Protein AF-A0A9E5SVD8-F1 (afdb_monomer)

Nearest PDB structures (foldseek):
  3h7k-assembly1_A  TM=9.603E-01  e=2.206E-45  Arabidopsis thaliana
  2q3u-assembly2_B  TM=9.559E-01  e=7.232E-44  Arabidopsis thaliana
  6nic-assembly2_C  TM=9.589E-01  e=1.113E-42  Medicago truncatula
  6nic-assembly1_B  TM=9.623E-01  e=7.161E-42  Medicago truncatula
  6nib-assembly1_A-2  TM=9.678E-01  e=4.882E-41  Medicago truncatula

Mean predicted aligned error: 8.89 Å

Solvent-accessible surface area (backbone atoms only — not comparable to full-atom values): 45489 Å² total; per-residue (Å²): 129,83,81,81,58,76,74,66,51,51,37,53,42,45,52,44,49,50,50,58,58,68,68,68,73,83,74,89,64,68,53,89,46,48,58,40,72,57,86,49,74,65,41,69,72,72,36,50,67,56,36,46,50,50,42,52,58,55,94,79,60,34,39,92,81,62,53,79,44,31,49,39,50,34,24,51,50,45,7,59,65,53,61,25,77,38,38,43,85,29,74,66,21,36,49,50,36,46,25,24,51,46,45,59,70,34,50,67,69,34,33,32,36,30,52,61,77,44,46,52,42,56,57,50,23,28,37,72,28,35,35,38,82,41,72,41,71,46,43,70,41,69,89,63,71,44,78,47,67,54,49,70,66,56,52,53,50,50,47,48,52,39,62,80,28,46,33,39,45,42,64,38,35,39,97,77,19,47,28,62,60,53,42,64,51,33,54,60,36,47,80,55,72,24,45,33,39,31,46,20,41,76,37,35,50,37,59,29,45,103,49,89,62,82,43,54,40,79,36,61,27,38,29,33,17,24,16,29,33,73,30,42,73,20,44,83,48,21,16,37,33,35,31,33,82,74,94,58,67,68,68,48,46,53,60,43,40,53,77,71,54,66,98,68,52,62,36,57,40,54,30,26,47,34,48,23,49,18,50,35,68,74,43,13,60,63,45,48,55,51,46,52,52,52,37,54,50,48,47,61,58,44,53,71,35,68,39,37,41,60,61,51,51,69,58,45,41,75,73,66,38,70,45,54,42,67,48,35,47,35,33,34,60,40,42,44,83,62,45,16,55,55,51,50,48,46,33,39,78,76,61,71,40,84,63,74,50,54,42,71,38,24,35,35,38,75,58,34,78,88,59,49,72,67,59,52,51,52,50,53,53,44,52,51,53,49,28,72,75,37,44,38,94,87,52,77,78,77,78,80,74,82,76,88,62,74,48,54,74,77,45,54,42,34,60,24,59,75,42,50,63,46,76,38,45,46,83,72,38,56,71,35,38,24,30,46,52,38,24,45,44,83,90,29,35,48,58,36,46,23,12,14,34,36,40,73,66,47,51,48,54,54,54,50,39,54,75,69,66,52,49,64,50,50,101,36,75,89,51,60,36,43,46,25,49,30,64,87,77,28,85,70,37,74,82,45,48,63,62,50,48,41,30,67,77,64,66,53,85,47,39,39,84,71,51,24,23,40,58,32,62,52,40,57,61,58,25,37,34,33,35,56,62,65,45,39,34,53,28,36,66,67,10,51,64,36,42,55,38,51,50,51,53,52,54,61,50,27,76,79,37,35,29,40,35,36,26,38,72,94,49,34,82,80,46,45,74,64,45,73,71,40,67,53,50,43,82,37,85,43,68,54,60,75,34,41,26,23,40,40,38,60,50,52,28,35,30,92,85,30,52,61,38,30,35,30,46,23,46,47,45,56,13,36,95,72,58,28,47,32,81,62,39,66,42,26,43,46,25,22,70,54,46,32,70,76,71,70,47,55,68,50,77,40,79,90,43,55,56,43,50,41,41,42,38,39,38,40,74,21,27,33,38,32,20,44,48,31,65,71,28,72,36,45,42,67,91,54,54,74,55,31,49,52,47,49,48,28,39,63,36,31,33,77,39,74,49,77,27,71,51,28,43,83,86,44,78,54,40,14,30,16,32,56,27,42,36,57,79,46,71,55,31,32,40,32,48,32,62,54,81,85,44,58,67,53,32,52,38,41,53,52,40,49,54,53,45,64,74,36,59,45,62,82,69,41,65,39,45,78,43,79,40,74,38,56,78,91,45,58,39,43,66,69,59,28,67,36,30,42,78,83,40,99,44,54,45,63,74,70,53,55,68,41,72,50,78,65,47,59,64,24,33,39,57,37,57,56,36,33,43,33,52,26,76,88,52,80,52,42,61,56,51,52,55,50,49,47,68,76,38,74,82,33,52,76,45,75,42,71,32,54,54,44,25,69,55,73,44,41,55,29,38,32,34,29,71,36,65,50,53,116

Radius of gyration: 33.87 Å; Cα contacts (8 Å, |Δi|>4): 1862; chains: 1; bounding box: 86×63×105 Å

Secondary structure (DSSP, 8-state):
-PPPPGGGG--HHHHHHHHHHHTT----SS-TTGGGTS--HHHHHH-HHHHHH---S-TTS--TTS--SHHHHHHHHHHHHTT-SEEEEESSHHHHHHHHHHHHH--TT-EEEEETT--HHHHHHHHHH--EEEEEPPPEETTTTEE-PPPHHHHHHHHHH-TTEEEEEEESS-TT-EE--HHHHHHHHHTTT-EEEEE-TT-GGGGGSSSSSPPTTTTT-SEEEE-HHHHT-PPTT-EEEEE-SSSS-THHHHHHHTTTS-SS--HHHHHHHHHHHHHHHHHHHHHHHHHHHHHHHHHHHHTTSTTEEEE-HHHHHHTT-SEE-TTEEEEEE-SBSS-HHHHHHHHHHHH----SEE-SSEEEEE--TT--HHHHHHHHHHHHHHHHHHB-TT--PPP--------EE-S-HHHHHTS-EEEEEGGGGTTSBBSS-EEEETTTEEEE-TTEEP-HHHHHHHHHHHHTT-EEE-SSGGGSEEEEE-TTT-GGGGGTHHHHHHHHHH--S-TTTTTEE---TTSPEEEEEEE----TTTSHHHHHHHHHHHHHHHHHHHTTSEEEEEE-TTTHHHHHHHHTTSTTEEEEE---S---HHHHS-EEEEETT--EEEEEEE--TTTHHHH-S-S--HHHHTHHHHHHHHHT-EEEEEEEEE--GGGEEE-SSSEEEEEHHHHT-TTT-TTS-HHHHHHHHHHHH--SEEEEES-SSTT-TTTS-GGGTEEEEETTEEEEEE--TT-HHHHHHHHHHHHHHHH-B-TTSPBPEEEEEEPPSP-B--HHHHHTS-SS-TT-PPP--TT-B----SSS-EE-SSEEEEEE-SSTHHHHHHHHHHHH-TTSEEEEEE-HHHHHTT--TGGGEEEEE---

Sequence (872 aa):
MKKMDKRDIQTPFVDALKSYVEEGISPFDVPGHHMGNVNNEMTALIGKKVYKTDVNAPYGLDNLAHPSGVILEAEKLMAHVCHADYAYFLINGTSSGLIAAVMTICKPTDKIILPRNVHKSLTNALVLSGAVPIYVEPHIDSTIEIANQPSLDEYKRMILRYPSAKAVVVINPTYFGVIADLRSIVEFAHERNMAVIVDEAHGAHYYLTNNDPVTAMDAGADVSAVSFHKTAGSLTQSSVLLVKGNRVPHFKFQETLNLMNTTSPSSLLIGSLDAARAHIQEHGEEISKRVIAISEKAYNEINKIPGFIVRGKDYFKSSGAFNYDKTKLLIEIDRLDINGYDVYRLLKTRYHVQVELAETYVILCILALGTTDAHLNALIKALKSISKEHFKKNRTYPTHSFSFKYGFMLTRPRTAFFAPGKTVPLRQALNHISKESIVIYPPGIPVIQAGEVFSKDIIFQIEDGLSKQCTILSNHNRCETVDIIDEEKWKNFNFYKKRLHDYVKNELTTPRRDGYYLPFEGDKHQGTIVLLPFRRDVWRNHAKEATEQFKGLIKAIARFEKIYVGVHPSIYKKSLPWLERIPNVIPIRVKYNDAWARDNTLIFLRNKRGDIRSVDFRFNAWGGDYDGLYTNYQDDDALGSRLVKKLGVQSYRLPSFVMEGGSITTDGEGTLIATEACFLSKGRNPSMSKAEIEETLKVYLGVNDIIWIPHGIIGDETDEHVDNMVTFSRPGEVLLAWPSTADKVQYVAATKALKILESTKDAKGRPIKVIKVKMPNPIYLSKEEARGIYSKGHYGAKPRKAGTNLLATYINFYQSDRFVILPSFGVKEDTIVLKQFKEIFPEKEIIQIPSKEILIGGGNIHCVTMQIPRGR

Foldseek 3Di:
DPPQDPLLLDQLLLVLLVVQLVVPDQDPDDDPCRQVVDDDPVCVVPHSNLSVSFDFCPPSNAFLLDRDPSLQSLQCSLCVLQVFPTKHKFLQALLLLLLLVLLQFAAAAAEEEEAQQDFVSNLVSCQVRNYFYDHQYFDADLVQGDTAHHALVSLLLSCLQCLRHAAYEEEAHPPQFFGYPLLSSCVSCVVSNHAYEYAQQVPLLVSLDPDPPDDNSNSPHQKYKYNCVNFQFFDPSITMIGGHDDSGPPVSSSVSSSVVDDSGGGSRRSSRSSNSSSCSSVCSVVLVVQLLVLLVVLQVLQCVQFFKHWDAFVNVVVVPTPGGDSQKGKIFGHQFPAFFLVLQCCCCPPLVQHADDGDRTITIHGRHSPDDPVNSVSVSVSSNVSSVVTHDPPDDDDRSPQDLDAFDQLDGLNVLCPAAKDKDFLVVQALFFASAFKFFPVVRGTLYGHRGGDHPSSSVVLVVCLVSVTDIDAPDDSSRMGMTGPLVPGPCNVVRVVVSCLCRVPVDDFCQVVQKAQAAQQAAFQEKEFEQFQFQQQFFQRNPVVNVQVVVLCLVRLVPHAYEYEYEPVCCVVPVVVQVVRHNYDYDHADFDGTQCQFLAWRWIAGPQQAIATELEAEQQLQNPQLHFFHPGVSSSCHHVVVCVVVVHHYHYDDLFHTGRLQWADQRPQEIEGECQRRCHCSTNVVRDPSSSQVSCCRRNVHDYYQYQHAAQPPQSNSRGNLLAWYALHVQEIEGEAEDVVPVVVNVSSVSVVVSQQPDAGPVRHRHHYDYQYFDDWDWAAPVRLVRRDNDTPGGGDRQDGGDTLSDDQSLWGHYNAAIETEDAPDPSQVVRQVVVCVSCVRHHYHYGYWNSVSSSRGTHNRRMDGHHRGD

pLDDT: mean 92.93, std 6.82, range [40.31, 98.75]

Structure (mmCIF, N/CA/C/O backbone):
data_AF-A0A9E5SVD8-F1
#
_entry.id   AF-A0A9E5SVD8-F1
#
loop_
_atom_site.group_PDB
_atom_site.id
_atom_site.type_symbol
_atom_site.label_atom_id
_atom_site.label_alt_id
_atom_site.label_comp_id
_atom_site.label_asym_id
_atom_site.label_entity_id
_atom_site.label_seq_id
_atom_site.pdbx_PDB_ins_code
_atom_site.Cartn_x
_atom_site.Cartn_y
_atom_site.Cartn_z
_atom_site.occupancy
_atom_site.B_iso_or_equiv
_atom_site.auth_seq_id
_atom_site.auth_comp_id
_atom_site.auth_asym_id
_atom_site.auth_atom_id
_atom_site.pdbx_PDB_model_num
ATOM 1 N N . MET A 1 1 ? -43.272 1.884 9.596 1.00 40.31 1 MET A N 1
ATOM 2 C CA . MET A 1 1 ? -42.565 1.257 10.734 1.00 40.31 1 MET A CA 1
ATOM 3 C C . MET A 1 1 ? -42.989 -0.199 10.814 1.00 40.31 1 MET A C 1
ATOM 5 O O . MET A 1 1 ? -44.182 -0.449 10.954 1.00 40.31 1 MET A O 1
ATOM 9 N N . LYS A 1 2 ? -42.064 -1.158 10.661 1.00 44.59 2 LYS A N 1
ATOM 10 C CA . LYS A 1 2 ? -42.344 -2.548 11.061 1.00 44.59 2 LYS A CA 1
ATOM 11 C C . LYS A 1 2 ? -42.646 -2.526 12.566 1.00 44.59 2 LYS A C 1
ATOM 13 O O . LYS A 1 2 ? -41.952 -1.832 13.301 1.00 44.59 2 LYS A O 1
ATOM 18 N N . LYS A 1 3 ? -43.706 -3.208 13.011 1.00 48.88 3 LYS A N 1
ATOM 19 C CA . LYS A 1 3 ? -43.998 -3.380 14.443 1.00 48.88 3 LYS A CA 1
ATOM 20 C C . LYS A 1 3 ? -42.772 -4.038 15.090 1.00 48.88 3 LYS A C 1
ATOM 22 O O . LYS A 1 3 ? -42.398 -5.120 14.651 1.00 48.88 3 LYS A O 1
ATOM 27 N N . MET A 1 4 ? -42.155 -3.369 16.064 1.00 63.97 4 MET A N 1
ATOM 28 C CA . MET A 1 4 ? -41.029 -3.902 16.833 1.00 63.97 4 MET A CA 1
ATOM 29 C C . MET A 1 4 ? -41.485 -5.171 17.557 1.00 63.97 4 MET A C 1
ATOM 31 O O . MET A 1 4 ? -42.507 -5.150 18.251 1.00 63.97 4 MET A O 1
ATOM 35 N N . ASP A 1 5 ? -40.783 -6.282 17.344 1.00 70.94 5 ASP A N 1
ATOM 36 C CA . ASP A 1 5 ? -41.069 -7.522 18.053 1.00 70.94 5 ASP A CA 1
ATOM 37 C C . ASP A 1 5 ? -40.551 -7.381 19.486 1.00 70.94 5 ASP A C 1
ATOM 39 O O . ASP A 1 5 ? -39.389 -7.045 19.704 1.00 70.94 5 ASP A O 1
ATOM 43 N N . LYS A 1 6 ? -41.406 -7.636 20.484 1.00 73.00 6 LYS A N 1
ATOM 44 C CA . LYS A 1 6 ? -41.002 -7.590 21.899 1.00 73.00 6 LYS A CA 1
ATOM 45 C C . LYS A 1 6 ? -39.859 -8.561 22.213 1.00 73.00 6 LYS A C 1
ATOM 47 O O . LYS A 1 6 ? -39.186 -8.377 23.221 1.00 73.00 6 LYS A O 1
ATOM 52 N N . ARG A 1 7 ? -39.643 -9.578 21.374 1.00 74.44 7 ARG A N 1
ATOM 53 C CA . ARG A 1 7 ? -38.514 -10.508 21.488 1.00 74.44 7 ARG A CA 1
ATOM 54 C C . ARG A 1 7 ? -37.160 -9.836 21.241 1.00 74.44 7 ARG A C 1
ATOM 56 O O . ARG A 1 7 ? -36.189 -10.210 21.882 1.00 74.44 7 ARG A O 1
ATOM 63 N N . ASP A 1 8 ? -37.096 -8.797 20.408 1.00 77.00 8 ASP A N 1
ATOM 64 C CA . ASP A 1 8 ? -35.824 -8.156 20.037 1.00 77.00 8 ASP A CA 1
ATOM 65 C C . ASP A 1 8 ? -35.213 -7.310 21.171 1.00 77.00 8 ASP A C 1
ATOM 67 O O . ASP A 1 8 ? -34.016 -7.022 21.160 1.00 77.00 8 ASP A O 1
ATOM 71 N N . ILE A 1 9 ? -36.017 -6.931 22.170 1.00 89.94 9 ILE A N 1
ATOM 72 C CA . ILE A 1 9 ? -35.605 -6.115 23.328 1.00 89.94 9 ILE A CA 1
ATOM 73 C C . ILE A 1 9 ? -35.416 -6.934 24.617 1.00 89.94 9 ILE A C 1
ATOM 75 O O . ILE A 1 9 ? -35.165 -6.365 25.676 1.00 89.94 9 ILE A O 1
ATOM 79 N N . GLN A 1 10 ? -35.541 -8.264 24.556 1.00 93.25 10 GLN A N 1
ATOM 80 C CA . GLN A 1 10 ? -35.237 -9.143 25.694 1.00 93.25 10 GLN A CA 1
ATOM 81 C C . GLN A 1 10 ? -33.753 -9.086 26.035 1.00 93.25 10 GLN A C 1
ATOM 83 O O . GLN A 1 10 ? -32.963 -8.804 25.146 1.00 93.25 10 GLN A O 1
ATOM 88 N N . THR A 1 11 ? -33.358 -9.392 27.271 1.00 96.94 11 THR A N 1
ATOM 89 C CA . THR A 1 11 ? -31.943 -9.455 27.678 1.00 96.94 11 THR A CA 1
ATOM 90 C C . THR A 1 11 ? -31.624 -10.824 28.287 1.00 96.94 11 THR A C 1
ATOM 92 O O . THR A 1 11 ? -31.519 -10.927 29.511 1.00 96.94 11 THR A O 1
ATOM 95 N N . PRO A 1 12 ? -31.502 -11.895 27.473 1.00 97.31 12 PRO A N 1
ATOM 96 C CA . PRO A 1 12 ? -31.431 -13.272 27.967 1.00 97.31 12 PRO A CA 1
ATOM 97 C C . PRO A 1 12 ? -30.353 -13.497 29.030 1.00 97.31 12 PRO A C 1
ATOM 99 O O . PRO A 1 12 ? -30.608 -14.136 30.052 1.00 97.31 12 PRO A O 1
ATOM 102 N N . PHE A 1 13 ? -29.158 -12.936 28.831 1.00 97.56 13 PHE A N 1
ATOM 103 C CA . PHE A 1 13 ? -28.054 -13.117 29.769 1.00 97.56 13 PHE A CA 1
ATOM 104 C C . PHE A 1 13 ? -28.269 -12.299 31.042 1.00 97.56 13 PHE A C 1
ATOM 106 O O . PHE A 1 13 ? -28.052 -12.791 32.148 1.00 97.56 13 PHE A O 1
ATOM 113 N N . VAL A 1 14 ? -28.717 -11.049 30.908 1.00 97.12 14 VAL A N 1
ATOM 114 C CA . VAL A 1 14 ? -28.983 -10.182 32.068 1.00 97.12 14 VAL A CA 1
ATOM 115 C C . VAL A 1 14 ? -30.135 -10.725 32.911 1.00 97.12 14 VAL A C 1
ATOM 117 O O . VAL A 1 14 ? -30.076 -10.652 34.137 1.00 97.12 14 VAL A O 1
ATOM 120 N N . ASP A 1 15 ? -31.175 -11.266 32.284 1.00 96.69 15 ASP A N 1
ATOM 121 C CA . ASP A 1 15 ? -32.334 -11.820 32.981 1.00 96.69 15 ASP A CA 1
ATOM 122 C C . ASP A 1 15 ? -31.976 -13.119 33.710 1.00 96.69 15 ASP A C 1
ATOM 124 O O . ASP A 1 15 ? -32.325 -13.269 34.883 1.00 96.69 15 ASP A O 1
ATOM 128 N N . ALA A 1 16 ? -31.169 -13.990 33.097 1.00 96.62 16 ALA A N 1
ATOM 129 C CA . ALA A 1 16 ? -30.600 -15.149 33.785 1.00 96.62 16 ALA A CA 1
ATOM 130 C C . ALA A 1 16 ? -29.691 -14.741 34.957 1.00 96.62 16 ALA A C 1
ATOM 132 O O . ALA A 1 16 ? -29.753 -15.334 36.034 1.00 96.62 16 ALA A O 1
ATOM 133 N N . LEU A 1 17 ? -28.894 -13.681 34.793 1.00 95.25 17 LEU A N 1
ATOM 134 C CA . LEU A 1 17 ? -28.021 -13.176 35.851 1.00 95.25 17 LEU A CA 1
ATOM 135 C C . LEU A 1 17 ? -28.814 -12.586 37.027 1.00 95.25 17 LEU A C 1
ATOM 137 O O . LEU A 1 17 ? -28.420 -12.761 38.180 1.00 95.25 17 LEU A O 1
ATOM 141 N N . LYS A 1 18 ? -29.941 -11.911 36.761 1.00 95.19 18 LYS A N 1
ATOM 142 C CA . LYS A 1 18 ? -30.873 -11.459 37.809 1.00 95.19 18 LYS A CA 1
ATOM 143 C C . LYS A 1 18 ? -31.462 -12.651 38.566 1.00 95.19 18 LYS A C 1
ATOM 145 O O . LYS A 1 18 ? -31.392 -12.641 39.791 1.00 95.19 18 LYS A O 1
ATOM 150 N N . SER A 1 19 ? -31.956 -13.671 37.853 1.00 95.06 19 SER A N 1
ATOM 151 C CA . SER A 1 19 ? -32.500 -14.896 38.466 1.00 95.06 19 SER A CA 1
ATOM 152 C C . SER A 1 19 ? -31.481 -15.547 39.397 1.00 95.06 19 SER A C 1
ATOM 154 O O . SER A 1 19 ? -31.759 -15.741 40.577 1.00 95.06 19 SER A O 1
ATOM 156 N N . TYR A 1 20 ? -30.253 -15.756 38.912 1.00 94.19 20 TYR A N 1
ATOM 157 C CA . TYR A 1 20 ? -29.174 -16.352 39.702 1.00 94.19 20 TYR A CA 1
ATOM 158 C C . TYR A 1 20 ? -28.909 -15.594 41.014 1.00 94.19 20 TYR A C 1
ATOM 160 O O . TYR A 1 20 ? -28.699 -16.188 42.072 1.00 94.19 20 TYR A O 1
ATOM 168 N N . VAL A 1 21 ? -28.932 -14.257 40.971 1.00 92.44 21 VAL A N 1
ATOM 169 C CA . VAL A 1 21 ? -28.731 -13.419 42.164 1.00 92.44 21 VAL A CA 1
ATOM 170 C C . VAL A 1 21 ? -29.906 -13.509 43.146 1.00 92.44 21 VAL A C 1
ATOM 172 O O . VAL A 1 21 ? -29.696 -13.367 44.355 1.00 92.44 21 VAL A O 1
ATOM 175 N N . GLU A 1 22 ? -31.124 -13.725 42.653 1.00 94.44 22 GLU A N 1
ATOM 176 C CA . GLU A 1 22 ? -32.355 -13.819 43.448 1.00 94.44 22 GLU A CA 1
ATOM 177 C C . GLU A 1 22 ? -32.561 -15.205 44.082 1.00 94.44 22 GLU A C 1
ATOM 179 O O . GLU A 1 22 ? -33.193 -15.302 45.132 1.00 94.44 22 GLU A O 1
ATOM 184 N N . GLU A 1 23 ? -31.957 -16.258 43.524 1.00 93.31 23 GLU A N 1
ATOM 185 C CA . GLU A 1 23 ? -32.072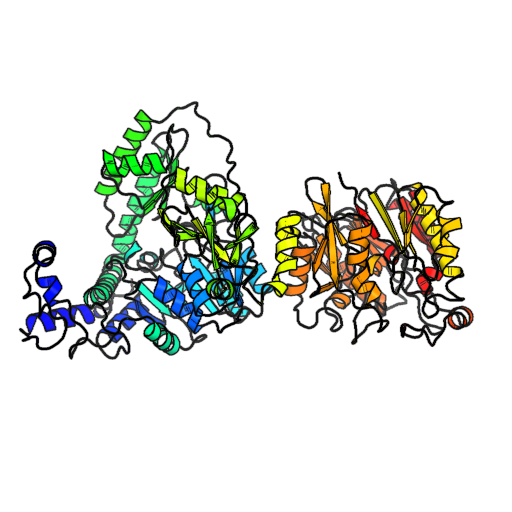 -17.651 43.992 1.00 93.31 23 GLU A CA 1
ATOM 186 C C . GLU A 1 23 ? -31.448 -17.920 45.375 1.00 93.31 23 GLU A C 1
ATOM 188 O O . GLU A 1 23 ? -31.687 -18.969 45.971 1.00 93.31 23 GLU A O 1
ATOM 193 N N . GLY A 1 24 ? -30.659 -16.988 45.921 1.00 88.31 24 GLY A N 1
ATOM 194 C CA . GLY A 1 24 ? -30.058 -17.149 47.250 1.00 88.31 24 GLY A CA 1
ATOM 195 C C . GLY A 1 24 ? -28.998 -18.256 47.312 1.00 88.31 24 GLY A C 1
ATOM 196 O O . GLY A 1 24 ? -28.849 -18.914 48.343 1.00 88.31 24 GLY A O 1
ATOM 197 N N . ILE A 1 25 ? -28.269 -18.459 46.209 1.00 90.62 25 ILE A N 1
ATOM 198 C CA . ILE A 1 25 ? -27.228 -19.482 46.065 1.00 90.62 25 ILE A CA 1
ATOM 199 C C . ILE A 1 25 ? -26.191 -19.390 47.193 1.00 90.62 25 ILE A C 1
ATOM 201 O O . ILE A 1 25 ? -25.714 -18.313 47.548 1.00 90.62 25 ILE A O 1
ATOM 205 N N . SER A 1 26 ? -25.812 -20.547 47.739 1.00 93.50 26 SER A N 1
ATOM 206 C CA . SER A 1 26 ? -24.651 -20.678 48.623 1.00 93.50 26 SER A CA 1
ATOM 207 C C . SER A 1 26 ? -23.408 -20.986 47.778 1.00 93.50 26 SER A C 1
ATOM 209 O O . SER A 1 26 ? -23.324 -22.090 47.236 1.00 93.50 26 SER A O 1
ATOM 211 N N . PRO A 1 27 ? -22.454 -20.048 47.623 1.00 91.81 27 PRO A N 1
ATOM 212 C CA . PRO A 1 27 ? -21.351 -20.210 46.681 1.00 91.81 27 PRO A CA 1
ATOM 213 C C . PRO A 1 27 ? -20.271 -21.140 47.249 1.00 91.81 27 PRO A C 1
ATOM 215 O O . PRO A 1 27 ? -19.613 -20.798 48.232 1.00 91.81 27 PRO A O 1
ATOM 218 N N . PHE A 1 28 ? -20.054 -22.286 46.603 1.00 93.44 28 PHE A N 1
ATOM 219 C CA . PHE A 1 28 ? -18.922 -23.200 46.847 1.00 93.44 28 PHE A CA 1
ATOM 220 C C . PHE A 1 28 ? -18.025 -23.353 45.604 1.00 93.44 28 PHE A C 1
ATOM 222 O O . PHE A 1 28 ? -17.227 -24.283 45.501 1.00 93.44 28 PHE A O 1
ATOM 229 N N . ASP A 1 29 ? -18.165 -22.431 44.660 1.00 91.94 29 ASP A N 1
ATOM 230 C CA . ASP A 1 29 ? -17.419 -22.306 43.417 1.00 91.94 29 ASP A CA 1
ATOM 231 C C . ASP A 1 29 ? -16.561 -21.023 43.406 1.00 91.94 29 ASP A C 1
ATOM 233 O O . ASP A 1 29 ? -16.362 -20.363 44.428 1.00 91.94 29 ASP A O 1
ATOM 237 N N . VAL A 1 30 ? -15.990 -20.698 42.243 1.00 92.00 30 VAL A N 1
ATOM 238 C CA . VAL A 1 30 ? -15.266 -19.441 41.996 1.00 92.00 30 VAL A CA 1
ATOM 239 C C . VAL A 1 30 ? -16.226 -18.379 41.433 1.00 92.00 30 VAL A C 1
ATOM 241 O O . VAL A 1 30 ? -17.118 -18.747 40.669 1.00 92.00 30 VAL A O 1
ATOM 244 N N . PRO A 1 31 ? -16.018 -17.071 41.702 1.00 93.56 31 PRO A N 1
ATOM 245 C CA . PRO A 1 31 ? -14.830 -16.462 42.317 1.00 93.56 31 PRO A CA 1
ATOM 246 C C . PRO A 1 31 ? -14.822 -16.431 43.857 1.00 93.56 31 PRO A C 1
ATOM 248 O O . PRO A 1 31 ? -15.844 -16.261 44.517 1.00 93.56 31 PRO A O 1
ATOM 251 N N . GLY A 1 32 ? -13.618 -16.485 44.441 1.00 94.38 32 GLY A N 1
ATOM 252 C CA . GLY A 1 32 ? -13.396 -16.596 45.893 1.00 94.38 32 GLY A CA 1
ATOM 253 C C . GLY A 1 32 ? -13.833 -15.397 46.750 1.00 94.38 32 GLY A C 1
ATOM 254 O O . GLY A 1 32 ? -13.681 -15.433 47.966 1.00 94.38 32 GLY A O 1
ATOM 255 N N . HIS A 1 33 ? -14.392 -14.331 46.168 1.00 94.00 33 HIS A N 1
ATOM 256 C CA . HIS A 1 33 ? -15.086 -13.308 46.959 1.00 94.00 33 HIS A CA 1
ATOM 257 C C . HIS A 1 33 ? -16.471 -13.771 47.432 1.00 94.00 33 HIS A C 1
ATOM 259 O O . HIS A 1 33 ? -17.109 -13.037 48.191 1.00 94.00 33 HIS A O 1
ATOM 265 N N . HIS A 1 34 ? -16.951 -14.933 46.957 1.00 93.75 34 HIS A N 1
ATOM 266 C CA . HIS A 1 34 ? -18.194 -15.594 47.365 1.00 93.75 34 HIS A CA 1
ATOM 267 C C . HIS A 1 34 ? -19.352 -14.597 47.472 1.00 93.75 34 HIS A C 1
ATOM 269 O O . HIS A 1 34 ? -19.801 -14.254 48.562 1.00 93.75 34 HIS A O 1
ATOM 275 N N . MET A 1 35 ? -19.781 -14.062 46.323 1.00 90.38 35 MET A N 1
ATOM 276 C CA . MET A 1 35 ? -20.901 -13.110 46.223 1.00 90.38 35 MET A CA 1
ATOM 277 C C . MET A 1 35 ? -20.714 -11.780 46.987 1.00 90.38 35 MET A C 1
ATOM 279 O O . MET A 1 35 ? -21.686 -11.112 47.346 1.00 90.38 35 MET A O 1
ATOM 283 N N . GLY A 1 36 ? -19.464 -11.362 47.218 1.00 91.44 36 GLY A N 1
ATOM 284 C CA . GLY A 1 36 ? -19.141 -10.067 47.830 1.00 91.44 36 GLY A CA 1
ATOM 285 C C . GLY A 1 36 ? -19.074 -10.115 49.356 1.00 91.44 36 GLY A C 1
ATOM 286 O O . GLY A 1 36 ? -19.288 -9.097 50.019 1.00 91.44 36 GLY A O 1
ATOM 287 N N . ASN A 1 37 ? -18.780 -11.291 49.917 1.00 92.12 37 ASN A N 1
ATOM 288 C CA . ASN A 1 37 ? -18.578 -11.490 51.353 1.00 92.12 37 ASN A CA 1
ATOM 289 C C . ASN A 1 37 ? -17.231 -10.931 51.846 1.00 92.12 37 ASN A C 1
ATOM 291 O O . ASN A 1 37 ? -17.044 -10.742 53.047 1.00 92.12 37 ASN A O 1
ATOM 295 N N . VAL A 1 38 ? -16.321 -10.592 50.927 1.00 91.88 38 VAL A N 1
ATOM 296 C CA . VAL A 1 38 ? -15.091 -9.844 51.219 1.00 91.88 38 VAL A CA 1
ATOM 297 C C . VAL A 1 38 ? -15.384 -8.341 51.193 1.00 91.88 38 VAL A C 1
ATOM 299 O O . VAL A 1 38 ? -15.647 -7.755 50.140 1.00 91.88 38 VAL A O 1
ATOM 302 N N . ASN A 1 39 ? -15.323 -7.698 52.361 1.00 89.38 39 ASN A N 1
ATOM 303 C CA . ASN A 1 39 ? -15.502 -6.251 52.484 1.00 89.38 39 ASN A CA 1
ATOM 304 C C . ASN A 1 39 ? -14.138 -5.547 52.408 1.00 89.38 39 ASN A C 1
ATOM 306 O O . ASN A 1 39 ? -13.347 -5.629 53.344 1.00 89.38 39 ASN A O 1
ATOM 310 N N . ASN A 1 40 ? -13.879 -4.846 51.305 1.00 93.56 40 ASN A N 1
ATOM 311 C CA . ASN A 1 40 ? -12.718 -3.971 51.126 1.00 93.56 40 ASN A CA 1
ATOM 312 C C . ASN A 1 40 ? -13.153 -2.620 50.522 1.00 93.56 40 ASN A C 1
ATOM 314 O O . ASN A 1 40 ? -14.336 -2.415 50.234 1.00 93.56 40 ASN A O 1
ATOM 318 N N . GLU A 1 41 ? -12.204 -1.700 50.331 1.00 94.94 41 GLU A N 1
ATOM 319 C CA . GLU A 1 41 ? -12.474 -0.359 49.788 1.00 94.94 41 GLU A CA 1
ATOM 320 C C . GLU A 1 41 ? -13.162 -0.396 48.413 1.00 94.94 41 GLU A C 1
ATOM 322 O O . GLU A 1 41 ? -14.037 0.424 48.140 1.00 94.94 41 GLU A O 1
ATOM 327 N N . MET A 1 42 ? -12.842 -1.385 47.572 1.00 94.12 42 MET A N 1
ATOM 328 C CA . MET A 1 42 ? -13.470 -1.535 46.258 1.00 94.12 42 MET A CA 1
ATOM 329 C C . MET A 1 42 ? -14.932 -1.977 46.378 1.00 94.12 42 MET A C 1
ATOM 331 O O . MET A 1 42 ? -15.802 -1.388 45.736 1.00 94.12 42 MET A O 1
ATOM 335 N N . THR A 1 43 ? -15.235 -2.940 47.257 1.00 92.50 43 THR A N 1
ATOM 336 C CA . THR A 1 43 ? -16.619 -3.349 47.558 1.00 92.50 43 THR A CA 1
ATOM 337 C C . THR A 1 43 ? -17.459 -2.179 48.070 1.00 92.50 43 THR A C 1
ATOM 339 O O . THR A 1 43 ? -18.640 -2.084 47.729 1.00 92.50 43 THR A O 1
ATOM 342 N N . ALA A 1 44 ? -16.867 -1.270 48.851 1.00 92.94 44 ALA A N 1
ATOM 343 C CA . ALA A 1 44 ? -17.538 -0.058 49.320 1.00 92.94 44 ALA A CA 1
ATOM 344 C C . ALA A 1 44 ? -17.787 0.957 48.191 1.00 92.94 44 ALA A C 1
ATOM 346 O O . ALA A 1 44 ? -18.842 1.587 48.168 1.00 92.94 44 ALA A O 1
ATOM 347 N N . LEU A 1 45 ? -16.851 1.086 47.245 1.00 96.31 45 LEU A N 1
ATOM 348 C CA . LEU A 1 45 ? -16.949 2.027 46.128 1.00 96.31 45 LEU A CA 1
ATOM 349 C C . LEU A 1 45 ? -18.019 1.629 45.101 1.00 96.31 45 LEU A C 1
ATOM 351 O O . LEU A 1 45 ? -18.819 2.469 44.695 1.00 96.31 45 LEU A O 1
ATOM 355 N N . ILE A 1 46 ? -18.023 0.367 44.656 1.00 94.50 46 ILE A N 1
ATOM 356 C CA . ILE A 1 46 ? -18.895 -0.093 43.553 1.00 94.50 46 ILE A CA 1
ATOM 357 C C . ILE A 1 46 ? -20.165 -0.802 44.038 1.00 94.50 46 ILE A C 1
ATOM 359 O O . ILE A 1 46 ? -21.111 -0.992 43.275 1.00 94.50 46 ILE A O 1
ATOM 363 N N . GLY A 1 47 ? -20.193 -1.195 45.312 1.00 94.12 47 GLY A N 1
ATOM 364 C CA . GLY A 1 47 ? -21.310 -1.879 45.947 1.00 94.12 47 GLY A CA 1
ATOM 365 C C . GLY A 1 47 ? -21.312 -3.401 45.760 1.00 94.12 47 GLY A C 1
ATOM 366 O O . GLY A 1 47 ? -20.872 -3.958 44.754 1.00 94.12 47 GLY A O 1
ATOM 367 N N . LYS A 1 48 ? -21.900 -4.102 46.738 1.00 92.31 48 LYS A N 1
ATOM 368 C CA . LYS A 1 48 ? -21.969 -5.577 46.778 1.00 92.31 48 LYS A CA 1
ATOM 369 C C . LYS A 1 48 ? -22.720 -6.209 45.610 1.00 92.31 48 LYS A C 1
ATOM 371 O O . LYS A 1 48 ? -22.458 -7.358 45.277 1.00 92.31 48 LYS A O 1
ATOM 376 N N . LYS A 1 49 ? -23.659 -5.487 44.990 1.00 92.75 49 LYS A N 1
ATOM 377 C CA . LYS A 1 49 ? -24.461 -6.027 43.884 1.00 92.75 49 LYS A CA 1
ATOM 378 C C . LYS A 1 49 ? -23.583 -6.437 42.699 1.00 92.75 49 LYS A C 1
ATOM 380 O O . LYS A 1 49 ? -23.839 -7.490 42.133 1.00 92.75 49 LYS A O 1
ATOM 385 N N . VAL A 1 50 ? -22.520 -5.678 42.409 1.00 94.75 50 VAL A N 1
ATOM 386 C CA . VAL A 1 50 ? -21.555 -6.000 41.342 1.00 94.75 50 VAL A CA 1
ATOM 387 C C . VAL A 1 50 ? -20.890 -7.356 41.591 1.00 94.75 50 VAL A C 1
ATOM 389 O O . VAL A 1 50 ? -20.841 -8.185 40.691 1.00 94.75 50 VAL A O 1
ATOM 392 N N . TYR A 1 51 ? -20.473 -7.625 42.829 1.00 94.25 51 TYR A N 1
ATOM 393 C CA . TYR A 1 51 ? -19.860 -8.899 43.222 1.00 94.25 51 TYR A CA 1
ATOM 394 C C . TYR A 1 51 ? -20.845 -10.071 43.257 1.00 94.25 51 TYR A C 1
ATOM 396 O O . TYR A 1 51 ? -20.437 -11.214 43.098 1.00 94.25 51 TYR A O 1
ATOM 404 N N . LYS A 1 52 ? -22.141 -9.823 43.479 1.00 93.44 52 LYS A N 1
ATOM 405 C CA . LYS A 1 52 ? -23.168 -10.872 43.345 1.00 93.44 52 LYS A CA 1
ATOM 406 C C . LYS A 1 52 ? -23.373 -11.284 41.889 1.00 93.44 52 LYS A C 1
ATOM 408 O O . LYS A 1 52 ? -23.715 -12.427 41.628 1.00 93.44 52 LYS A O 1
ATOM 413 N N . THR A 1 53 ? -23.177 -10.345 40.968 1.00 93.75 53 THR A N 1
ATOM 414 C CA . THR A 1 53 ? -23.291 -10.560 39.523 1.00 93.75 53 THR A CA 1
ATOM 415 C C . THR A 1 53 ? -21.977 -10.976 38.858 1.00 93.75 53 THR A C 1
ATOM 417 O O . THR A 1 53 ? -22.003 -11.307 37.678 1.00 93.75 53 THR A O 1
ATOM 420 N N . ASP A 1 54 ? -20.846 -10.955 39.571 1.00 94.94 54 ASP A N 1
ATOM 421 C CA . ASP A 1 54 ? -19.547 -11.436 39.082 1.00 94.94 54 ASP A CA 1
ATOM 422 C C . ASP A 1 54 ? -19.445 -12.946 39.312 1.00 94.94 54 ASP A C 1
ATOM 424 O O . ASP A 1 54 ? -19.120 -13.425 40.400 1.00 94.94 54 ASP A O 1
ATOM 428 N N . VAL A 1 55 ? -19.834 -13.694 38.286 1.00 92.44 55 VAL A N 1
ATOM 429 C CA . VAL A 1 55 ? -19.985 -15.150 38.304 1.00 92.44 55 VAL A CA 1
ATOM 430 C C . VAL A 1 55 ? -19.337 -15.709 37.050 1.00 92.44 55 VAL A C 1
ATOM 432 O O . VAL A 1 55 ? -19.276 -15.029 36.028 1.00 92.44 55 VAL A O 1
ATOM 435 N N . ASN A 1 56 ? -18.826 -16.936 37.126 1.00 86.44 56 ASN A N 1
ATOM 436 C CA . ASN A 1 56 ? -18.071 -17.513 36.019 1.00 86.44 56 ASN A CA 1
ATOM 437 C C . ASN A 1 56 ? -18.989 -18.136 34.949 1.00 86.44 56 ASN A C 1
ATOM 439 O O . ASN A 1 56 ? -19.405 -17.473 34.007 1.00 86.44 56 ASN A O 1
ATOM 443 N N . ALA A 1 57 ? -19.314 -19.418 35.112 1.00 88.88 57 ALA A N 1
ATOM 444 C CA . ALA A 1 57 ? -20.205 -20.166 34.230 1.00 88.88 57 ALA A CA 1
ATOM 445 C C . ALA A 1 57 ? -20.986 -21.218 35.042 1.00 88.88 57 ALA A C 1
ATOM 447 O O . ALA A 1 57 ? -20.853 -22.419 34.784 1.00 88.88 57 ALA A O 1
ATOM 448 N N . PRO A 1 58 ? -21.727 -20.810 36.095 1.00 91.19 58 PRO A N 1
ATOM 449 C CA . PRO A 1 58 ? -22.572 -21.743 36.826 1.00 91.19 58 PRO A CA 1
ATOM 450 C C . PRO A 1 58 ? -23.678 -22.281 35.910 1.00 91.19 58 PRO A C 1
ATOM 452 O O . PRO A 1 58 ? -23.969 -21.731 34.842 1.00 91.19 58 PRO A O 1
ATOM 455 N N . TYR A 1 59 ? -24.316 -23.366 36.344 1.00 89.12 59 TYR A N 1
ATOM 456 C CA . TYR A 1 59 ? -25.468 -23.917 35.639 1.00 89.12 59 TYR A CA 1
ATOM 457 C C . TYR A 1 59 ? -26.520 -22.820 35.395 1.00 89.12 59 TYR A C 1
ATOM 459 O O . TYR A 1 59 ? -26.914 -22.122 36.324 1.00 89.12 59 TYR A O 1
ATOM 467 N N . GLY A 1 60 ? -26.937 -22.654 34.136 1.00 89.50 60 GLY A N 1
ATOM 468 C CA . GLY A 1 60 ? -27.880 -21.614 33.711 1.00 89.50 60 GLY A CA 1
ATOM 469 C C . GLY A 1 60 ? -27.260 -20.358 33.077 1.00 89.50 60 GLY A C 1
ATOM 470 O O . GLY A 1 60 ? -27.986 -19.643 32.392 1.00 89.50 60 GLY A O 1
ATOM 471 N N . LEU A 1 61 ? -25.948 -20.107 33.215 1.00 88.94 61 LEU A N 1
ATOM 472 C CA . LEU A 1 61 ? -25.284 -18.898 32.677 1.00 88.94 61 LEU A CA 1
ATOM 473 C C . LEU A 1 61 ? -24.346 -19.127 31.475 1.00 88.94 61 LEU A C 1
ATOM 475 O O . LEU A 1 61 ? -23.713 -18.181 31.013 1.00 88.94 61 LEU A O 1
ATOM 479 N N . ASP A 1 62 ? -24.366 -20.335 30.897 1.00 92.56 62 ASP A N 1
ATOM 480 C CA . ASP A 1 62 ? -23.666 -20.715 29.654 1.00 92.56 62 ASP A CA 1
ATOM 481 C C . ASP A 1 62 ? -22.128 -20.531 29.713 1.00 92.56 62 ASP A C 1
ATOM 483 O O . ASP A 1 62 ? -21.570 -20.101 30.721 1.00 92.56 62 ASP A O 1
ATOM 487 N N . ASN A 1 63 ? -21.402 -20.919 28.660 1.00 93.25 63 ASN A N 1
ATOM 488 C CA . ASN A 1 63 ? -19.941 -20.788 28.594 1.00 93.25 63 ASN A CA 1
ATOM 489 C C . ASN A 1 63 ? -19.517 -20.025 27.334 1.00 93.25 63 ASN A C 1
ATOM 491 O O . ASN A 1 63 ? -19.761 -20.487 26.225 1.00 93.25 63 ASN A O 1
ATOM 495 N N . LEU A 1 64 ? -18.802 -18.902 27.483 1.00 94.62 64 LEU A N 1
ATOM 496 C CA . LEU A 1 64 ? -18.359 -18.071 26.351 1.00 94.62 64 LEU A CA 1
ATOM 497 C C . LEU A 1 64 ? -17.483 -18.827 25.329 1.00 94.62 64 LEU A C 1
ATOM 499 O O . LEU A 1 64 ? -17.459 -18.475 24.152 1.00 94.62 64 LEU A O 1
ATOM 503 N N . ALA A 1 65 ? -16.747 -19.857 25.756 1.00 92.94 65 ALA A N 1
ATOM 504 C CA . ALA A 1 65 ? -15.924 -20.661 24.851 1.00 92.94 65 ALA A CA 1
ATOM 505 C C . ALA A 1 65 ? -16.755 -21.617 23.974 1.00 92.94 65 ALA A C 1
ATOM 507 O O . ALA A 1 65 ? -16.281 -22.072 22.927 1.00 92.94 65 ALA A O 1
ATOM 508 N N . HIS A 1 66 ? -17.978 -21.934 24.402 1.00 93.19 66 HIS A N 1
ATOM 509 C CA . HIS A 1 66 ? -18.926 -22.755 23.661 1.00 93.19 66 HIS A CA 1
ATOM 510 C C . HIS A 1 66 ? -20.375 -22.362 24.002 1.00 93.19 66 HIS A C 1
ATOM 512 O O . HIS A 1 66 ? -21.046 -23.096 24.734 1.00 93.19 66 HIS A O 1
ATOM 518 N N . PRO A 1 67 ? -20.858 -21.209 23.500 1.00 94.75 67 PRO A N 1
ATOM 519 C CA . PRO A 1 67 ? -22.203 -20.740 23.805 1.00 94.75 67 PRO A CA 1
ATOM 520 C C . PRO A 1 67 ? -23.264 -21.725 23.304 1.00 94.75 67 PRO A C 1
ATOM 522 O O . PRO A 1 67 ? -23.275 -22.114 22.134 1.00 94.75 67 PRO A O 1
ATOM 525 N N . SER A 1 68 ? -24.171 -22.126 24.190 1.00 95.25 68 SER A N 1
ATOM 526 C CA . SER A 1 68 ? -25.212 -23.134 23.938 1.00 95.25 68 SER A CA 1
ATOM 527 C C . SER A 1 68 ? -26.592 -22.764 24.500 1.00 95.25 68 SER A C 1
ATOM 529 O O . SER A 1 68 ? -27.586 -23.406 24.160 1.00 95.25 68 SER A O 1
ATOM 531 N N . GLY A 1 69 ? -26.668 -21.712 25.316 1.00 96.25 69 GLY A N 1
ATOM 532 C CA . GLY A 1 69 ? -27.855 -21.231 26.018 1.00 96.25 69 GLY A CA 1
ATOM 533 C C . GLY A 1 69 ? -27.965 -19.705 25.966 1.00 96.25 69 GLY A C 1
ATOM 534 O O . GLY A 1 69 ? -28.061 -19.126 24.885 1.00 96.25 69 GLY A O 1
ATOM 535 N N . VAL A 1 70 ? -27.976 -19.046 27.129 1.00 97.38 70 VAL A N 1
ATOM 536 C CA . VAL A 1 70 ? -28.289 -17.608 27.247 1.00 97.38 70 VAL A CA 1
ATOM 537 C C . VAL A 1 70 ? -27.284 -16.688 26.548 1.00 97.38 70 VAL A C 1
ATOM 539 O O . VAL A 1 70 ? -27.682 -15.638 26.045 1.00 97.38 70 VAL A O 1
ATOM 542 N N . ILE A 1 71 ? -26.004 -17.075 26.455 1.00 97.62 71 ILE A N 1
ATOM 543 C CA . ILE A 1 71 ? -25.009 -16.307 25.688 1.00 97.62 71 ILE A CA 1
ATOM 544 C C . ILE A 1 71 ? -25.306 -16.453 24.196 1.00 97.62 71 ILE A C 1
ATOM 546 O O . ILE A 1 71 ? -25.386 -15.445 23.501 1.00 97.62 71 ILE A O 1
ATOM 550 N N . LEU A 1 72 ? -25.554 -17.677 23.716 1.00 97.56 72 LEU A N 1
ATOM 551 C CA . LEU A 1 72 ? -25.891 -17.924 22.311 1.00 97.56 72 LEU A CA 1
ATOM 552 C C . LEU A 1 72 ? -27.165 -17.177 21.884 1.00 97.56 72 LEU A C 1
ATOM 554 O O . LEU A 1 72 ? -27.259 -16.688 20.758 1.00 97.56 72 LEU A O 1
ATOM 558 N N . GLU A 1 73 ? -28.165 -17.095 22.760 1.00 97.75 73 GLU A N 1
ATOM 559 C CA . GLU A 1 73 ? -29.385 -16.330 22.498 1.00 97.75 73 GLU A CA 1
ATOM 560 C C . GLU A 1 73 ? -29.105 -14.823 22.418 1.00 97.75 73 GLU A C 1
ATOM 562 O O . GLU A 1 73 ? -29.508 -14.176 21.449 1.00 97.75 73 GLU A O 1
ATOM 567 N N . ALA A 1 74 ? -28.345 -14.273 23.371 1.00 98.06 74 ALA A N 1
ATOM 568 C CA . ALA A 1 74 ? -27.931 -12.871 23.351 1.00 98.06 74 ALA A CA 1
ATOM 569 C C . ALA A 1 74 ? -27.077 -12.529 22.111 1.00 98.06 74 ALA A C 1
ATOM 571 O O . ALA A 1 74 ? -27.256 -11.473 21.501 1.00 98.06 74 ALA A O 1
ATOM 572 N N . GLU A 1 75 ? -26.193 -13.435 21.689 1.00 98.19 75 GLU A N 1
ATOM 573 C CA . GLU A 1 75 ? -25.389 -13.314 20.469 1.00 98.19 75 GLU A CA 1
ATOM 574 C C . GLU A 1 75 ? -26.250 -13.353 19.201 1.00 98.19 75 GLU A C 1
ATOM 576 O O . GLU A 1 75 ? -26.047 -12.543 18.297 1.00 98.19 75 GLU A O 1
ATOM 581 N N . LYS A 1 76 ? -27.270 -14.217 19.128 1.00 97.94 76 LYS A N 1
ATOM 582 C CA . LYS A 1 76 ? -28.229 -14.226 18.005 1.00 97.94 76 LYS A CA 1
ATOM 583 C C . LYS A 1 76 ? -29.010 -12.921 17.911 1.00 97.94 76 LYS A C 1
ATOM 585 O O . LYS A 1 76 ? -29.177 -12.384 16.816 1.00 97.94 76 LYS A O 1
ATOM 590 N N . LEU A 1 77 ? -29.457 -12.389 19.047 1.00 97.69 77 LEU A N 1
ATOM 591 C CA . LEU A 1 77 ? -30.112 -11.084 19.087 1.00 97.69 77 LEU A CA 1
ATOM 592 C C . LEU A 1 77 ? -29.145 -9.975 18.654 1.00 97.69 77 LEU A C 1
ATOM 594 O O . LEU A 1 77 ? -29.546 -9.062 17.935 1.00 97.69 77 LEU A O 1
ATOM 598 N N . MET A 1 78 ? -27.870 -10.043 19.053 1.00 97.75 78 MET A N 1
ATOM 599 C CA . MET A 1 78 ? -26.847 -9.081 18.622 1.00 97.75 78 MET A CA 1
ATOM 600 C C . MET A 1 78 ? -26.627 -9.141 17.114 1.00 97.75 78 MET A C 1
ATOM 602 O O . MET A 1 78 ? -26.601 -8.101 16.462 1.00 97.75 78 MET A O 1
ATOM 606 N N . ALA A 1 79 ? -26.520 -10.345 16.551 1.00 97.62 79 ALA A N 1
ATOM 607 C CA . ALA A 1 79 ? -26.388 -10.543 15.113 1.00 97.62 79 ALA A CA 1
ATOM 608 C C . ALA A 1 79 ? -27.574 -9.929 14.358 1.00 97.62 79 ALA A C 1
ATOM 610 O O . ALA A 1 79 ? -27.369 -9.209 13.383 1.00 97.62 79 ALA A O 1
ATOM 611 N N . HIS A 1 80 ? -28.796 -10.123 14.864 1.00 95.12 80 HIS A N 1
ATOM 612 C CA . HIS A 1 80 ? -30.001 -9.524 14.295 1.00 95.12 80 HIS A CA 1
ATOM 613 C C . HIS A 1 80 ? -29.950 -7.987 14.297 1.00 95.12 80 HIS A C 1
ATOM 615 O O . HIS A 1 80 ? -30.136 -7.381 13.243 1.00 95.12 80 HIS A O 1
ATOM 621 N N . VAL A 1 81 ? -29.634 -7.358 15.438 1.00 93.19 81 VAL A N 1
ATOM 622 C CA . VAL A 1 81 ? -29.522 -5.887 15.556 1.00 93.19 81 VAL A CA 1
ATOM 623 C C . VAL A 1 81 ? -28.419 -5.328 14.655 1.00 93.19 81 VAL A C 1
ATOM 625 O O . VAL A 1 81 ? -28.576 -4.268 14.058 1.00 93.19 81 VAL A O 1
ATOM 628 N N . CYS A 1 82 ? -27.310 -6.051 14.516 1.00 95.38 82 CYS A N 1
ATOM 629 C CA . CYS A 1 82 ? -26.177 -5.626 13.701 1.00 95.38 82 CYS A CA 1
ATOM 630 C C . CYS A 1 82 ? -26.228 -6.101 12.239 1.00 95.38 82 CYS A C 1
ATOM 632 O O . CYS A 1 82 ? -25.237 -5.959 11.524 1.00 95.38 82 CYS A O 1
ATOM 634 N N . HIS A 1 83 ? -27.340 -6.687 11.787 1.00 95.06 83 HIS A N 1
ATOM 635 C CA . HIS A 1 83 ? -27.509 -7.225 10.428 1.00 95.06 83 HIS A CA 1
ATOM 636 C C . HIS A 1 83 ? -26.408 -8.217 9.989 1.00 95.06 83 HIS A C 1
ATOM 638 O O . HIS A 1 83 ? -26.061 -8.305 8.799 1.00 95.06 83 HIS A O 1
ATOM 644 N N . ALA A 1 84 ? -25.856 -8.950 10.954 1.00 97.75 84 ALA A N 1
ATOM 645 C CA . ALA A 1 84 ? -24.870 -10.006 10.769 1.00 97.75 84 ALA A CA 1
ATOM 646 C C . ALA A 1 84 ? -25.549 -11.382 10.760 1.00 97.75 84 ALA A C 1
ATOM 648 O O . ALA A 1 84 ? -26.649 -11.545 11.286 1.00 97.75 84 ALA A O 1
ATOM 649 N N . ASP A 1 85 ? -24.869 -12.389 10.213 1.00 98.31 85 ASP A N 1
ATOM 650 C CA . ASP A 1 85 ? -25.342 -13.776 10.303 1.00 98.31 85 ASP A CA 1
ATOM 651 C C . ASP A 1 85 ? -24.958 -14.402 11.652 1.00 98.31 85 ASP A C 1
ATOM 653 O O . ASP A 1 85 ? -25.697 -15.216 12.203 1.00 98.31 85 ASP A O 1
ATOM 657 N N . TYR A 1 86 ? -23.810 -13.992 12.202 1.00 98.50 86 TYR A N 1
ATOM 658 C CA . TYR A 1 86 ? -23.325 -14.412 13.515 1.00 98.50 86 TYR A CA 1
ATOM 659 C C . TYR A 1 86 ? -22.691 -13.230 14.249 1.00 98.50 86 TYR A C 1
ATOM 661 O O . TYR A 1 86 ? -22.043 -12.378 13.634 1.00 98.50 86 TYR A O 1
ATOM 669 N N . ALA A 1 87 ? -22.823 -13.216 15.572 1.00 98.31 87 ALA A N 1
ATOM 670 C CA . ALA A 1 87 ? -22.111 -12.303 16.453 1.00 98.31 87 ALA A CA 1
ATOM 671 C C . ALA A 1 87 ? -21.413 -13.105 17.553 1.00 98.31 87 ALA A C 1
ATOM 673 O O . ALA A 1 87 ? -21.944 -14.114 18.003 1.00 98.31 87 ALA A O 1
ATOM 674 N N . TYR A 1 88 ? -20.244 -12.636 17.979 1.00 98.38 88 TYR A N 1
ATOM 675 C CA . TYR A 1 88 ? -19.490 -13.200 19.094 1.00 98.38 88 TYR A CA 1
ATOM 676 C C . TYR A 1 88 ? -19.183 -12.098 20.096 1.00 98.38 88 TYR A C 1
ATOM 678 O O . TYR A 1 88 ? -18.637 -11.048 19.727 1.00 98.38 88 TYR A O 1
ATOM 686 N N . PHE A 1 89 ? -19.511 -12.322 21.361 1.00 98.19 89 PHE A N 1
ATOM 687 C CA . PHE A 1 89 ? -19.183 -11.376 22.419 1.00 98.19 89 PHE A CA 1
ATOM 688 C C . PHE A 1 89 ? -17.695 -11.424 22.753 1.00 98.19 89 PHE A C 1
ATOM 690 O O . PHE A 1 89 ? -17.099 -12.474 22.983 1.00 98.19 89 PHE A O 1
ATOM 697 N N . LEU A 1 90 ? -17.078 -10.246 22.797 1.00 97.81 90 LEU A N 1
ATOM 698 C CA . LEU A 1 90 ? -15.662 -10.083 23.086 1.00 97.81 90 LEU A CA 1
ATOM 699 C C . LEU A 1 90 ? -15.496 -9.387 24.428 1.00 97.81 90 LEU A C 1
ATOM 701 O O . LEU A 1 90 ? -15.879 -8.230 24.603 1.00 97.81 90 LEU A O 1
ATOM 705 N N . ILE A 1 91 ? -14.830 -10.066 25.352 1.00 95.44 91 ILE A N 1
ATOM 706 C CA . ILE A 1 91 ? -14.466 -9.506 26.657 1.00 95.44 91 ILE A CA 1
ATOM 707 C C . ILE A 1 91 ? -13.010 -9.044 26.721 1.00 95.44 91 ILE A C 1
ATOM 709 O O . ILE A 1 91 ? -12.574 -8.588 27.763 1.00 95.44 91 ILE A O 1
ATOM 713 N N . ASN A 1 92 ? -12.251 -9.157 25.627 1.00 95.25 92 ASN A N 1
ATOM 714 C CA . ASN A 1 92 ? -10.853 -8.718 25.512 1.00 95.25 92 ASN A CA 1
ATOM 715 C C . ASN A 1 92 ? -10.703 -7.577 24.484 1.00 95.25 92 ASN A C 1
ATOM 717 O O . ASN A 1 92 ? -9.657 -7.397 23.853 1.00 95.25 92 ASN A O 1
ATOM 721 N N . GLY A 1 93 ? -11.777 -6.804 24.295 1.00 95.12 93 GLY A N 1
ATOM 722 C CA . GLY A 1 93 ? -11.865 -5.681 23.368 1.00 95.12 93 GLY A CA 1
ATOM 723 C C . GLY A 1 93 ? -11.784 -6.066 21.891 1.00 95.12 93 GLY A C 1
ATOM 724 O O . GLY A 1 93 ? -11.464 -7.193 21.516 1.00 95.12 93 GLY A O 1
ATOM 725 N N . THR A 1 94 ? -12.001 -5.071 21.031 1.00 96.62 94 THR A N 1
ATOM 726 C CA . THR A 1 94 ? -11.910 -5.185 19.561 1.00 96.62 94 THR A CA 1
ATOM 727 C C . THR A 1 94 ? -10.541 -5.676 19.090 1.00 96.62 94 THR A C 1
ATOM 729 O O . THR A 1 94 ? -10.435 -6.331 18.057 1.00 96.62 94 THR A O 1
ATOM 732 N N . SER A 1 95 ? -9.489 -5.442 19.883 1.00 95.06 95 SER A N 1
ATOM 733 C CA . SER A 1 95 ? -8.157 -5.998 19.641 1.00 95.06 95 SER A CA 1
ATOM 734 C C . SER A 1 95 ? -8.185 -7.518 19.457 1.00 95.06 95 SER A C 1
ATOM 736 O O . SER A 1 95 ? -7.588 -8.012 18.504 1.00 95.06 95 SER A O 1
ATOM 738 N N . SER A 1 96 ? -8.897 -8.247 20.328 1.00 96.12 96 SER A N 1
ATOM 739 C CA . SER A 1 96 ? -9.029 -9.708 20.227 1.00 96.12 96 SER A CA 1
ATOM 740 C C . SER A 1 96 ? -9.805 -10.132 18.976 1.00 96.12 96 SER A C 1
ATOM 742 O O . SER A 1 96 ? -9.376 -11.044 18.274 1.00 96.12 96 SER A O 1
ATOM 744 N N . GLY A 1 97 ? -10.871 -9.405 18.627 1.00 97.19 97 GLY A N 1
ATOM 745 C CA . GLY A 1 97 ? -11.663 -9.651 17.421 1.00 97.19 97 GLY A CA 1
ATOM 746 C C . GLY A 1 97 ? -10.859 -9.488 16.131 1.00 97.19 97 GLY A C 1
ATOM 747 O O . GLY A 1 97 ? -10.893 -10.362 15.270 1.00 97.19 97 GLY A O 1
ATOM 748 N N . LEU A 1 98 ? -10.068 -8.415 16.012 1.00 97.75 98 LEU A N 1
ATOM 749 C CA . LEU A 1 98 ? -9.219 -8.178 14.835 1.00 97.75 98 LEU A CA 1
ATOM 750 C C . LEU A 1 98 ? -8.106 -9.222 14.701 1.00 97.75 98 LEU A C 1
ATOM 752 O O . LEU A 1 98 ? -7.824 -9.682 13.594 1.00 97.75 98 LEU A O 1
ATOM 756 N N . ILE A 1 99 ? -7.486 -9.621 15.817 1.00 97.81 99 ILE A N 1
ATOM 757 C CA . ILE A 1 99 ? -6.485 -10.695 15.811 1.00 97.81 99 ILE A CA 1
ATOM 758 C C . ILE A 1 99 ? -7.131 -12.008 15.358 1.00 97.81 99 ILE A C 1
ATOM 760 O O . ILE A 1 99 ? -6.590 -12.667 14.467 1.00 97.81 99 ILE A O 1
ATOM 764 N N . ALA A 1 100 ? -8.305 -12.350 15.900 1.00 97.50 100 ALA A N 1
ATOM 765 C CA . ALA A 1 100 ? -9.034 -13.557 15.523 1.00 97.50 100 ALA A CA 1
ATOM 766 C C . ALA A 1 100 ? -9.420 -13.539 14.043 1.00 97.50 100 ALA A C 1
ATOM 768 O O . ALA A 1 100 ? -9.203 -14.529 13.349 1.00 97.50 100 ALA A O 1
ATOM 769 N N . ALA A 1 101 ? -9.924 -12.412 13.536 1.00 98.12 101 ALA A N 1
ATOM 770 C CA . ALA A 1 101 ? -10.311 -12.263 12.138 1.00 98.12 101 ALA A CA 1
ATOM 771 C C . ALA A 1 101 ? -9.136 -12.533 11.188 1.00 98.12 101 ALA A C 1
ATOM 773 O O . ALA A 1 101 ? -9.239 -13.367 10.287 1.00 98.12 101 ALA A O 1
ATOM 774 N N . VAL A 1 102 ? -7.986 -11.895 11.425 1.00 98.38 102 VAL A N 1
ATOM 775 C CA . VAL A 1 102 ? -6.791 -12.094 10.591 1.00 98.38 102 VAL A CA 1
ATOM 776 C C . VAL A 1 102 ? -6.267 -13.526 10.705 1.00 98.38 102 VAL A C 1
ATOM 778 O O . VAL A 1 102 ? -5.956 -14.124 9.680 1.00 98.38 102 VAL A O 1
ATOM 781 N N . MET A 1 103 ? -6.191 -14.098 11.912 1.00 97.62 103 MET A N 1
ATOM 782 C CA . MET A 1 103 ? -5.718 -15.476 12.118 1.00 97.62 103 MET A CA 1
ATOM 783 C C . MET A 1 103 ? -6.657 -16.534 11.525 1.00 97.62 103 MET A C 1
ATOM 785 O O . MET A 1 103 ? -6.190 -17.583 11.089 1.00 97.62 103 MET A O 1
ATOM 789 N N . THR A 1 104 ? -7.961 -16.258 11.478 1.00 98.00 104 THR A N 1
ATOM 790 C CA . THR A 1 104 ? -8.960 -17.155 10.878 1.00 98.00 104 THR A CA 1
ATOM 791 C C . THR A 1 104 ? -8.847 -17.166 9.352 1.00 98.00 104 THR A C 1
ATOM 793 O O . THR A 1 104 ? -8.976 -18.216 8.718 1.00 98.00 104 THR A O 1
ATOM 796 N N . ILE A 1 105 ? -8.610 -15.996 8.751 1.00 97.94 105 ILE A N 1
ATOM 797 C CA . ILE A 1 105 ? -8.653 -15.804 7.295 1.00 97.94 105 ILE A CA 1
ATOM 798 C C . ILE A 1 105 ? -7.295 -16.062 6.635 1.00 97.94 105 ILE A C 1
ATOM 800 O O . ILE A 1 105 ? -7.235 -16.652 5.555 1.00 97.94 105 ILE A O 1
ATOM 804 N N . CYS A 1 106 ? -6.205 -15.618 7.261 1.00 97.62 106 CYS A N 1
ATOM 805 C CA . CYS A 1 106 ? -4.862 -15.668 6.691 1.00 97.62 106 CYS A CA 1
ATOM 806 C C . CYS A 1 106 ? -4.017 -16.761 7.345 1.00 97.62 106 CYS A C 1
ATOM 808 O O . CYS A 1 106 ? -3.886 -16.828 8.567 1.00 97.62 106 CYS A O 1
ATOM 810 N N . LYS A 1 107 ? -3.351 -17.570 6.520 1.00 94.62 107 LYS A N 1
ATOM 811 C CA . LYS A 1 107 ? -2.312 -18.506 6.959 1.00 94.62 107 LYS A CA 1
ATOM 812 C C . LYS A 1 107 ? -0.948 -17.806 6.997 1.00 94.62 107 LYS A C 1
ATOM 814 O O . LYS A 1 107 ? -0.771 -16.747 6.383 1.00 94.62 107 LYS A O 1
ATOM 819 N N . PRO A 1 108 ? 0.067 -18.401 7.653 1.00 93.94 108 PRO A N 1
ATOM 820 C CA . PRO A 1 108 ? 1.429 -17.896 7.554 1.00 93.94 108 PRO A CA 1
ATOM 821 C C . PRO A 1 108 ? 1.836 -17.723 6.089 1.00 93.94 108 PRO A C 1
ATOM 823 O O . PRO A 1 108 ? 1.634 -18.623 5.278 1.00 93.94 108 PRO A O 1
ATOM 826 N N . THR A 1 109 ? 2.447 -16.582 5.766 1.00 90.88 109 THR A N 1
ATOM 827 C CA . THR A 1 109 ? 2.881 -16.171 4.415 1.00 90.88 109 THR A CA 1
ATOM 828 C C . THR A 1 109 ? 1.799 -15.716 3.430 1.00 90.88 109 THR A C 1
ATOM 830 O O . THR A 1 109 ? 2.166 -15.153 2.395 1.00 90.88 109 THR A O 1
ATOM 833 N N . ASP A 1 110 ? 0.507 -15.846 3.751 1.00 96.31 110 ASP A N 1
ATOM 834 C CA . ASP A 1 110 ? -0.552 -15.230 2.943 1.00 96.31 110 ASP A CA 1
ATOM 835 C C . ASP A 1 110 ? -0.404 -13.704 2.938 1.00 96.31 110 ASP A C 1
ATOM 837 O O . ASP A 1 110 ? -0.027 -13.100 3.944 1.00 96.31 110 ASP A O 1
ATOM 841 N N . LYS A 1 111 ? -0.693 -13.064 1.799 1.00 96.00 111 LYS A N 1
ATOM 842 C CA . LYS A 1 111 ? -0.671 -11.599 1.689 1.00 96.00 111 LYS A CA 1
ATOM 843 C C . LYS A 1 111 ? -1.995 -11.020 2.184 1.00 96.00 111 LYS A C 1
ATOM 845 O O . LYS A 1 111 ? -3.059 -11.539 1.841 1.00 96.00 111 LYS A O 1
ATOM 850 N N . ILE A 1 112 ? -1.920 -9.926 2.931 1.00 98.25 112 ILE A N 1
ATOM 851 C CA . ILE A 1 112 ? -3.074 -9.165 3.416 1.00 98.25 112 ILE A CA 1
ATOM 852 C C . ILE A 1 112 ? -2.883 -7.693 3.067 1.00 98.25 112 ILE A C 1
ATOM 854 O O . ILE A 1 112 ? -1.829 -7.122 3.346 1.00 98.25 112 ILE A O 1
ATOM 858 N N . ILE A 1 113 ? -3.881 -7.095 2.423 1.00 98.31 113 ILE A N 1
ATOM 859 C CA . ILE A 1 113 ? -3.884 -5.674 2.068 1.00 98.31 113 ILE A CA 1
ATOM 860 C C . ILE A 1 113 ? -4.502 -4.909 3.230 1.00 98.31 113 ILE A C 1
ATOM 862 O O . ILE A 1 113 ? -5.572 -5.277 3.697 1.00 98.31 113 ILE A O 1
ATOM 866 N N . LEU A 1 114 ? -3.842 -3.864 3.714 1.00 97.38 114 LEU A N 1
ATOM 867 C CA . LEU A 1 114 ? -4.335 -3.065 4.835 1.00 97.38 114 LEU A CA 1
ATOM 868 C C . LEU A 1 114 ? -3.765 -1.646 4.791 1.00 97.38 114 LEU A C 1
ATOM 870 O O . LEU A 1 114 ? -2.647 -1.458 4.311 1.00 97.38 114 LEU A O 1
ATOM 874 N N . PRO A 1 115 ? -4.479 -0.634 5.293 1.00 94.62 115 PRO A N 1
ATOM 875 C CA . PRO A 1 115 ? -3.939 0.715 5.359 1.00 94.62 115 PRO A CA 1
ATOM 876 C C . PRO A 1 115 ? -2.728 0.807 6.311 1.00 94.62 115 PRO A C 1
ATOM 878 O O . PRO A 1 115 ? -2.590 0.020 7.248 1.00 94.62 115 PRO A O 1
ATOM 881 N N . ARG A 1 116 ? -1.806 1.756 6.099 1.00 91.44 116 ARG A N 1
ATOM 882 C CA . ARG A 1 116 ? -0.616 1.905 6.970 1.00 91.44 116 ARG A CA 1
ATOM 883 C C . ARG A 1 116 ? -0.935 2.511 8.341 1.00 91.44 116 ARG A C 1
ATOM 885 O O . ARG A 1 116 ? -0.192 2.260 9.293 1.00 91.44 116 ARG A O 1
ATOM 892 N N . ASN A 1 117 ? -2.046 3.237 8.468 1.00 89.44 117 ASN A N 1
ATOM 893 C CA . ASN A 1 117 ? -2.545 3.824 9.718 1.00 89.44 117 ASN A CA 1
ATOM 894 C C . ASN A 1 117 ? -3.440 2.870 10.536 1.00 89.44 117 ASN A C 1
ATOM 896 O O . ASN A 1 117 ? -4.351 3.311 11.232 1.00 89.44 117 ASN A O 1
ATOM 900 N N . VAL A 1 118 ? -3.189 1.560 10.466 1.00 91.94 118 VAL A N 1
ATOM 901 C CA . VAL A 1 118 ? -3.891 0.567 11.291 1.00 91.94 118 VAL A CA 1
ATOM 902 C C . VAL A 1 118 ? -3.548 0.684 12.771 1.00 91.94 118 VAL A C 1
ATOM 904 O O . VAL A 1 118 ? -2.417 0.998 13.149 1.00 91.94 118 VAL A O 1
ATOM 907 N N . HIS A 1 119 ? -4.531 0.370 13.615 1.00 92.12 119 HIS A N 1
ATOM 908 C CA . HIS A 1 119 ? -4.334 0.257 15.054 1.00 92.12 119 HIS A CA 1
ATOM 909 C C . HIS A 1 119 ? -3.332 -0.862 15.385 1.00 92.12 119 HIS A C 1
ATOM 911 O O . HIS A 1 119 ? -3.267 -1.890 14.703 1.00 92.12 119 HIS A O 1
ATOM 917 N N . LYS A 1 120 ? -2.583 -0.701 16.485 1.00 91.31 120 LYS A N 1
ATOM 918 C CA . LYS A 1 120 ? -1.544 -1.654 16.926 1.00 91.31 120 LYS A CA 1
ATOM 919 C C . LYS A 1 120 ? -2.004 -3.121 16.995 1.00 91.31 120 LYS A C 1
ATOM 921 O O . LYS A 1 120 ? -1.188 -4.022 16.829 1.00 91.31 120 LYS A O 1
ATOM 926 N N . SER A 1 121 ? -3.295 -3.386 17.224 1.00 93.44 121 SER A N 1
ATOM 927 C CA . SER A 1 121 ? -3.841 -4.752 17.261 1.00 93.44 121 SER A CA 1
ATOM 928 C C . SER A 1 121 ? -3.706 -5.488 15.929 1.00 93.44 121 SER A C 1
ATOM 930 O O . SER A 1 121 ? -3.451 -6.688 15.938 1.00 93.44 121 SER A O 1
ATOM 932 N N . LEU A 1 122 ? -3.813 -4.795 14.792 1.00 95.75 122 LEU A N 1
ATOM 933 C CA . LEU A 1 122 ? -3.581 -5.397 13.478 1.00 95.75 122 LEU A CA 1
ATOM 934 C C . LEU A 1 122 ? -2.093 -5.693 13.265 1.00 95.75 122 LEU A C 1
ATOM 936 O O . LEU A 1 122 ? -1.758 -6.752 12.745 1.00 95.75 122 LEU A O 1
ATOM 940 N N . THR A 1 123 ? -1.188 -4.844 13.761 1.00 92.69 123 THR A N 1
ATOM 941 C CA . THR A 1 123 ? 0.251 -5.162 13.791 1.00 92.69 123 THR A CA 1
ATOM 942 C C . THR A 1 123 ? 0.526 -6.418 14.621 1.00 92.69 123 THR A C 1
ATOM 944 O O . THR A 1 123 ? 1.253 -7.306 14.174 1.00 92.69 123 THR A O 1
ATOM 947 N N . ASN A 1 124 ? -0.114 -6.553 15.786 1.00 94.25 124 ASN A N 1
ATOM 948 C CA . ASN A 1 124 ? -0.026 -7.767 16.604 1.00 94.25 124 ASN A CA 1
ATOM 949 C C . ASN A 1 124 ? -0.589 -8.989 15.861 1.00 94.25 124 ASN A C 1
ATOM 951 O O . ASN A 1 124 ? 0.014 -10.061 15.891 1.00 94.25 124 ASN A O 1
ATOM 955 N N . ALA A 1 125 ? -1.695 -8.822 15.134 1.00 96.75 125 ALA A N 1
ATOM 956 C CA . ALA A 1 125 ? -2.278 -9.878 14.316 1.00 96.75 125 ALA A CA 1
ATOM 957 C C . ALA A 1 125 ? -1.313 -10.361 13.220 1.00 96.75 125 ALA A C 1
ATOM 959 O O . ALA A 1 125 ? -1.215 -11.564 12.980 1.00 96.75 125 ALA A O 1
ATOM 960 N N . LEU A 1 126 ? -0.542 -9.462 12.594 1.00 96.62 126 LEU A N 1
ATOM 961 C CA . LEU A 1 126 ? 0.499 -9.820 11.618 1.00 96.62 126 LEU A CA 1
ATOM 962 C C . LEU A 1 126 ? 1.643 -10.621 12.256 1.00 96.62 126 LEU A C 1
ATOM 964 O O . LEU A 1 126 ? 2.160 -11.560 11.646 1.00 96.62 126 LEU A O 1
ATOM 968 N N . VAL A 1 127 ? 2.037 -10.282 13.488 1.00 95.88 127 VAL A N 1
ATOM 969 C CA . VAL A 1 127 ? 3.039 -11.053 14.244 1.00 95.88 127 VAL A CA 1
ATOM 970 C C . VAL A 1 127 ? 2.521 -12.465 14.528 1.00 95.88 127 VAL A C 1
ATOM 972 O O . VAL A 1 127 ? 3.218 -13.441 14.231 1.00 95.88 127 VAL A O 1
ATOM 975 N N . LEU A 1 128 ? 1.296 -12.584 15.048 1.00 96.38 128 LEU A N 1
ATOM 976 C CA . LEU A 1 128 ? 0.697 -13.856 15.468 1.00 96.38 128 LEU A CA 1
ATOM 977 C C . LEU A 1 128 ? 0.364 -14.775 14.284 1.00 96.38 128 LEU A C 1
ATOM 979 O O . LEU A 1 128 ? 0.786 -15.931 14.285 1.00 96.38 128 LEU A O 1
ATOM 983 N N . SER A 1 129 ? -0.300 -14.255 13.248 1.00 95.94 129 SER A N 1
ATOM 984 C CA . SER A 1 129 ? -0.672 -15.015 12.040 1.00 95.94 129 SER A CA 1
ATOM 985 C C . SER A 1 129 ? 0.519 -15.333 11.130 1.00 95.94 129 SER A C 1
ATOM 987 O O . SER A 1 129 ? 0.531 -16.350 10.440 1.00 95.94 129 SER A O 1
ATOM 989 N N . GLY A 1 130 ? 1.534 -14.463 11.093 1.00 95.19 130 GLY A N 1
ATOM 990 C CA . GLY A 1 130 ? 2.599 -14.532 10.093 1.00 95.19 130 GLY A CA 1
ATOM 991 C C . GLY A 1 130 ? 2.165 -14.133 8.681 1.00 95.19 130 GLY A C 1
ATOM 992 O O . GLY A 1 130 ? 2.898 -14.426 7.728 1.00 95.19 130 GLY A O 1
ATOM 993 N N . ALA A 1 131 ? 1.011 -13.476 8.542 1.00 96.50 131 ALA A N 1
ATOM 994 C CA . ALA A 1 131 ? 0.582 -12.863 7.293 1.00 96.50 131 ALA A CA 1
ATOM 995 C C . ALA A 1 131 ? 1.580 -11.783 6.832 1.00 96.50 131 ALA A C 1
ATOM 997 O O . ALA A 1 131 ? 2.296 -11.161 7.623 1.00 96.50 131 ALA A O 1
ATOM 998 N N . VAL A 1 132 ? 1.658 -11.582 5.520 1.00 94.62 132 VAL A N 1
ATOM 999 C CA . VAL A 1 132 ? 2.555 -10.624 4.872 1.00 94.62 132 VAL A CA 1
ATOM 1000 C C . VAL A 1 132 ? 1.776 -9.340 4.599 1.00 94.62 132 VAL A C 1
ATOM 1002 O O . VAL A 1 132 ? 0.900 -9.355 3.730 1.00 94.62 132 VAL A O 1
ATOM 1005 N N . PRO A 1 133 ? 2.077 -8.235 5.303 1.00 95.31 133 PRO A N 1
ATOM 1006 C CA . PRO A 1 133 ? 1.357 -6.993 5.094 1.00 95.31 133 PRO A CA 1
ATOM 1007 C C . PRO A 1 133 ? 1.713 -6.368 3.750 1.00 95.31 133 PRO A C 1
ATOM 1009 O O . PRO A 1 133 ? 2.883 -6.265 3.375 1.00 95.31 133 PRO A O 1
ATOM 1012 N N . ILE A 1 134 ? 0.680 -5.905 3.065 1.00 93.50 134 ILE A N 1
ATOM 1013 C CA . ILE A 1 134 ? 0.741 -5.080 1.872 1.00 93.50 134 ILE A CA 1
ATOM 1014 C C . ILE A 1 134 ? 0.060 -3.758 2.225 1.00 93.50 134 ILE A C 1
ATOM 1016 O O . ILE A 1 134 ? -1.168 -3.673 2.266 1.00 93.50 134 ILE A O 1
ATOM 1020 N N . TYR A 1 135 ? 0.861 -2.738 2.532 1.00 92.50 135 TYR A N 1
ATOM 1021 C CA . TYR A 1 135 ? 0.315 -1.471 3.002 1.00 92.50 135 TYR A CA 1
ATOM 1022 C C . TYR A 1 135 ? -0.250 -0.621 1.871 1.00 92.50 135 TYR A C 1
ATOM 1024 O O . TYR A 1 135 ? 0.387 -0.452 0.830 1.00 92.50 135 TYR A O 1
ATOM 1032 N N . VAL A 1 136 ? -1.417 -0.044 2.133 1.00 90.94 136 VAL A N 1
ATOM 1033 C CA . VAL A 1 136 ? -1.981 1.074 1.377 1.00 90.94 136 VAL A CA 1
ATOM 1034 C C . VAL A 1 136 ? -1.667 2.356 2.144 1.00 90.94 136 VAL A C 1
ATOM 1036 O O . VAL A 1 136 ? -1.983 2.463 3.331 1.00 90.94 136 VAL A O 1
ATOM 1039 N N . GLU A 1 137 ? -1.004 3.312 1.502 1.00 85.81 137 GLU A N 1
ATOM 1040 C CA . GLU A 1 137 ? -0.651 4.570 2.163 1.00 85.81 137 GLU A CA 1
ATOM 1041 C C . GLU A 1 137 ? -1.914 5.434 2.361 1.00 85.81 137 GLU A C 1
ATOM 1043 O O . GLU A 1 137 ? -2.708 5.583 1.427 1.00 85.81 137 GLU A O 1
ATOM 1048 N N . PRO A 1 138 ? -2.144 5.986 3.564 1.00 87.38 138 PRO A N 1
ATOM 1049 C CA . PRO A 1 138 ? -3.265 6.881 3.817 1.00 87.38 138 PRO A CA 1
ATOM 1050 C C . PRO A 1 138 ? -3.048 8.250 3.166 1.00 87.38 138 PRO A C 1
ATOM 1052 O O . PRO A 1 138 ? -1.917 8.713 3.009 1.00 87.38 138 PRO A O 1
ATOM 1055 N N . HIS A 1 139 ? -4.145 8.940 2.854 1.00 85.00 139 HIS A N 1
ATOM 1056 C CA . HIS A 1 139 ? -4.084 10.344 2.461 1.00 85.00 139 HIS A CA 1
ATOM 1057 C C . HIS A 1 139 ? -3.758 11.215 3.681 1.00 85.00 139 HIS A C 1
ATOM 1059 O O . HIS A 1 139 ? -4.483 11.181 4.675 1.00 85.00 139 HIS A O 1
ATOM 1065 N N . ILE A 1 140 ? -2.696 12.014 3.610 1.00 84.69 140 ILE A N 1
ATOM 1066 C CA . ILE A 1 140 ? -2.337 12.955 4.676 1.00 84.69 140 ILE A CA 1
ATOM 1067 C C . ILE A 1 140 ? -2.991 14.303 4.387 1.00 84.69 140 ILE A C 1
ATOM 1069 O O . ILE A 1 140 ? -2.742 14.905 3.343 1.00 84.69 140 ILE A O 1
ATOM 1073 N N . ASP A 1 141 ? -3.822 14.777 5.311 1.00 86.38 141 ASP A N 1
ATOM 1074 C CA . ASP A 1 141 ? -4.353 16.135 5.268 1.00 86.38 141 ASP A CA 1
ATOM 1075 C C . ASP A 1 141 ? -3.316 17.098 5.845 1.00 86.38 141 ASP A C 1
ATOM 1077 O O . ASP A 1 141 ? -3.091 17.136 7.053 1.00 86.38 141 ASP A O 1
ATOM 1081 N N . SER A 1 142 ? -2.656 17.866 4.981 1.00 81.06 142 SER A N 1
ATOM 1082 C CA . SER A 1 142 ? -1.612 18.803 5.401 1.00 81.06 142 SER A CA 1
ATOM 1083 C C . SER A 1 142 ? -2.144 20.054 6.102 1.00 81.06 142 SER A C 1
ATOM 1085 O O . SER A 1 142 ? -1.348 20.785 6.675 1.00 81.06 142 SER A O 1
ATOM 1087 N N . THR A 1 143 ? -3.447 20.346 6.025 1.00 81.94 143 THR A N 1
ATOM 1088 C CA . THR A 1 143 ? -4.032 21.546 6.645 1.00 81.94 143 THR A CA 1
ATOM 1089 C C . THR A 1 143 ? -4.252 21.340 8.137 1.00 81.94 143 THR A C 1
ATOM 1091 O O . THR A 1 143 ? -3.961 22.227 8.930 1.00 81.94 143 THR A O 1
ATOM 1094 N N . ILE A 1 144 ? -4.740 20.164 8.524 1.00 85.31 144 ILE A N 1
ATOM 1095 C CA . ILE A 1 144 ? -5.014 19.820 9.930 1.00 85.31 144 ILE A CA 1
ATOM 1096 C C . ILE A 1 144 ? -4.089 18.729 10.484 1.00 85.31 144 ILE A C 1
ATOM 1098 O O . ILE A 1 144 ? -4.230 18.335 11.638 1.00 85.31 144 ILE A O 1
ATOM 1102 N N . GLU A 1 145 ? -3.131 18.271 9.674 1.00 82.75 145 GLU A N 1
ATOM 1103 C CA . GLU A 1 145 ? -2.083 17.298 10.009 1.00 82.75 145 GLU A CA 1
ATOM 1104 C C . GLU A 1 145 ? -2.608 15.943 10.511 1.00 82.75 145 GLU A C 1
ATOM 1106 O O . GLU A 1 145 ? -2.037 15.335 11.416 1.00 82.75 145 GLU A O 1
ATOM 1111 N N . ILE A 1 146 ? -3.678 15.430 9.893 1.00 85.75 146 ILE A N 1
ATOM 1112 C CA . ILE A 1 146 ? -4.234 14.106 10.216 1.00 85.75 146 ILE A CA 1
ATOM 1113 C C . ILE A 1 146 ? -4.082 13.112 9.060 1.00 85.75 146 ILE A C 1
ATOM 1115 O O . ILE A 1 146 ? -4.084 13.474 7.882 1.00 85.75 146 ILE A O 1
ATOM 1119 N N . ALA A 1 147 ? -3.998 11.825 9.399 1.00 84.81 147 ALA A N 1
ATOM 1120 C CA . ALA A 1 147 ? -4.048 10.737 8.427 1.00 84.81 147 ALA A CA 1
ATOM 1121 C C . ALA A 1 147 ? -5.502 10.300 8.174 1.00 84.81 147 ALA A C 1
ATOM 1123 O O . ALA A 1 147 ? -6.168 9.762 9.063 1.00 84.81 147 ALA A O 1
ATOM 1124 N N . ASN A 1 148 ? -5.971 10.486 6.942 1.00 87.06 148 ASN A N 1
ATOM 1125 C CA . ASN A 1 148 ? -7.278 10.038 6.464 1.00 87.06 148 ASN A CA 1
ATOM 1126 C C . ASN A 1 148 ? -7.210 8.607 5.900 1.00 87.06 148 ASN A C 1
ATOM 1128 O O . ASN A 1 148 ? -6.192 7.922 5.988 1.00 87.06 148 ASN A O 1
ATOM 1132 N N . GLN A 1 149 ? -8.319 8.115 5.345 1.00 85.69 149 GLN A N 1
ATOM 1133 C CA . GLN A 1 149 ? -8.344 6.807 4.687 1.00 85.69 149 GLN A CA 1
ATOM 1134 C C . GLN A 1 149 ? -7.638 6.825 3.331 1.00 85.69 149 GLN A C 1
ATOM 1136 O O . GLN A 1 149 ? -7.617 7.866 2.669 1.00 85.69 149 GLN A O 1
ATOM 1141 N N . PRO A 1 150 ? -7.122 5.675 2.866 1.00 90.62 150 PRO A N 1
ATOM 1142 C CA . PRO A 1 150 ? -6.877 5.485 1.445 1.00 90.62 150 PRO A CA 1
ATOM 1143 C C . PRO A 1 150 ? -8.168 5.640 0.631 1.00 90.62 150 PRO A C 1
ATOM 1145 O O . PRO A 1 150 ? -9.259 5.312 1.104 1.00 90.62 150 PRO A O 1
ATOM 1148 N N . SER A 1 151 ? -8.042 6.110 -0.609 1.00 90.38 151 SER A N 1
ATOM 1149 C CA . SER A 1 151 ? -9.178 6.219 -1.526 1.00 90.38 151 SER A CA 1
ATOM 1150 C C . SER A 1 151 ? -9.606 4.851 -2.071 1.00 90.38 151 SER A C 1
ATOM 1152 O O . SER A 1 151 ? -8.847 3.877 -2.032 1.00 90.38 151 SER A O 1
ATOM 1154 N N . LEU A 1 152 ? -10.814 4.785 -2.642 1.00 92.94 152 LEU A N 1
ATOM 1155 C CA . LEU A 1 152 ? -11.295 3.603 -3.366 1.00 92.94 152 LEU A CA 1
ATOM 1156 C C . LEU A 1 152 ? -10.301 3.166 -4.453 1.00 92.94 152 LEU A C 1
ATOM 1158 O O . LEU A 1 152 ? -10.020 1.977 -4.589 1.00 92.94 152 LEU A O 1
ATOM 1162 N N . ASP A 1 153 ? -9.738 4.122 -5.191 1.00 86.69 153 ASP A N 1
ATOM 1163 C CA . ASP A 1 153 ? -8.789 3.839 -6.268 1.00 86.69 153 ASP A CA 1
ATOM 1164 C C . ASP A 1 153 ? -7.472 3.258 -5.748 1.00 86.69 153 ASP A C 1
ATOM 1166 O O . ASP A 1 153 ? -6.910 2.368 -6.385 1.00 86.69 153 ASP A O 1
ATOM 1170 N N . GLU A 1 154 ? -6.989 3.697 -4.580 1.00 86.88 154 GLU A N 1
ATOM 1171 C CA . GLU A 1 154 ? -5.818 3.092 -3.933 1.00 86.88 154 GLU A CA 1
ATOM 1172 C C . GLU A 1 154 ? -6.107 1.641 -3.518 1.00 86.88 154 GLU A C 1
ATOM 1174 O O . GLU A 1 154 ? -5.310 0.751 -3.821 1.00 86.88 154 GLU A O 1
ATOM 1179 N N . TYR A 1 155 ? -7.268 1.352 -2.915 1.00 93.75 155 TYR A N 1
ATOM 1180 C CA . TYR A 1 155 ? -7.655 -0.033 -2.607 1.00 93.75 155 TYR A CA 1
ATOM 1181 C C . TYR A 1 155 ? -7.773 -0.891 -3.870 1.00 93.75 155 TYR A C 1
ATOM 1183 O O . TYR A 1 155 ? -7.183 -1.972 -3.925 1.00 93.75 155 TYR A O 1
ATOM 1191 N N . LYS A 1 156 ? -8.470 -0.411 -4.909 1.00 91.44 156 LYS A N 1
ATOM 1192 C CA . LYS A 1 156 ? -8.609 -1.123 -6.190 1.00 91.44 156 LYS A CA 1
ATOM 1193 C C . LYS A 1 156 ? -7.249 -1.418 -6.812 1.00 91.44 156 LYS A C 1
ATOM 1195 O O . LYS A 1 156 ? -6.999 -2.549 -7.228 1.00 91.44 156 LYS A O 1
ATOM 1200 N N . ARG A 1 157 ? -6.348 -0.433 -6.820 1.00 83.00 157 ARG A N 1
ATOM 1201 C CA . ARG A 1 157 ? -4.977 -0.586 -7.321 1.00 83.00 157 ARG A CA 1
ATOM 1202 C C . ARG A 1 157 ? -4.227 -1.675 -6.564 1.00 83.00 157 ARG A C 1
ATOM 1204 O O . ARG A 1 157 ? -3.615 -2.541 -7.183 1.00 83.00 157 ARG A O 1
ATOM 1211 N N . MET A 1 158 ? -4.309 -1.680 -5.238 1.00 86.75 158 MET A N 1
ATOM 1212 C CA . MET A 1 158 ? -3.608 -2.664 -4.411 1.00 86.75 158 MET A CA 1
ATOM 1213 C C . MET A 1 158 ? -4.203 -4.071 -4.543 1.00 86.75 158 MET A C 1
ATOM 1215 O O . MET A 1 158 ? -3.450 -5.039 -4.622 1.00 86.75 158 MET A O 1
ATOM 1219 N N . ILE A 1 159 ? -5.526 -4.194 -4.655 1.00 91.75 159 ILE A N 1
ATOM 1220 C CA . ILE A 1 159 ? -6.215 -5.467 -4.919 1.00 91.75 159 ILE A CA 1
ATOM 1221 C C . ILE A 1 159 ? -5.792 -6.043 -6.279 1.00 91.75 159 ILE A C 1
ATOM 1223 O O . ILE A 1 159 ? -5.476 -7.227 -6.379 1.00 91.75 159 ILE A O 1
ATOM 1227 N N . LEU A 1 160 ? -5.724 -5.205 -7.318 1.00 84.50 160 LEU A N 1
ATOM 1228 C CA . LEU A 1 160 ? -5.262 -5.602 -8.652 1.00 84.50 160 LEU A CA 1
ATOM 1229 C C . LEU A 1 160 ? -3.778 -5.981 -8.685 1.00 84.50 160 LEU A C 1
ATOM 1231 O O . LEU A 1 160 ? -3.393 -6.879 -9.428 1.00 84.50 160 LEU A O 1
ATOM 1235 N N . ARG A 1 161 ? -2.952 -5.313 -7.877 1.00 77.94 161 ARG A N 1
ATOM 1236 C CA . ARG A 1 161 ? -1.511 -5.569 -7.765 1.00 77.94 161 ARG A CA 1
ATOM 1237 C C . ARG A 1 161 ? -1.179 -6.844 -6.998 1.00 77.94 161 ARG A C 1
ATOM 1239 O O . ARG A 1 161 ? -0.097 -7.401 -7.161 1.00 77.94 161 ARG A O 1
ATOM 1246 N N . TYR A 1 162 ? -2.063 -7.274 -6.109 1.00 84.50 162 TYR A N 1
ATOM 1247 C CA . TYR A 1 162 ? -1.840 -8.447 -5.276 1.00 84.50 162 TYR A CA 1
ATOM 1248 C C . TYR A 1 162 ? -3.047 -9.384 -5.341 1.00 84.50 162 TYR A C 1
ATOM 1250 O O . TYR A 1 162 ? -3.632 -9.671 -4.300 1.00 84.50 162 TYR A O 1
ATOM 1258 N N . PRO A 1 163 ? -3.387 -9.935 -6.525 1.00 85.69 163 PRO A N 1
ATOM 1259 C CA . PRO A 1 163 ? -4.528 -10.837 -6.698 1.00 85.69 163 PRO A CA 1
ATOM 1260 C C . PRO A 1 163 ? -4.404 -12.110 -5.850 1.00 85.69 163 PRO A C 1
ATOM 1262 O O . PRO A 1 163 ? -5.394 -12.767 -5.559 1.00 85.69 163 PRO A O 1
ATOM 1265 N N . SER A 1 164 ? -3.187 -12.454 -5.411 1.00 87.88 164 SER A N 1
ATOM 1266 C CA . SER A 1 164 ? -2.945 -13.564 -4.488 1.00 87.88 164 SER A CA 1
ATOM 1267 C C . SER A 1 164 ? -3.248 -13.236 -3.016 1.00 87.88 164 SER A C 1
ATOM 1269 O O . SER A 1 164 ? -3.030 -14.102 -2.166 1.00 87.88 164 SER A O 1
ATOM 1271 N N . ALA A 1 165 ? -3.602 -11.993 -2.673 1.00 95.88 165 ALA A N 1
ATOM 1272 C CA . ALA A 1 165 ? -3.945 -11.618 -1.305 1.00 95.88 165 ALA A CA 1
ATOM 1273 C C . ALA A 1 165 ? -5.224 -12.331 -0.859 1.00 95.88 165 ALA A C 1
ATOM 1275 O O . ALA A 1 165 ? -6.106 -12.616 -1.664 1.00 95.88 165 ALA A O 1
ATOM 1276 N N . LYS A 1 166 ? -5.301 -12.671 0.429 1.00 97.81 166 LYS A N 1
ATOM 1277 C CA . LYS A 1 166 ? -6.451 -13.391 0.999 1.00 97.81 166 LYS A CA 1
ATOM 1278 C C . LYS A 1 166 ? -7.491 -12.468 1.595 1.00 97.81 166 LYS A C 1
ATOM 1280 O O . LYS A 1 166 ? -8.666 -12.823 1.627 1.00 97.81 166 LYS A O 1
ATOM 1285 N N . ALA A 1 167 ? -7.055 -11.303 2.056 1.00 98.25 167 ALA A N 1
ATOM 1286 C CA . ALA A 1 167 ? -7.928 -10.351 2.703 1.00 98.25 167 ALA A CA 1
ATOM 1287 C C . ALA A 1 167 ? -7.541 -8.906 2.402 1.00 98.25 167 ALA A C 1
ATOM 1289 O O . ALA A 1 167 ? -6.364 -8.589 2.191 1.00 98.25 167 ALA A O 1
ATOM 1290 N N . VAL A 1 168 ? -8.554 -8.048 2.454 1.00 98.50 168 VAL A N 1
ATOM 1291 C CA . VAL A 1 168 ? -8.445 -6.593 2.499 1.00 98.50 168 VAL A CA 1
ATOM 1292 C C . VAL A 1 168 ? -8.969 -6.135 3.855 1.00 98.50 168 VAL A C 1
ATOM 1294 O O . VAL A 1 168 ? -10.069 -6.510 4.255 1.00 98.50 168 VAL A O 1
ATOM 1297 N N . VAL A 1 169 ? -8.184 -5.337 4.570 1.00 98.56 169 VAL A N 1
ATOM 1298 C CA . VAL A 1 169 ? -8.594 -4.686 5.813 1.00 98.56 169 VAL A CA 1
ATOM 1299 C C . VAL A 1 169 ? -8.987 -3.252 5.504 1.00 98.56 169 VAL A C 1
ATOM 1301 O O . VAL A 1 169 ? -8.221 -2.534 4.862 1.00 98.56 169 VAL A O 1
ATOM 1304 N N . VAL A 1 170 ? -10.142 -2.825 6.001 1.00 97.81 170 VAL A N 1
ATOM 1305 C CA . VAL A 1 170 ? -10.616 -1.441 5.911 1.00 97.81 170 VAL A CA 1
ATOM 1306 C C . VAL A 1 170 ? -10.874 -0.927 7.323 1.00 97.81 170 VAL A C 1
ATOM 1308 O O . VAL A 1 170 ? -11.506 -1.603 8.126 1.00 97.81 170 VAL A O 1
ATOM 1311 N N . ILE A 1 171 ? -10.383 0.265 7.646 1.00 95.50 171 ILE A N 1
ATOM 1312 C CA . ILE A 1 171 ? -10.731 0.952 8.898 1.00 95.50 171 ILE A CA 1
ATOM 1313 C C . ILE A 1 171 ? -11.964 1.785 8.585 1.00 95.50 171 ILE A C 1
ATOM 1315 O O . ILE A 1 171 ? -11.861 2.642 7.724 1.00 95.50 171 ILE A O 1
ATOM 1319 N N . ASN A 1 172 ? -13.121 1.577 9.206 1.00 94.50 172 ASN A N 1
ATOM 1320 C CA . ASN A 1 172 ? -14.298 2.388 8.881 1.00 94.50 172 ASN A CA 1
ATOM 1321 C C . ASN A 1 172 ? -15.208 2.604 10.097 1.00 94.50 172 ASN A C 1
ATOM 1323 O O . ASN A 1 172 ? -15.786 1.635 10.574 1.00 94.50 172 ASN A O 1
ATOM 1327 N N . PRO A 1 173 ? -15.386 3.849 10.581 1.00 94.25 173 PRO A N 1
ATOM 1328 C CA . PRO A 1 173 ? -14.720 5.082 10.144 1.00 94.25 173 PRO A CA 1
ATOM 1329 C C . PRO A 1 173 ? -13.267 5.155 10.648 1.00 94.25 173 PRO A C 1
ATOM 1331 O O . PRO A 1 173 ? -12.850 4.373 11.502 1.00 94.25 173 PRO A O 1
ATOM 1334 N N . THR A 1 174 ? -12.499 6.150 10.191 1.00 92.75 174 THR A N 1
ATOM 1335 C CA . THR A 1 174 ? -11.265 6.532 10.900 1.00 92.75 174 THR A CA 1
ATOM 1336 C C . THR A 1 174 ? -11.582 7.073 12.287 1.00 92.75 174 THR A C 1
ATOM 1338 O O . THR A 1 174 ? -12.705 7.489 12.578 1.00 92.75 174 THR A O 1
ATOM 1341 N N . TYR A 1 175 ? -10.552 7.171 13.128 1.00 90.69 175 TYR A N 1
ATOM 1342 C CA . TYR A 1 175 ? -10.659 7.816 14.436 1.00 90.69 175 TYR A CA 1
ATOM 1343 C C . TYR A 1 175 ? -11.259 9.232 14.359 1.00 90.69 175 TYR A C 1
ATOM 1345 O O . TYR A 1 175 ? -12.063 9.617 15.205 1.00 90.69 175 TYR A O 1
ATOM 1353 N N . PHE A 1 176 ? -10.906 9.980 13.308 1.00 92.44 176 PHE A N 1
ATOM 1354 C CA . PHE A 1 176 ? -11.349 11.355 13.067 1.00 92.44 176 PHE A CA 1
ATOM 1355 C C . PHE A 1 176 ? -12.730 11.463 12.397 1.00 92.44 176 PHE A C 1
ATOM 1357 O O . PHE A 1 176 ? -13.230 12.576 12.249 1.00 92.44 176 PHE A O 1
ATOM 1364 N N . GLY A 1 177 ? -13.355 10.341 12.015 1.00 93.31 177 GLY A N 1
ATOM 1365 C CA . GLY A 1 177 ? -14.709 10.296 11.445 1.00 93.31 177 GLY A CA 1
ATOM 1366 C C . GLY A 1 177 ? -14.785 10.184 9.926 1.00 93.31 177 GLY A C 1
ATOM 1367 O O . GLY A 1 177 ? -15.871 10.280 9.365 1.00 93.31 177 GLY A O 1
ATOM 1368 N N . VAL A 1 178 ? -13.665 9.975 9.234 1.00 94.25 178 VAL A N 1
ATOM 1369 C CA . VAL A 1 178 ? -13.664 9.820 7.772 1.00 94.25 178 VAL A CA 1
ATOM 1370 C C . VAL A 1 178 ? -14.149 8.424 7.390 1.00 94.25 178 VAL A C 1
ATOM 1372 O O . VAL A 1 178 ? -13.615 7.420 7.868 1.00 94.25 178 VAL A O 1
ATOM 1375 N N . ILE A 1 179 ? -15.135 8.367 6.500 1.00 94.25 179 ILE A N 1
ATOM 1376 C CA . ILE A 1 179 ? -15.796 7.133 6.059 1.00 94.25 179 ILE A CA 1
ATOM 1377 C C . ILE A 1 179 ? -15.339 6.793 4.639 1.00 94.25 179 ILE A C 1
ATOM 1379 O O . ILE A 1 179 ? -15.267 7.678 3.780 1.00 94.25 179 ILE A O 1
ATOM 1383 N N . ALA A 1 180 ? -15.040 5.517 4.398 1.00 93.50 180 ALA A N 1
ATOM 1384 C CA . ALA A 1 180 ? -14.699 4.987 3.080 1.00 93.50 180 ALA A CA 1
ATOM 1385 C C . ALA A 1 180 ? -15.945 4.599 2.273 1.00 93.50 180 ALA A C 1
ATOM 1387 O O . ALA A 1 180 ? -17.010 4.338 2.834 1.00 93.50 180 ALA A O 1
ATOM 1388 N N . ASP A 1 181 ? -15.789 4.484 0.951 1.00 95.00 181 ASP A N 1
ATOM 1389 C CA . ASP A 1 181 ? -16.781 3.833 0.088 1.00 95.00 181 ASP A CA 1
ATOM 1390 C C . ASP A 1 181 ? -16.739 2.309 0.292 1.00 95.00 181 ASP A C 1
ATOM 1392 O O . ASP A 1 181 ? -16.216 1.545 -0.524 1.00 95.00 181 ASP A O 1
ATOM 1396 N N . LEU A 1 182 ? -17.205 1.878 1.465 1.00 96.06 182 LEU A N 1
ATOM 1397 C CA . LEU A 1 182 ? -17.012 0.519 1.952 1.00 96.06 182 LEU A CA 1
ATOM 1398 C C . LEU A 1 182 ? -17.688 -0.514 1.047 1.00 96.06 182 LEU A C 1
ATOM 1400 O O . LEU A 1 182 ? -17.095 -1.555 0.780 1.00 96.06 182 LEU A O 1
ATOM 1404 N N . ARG A 1 183 ? -18.883 -0.210 0.523 1.00 96.94 183 ARG A N 1
ATOM 1405 C CA . ARG A 1 183 ? -19.625 -1.103 -0.380 1.00 96.94 183 ARG A CA 1
ATOM 1406 C C . ARG A 1 183 ? -18.839 -1.363 -1.666 1.00 96.94 183 ARG A C 1
ATOM 1408 O O . ARG A 1 183 ? -18.603 -2.520 -2.003 1.00 96.94 183 ARG A O 1
ATOM 1415 N N . SER A 1 184 ? -18.340 -0.310 -2.315 1.00 97.94 184 SER A N 1
ATOM 1416 C CA . SER A 1 184 ? -17.532 -0.448 -3.531 1.00 97.94 184 SER A CA 1
ATOM 1417 C C . SER A 1 184 ? -16.220 -1.202 -3.291 1.00 97.94 184 SER A C 1
ATOM 1419 O O . SER A 1 184 ? -15.765 -1.942 -4.166 1.00 97.94 184 SER A O 1
ATOM 1421 N N . ILE A 1 185 ? -15.586 -1.029 -2.121 1.00 98.12 185 ILE A N 1
ATOM 1422 C CA . ILE A 1 185 ? -14.382 -1.795 -1.754 1.00 98.12 185 ILE A CA 1
ATOM 1423 C C . ILE A 1 185 ? -14.728 -3.278 -1.583 1.00 98.12 185 ILE A C 1
ATOM 1425 O O . ILE A 1 185 ? -14.004 -4.129 -2.104 1.00 98.12 185 ILE A O 1
ATOM 1429 N N . VAL A 1 186 ? -15.825 -3.585 -0.881 1.00 98.38 186 VAL A N 1
ATOM 1430 C CA . VAL A 1 186 ? -16.270 -4.961 -0.631 1.00 98.38 186 VAL A CA 1
ATOM 1431 C C . VAL A 1 186 ? -16.566 -5.689 -1.934 1.00 98.38 186 VAL A C 1
ATOM 1433 O O . VAL A 1 186 ? -15.995 -6.751 -2.181 1.00 98.38 186 VAL A O 1
ATOM 1436 N N . GLU A 1 187 ? -17.390 -5.094 -2.795 1.00 98.31 187 GLU A N 1
ATOM 1437 C CA . GLU A 1 187 ? -17.769 -5.672 -4.088 1.00 98.31 187 GLU A CA 1
ATOM 1438 C C . GLU A 1 187 ? -16.528 -5.974 -4.940 1.00 98.31 187 GLU A C 1
ATOM 1440 O O . GLU A 1 187 ? -16.340 -7.098 -5.412 1.00 98.31 187 GLU A O 1
ATOM 1445 N N . PHE A 1 188 ? -15.604 -5.014 -5.048 1.00 97.81 188 PHE A N 1
ATOM 1446 C CA . PHE A 1 188 ? -14.395 -5.175 -5.857 1.00 97.81 188 PHE A CA 1
ATOM 1447 C C . PHE A 1 188 ? -13.426 -6.239 -5.314 1.00 97.81 188 PHE A C 1
ATOM 1449 O O . PHE A 1 188 ? -12.767 -6.939 -6.094 1.00 97.81 188 PHE A O 1
ATOM 1456 N N . ALA A 1 189 ? -13.318 -6.362 -3.987 1.00 97.94 189 ALA A N 1
ATOM 1457 C CA . ALA A 1 189 ? -12.521 -7.394 -3.326 1.00 97.94 189 ALA A CA 1
ATOM 1458 C C . ALA A 1 189 ? -13.137 -8.790 -3.523 1.00 97.94 189 ALA A C 1
ATOM 1460 O O . ALA A 1 189 ? -12.427 -9.751 -3.841 1.00 97.94 189 ALA A O 1
ATOM 1461 N N . HIS A 1 190 ? -14.462 -8.900 -3.402 1.00 97.81 190 HIS A N 1
ATOM 1462 C CA . HIS A 1 190 ? -15.208 -10.149 -3.567 1.00 97.81 190 HIS A CA 1
ATOM 1463 C C . HIS A 1 190 ? -15.146 -10.694 -4.991 1.00 97.81 190 HIS A C 1
ATOM 1465 O O . HIS A 1 190 ? -14.922 -11.895 -5.152 1.00 97.81 190 HIS A O 1
ATOM 1471 N N . GLU A 1 191 ? -15.238 -9.832 -6.009 1.00 96.88 191 GLU A N 1
ATOM 1472 C CA . GLU A 1 191 ? -15.012 -10.185 -7.425 1.00 96.88 191 GLU A CA 1
ATOM 1473 C C . GLU A 1 191 ? -13.653 -10.866 -7.665 1.00 96.88 191 GLU A C 1
ATOM 1475 O O . GLU A 1 191 ? -13.466 -11.586 -8.645 1.00 96.88 191 GLU A O 1
ATOM 1480 N N . ARG A 1 192 ? -12.687 -10.639 -6.768 1.00 95.12 192 ARG A N 1
ATOM 1481 C CA . ARG A 1 192 ? -11.315 -11.163 -6.837 1.00 95.12 192 ARG A CA 1
ATOM 1482 C C . ARG A 1 192 ? -11.027 -12.196 -5.753 1.00 95.12 192 ARG A C 1
ATOM 1484 O O . ARG A 1 192 ? -9.869 -12.503 -5.488 1.00 95.12 192 ARG A O 1
ATOM 1491 N N . ASN A 1 193 ? -12.076 -12.775 -5.168 1.00 95.88 193 ASN A N 1
ATOM 1492 C CA . ASN A 1 193 ? -12.004 -13.837 -4.165 1.00 95.88 193 ASN A CA 1
ATOM 1493 C C . ASN A 1 193 ? -11.222 -13.462 -2.892 1.00 95.88 193 ASN A C 1
ATOM 1495 O O . ASN A 1 193 ? -10.650 -14.340 -2.243 1.00 95.88 193 ASN A O 1
ATOM 1499 N N . MET A 1 194 ? -11.215 -12.183 -2.510 1.00 98.00 194 MET A N 1
ATOM 1500 C CA . MET A 1 194 ? -10.637 -11.719 -1.246 1.00 98.00 194 MET A CA 1
ATOM 1501 C C . MET A 1 194 ? -11.731 -11.552 -0.192 1.00 98.00 194 MET A C 1
ATOM 1503 O O . MET A 1 194 ? -12.821 -11.081 -0.506 1.00 98.00 194 MET A O 1
ATOM 1507 N N . ALA A 1 195 ? -11.439 -11.920 1.055 1.00 98.38 195 ALA A N 1
ATOM 1508 C CA . ALA A 1 195 ? -12.291 -11.581 2.192 1.00 98.38 195 ALA A CA 1
ATOM 1509 C C . ALA A 1 195 ? -12.067 -10.124 2.626 1.00 98.38 195 ALA A C 1
ATOM 1511 O O . ALA A 1 195 ? -10.986 -9.564 2.426 1.00 98.38 195 ALA A O 1
ATOM 1512 N N . VAL A 1 196 ? -13.059 -9.516 3.262 1.00 98.69 196 VAL A N 1
ATOM 1513 C CA . VAL A 1 196 ? -12.994 -8.141 3.758 1.00 98.69 196 VAL A CA 1
ATOM 1514 C C . VAL A 1 196 ? -13.151 -8.134 5.270 1.00 98.69 196 VAL A C 1
ATOM 1516 O O . VAL A 1 196 ? -14.156 -8.599 5.806 1.00 98.69 196 VAL A O 1
ATOM 1519 N N . ILE A 1 197 ? -12.135 -7.599 5.944 1.00 98.75 197 ILE A N 1
ATOM 1520 C CA . ILE A 1 197 ? -12.087 -7.404 7.393 1.00 98.75 197 ILE A CA 1
ATOM 1521 C C . ILE A 1 197 ? -12.281 -5.916 7.661 1.00 98.75 197 ILE A C 1
ATOM 1523 O O . ILE A 1 197 ? -11.509 -5.100 7.159 1.00 98.75 197 ILE A O 1
ATOM 1527 N N . VAL A 1 198 ? -13.266 -5.549 8.473 1.00 98.44 198 VAL A N 1
ATOM 1528 C CA . VAL A 1 198 ? -13.499 -4.147 8.836 1.00 98.44 198 VAL A CA 1
ATOM 1529 C C . VAL A 1 198 ? -13.145 -3.911 10.300 1.00 98.44 198 VAL A C 1
ATOM 1531 O O . VAL A 1 198 ? -13.676 -4.553 11.205 1.00 98.44 198 VAL A O 1
ATOM 1534 N N . ASP A 1 199 ? -12.229 -2.974 10.536 1.00 97.88 199 ASP A N 1
ATOM 1535 C CA . ASP A 1 199 ? -12.053 -2.362 11.850 1.00 97.88 199 ASP A CA 1
ATOM 1536 C C . ASP A 1 199 ? -13.094 -1.248 11.999 1.00 97.88 199 ASP A C 1
ATOM 1538 O O . ASP A 1 199 ? -12.884 -0.110 11.577 1.00 97.88 199 ASP A O 1
ATOM 1542 N N . GLU A 1 200 ? -14.243 -1.611 12.567 1.00 97.12 200 GLU A N 1
ATOM 1543 C CA . GLU A 1 200 ? -15.381 -0.728 12.837 1.00 97.12 200 GLU A CA 1
ATOM 1544 C C . GLU A 1 200 ? -15.440 -0.366 14.328 1.00 97.12 200 GLU A C 1
ATOM 1546 O O . GLU A 1 200 ? -16.495 -0.095 14.907 1.00 97.12 200 GLU A O 1
ATOM 1551 N N . ALA A 1 201 ? -14.278 -0.315 14.992 1.00 95.88 201 ALA A N 1
ATOM 1552 C CA . ALA A 1 201 ? -14.199 -0.022 16.418 1.00 95.88 201 ALA A CA 1
ATOM 1553 C C . ALA A 1 201 ? -14.915 1.288 16.798 1.00 95.88 201 ALA A C 1
ATOM 1555 O O . ALA A 1 201 ? -15.463 1.395 17.890 1.00 95.88 201 ALA A O 1
ATOM 1556 N N . HIS A 1 202 ? -14.934 2.289 15.916 1.00 94.62 202 HIS A N 1
ATOM 1557 C CA . HIS A 1 202 ? -15.574 3.586 16.167 1.00 94.62 202 HIS A CA 1
ATOM 1558 C C . HIS A 1 202 ? -16.993 3.719 15.581 1.00 94.62 202 HIS A C 1
ATOM 1560 O O . HIS A 1 202 ? -17.566 4.803 15.700 1.00 94.62 202 HIS A O 1
ATOM 1566 N N . GLY A 1 203 ? -17.556 2.649 15.003 1.00 94.75 203 GLY A N 1
ATOM 1567 C CA . GLY A 1 203 ? -18.822 2.653 14.255 1.00 94.75 203 GLY A CA 1
ATOM 1568 C C . GLY A 1 203 ? -20.018 1.987 14.947 1.00 94.75 203 GLY A C 1
ATOM 1569 O O . GLY A 1 203 ? -21.048 1.810 14.314 1.00 94.75 203 GLY A O 1
ATOM 1570 N N . ALA A 1 204 ? -19.940 1.628 16.236 1.00 95.19 204 ALA A N 1
ATOM 1571 C CA . ALA A 1 204 ? -21.036 0.909 16.914 1.00 95.19 204 ALA A CA 1
ATOM 1572 C C . ALA A 1 204 ? -22.384 1.664 16.888 1.00 95.19 204 ALA A C 1
ATOM 1574 O O . ALA A 1 204 ? -23.444 1.058 16.782 1.00 95.19 204 ALA A O 1
ATOM 1575 N N . HIS A 1 205 ? -22.350 2.995 16.937 1.00 94.31 205 HIS A N 1
ATOM 1576 C CA . HIS A 1 205 ? -23.539 3.842 16.832 1.00 94.31 205 HIS A CA 1
ATOM 1577 C C . HIS A 1 205 ? -24.179 3.883 15.429 1.00 94.31 205 HIS A C 1
ATOM 1579 O O . HIS A 1 205 ? -25.277 4.416 15.286 1.00 94.31 205 HIS A O 1
ATOM 1585 N N . TYR A 1 206 ? -23.547 3.325 14.392 1.00 94.25 206 TYR A N 1
ATOM 1586 C CA . TYR A 1 206 ? -24.179 3.205 13.071 1.00 94.25 206 TYR A CA 1
ATOM 1587 C C . TYR A 1 206 ? -25.332 2.197 13.093 1.00 94.25 206 TYR A C 1
ATOM 1589 O O . TYR A 1 206 ? -26.301 2.363 12.366 1.00 94.25 206 TYR A O 1
ATOM 1597 N N . TYR A 1 207 ? -25.300 1.234 14.019 1.00 92.88 207 TYR A N 1
ATOM 1598 C CA . TYR A 1 207 ? -26.368 0.253 14.218 1.00 92.88 207 TYR A CA 1
ATOM 1599 C C . TYR A 1 207 ? -27.599 0.809 14.965 1.00 92.88 207 TYR A C 1
ATOM 1601 O O . TYR A 1 207 ? -28.558 0.080 15.185 1.00 92.88 207 TYR A O 1
ATOM 1609 N N . LEU A 1 208 ? -27.614 2.095 15.353 1.00 88.50 208 LEU A N 1
ATOM 1610 C CA . LEU A 1 208 ? -28.789 2.725 15.982 1.00 88.50 208 LEU A CA 1
ATOM 1611 C C . LEU A 1 208 ? -29.958 2.919 15.005 1.00 88.50 208 LEU A C 1
ATOM 1613 O O . LEU A 1 208 ? -31.108 3.036 15.425 1.00 88.50 208 LEU A O 1
ATOM 1617 N N . THR A 1 209 ? -29.658 3.063 13.713 1.00 82.31 209 THR A N 1
ATOM 1618 C CA . THR A 1 209 ? -30.636 3.361 12.660 1.00 82.31 209 THR A CA 1
ATOM 1619 C C . THR A 1 209 ? -30.201 2.732 11.346 1.00 82.31 209 THR A C 1
ATOM 1621 O O . THR A 1 209 ? -29.012 2.688 11.067 1.00 82.31 209 THR A O 1
ATOM 1624 N N . ASN A 1 210 ? -31.142 2.394 10.464 1.00 70.44 210 ASN A N 1
ATOM 1625 C CA . ASN A 1 210 ? -30.842 1.860 9.124 1.00 70.44 210 ASN A CA 1
ATOM 1626 C C . ASN A 1 210 ? -30.400 2.944 8.111 1.00 70.44 210 ASN A C 1
ATOM 1628 O O . ASN A 1 210 ? -30.729 2.857 6.928 1.00 70.44 210 ASN A O 1
ATOM 1632 N N . ASN A 1 211 ? -29.724 3.997 8.574 1.00 69.94 211 ASN A N 1
ATOM 1633 C CA . ASN A 1 211 ? -29.383 5.190 7.795 1.00 69.94 211 ASN A CA 1
ATOM 1634 C C . ASN A 1 211 ? -27.863 5.334 7.597 1.00 69.94 211 ASN A C 1
ATOM 1636 O O . ASN A 1 211 ? -27.074 4.594 8.163 1.00 69.94 211 ASN A O 1
ATOM 1640 N N . ASP A 1 212 ? -27.464 6.317 6.784 1.00 74.19 212 ASP A N 1
ATOM 1641 C CA . ASP A 1 212 ? -26.070 6.733 6.565 1.00 74.19 212 ASP A CA 1
ATOM 1642 C C . ASP A 1 212 ? -25.401 7.174 7.891 1.00 74.19 212 ASP A C 1
ATOM 1644 O O . ASP A 1 212 ? -25.995 8.010 8.585 1.00 74.19 212 ASP A O 1
ATOM 1648 N N . PRO A 1 213 ? -24.181 6.704 8.241 1.00 88.69 213 PRO A N 1
ATOM 1649 C CA . PRO A 1 213 ? -23.250 5.871 7.455 1.00 88.69 213 PRO A CA 1
ATOM 1650 C C . PRO A 1 213 ? -23.581 4.380 7.340 1.00 88.69 213 PRO A C 1
ATOM 1652 O O . PRO A 1 213 ? -24.069 3.764 8.278 1.00 88.69 213 PRO A O 1
ATOM 1655 N N . VAL A 1 214 ? -23.217 3.775 6.201 1.00 92.88 214 VAL A N 1
ATOM 1656 C CA . VAL A 1 214 ? -23.344 2.322 5.996 1.00 92.88 214 VAL A CA 1
ATOM 1657 C C . VAL A 1 214 ? -22.453 1.541 6.971 1.00 92.88 214 VAL A C 1
ATOM 1659 O O . VAL A 1 214 ? -21.263 1.836 7.108 1.00 92.88 214 VAL A O 1
ATOM 1662 N N . THR A 1 215 ? -23.030 0.527 7.616 1.00 96.25 215 THR A N 1
ATOM 1663 C CA . THR A 1 215 ? -22.308 -0.404 8.493 1.00 96.25 215 THR A CA 1
ATOM 1664 C C . THR A 1 215 ? -21.489 -1.408 7.679 1.00 96.25 215 THR A C 1
ATOM 1666 O O . THR A 1 215 ? -21.769 -1.661 6.501 1.00 96.25 215 THR A O 1
ATOM 1669 N N . ALA A 1 216 ? -20.492 -2.039 8.298 1.00 97.25 216 ALA A N 1
ATOM 1670 C CA . ALA A 1 216 ? -19.715 -3.098 7.656 1.00 97.25 216 ALA A CA 1
ATOM 1671 C C . ALA A 1 216 ? -20.583 -4.275 7.194 1.00 97.25 216 ALA A C 1
ATOM 1673 O O . ALA A 1 216 ? -20.415 -4.780 6.080 1.00 97.25 216 ALA A O 1
ATOM 1674 N N . MET A 1 217 ? -21.540 -4.683 8.027 1.00 97.25 217 MET A N 1
ATOM 1675 C CA . MET A 1 217 ? -22.453 -5.777 7.709 1.00 97.25 217 MET A CA 1
ATOM 1676 C C . MET A 1 217 ? -23.410 -5.403 6.573 1.00 97.25 217 MET A C 1
ATOM 1678 O O . MET A 1 217 ? -23.640 -6.219 5.677 1.00 97.25 217 MET A O 1
ATOM 1682 N N . ASP A 1 218 ? -23.927 -4.174 6.525 1.00 96.31 218 ASP A N 1
ATOM 1683 C CA . ASP A 1 218 ? -24.793 -3.720 5.424 1.00 96.31 218 ASP A CA 1
ATOM 1684 C C . ASP A 1 218 ? -24.034 -3.522 4.108 1.00 96.31 218 ASP A C 1
ATOM 1686 O O . ASP A 1 218 ? -24.610 -3.685 3.027 1.00 96.31 218 ASP A O 1
ATOM 1690 N N . ALA A 1 219 ? -22.740 -3.198 4.178 1.00 96.69 219 ALA A N 1
ATOM 1691 C CA . ALA A 1 219 ? -21.845 -3.158 3.024 1.00 96.69 219 ALA A CA 1
ATOM 1692 C C . ALA A 1 219 ? -21.465 -4.558 2.504 1.00 96.69 219 ALA A C 1
ATOM 1694 O O . ALA A 1 219 ? -20.951 -4.660 1.394 1.00 96.69 219 ALA A O 1
ATOM 1695 N N . GLY A 1 220 ? -21.743 -5.622 3.267 1.00 97.12 220 GLY A N 1
ATOM 1696 C CA . GLY A 1 220 ? -21.459 -7.008 2.888 1.00 97.12 220 GLY A CA 1
ATOM 1697 C C . GLY A 1 220 ? -20.052 -7.490 3.246 1.00 97.12 220 GLY A C 1
ATOM 1698 O O . GLY A 1 220 ? -19.594 -8.474 2.669 1.00 97.12 220 GLY A O 1
ATOM 1699 N N . ALA A 1 221 ? -19.348 -6.812 4.158 1.00 98.25 221 ALA A N 1
ATOM 1700 C CA . ALA A 1 221 ? -18.046 -7.278 4.626 1.00 98.25 221 ALA A CA 1
ATOM 1701 C C . ALA A 1 221 ? -18.165 -8.637 5.335 1.00 98.25 221 ALA A C 1
ATOM 1703 O O . ALA A 1 221 ? -19.135 -8.883 6.049 1.00 98.25 221 ALA A O 1
ATOM 1704 N N . ASP A 1 222 ? -17.163 -9.505 5.168 1.00 98.56 222 ASP A N 1
ATOM 1705 C CA . ASP A 1 222 ? -17.203 -10.869 5.710 1.00 98.56 222 ASP A CA 1
ATOM 1706 C C . ASP A 1 222 ? -17.062 -10.885 7.243 1.00 98.56 222 ASP A C 1
ATOM 1708 O O . ASP A 1 222 ? -17.631 -11.745 7.917 1.00 98.56 222 ASP A O 1
ATOM 1712 N N . VAL A 1 223 ? -16.304 -9.937 7.806 1.00 98.50 223 VAL A N 1
ATOM 1713 C CA . VAL A 1 223 ? -16.118 -9.803 9.256 1.00 98.50 223 VAL A CA 1
ATOM 1714 C C . VAL A 1 223 ? -15.902 -8.346 9.671 1.00 98.50 223 VAL A C 1
ATOM 1716 O O . VAL A 1 223 ? -15.169 -7.606 9.016 1.00 98.50 223 VAL A O 1
ATOM 1719 N N . SER A 1 224 ? -16.508 -7.942 10.787 1.00 98.38 224 SER A N 1
ATOM 1720 C CA . SER A 1 224 ? -16.308 -6.633 11.419 1.00 98.38 224 SER A CA 1
ATOM 1721 C C . SER A 1 224 ? -16.044 -6.786 12.911 1.00 98.38 224 SER A C 1
ATOM 1723 O O . SER A 1 224 ? -16.689 -7.595 13.574 1.00 98.38 224 SER A O 1
ATOM 1725 N N . ALA A 1 225 ? -15.116 -6.007 13.458 1.00 98.19 225 ALA A N 1
ATOM 1726 C CA . ALA A 1 225 ? -14.910 -5.920 14.900 1.00 98.19 225 ALA A CA 1
ATOM 1727 C C . ALA A 1 225 ? -15.328 -4.530 15.402 1.00 98.19 225 ALA A C 1
ATOM 1729 O O . ALA A 1 225 ? -14.818 -3.514 14.928 1.00 98.19 225 ALA A O 1
ATOM 1730 N N . VAL A 1 226 ? -16.245 -4.484 16.373 1.00 97.88 226 VAL A N 1
ATOM 1731 C CA . VAL A 1 226 ? -16.992 -3.272 16.751 1.00 97.88 226 VAL A CA 1
ATOM 1732 C C . VAL A 1 226 ? -16.881 -3.008 18.253 1.00 97.88 226 VAL A C 1
ATOM 1734 O O . VAL A 1 226 ? -17.296 -3.826 19.073 1.00 97.88 226 VAL A O 1
ATOM 1737 N N . SER A 1 227 ? -16.376 -1.836 18.662 1.00 97.00 227 SER A N 1
ATOM 1738 C CA . SER A 1 227 ? -16.303 -1.480 20.089 1.00 97.00 227 SER A CA 1
ATOM 1739 C C . SER A 1 227 ? -17.618 -0.876 20.584 1.00 97.00 227 SER A C 1
ATOM 1741 O O . SER A 1 227 ? -17.801 0.346 20.566 1.00 97.00 227 SER A O 1
ATOM 1743 N N . PHE A 1 228 ? -18.501 -1.710 21.127 1.00 96.31 228 PHE A N 1
ATOM 1744 C CA . PHE A 1 228 ? -19.740 -1.234 21.749 1.00 96.31 228 PHE A CA 1
ATOM 1745 C C . PHE A 1 228 ? -19.487 -0.267 22.917 1.00 96.31 228 PHE A C 1
ATOM 1747 O O . PHE A 1 228 ? -20.203 0.723 23.060 1.00 96.31 228 PHE A O 1
ATOM 1754 N N . HIS A 1 229 ? -18.397 -0.438 23.669 1.00 96.12 229 HIS A N 1
ATOM 1755 C CA . HIS A 1 229 ? -18.076 0.468 24.776 1.00 96.12 229 HIS A CA 1
ATOM 1756 C C . HIS A 1 229 ? -17.691 1.884 24.334 1.00 96.12 229 HIS A C 1
ATOM 1758 O O . HIS A 1 229 ? -17.772 2.818 25.124 1.00 96.12 229 HIS A O 1
ATOM 1764 N N . LYS A 1 230 ? -17.247 2.063 23.079 1.00 94.88 230 LYS A N 1
ATOM 1765 C CA . LYS A 1 230 ? -16.835 3.383 22.580 1.00 94.88 230 LYS A CA 1
ATOM 1766 C C . LYS A 1 230 ? -18.036 4.248 22.236 1.00 94.88 230 LYS A C 1
ATOM 1768 O O . LYS A 1 230 ? -18.036 5.439 22.524 1.00 94.88 230 LYS A O 1
ATOM 1773 N N . THR A 1 231 ? -19.024 3.669 21.551 1.00 93.00 231 THR A N 1
ATOM 1774 C CA . THR A 1 231 ? -20.121 4.455 20.965 1.00 93.00 231 THR A CA 1
ATOM 1775 C C . THR A 1 231 ? -21.504 3.822 21.082 1.00 93.00 231 THR A C 1
ATOM 1777 O O . THR A 1 231 ? -22.424 4.422 20.569 1.00 93.00 231 THR A O 1
ATOM 1780 N N . ALA A 1 232 ? -21.700 2.683 21.754 1.00 92.25 232 ALA A N 1
ATOM 1781 C CA . ALA A 1 232 ? -23.019 2.046 21.925 1.00 92.25 232 ALA A CA 1
ATOM 1782 C C . ALA A 1 232 ? -23.403 1.757 23.393 1.00 92.25 232 ALA A C 1
ATOM 1784 O O . ALA A 1 232 ? -24.467 1.209 23.650 1.00 92.25 232 ALA A O 1
ATOM 1785 N N . GLY A 1 233 ? -22.582 2.170 24.368 1.00 91.62 233 GLY A N 1
ATOM 1786 C CA . GLY A 1 233 ? -22.983 2.246 25.780 1.00 91.62 233 GLY A CA 1
ATOM 1787 C C . GLY A 1 233 ? -22.709 1.011 26.647 1.00 91.62 233 GLY A C 1
ATOM 1788 O O . GLY A 1 233 ? -23.188 0.969 27.776 1.00 91.62 233 GLY A O 1
ATOM 1789 N N . SER A 1 234 ? -21.935 0.029 26.173 1.00 97.00 234 SER A N 1
ATOM 1790 C CA . SER A 1 234 ? -21.481 -1.094 27.011 1.00 97.00 234 SER A CA 1
ATOM 1791 C C . SER A 1 234 ? -20.241 -0.736 27.855 1.00 97.00 234 SER A C 1
ATOM 1793 O O . SER A 1 234 ? -19.646 0.332 27.693 1.00 97.00 234 SER A O 1
ATOM 1795 N N . LEU A 1 235 ? -19.821 -1.616 28.773 1.00 97.38 235 LEU A N 1
ATOM 1796 C CA . LEU A 1 235 ? -18.677 -1.350 29.660 1.00 97.38 235 LEU A CA 1
ATOM 1797 C C . LEU A 1 235 ? -17.334 -1.430 28.921 1.00 97.38 235 LEU A C 1
ATOM 1799 O O . LEU A 1 235 ? -17.158 -2.271 28.039 1.00 97.38 235 LEU A O 1
ATOM 1803 N N . THR A 1 236 ? -16.356 -0.599 29.302 1.00 96.44 236 THR A N 1
ATOM 1804 C CA . THR A 1 236 ? -14.982 -0.633 28.760 1.00 96.44 236 THR A CA 1
ATOM 1805 C C . THR A 1 236 ? -14.441 -2.062 28.707 1.00 96.44 236 THR A C 1
ATOM 1807 O O . THR A 1 236 ? -14.693 -2.838 29.620 1.00 96.44 236 THR A O 1
ATOM 1810 N N . GLN A 1 237 ? -13.691 -2.390 27.646 1.00 95.94 237 GLN A N 1
ATOM 1811 C CA . GLN A 1 237 ? -13.201 -3.736 27.292 1.00 95.94 237 GLN A CA 1
ATOM 1812 C C . GLN A 1 237 ? -14.218 -4.617 26.546 1.00 95.94 237 GLN A C 1
ATOM 1814 O O . GLN A 1 237 ? -13.796 -5.470 25.768 1.00 95.94 237 GLN A O 1
ATOM 1819 N N . SER A 1 238 ? -15.526 -4.384 26.672 1.00 97.75 238 SER A N 1
ATOM 1820 C CA . SER A 1 238 ? -16.523 -5.168 25.928 1.00 97.75 238 SER A CA 1
ATOM 1821 C C . SER A 1 238 ? -16.627 -4.755 24.449 1.00 97.75 238 SER A C 1
ATOM 1823 O O . SER A 1 238 ? -16.522 -3.576 24.092 1.00 97.75 238 SER A O 1
ATOM 1825 N N . SER A 1 239 ? -16.775 -5.725 23.554 1.00 98.00 239 SER A N 1
ATOM 1826 C CA . SER A 1 239 ? -16.807 -5.538 22.099 1.00 98.00 239 SER A CA 1
ATOM 1827 C C . SER A 1 239 ? -17.563 -6.695 21.433 1.00 98.00 239 SER A C 1
ATOM 1829 O O . SER A 1 239 ? -17.964 -7.642 22.109 1.00 98.00 239 SER A O 1
ATOM 1831 N N . VAL A 1 240 ? -17.778 -6.617 20.122 1.00 98.38 240 VAL A N 1
ATOM 1832 C CA . VAL A 1 240 ? -18.468 -7.644 19.334 1.00 98.38 240 VAL A CA 1
ATOM 1833 C C . VAL A 1 240 ? -17.678 -7.930 18.060 1.00 98.38 240 VAL A C 1
ATOM 1835 O O . VAL A 1 240 ? -17.210 -7.005 17.392 1.00 98.38 240 VAL A O 1
ATOM 1838 N N . LEU A 1 241 ? -17.539 -9.211 17.716 1.00 98.62 241 LEU A N 1
ATOM 1839 C CA . LEU A 1 241 ? -17.133 -9.649 16.381 1.00 98.62 241 LEU A CA 1
ATOM 1840 C C . LEU A 1 241 ? -18.384 -10.047 15.598 1.00 98.62 241 LEU A C 1
ATOM 1842 O O . LEU A 1 241 ? -19.127 -10.918 16.035 1.00 98.62 241 LEU A O 1
ATOM 1846 N N . LEU A 1 242 ? -18.603 -9.428 14.448 1.00 98.69 242 LEU A N 1
ATOM 1847 C CA . LEU A 1 242 ? -19.727 -9.684 13.554 1.00 98.69 242 LEU A CA 1
ATOM 1848 C C . LEU A 1 242 ? -19.229 -10.423 12.315 1.00 98.69 242 LEU A C 1
ATOM 1850 O O . LEU A 1 242 ? -18.190 -10.057 11.765 1.00 98.69 242 LEU A O 1
ATOM 1854 N N . VAL A 1 243 ? -19.959 -11.442 11.871 1.00 98.56 243 VAL A N 1
ATOM 1855 C CA . VAL A 1 243 ? -19.608 -12.264 10.704 1.00 98.56 243 VAL A CA 1
ATOM 1856 C C . VAL A 1 243 ? -20.803 -12.358 9.763 1.00 98.56 243 VAL A C 1
ATOM 1858 O O . VAL A 1 243 ? -21.936 -12.563 10.209 1.00 98.56 243 VAL A O 1
ATOM 1861 N N . LYS A 1 244 ? -20.542 -12.241 8.458 1.00 97.00 244 LYS A N 1
ATOM 1862 C CA . LYS A 1 244 ? -21.560 -12.312 7.407 1.00 97.00 244 LYS A CA 1
ATOM 1863 C C . LYS A 1 244 ? -21.098 -13.152 6.221 1.00 97.00 244 LYS A C 1
ATOM 1865 O O . LYS A 1 244 ? -19.930 -13.138 5.836 1.00 97.00 244 LYS A O 1
ATOM 1870 N N . GLY A 1 245 ? -22.038 -13.863 5.616 1.00 95.00 245 GLY A N 1
ATOM 1871 C CA . GLY A 1 245 ? -21.818 -14.755 4.492 1.00 95.00 245 GLY A CA 1
ATOM 1872 C C . GLY A 1 245 ? -21.141 -16.070 4.880 1.00 95.00 245 GLY A C 1
ATOM 1873 O O . GLY A 1 245 ? -21.049 -16.460 6.042 1.00 95.00 245 GLY A O 1
ATOM 1874 N N . ASN A 1 246 ? -20.677 -16.790 3.859 1.00 93.94 246 ASN A N 1
ATOM 1875 C CA . ASN A 1 246 ? -20.129 -18.144 3.980 1.00 93.94 246 ASN A CA 1
ATOM 1876 C C . ASN A 1 246 ? -18.705 -18.294 3.411 1.00 93.94 246 ASN A C 1
ATOM 1878 O O . ASN A 1 246 ? -18.202 -19.415 3.325 1.00 93.94 246 ASN A O 1
ATOM 1882 N N . ARG A 1 247 ? -18.035 -17.190 3.039 1.00 93.88 247 ARG A N 1
ATOM 1883 C CA . ARG A 1 247 ? -16.657 -17.210 2.506 1.00 93.88 247 ARG A CA 1
ATOM 1884 C C . ARG A 1 247 ? -15.665 -17.805 3.509 1.00 93.88 247 ARG A C 1
ATOM 1886 O O . ARG A 1 247 ? -14.688 -18.442 3.118 1.00 93.88 247 ARG A O 1
ATOM 1893 N N . VAL A 1 248 ? -15.938 -17.612 4.799 1.00 92.81 248 VAL A N 1
ATOM 1894 C CA . VAL A 1 248 ? -15.182 -18.164 5.922 1.00 92.81 248 VAL A CA 1
ATOM 1895 C C . VAL A 1 248 ? -16.165 -18.906 6.831 1.00 92.81 248 VAL A C 1
ATOM 1897 O O . VAL A 1 248 ? -17.140 -18.300 7.272 1.00 92.81 248 VAL A O 1
ATOM 1900 N N . PRO A 1 249 ? -15.953 -20.199 7.132 1.00 94.62 249 PRO A N 1
ATOM 1901 C CA . PRO A 1 249 ? -16.848 -20.935 8.020 1.00 94.62 249 PRO A CA 1
ATOM 1902 C C . PRO A 1 249 ? -16.903 -20.307 9.417 1.00 94.62 249 PRO A C 1
ATOM 1904 O O . PRO A 1 249 ? -15.864 -20.162 10.063 1.00 94.62 249 PRO A O 1
ATOM 1907 N N . HIS A 1 250 ? -18.106 -19.969 9.890 1.00 94.06 250 HIS A N 1
ATOM 1908 C CA . HIS A 1 250 ? -18.284 -19.187 11.117 1.00 94.06 250 HIS A CA 1
ATOM 1909 C C . HIS A 1 250 ? -17.646 -19.851 12.356 1.00 94.06 250 HIS A C 1
ATOM 1911 O O . HIS A 1 250 ? -17.009 -19.165 13.151 1.00 94.06 250 HIS A O 1
ATOM 1917 N N . PHE A 1 251 ? -17.723 -21.184 12.484 1.00 94.31 251 PHE A N 1
ATOM 1918 C CA . PHE A 1 251 ? -17.179 -21.920 13.634 1.00 94.31 251 PHE A CA 1
ATOM 1919 C C . PHE A 1 251 ? -15.669 -21.705 13.844 1.00 94.31 251 PHE A C 1
ATOM 1921 O O . PHE A 1 251 ? -15.193 -21.756 14.976 1.00 94.31 251 PHE A O 1
ATOM 1928 N N . LYS A 1 252 ? -14.913 -21.386 12.783 1.00 97.06 252 LYS A N 1
ATOM 1929 C CA . LYS A 1 252 ? -13.472 -21.108 12.885 1.00 97.06 252 LYS A CA 1
ATOM 1930 C C . LYS A 1 252 ? -13.158 -19.819 13.644 1.00 97.06 252 LYS A C 1
ATOM 1932 O O . LYS A 1 252 ? -12.076 -19.703 14.223 1.00 97.06 252 LYS A O 1
ATOM 1937 N N . PHE A 1 253 ? -14.083 -18.857 13.656 1.00 97.00 253 PHE A N 1
ATOM 1938 C CA . PHE A 1 253 ? -13.924 -17.654 14.468 1.00 97.00 253 PHE A CA 1
ATOM 1939 C C . PHE A 1 253 ? -14.013 -18.002 15.956 1.00 97.00 253 PHE A C 1
ATOM 1941 O O . PHE A 1 253 ? -13.142 -17.573 16.705 1.00 97.00 253 PHE A O 1
ATOM 1948 N N . GLN A 1 254 ? -14.967 -18.848 16.370 1.00 95.94 254 GLN A N 1
ATOM 1949 C CA . GLN A 1 254 ? -15.038 -19.349 17.750 1.00 95.94 254 GLN A CA 1
ATOM 1950 C C . GLN A 1 254 ? -13.772 -20.131 18.133 1.00 95.94 254 GLN A C 1
ATOM 1952 O O . GLN A 1 254 ? -13.185 -19.865 19.179 1.00 95.94 254 GLN A O 1
ATOM 1957 N N . GLU A 1 255 ? -13.305 -21.049 17.274 1.00 96.19 255 GLU A N 1
ATOM 1958 C CA . GLU A 1 255 ? -12.059 -21.804 17.504 1.00 96.19 255 GLU A CA 1
ATOM 1959 C C . GLU A 1 255 ? -10.865 -20.871 17.747 1.00 96.19 255 GLU A C 1
ATOM 1961 O O . GLU A 1 255 ? -10.082 -21.076 18.674 1.00 96.19 255 GLU A O 1
ATOM 1966 N N . THR A 1 256 ? -10.743 -19.816 16.939 1.00 97.06 256 THR A N 1
ATOM 1967 C CA . THR A 1 256 ? -9.639 -18.856 17.044 1.00 97.06 256 THR A CA 1
ATOM 1968 C C . THR A 1 256 ? -9.794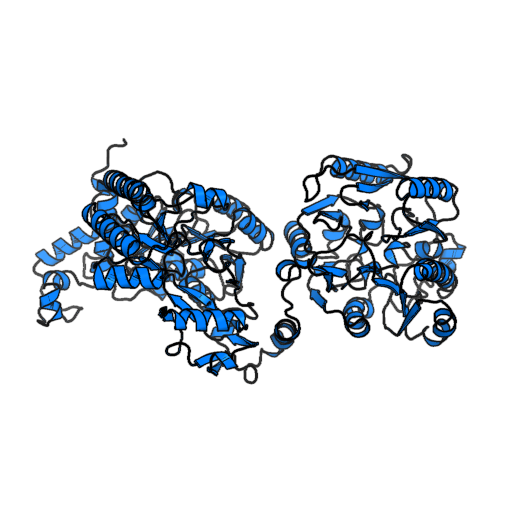 -17.936 18.256 1.00 97.06 256 THR A C 1
ATOM 1970 O O . THR A 1 256 ? -8.807 -17.641 18.930 1.00 97.06 256 THR A O 1
ATOM 1973 N N . LEU A 1 257 ? -11.015 -17.495 18.572 1.00 97.06 257 LEU A N 1
ATOM 1974 C CA . LEU A 1 257 ? -11.307 -16.703 19.771 1.00 97.06 257 LEU A CA 1
ATOM 1975 C C . LEU A 1 257 ? -10.970 -17.481 21.047 1.00 97.06 257 LEU A C 1
ATOM 1977 O O . LEU A 1 257 ? -10.385 -16.911 21.966 1.00 97.06 257 LEU A O 1
ATOM 1981 N N . ASN A 1 258 ? -11.225 -18.791 21.074 1.00 95.69 258 ASN A N 1
ATOM 1982 C CA . ASN A 1 258 ? -10.889 -19.661 22.203 1.00 95.69 258 ASN A CA 1
ATOM 1983 C C . ASN A 1 258 ? -9.378 -19.746 22.491 1.00 95.69 258 ASN A C 1
ATOM 1985 O O . ASN A 1 258 ? -9.002 -20.092 23.606 1.00 95.69 258 ASN A O 1
ATOM 1989 N N . LEU A 1 259 ? -8.503 -19.380 21.543 1.00 94.62 259 LEU A N 1
ATOM 1990 C CA . LEU A 1 259 ? -7.056 -19.269 21.789 1.00 94.62 259 LEU A CA 1
ATOM 1991 C C . LEU A 1 259 ? -6.678 -18.040 22.632 1.00 94.62 259 LEU A C 1
ATOM 1993 O O . LEU A 1 259 ? -5.581 -17.993 23.186 1.00 94.62 259 LEU A O 1
ATOM 1997 N N . MET A 1 260 ? -7.540 -17.021 22.675 1.00 91.12 260 MET A N 1
ATOM 1998 C CA . MET A 1 260 ? -7.265 -15.724 23.309 1.00 91.12 260 MET A CA 1
ATOM 1999 C C . MET A 1 260 ? -8.229 -15.383 24.443 1.00 91.12 260 MET A C 1
ATOM 2001 O O . MET A 1 260 ? -7.924 -14.516 25.264 1.00 91.12 260 MET A O 1
ATOM 2005 N N . ASN A 1 261 ? -9.404 -16.005 24.470 1.00 91.88 261 ASN A N 1
ATOM 2006 C CA . ASN A 1 261 ? -10.368 -15.826 25.540 1.00 91.88 261 ASN A CA 1
ATOM 2007 C C . ASN A 1 261 ? -9.810 -16.381 26.854 1.00 91.88 261 ASN A C 1
ATOM 2009 O O . ASN A 1 261 ? -9.127 -17.403 26.890 1.00 91.88 261 ASN A O 1
ATOM 2013 N N . THR A 1 262 ? -10.124 -15.696 27.951 1.00 92.38 262 THR A N 1
ATOM 2014 C CA . THR A 1 262 ? -9.924 -16.266 29.286 1.00 92.38 262 THR A CA 1
ATOM 2015 C C . THR A 1 262 ? -10.905 -17.420 29.494 1.00 92.38 262 THR A C 1
ATOM 2017 O O . THR A 1 262 ? -12.040 -17.367 29.020 1.00 92.38 262 THR A O 1
ATOM 2020 N N . THR A 1 263 ? -10.490 -18.441 30.243 1.00 91.06 263 THR A N 1
ATOM 2021 C CA . THR A 1 263 ? -11.376 -19.531 30.682 1.00 91.06 263 THR A CA 1
ATOM 2022 C C . THR A 1 263 ? -12.347 -19.102 31.786 1.00 91.06 263 THR A C 1
ATOM 2024 O O . THR A 1 263 ? -13.216 -19.886 32.155 1.00 91.06 263 THR A O 1
ATOM 2027 N N . SER A 1 264 ? -12.199 -17.877 32.304 1.00 94.06 264 SER A N 1
ATOM 2028 C CA . SER A 1 264 ? -13.088 -17.267 33.297 1.00 94.06 264 SER A CA 1
ATOM 2029 C C . SER A 1 264 ? -13.558 -15.889 32.817 1.00 94.06 264 SER A C 1
ATOM 2031 O O . SER A 1 264 ? -12.978 -14.872 33.215 1.00 94.06 264 SER A O 1
ATOM 2033 N N . PRO A 1 265 ? -14.512 -15.827 31.871 1.00 94.19 265 PRO A N 1
ATOM 2034 C CA . PRO A 1 265 ? -14.968 -14.571 31.297 1.00 94.19 265 PRO A CA 1
ATOM 2035 C C . PRO A 1 265 ? -15.773 -13.732 32.295 1.00 94.19 265 PRO A C 1
ATOM 2037 O O . PRO A 1 265 ? -16.471 -14.262 33.149 1.00 94.19 265 PRO A O 1
ATOM 2040 N N . SER A 1 266 ? -15.708 -12.403 32.167 1.00 95.19 266 SER A N 1
ATOM 2041 C CA . SER A 1 266 ? -16.486 -11.509 33.031 1.00 95.19 266 SER A CA 1
ATOM 2042 C C . SER A 1 266 ? -17.955 -11.471 32.602 1.00 95.19 266 SER A C 1
ATOM 2044 O O . SER A 1 266 ? -18.288 -10.897 31.558 1.00 95.19 266 SER A O 1
ATOM 2046 N N . SER A 1 267 ? -18.837 -12.013 33.444 1.00 95.62 267 SER A N 1
ATOM 2047 C CA . SER A 1 267 ? -20.297 -11.927 33.295 1.00 95.62 267 SER A CA 1
ATOM 2048 C C . SER A 1 267 ? -20.790 -10.480 33.208 1.00 95.62 267 SER A C 1
ATOM 2050 O O . SER A 1 267 ? -21.723 -10.188 32.464 1.00 95.62 267 SER A O 1
ATOM 2052 N N . LEU A 1 268 ? -20.136 -9.543 33.903 1.00 96.00 268 LEU A N 1
ATOM 2053 C CA . LEU A 1 268 ? -20.471 -8.116 33.859 1.00 96.00 268 LEU A CA 1
ATOM 2054 C C . LEU A 1 268 ? -20.302 -7.535 32.451 1.00 96.00 268 LEU A C 1
ATOM 2056 O O . LEU A 1 268 ? -21.153 -6.778 31.983 1.00 96.00 268 LEU A O 1
ATOM 2060 N N . LEU A 1 269 ? -19.216 -7.897 31.760 1.00 97.44 269 LEU A N 1
ATOM 2061 C CA . LEU A 1 269 ? -18.956 -7.424 30.401 1.00 97.44 269 LEU A CA 1
ATOM 2062 C C . LEU A 1 269 ? -19.951 -8.029 29.405 1.00 97.44 269 LEU A C 1
ATOM 2064 O O . LEU A 1 269 ? -20.493 -7.291 28.583 1.00 97.44 269 LEU A O 1
ATOM 2068 N N . ILE A 1 270 ? -20.236 -9.329 29.526 1.00 97.69 270 ILE A N 1
ATOM 2069 C CA . ILE A 1 270 ? -21.237 -10.047 28.716 1.00 97.69 270 ILE A CA 1
ATOM 2070 C C . ILE A 1 270 ? -22.625 -9.421 28.909 1.00 97.69 270 ILE A C 1
ATOM 2072 O O . ILE A 1 270 ? -23.257 -9.001 27.940 1.00 97.69 270 ILE A O 1
ATOM 2076 N N . GLY A 1 271 ? -23.065 -9.263 30.159 1.00 97.44 271 GLY A N 1
ATOM 2077 C CA . GLY A 1 271 ? -24.346 -8.637 30.482 1.00 97.44 271 GLY A CA 1
ATOM 2078 C C . GLY A 1 271 ? -24.435 -7.187 30.007 1.00 97.44 271 GLY A C 1
ATOM 2079 O O . GLY A 1 271 ? -25.491 -6.756 29.551 1.00 97.44 271 GLY A O 1
ATOM 2080 N N . SER A 1 272 ? -23.328 -6.436 30.031 1.00 98.12 272 SER A N 1
ATOM 2081 C CA . SER A 1 272 ? -23.312 -5.069 29.498 1.00 98.12 272 SER A CA 1
ATOM 2082 C C . SER A 1 272 ? -23.515 -5.005 27.982 1.00 98.12 272 SER A C 1
ATOM 2084 O O . SER A 1 272 ? -24.114 -4.046 27.504 1.00 98.12 272 SER A O 1
ATOM 2086 N N . LEU A 1 273 ? -23.048 -6.006 27.224 1.00 98.31 273 LEU A N 1
ATOM 2087 C CA . LEU A 1 273 ? -23.276 -6.094 25.776 1.00 98.31 273 LEU A CA 1
ATOM 2088 C C . LEU A 1 273 ? -24.732 -6.430 25.472 1.00 98.31 273 LEU A C 1
ATOM 2090 O O . LEU A 1 273 ? -25.342 -5.777 24.627 1.00 98.31 273 LEU A O 1
ATOM 2094 N N . ASP A 1 274 ? -25.288 -7.407 26.187 1.00 98.25 274 ASP A N 1
ATOM 2095 C CA . ASP A 1 274 ? -26.685 -7.811 26.033 1.00 98.25 274 ASP A CA 1
ATOM 2096 C C . ASP A 1 274 ? -27.647 -6.654 26.362 1.00 98.25 274 ASP A C 1
ATOM 2098 O O . ASP A 1 274 ? -28.529 -6.323 25.568 1.00 98.25 274 ASP A O 1
ATOM 2102 N N . ALA A 1 275 ? -27.403 -5.945 27.470 1.00 97.50 275 ALA A N 1
ATOM 2103 C CA . ALA A 1 275 ? -28.169 -4.756 27.841 1.00 97.50 275 ALA A CA 1
ATOM 2104 C C . ALA A 1 275 ? -28.006 -3.603 26.837 1.00 97.50 275 ALA A C 1
ATOM 2106 O O . ALA A 1 275 ? -28.997 -2.983 26.449 1.00 97.50 275 ALA A O 1
ATOM 2107 N N . ALA A 1 276 ? -26.773 -3.303 26.406 1.00 96.69 276 ALA A N 1
ATOM 2108 C CA . ALA A 1 276 ? -26.519 -2.228 25.447 1.00 96.69 276 ALA A CA 1
ATOM 2109 C C . ALA A 1 276 ? -27.233 -2.489 24.116 1.00 96.69 276 ALA A C 1
ATOM 2111 O O . ALA A 1 276 ? -27.866 -1.585 23.576 1.00 96.69 276 ALA A O 1
ATOM 2112 N N . ARG A 1 277 ? -27.199 -3.734 23.626 1.00 95.69 277 ARG A N 1
ATOM 2113 C CA . ARG A 1 277 ? -27.931 -4.169 22.432 1.00 95.69 277 ARG A CA 1
ATOM 2114 C C . ARG A 1 277 ? -29.437 -3.945 22.564 1.00 95.69 277 ARG A C 1
ATOM 2116 O O . ARG A 1 277 ? -30.042 -3.372 21.662 1.00 95.69 277 ARG A O 1
ATOM 2123 N N . ALA A 1 278 ? -30.047 -4.394 23.660 1.00 96.06 278 ALA A N 1
ATOM 2124 C CA . ALA A 1 278 ? -31.480 -4.194 23.874 1.00 96.06 278 ALA A CA 1
ATOM 2125 C C . ALA A 1 278 ? -31.836 -2.697 23.906 1.00 96.06 278 ALA A C 1
ATOM 2127 O O . ALA A 1 278 ? -32.792 -2.271 23.260 1.00 96.06 278 ALA A O 1
ATOM 2128 N N . HIS A 1 279 ? -31.010 -1.882 24.569 1.00 94.81 279 HIS A N 1
ATOM 2129 C CA . HIS A 1 279 ? -31.211 -0.438 24.655 1.00 94.81 279 HIS A CA 1
ATOM 2130 C C . HIS A 1 279 ? -31.141 0.260 23.289 1.00 94.81 279 HIS A C 1
ATOM 2132 O O . HIS A 1 279 ? -31.981 1.113 22.994 1.00 94.81 279 HIS A O 1
ATOM 2138 N N . ILE A 1 280 ? -30.170 -0.097 22.437 1.00 92.75 280 ILE A N 1
ATOM 2139 C CA . ILE A 1 280 ? -30.081 0.483 21.089 1.00 92.75 280 ILE A CA 1
ATOM 2140 C C . ILE A 1 280 ? -31.231 0.036 20.190 1.00 92.75 280 ILE A C 1
ATOM 2142 O O . ILE A 1 280 ? -31.713 0.842 19.400 1.00 92.75 280 ILE A O 1
ATOM 2146 N N . GLN A 1 281 ? -31.706 -1.203 20.336 1.00 91.94 281 GLN A N 1
ATOM 2147 C CA . GLN A 1 281 ? -32.847 -1.706 19.575 1.00 91.94 281 GLN A CA 1
ATOM 2148 C C . GLN A 1 281 ? -34.139 -0.967 19.944 1.00 91.94 281 GLN A C 1
ATOM 2150 O O . GLN A 1 281 ? -34.948 -0.664 19.071 1.00 91.94 281 GLN A O 1
ATOM 2155 N N . GLU A 1 282 ? -34.330 -0.655 21.227 1.00 93.31 282 GLU A N 1
ATOM 2156 C CA . GLU A 1 282 ? -35.533 0.022 21.712 1.00 93.31 282 GLU A CA 1
ATOM 2157 C C . GLU A 1 282 ? -35.525 1.534 21.432 1.00 93.31 282 GLU A C 1
ATOM 2159 O O . GLU A 1 282 ? -36.536 2.095 21.008 1.00 93.31 282 GLU A O 1
ATOM 2164 N N . HIS A 1 283 ? -34.385 2.202 21.645 1.00 92.81 283 HIS A N 1
ATOM 2165 C CA . HIS A 1 283 ? -34.302 3.670 21.673 1.00 92.81 283 HIS A CA 1
ATOM 2166 C C . HIS A 1 283 ? -33.395 4.284 20.596 1.00 92.81 283 HIS A C 1
ATOM 2168 O O . HIS A 1 283 ? -33.211 5.506 20.567 1.00 92.81 283 HIS A O 1
ATOM 2174 N N . GLY A 1 284 ? -32.807 3.480 19.706 1.00 91.56 284 GLY A N 1
ATOM 2175 C CA . GLY A 1 284 ? -31.753 3.921 18.787 1.00 91.56 284 GLY A CA 1
ATOM 2176 C C . GLY A 1 284 ? -32.139 5.104 17.899 1.00 91.56 284 GLY A C 1
ATOM 2177 O O . GLY A 1 284 ? -31.366 6.057 17.775 1.00 91.56 284 GLY A O 1
ATOM 2178 N N . GLU A 1 285 ? -33.357 5.111 17.349 1.00 91.50 285 GLU A N 1
ATOM 2179 C CA . GLU A 1 285 ? -33.824 6.193 16.473 1.00 91.50 285 GLU A CA 1
ATOM 2180 C C . GLU A 1 285 ? -33.957 7.534 17.212 1.00 91.50 285 GLU A C 1
ATOM 2182 O O . GLU A 1 285 ? -33.545 8.578 16.696 1.00 91.50 285 GLU A O 1
ATOM 2187 N N . GLU A 1 286 ? -34.498 7.518 18.432 1.00 94.06 286 GLU A N 1
ATOM 2188 C CA . GLU A 1 286 ? -34.626 8.712 19.272 1.00 94.06 286 GLU A CA 1
ATOM 2189 C C . GLU A 1 286 ? -33.246 9.253 19.662 1.00 94.06 286 GLU A C 1
ATOM 2191 O O . GLU A 1 286 ? -32.967 10.448 19.509 1.00 94.06 286 GLU A O 1
ATOM 2196 N N . ILE A 1 287 ? -32.354 8.367 20.116 1.00 93.62 287 ILE A N 1
ATOM 2197 C CA . ILE A 1 287 ? -31.006 8.745 20.541 1.00 93.62 287 ILE A CA 1
ATOM 2198 C C . ILE A 1 287 ? -30.209 9.314 19.366 1.00 93.62 287 ILE A C 1
ATOM 2200 O O . ILE A 1 287 ? -29.569 10.355 19.519 1.00 93.62 287 ILE A O 1
ATOM 2204 N N . SER A 1 288 ? -30.287 8.687 18.191 1.00 92.94 288 SER A N 1
ATOM 2205 C CA . SER A 1 288 ? -29.619 9.159 16.975 1.00 92.94 288 SER A CA 1
ATOM 2206 C C . SER A 1 288 ? -30.065 10.578 16.610 1.00 92.94 288 SER A C 1
ATOM 2208 O O . SER A 1 288 ? -29.228 11.477 16.495 1.00 92.94 288 SER A O 1
ATOM 2210 N N . LYS A 1 289 ? -31.381 10.839 16.551 1.00 93.81 289 LYS A N 1
ATOM 2211 C CA . LYS A 1 289 ? -31.922 12.187 16.279 1.00 93.81 289 LYS A CA 1
ATOM 2212 C C . LYS A 1 289 ? -31.401 13.224 17.273 1.00 93.81 289 LYS A C 1
ATOM 2214 O O . LYS A 1 289 ? -30.980 14.308 16.869 1.00 93.81 289 LYS A O 1
ATOM 2219 N N . ARG A 1 290 ? -31.384 12.886 18.565 1.00 95.31 290 ARG A N 1
ATOM 2220 C CA . ARG A 1 290 ? -30.896 13.777 19.625 1.00 95.31 290 ARG A CA 1
ATOM 2221 C C . ARG A 1 290 ? -29.402 14.077 19.489 1.00 95.31 290 ARG A C 1
ATOM 2223 O O . ARG A 1 290 ? -29.011 15.239 19.556 1.00 95.31 290 ARG A O 1
ATOM 2230 N N . VAL A 1 291 ? -28.564 13.060 19.292 1.00 94.75 291 VAL A N 1
ATOM 2231 C CA . VAL A 1 291 ? -27.104 13.231 19.165 1.00 94.75 291 VAL A CA 1
ATOM 2232 C C . VAL A 1 291 ? -26.749 14.033 17.911 1.00 94.75 291 VAL A C 1
ATOM 2234 O O . VAL A 1 291 ? -25.898 14.922 17.977 1.00 94.75 291 VAL A O 1
ATOM 2237 N N . ILE A 1 292 ? -27.435 13.795 16.789 1.00 94.12 292 ILE A N 1
ATOM 2238 C CA . ILE A 1 292 ? -27.249 14.581 15.561 1.00 94.12 292 ILE A CA 1
ATOM 2239 C C . ILE A 1 292 ? -27.661 16.043 15.767 1.00 94.12 292 ILE A C 1
ATOM 2241 O O . ILE A 1 292 ? -26.905 16.934 15.384 1.00 94.12 292 ILE A O 1
ATOM 2245 N N . ALA A 1 293 ? -28.781 16.314 16.444 1.00 96.06 293 ALA A N 1
ATOM 2246 C CA . ALA A 1 293 ? -29.185 17.685 16.766 1.00 96.06 293 ALA A CA 1
ATOM 2247 C C . ALA A 1 293 ? -28.141 18.413 17.638 1.00 96.06 293 ALA A C 1
ATOM 2249 O O . ALA A 1 293 ? -27.831 19.583 17.399 1.00 96.06 293 ALA A O 1
ATOM 2250 N N . ILE A 1 294 ? -27.544 17.715 18.613 1.00 97.38 294 ILE A N 1
ATOM 2251 C CA . ILE A 1 294 ? -26.433 18.246 19.421 1.00 97.38 294 ILE A CA 1
ATOM 2252 C C . ILE A 1 294 ? -25.215 18.544 18.534 1.00 97.38 294 ILE A C 1
ATOM 2254 O O . ILE A 1 294 ? -24.607 19.603 18.687 1.00 97.38 294 ILE A O 1
ATOM 2258 N N . SER A 1 295 ? -24.869 17.657 17.597 1.00 96.06 295 SER A N 1
ATOM 2259 C CA . SER A 1 295 ? -23.763 17.877 16.652 1.00 96.06 295 SER A CA 1
ATOM 2260 C C . SER A 1 295 ? -23.976 19.121 15.787 1.00 96.06 295 SER A C 1
ATOM 2262 O O . SER A 1 295 ? -23.092 19.972 15.684 1.00 96.06 295 SER A O 1
ATOM 2264 N N . GLU A 1 296 ? -25.170 19.291 15.223 1.00 95.88 296 GLU A N 1
ATOM 2265 C CA . GLU A 1 296 ? -25.497 20.442 14.374 1.00 95.88 296 GLU A CA 1
ATOM 2266 C C . GLU A 1 296 ? -25.491 21.753 15.168 1.00 95.88 296 GLU A C 1
ATOM 2268 O O . GLU A 1 296 ? -24.964 22.771 14.710 1.00 95.88 296 GLU A O 1
ATOM 2273 N N . LYS A 1 297 ? -25.993 21.728 16.406 1.00 97.44 297 LYS A N 1
ATOM 2274 C CA . LYS A 1 297 ? -25.883 22.860 17.332 1.00 97.44 297 LYS A CA 1
ATOM 2275 C C . LYS A 1 297 ? -24.423 23.183 17.659 1.00 97.44 297 LYS A C 1
ATOM 2277 O O . LYS A 1 297 ? -24.051 24.355 17.640 1.00 97.44 297 LYS A O 1
ATOM 2282 N N . ALA A 1 298 ? -23.592 22.173 17.916 1.00 97.50 298 ALA A N 1
ATOM 2283 C CA . ALA A 1 298 ? -22.164 22.351 18.169 1.00 97.50 298 ALA A CA 1
ATOM 2284 C C . ALA A 1 298 ? -21.458 22.990 16.967 1.00 97.50 298 ALA A C 1
ATOM 2286 O O . ALA A 1 298 ? -20.745 23.978 17.137 1.00 97.50 298 ALA A O 1
ATOM 2287 N N . TYR A 1 299 ? -21.717 22.488 15.757 1.00 96.75 299 TYR A N 1
ATOM 2288 C CA . TYR A 1 299 ? -21.183 23.041 14.514 1.00 96.75 299 TYR A CA 1
ATOM 2289 C C . TYR A 1 299 ? -21.520 24.529 14.367 1.00 96.75 299 TYR A C 1
ATOM 2291 O O . TYR A 1 299 ? -20.638 25.349 14.113 1.00 96.75 299 TYR A O 1
ATOM 2299 N N . ASN A 1 300 ? -22.784 24.900 14.578 1.00 96.88 300 ASN A N 1
ATOM 2300 C CA . ASN A 1 300 ? -23.242 26.278 14.414 1.00 96.88 300 ASN A CA 1
ATOM 2301 C C . ASN A 1 300 ? -22.706 27.227 15.493 1.00 96.88 300 ASN A C 1
ATOM 2303 O O . ASN A 1 300 ? -22.358 28.366 15.188 1.00 96.88 300 ASN A O 1
ATOM 2307 N N . GLU A 1 301 ? -22.650 26.794 16.752 1.00 98.25 301 GLU A N 1
ATOM 2308 C CA . GLU A 1 301 ? -22.235 27.660 17.859 1.00 98.25 301 GLU A CA 1
ATOM 2309 C C . GLU A 1 301 ? -20.717 27.801 17.971 1.00 98.25 301 GLU A C 1
ATOM 2311 O O . GLU A 1 301 ? -20.235 28.889 18.284 1.00 98.25 301 GLU A O 1
ATOM 2316 N N . ILE A 1 302 ? -19.954 26.740 17.698 1.00 98.25 302 ILE A N 1
ATOM 2317 C CA . ILE A 1 302 ? -18.490 26.770 17.818 1.00 98.25 302 ILE A CA 1
ATOM 2318 C C . ILE A 1 302 ? -17.865 27.577 16.681 1.00 98.25 302 ILE A C 1
ATOM 2320 O O . ILE A 1 302 ? -16.977 28.378 16.949 1.00 98.25 302 ILE A O 1
ATOM 2324 N N . ASN A 1 303 ? -18.380 27.476 15.450 1.00 97.56 303 ASN A N 1
ATOM 2325 C CA . ASN A 1 303 ? -17.887 28.276 14.317 1.00 97.56 303 ASN A CA 1
ATOM 2326 C C . ASN A 1 303 ? -18.106 29.796 14.483 1.00 97.56 303 ASN A C 1
ATOM 2328 O O . ASN A 1 303 ? -17.539 30.588 13.735 1.00 97.56 303 ASN A O 1
ATOM 2332 N N . LYS A 1 304 ? -18.915 30.232 15.460 1.00 98.06 304 LYS A N 1
ATOM 2333 C CA . LYS A 1 304 ? -19.062 31.654 15.826 1.00 98.06 304 LYS A CA 1
ATOM 2334 C C . LYS A 1 304 ? -17.963 32.138 16.777 1.00 98.06 304 LYS A C 1
ATOM 2336 O O . LYS A 1 304 ? -17.881 33.337 17.044 1.00 98.06 304 LYS A O 1
ATOM 2341 N N . ILE A 1 305 ? -17.161 31.234 17.339 1.00 98.31 305 ILE A N 1
ATOM 2342 C CA . ILE A 1 305 ? -16.122 31.547 18.320 1.00 98.31 305 ILE A CA 1
ATOM 2343 C C . ILE A 1 305 ? -14.804 31.792 17.572 1.00 98.31 305 ILE A C 1
ATOM 2345 O O . ILE A 1 305 ? -14.293 30.872 16.935 1.00 98.31 305 ILE A O 1
ATOM 2349 N N . PRO A 1 306 ? -14.206 32.996 17.658 1.00 97.25 306 PRO A N 1
ATOM 2350 C CA . PRO A 1 306 ? -12.936 33.272 16.999 1.00 97.25 306 PRO A CA 1
ATOM 2351 C C . PRO A 1 306 ? -11.841 32.283 17.408 1.00 97.25 306 PRO A C 1
ATOM 2353 O O . PRO A 1 306 ? -11.575 32.080 18.593 1.00 97.25 306 PRO A O 1
ATOM 2356 N N . GLY A 1 307 ? -11.198 31.697 16.407 1.00 95.38 307 GLY A N 1
ATOM 2357 C CA . GLY A 1 307 ? -10.090 30.765 16.565 1.00 95.38 307 GLY A CA 1
ATOM 2358 C C . GLY A 1 307 ? -10.457 29.295 16.726 1.00 95.38 307 GLY A C 1
ATOM 2359 O O . GLY A 1 307 ? -9.569 28.479 16.958 1.00 95.38 307 GLY A O 1
ATOM 2360 N N . PHE A 1 308 ? -11.734 28.948 16.553 1.00 97.50 308 PHE A N 1
ATOM 2361 C CA . PHE A 1 308 ? -12.179 27.564 16.440 1.00 97.50 308 PHE A CA 1
ATOM 2362 C C . PHE A 1 308 ? -13.003 27.367 15.168 1.00 97.50 308 PHE A C 1
ATOM 2364 O O . PHE A 1 308 ? -13.922 28.138 14.893 1.00 97.50 308 PHE A O 1
ATOM 2371 N N . ILE A 1 309 ? -12.684 26.322 14.405 1.00 96.75 309 ILE A N 1
ATOM 2372 C CA . ILE A 1 309 ? -13.370 25.974 13.156 1.00 96.75 309 ILE A CA 1
ATOM 2373 C C . ILE A 1 309 ? -13.778 24.507 13.227 1.00 96.75 309 ILE A C 1
ATOM 2375 O O . ILE A 1 309 ? -12.934 23.630 13.383 1.00 96.75 309 ILE A O 1
ATOM 2379 N N . VAL A 1 310 ? -15.067 24.206 13.091 1.00 97.12 310 VAL A N 1
ATOM 2380 C CA . VAL A 1 310 ? -15.525 22.810 13.061 1.00 97.12 310 VAL A CA 1
ATOM 2381 C C . VAL A 1 310 ? -15.399 22.267 11.642 1.00 97.12 310 VAL A C 1
ATOM 2383 O O . VAL A 1 310 ? -16.020 22.788 10.713 1.00 97.12 310 VAL A O 1
ATOM 2386 N N . ARG A 1 311 ? -14.621 21.196 11.464 1.00 95.00 311 ARG A N 1
ATOM 2387 C CA . ARG A 1 311 ? -14.452 20.521 10.170 1.00 95.00 311 ARG A CA 1
ATOM 2388 C C . ARG A 1 311 ? -15.540 19.466 9.992 1.00 95.00 311 ARG A C 1
ATOM 2390 O O . ARG A 1 311 ? -15.563 18.461 10.691 1.00 95.00 311 ARG A O 1
ATOM 2397 N N . GLY A 1 312 ? -16.466 19.732 9.070 1.00 91.19 312 GLY A N 1
ATOM 2398 C CA . GLY A 1 312 ? -17.614 18.870 8.783 1.00 91.19 312 GLY A CA 1
ATOM 2399 C C . GLY A 1 312 ? -17.518 18.123 7.450 1.00 91.19 312 GLY A C 1
ATOM 2400 O O . GLY A 1 312 ? -16.487 18.115 6.778 1.00 91.19 312 GLY A O 1
ATOM 2401 N N . LYS A 1 313 ? -18.646 17.533 7.038 1.00 92.06 313 LYS A N 1
ATOM 2402 C CA . LYS A 1 313 ? -18.773 16.707 5.825 1.00 92.06 313 LYS A CA 1
ATOM 2403 C C . LYS A 1 313 ? -18.249 17.386 4.557 1.00 92.06 313 LYS A C 1
ATOM 2405 O O . LYS A 1 313 ? -17.534 16.744 3.794 1.00 92.06 313 LYS A O 1
ATOM 2410 N N . ASP A 1 314 ? -18.549 18.665 4.351 1.00 93.31 314 ASP A N 1
ATOM 2411 C CA . ASP A 1 314 ? -18.162 19.376 3.125 1.00 93.31 314 ASP A CA 1
ATOM 2412 C C . ASP A 1 314 ? -16.643 19.530 2.984 1.00 93.31 314 ASP A C 1
ATOM 2414 O O . ASP A 1 314 ? -16.115 19.391 1.883 1.00 93.31 314 ASP A O 1
ATOM 2418 N N . TYR A 1 315 ? -15.936 19.740 4.100 1.00 94.19 315 TYR A N 1
ATOM 2419 C CA . TYR A 1 315 ? -14.476 19.819 4.122 1.00 94.19 315 TYR A CA 1
ATOM 2420 C C . TYR A 1 315 ? -13.836 18.484 3.731 1.00 94.19 315 TYR A C 1
ATOM 2422 O O . TYR A 1 315 ? -12.977 18.427 2.859 1.00 94.19 315 TYR A O 1
ATOM 2430 N N . PHE A 1 316 ? -14.288 17.381 4.327 1.00 92.25 316 PHE A N 1
ATOM 2431 C CA . PHE A 1 316 ? -13.709 16.076 4.016 1.00 92.25 316 PHE A CA 1
ATOM 2432 C C . PHE A 1 316 ? -14.046 15.613 2.598 1.00 92.25 316 PHE A C 1
ATOM 2434 O O . PHE A 1 316 ? -13.187 15.041 1.928 1.00 92.25 316 PHE A O 1
ATOM 2441 N N . LYS A 1 317 ? -15.257 15.897 2.102 1.00 91.56 317 LYS A N 1
ATOM 2442 C CA . LYS A 1 317 ? -15.629 15.577 0.717 1.00 91.56 317 LYS A CA 1
ATOM 2443 C C . LYS A 1 317 ? -14.824 16.378 -0.305 1.00 91.56 317 LYS A C 1
ATOM 2445 O O . LYS A 1 317 ? -14.449 15.813 -1.330 1.00 91.56 317 LYS A O 1
ATOM 2450 N N . SER A 1 318 ? -14.532 17.656 -0.046 1.00 89.81 318 SER A N 1
ATOM 2451 C CA . SER A 1 318 ? -13.677 18.448 -0.944 1.00 89.81 318 SER A CA 1
ATOM 2452 C C . SER A 1 318 ? -12.221 17.968 -0.940 1.00 89.81 318 SER A C 1
ATOM 2454 O O . SER A 1 318 ? -11.565 18.034 -1.977 1.00 89.81 318 SER A O 1
ATOM 2456 N N . SER A 1 319 ? -11.756 17.390 0.172 1.00 83.06 319 SER A N 1
ATOM 2457 C CA . SER A 1 319 ? -10.459 16.706 0.297 1.00 83.06 319 SER A CA 1
ATOM 2458 C C . SER A 1 319 ? -10.461 15.243 -0.187 1.00 83.06 319 SER A C 1
ATOM 2460 O O . SER A 1 319 ? -9.495 14.519 0.045 1.00 83.06 319 SER A O 1
ATOM 2462 N N . GLY A 1 320 ? -11.526 14.779 -0.855 1.00 84.56 320 GLY A N 1
ATOM 2463 C CA . GLY A 1 320 ? -11.586 13.457 -1.494 1.00 84.56 320 GLY A CA 1
ATOM 2464 C C . GLY A 1 320 ? -12.114 12.303 -0.631 1.00 84.56 320 GLY A C 1
ATOM 2465 O O . GLY A 1 320 ? -12.066 11.153 -1.069 1.00 84.56 320 GLY A O 1
ATOM 2466 N N . ALA A 1 321 ? -12.638 12.565 0.570 1.00 89.94 321 ALA A N 1
ATOM 2467 C CA . ALA A 1 321 ? -13.331 11.544 1.357 1.00 89.94 321 ALA A CA 1
ATOM 2468 C C . ALA A 1 321 ? -14.698 11.186 0.755 1.00 89.94 321 ALA A C 1
ATOM 2470 O O . ALA A 1 321 ? -15.395 12.034 0.194 1.00 89.94 321 ALA A O 1
ATOM 2471 N N . PHE A 1 322 ? -15.131 9.940 0.954 1.00 92.62 322 PHE A N 1
ATOM 2472 C CA . PHE A 1 322 ? -16.457 9.497 0.524 1.00 92.62 322 PHE A CA 1
ATOM 2473 C C . PHE A 1 322 ? -17.567 10.124 1.384 1.00 92.62 322 PHE A C 1
ATOM 2475 O O . PHE A 1 322 ? -18.524 10.705 0.860 1.00 92.62 322 PHE A O 1
ATOM 2482 N N . ASN A 1 323 ? -17.422 10.054 2.712 1.00 93.06 323 ASN A N 1
ATOM 2483 C CA . ASN A 1 323 ? -18.370 10.633 3.664 1.00 93.06 323 ASN A CA 1
ATOM 2484 C C . ASN A 1 323 ? -17.700 10.985 5.011 1.00 93.06 323 ASN A C 1
ATOM 2486 O O . ASN A 1 323 ? -16.511 10.722 5.211 1.00 93.06 323 ASN A O 1
ATOM 2490 N N . TYR A 1 324 ? -18.462 11.584 5.933 1.00 93.94 324 TYR A N 1
ATOM 2491 C CA . TYR A 1 324 ? -17.997 11.980 7.264 1.00 93.94 324 TYR A CA 1
ATOM 2492 C C . TYR A 1 324 ? -19.027 11.703 8.368 1.00 93.94 324 TYR A C 1
ATOM 2494 O O . TYR A 1 324 ? -20.211 12.012 8.217 1.00 93.94 324 TYR A O 1
ATOM 2502 N N . ASP A 1 325 ? -18.550 11.167 9.487 1.00 94.50 325 ASP A N 1
ATOM 2503 C CA . ASP A 1 325 ? -19.308 10.899 10.704 1.00 94.50 325 ASP A CA 1
ATOM 2504 C C . ASP A 1 325 ? -19.530 12.184 11.507 1.00 94.50 325 ASP A C 1
ATOM 2506 O O . ASP A 1 325 ? -18.639 12.673 12.203 1.00 94.50 325 ASP A O 1
ATOM 2510 N N . LYS A 1 326 ? -20.756 12.711 11.456 1.00 92.38 326 LYS A N 1
ATOM 2511 C CA . LYS A 1 326 ? -21.136 13.935 12.174 1.00 92.38 326 LYS A CA 1
ATOM 2512 C C . LYS A 1 326 ? -21.029 13.813 13.699 1.00 92.38 326 LYS A C 1
ATOM 2514 O O . LYS A 1 326 ? -21.039 14.837 14.377 1.00 92.38 326 LYS A O 1
ATOM 2519 N N . THR A 1 327 ? -20.955 12.613 14.273 1.00 93.94 327 THR A N 1
ATOM 2520 C CA . THR A 1 327 ? -20.784 12.448 15.727 1.00 93.94 327 THR A CA 1
ATOM 2521 C C . THR A 1 327 ? -19.337 12.666 16.177 1.00 93.94 327 THR A C 1
ATOM 2523 O O . THR A 1 327 ? -19.073 12.819 17.374 1.00 93.94 327 THR A O 1
ATOM 2526 N N . LYS A 1 328 ? -18.390 12.727 15.233 1.00 95.44 328 LYS A N 1
ATOM 2527 C CA . LYS A 1 328 ? -17.018 13.173 15.476 1.00 95.44 328 LYS A CA 1
ATOM 2528 C C . LYS A 1 328 ? -16.973 14.686 15.330 1.00 95.44 328 LYS A C 1
ATOM 2530 O O . LYS A 1 328 ? -17.065 15.232 14.239 1.00 95.44 328 LYS A O 1
ATOM 2535 N N . LEU A 1 329 ? -16.855 15.381 16.454 1.00 96.44 329 LEU A N 1
ATOM 2536 C CA . LEU A 1 329 ? -16.739 16.832 16.471 1.00 96.44 329 LEU A CA 1
ATOM 2537 C C . LEU A 1 329 ? -15.253 17.200 16.434 1.00 96.44 329 LEU A C 1
ATOM 2539 O O . LEU A 1 329 ? -14.607 17.320 17.479 1.00 96.44 329 LEU A O 1
ATOM 2543 N N . LEU A 1 330 ? -14.714 17.328 15.220 1.00 96.81 330 LEU A N 1
ATOM 2544 C CA . LEU A 1 330 ? -13.338 17.755 14.980 1.00 96.81 330 LEU A CA 1
ATOM 2545 C C . LEU A 1 330 ? -13.260 19.283 14.900 1.00 96.81 330 LEU A C 1
ATOM 2547 O O . LEU A 1 330 ? -13.853 19.903 14.014 1.00 96.81 330 LEU A O 1
ATOM 2551 N N . ILE A 1 331 ? -12.524 19.884 15.831 1.00 97.56 331 ILE A N 1
ATOM 2552 C CA . ILE A 1 331 ? -12.408 21.335 15.971 1.00 97.56 331 ILE A CA 1
ATOM 2553 C C . ILE A 1 331 ? -10.964 21.727 15.674 1.00 97.56 331 ILE A C 1
ATOM 2555 O O . ILE A 1 331 ? -10.062 21.418 16.449 1.00 97.56 331 ILE A O 1
ATOM 2559 N N . GLU A 1 332 ? -10.759 22.410 14.558 1.00 95.25 332 GLU A N 1
ATOM 2560 C CA . GLU A 1 332 ? -9.505 23.068 14.216 1.00 95.25 332 GLU A CA 1
ATOM 2561 C C . GLU A 1 332 ? -9.301 24.331 15.043 1.00 95.25 332 GLU A C 1
ATOM 2563 O O . GLU A 1 332 ? -10.244 25.058 15.369 1.00 95.25 332 GLU A O 1
ATOM 2568 N N . ILE A 1 333 ? -8.038 24.578 15.356 1.00 93.06 333 ILE A N 1
ATOM 2569 C CA . ILE A 1 333 ? -7.552 25.749 16.058 1.00 93.06 333 ILE A CA 1
ATOM 2570 C C . ILE A 1 333 ? -6.955 26.714 15.037 1.00 93.06 333 ILE A C 1
ATOM 2572 O O . ILE A 1 333 ? -5.987 26.386 14.354 1.00 93.06 333 ILE A O 1
ATOM 2576 N N . ASP A 1 334 ? -7.511 27.923 14.979 1.00 90.69 334 ASP A N 1
ATOM 2577 C CA . ASP A 1 334 ? -7.058 28.994 14.093 1.00 90.69 334 ASP A CA 1
ATOM 2578 C C . ASP A 1 334 ? -6.595 30.217 14.907 1.00 90.69 334 ASP A C 1
ATOM 2580 O O . ASP A 1 334 ? -7.302 30.710 15.782 1.00 90.69 334 ASP A O 1
ATOM 2584 N N . ARG A 1 335 ? -5.403 30.755 14.634 1.00 91.12 335 ARG A N 1
ATOM 2585 C CA . ARG A 1 335 ? -4.877 32.005 15.238 1.00 91.12 335 ARG A CA 1
ATOM 2586 C C . ARG A 1 335 ? -4.905 32.096 16.775 1.00 91.12 335 ARG A C 1
ATOM 2588 O O . ARG A 1 335 ? -4.900 33.205 17.325 1.00 91.12 335 ARG A O 1
ATOM 2595 N N . LEU A 1 336 ? -4.892 30.971 17.482 1.00 92.62 336 LEU A N 1
ATOM 2596 C CA . LEU A 1 336 ? -4.608 30.939 18.916 1.00 92.62 336 LEU A CA 1
ATOM 2597 C C . LEU A 1 336 ? -3.098 30.985 19.161 1.00 92.62 336 LEU A C 1
ATOM 2599 O O . LEU A 1 336 ? -2.303 30.476 18.363 1.00 92.62 336 LEU A O 1
ATOM 2603 N N . ASP A 1 337 ? -2.691 31.595 20.275 1.00 92.88 337 ASP A N 1
ATOM 2604 C CA . ASP A 1 337 ? -1.293 31.605 20.716 1.00 92.88 337 ASP A CA 1
ATOM 2605 C C . ASP A 1 337 ? -0.816 30.324 21.415 1.00 92.88 337 ASP A C 1
ATOM 2607 O O . ASP A 1 337 ? 0.369 30.205 21.728 1.00 92.88 337 ASP A O 1
ATOM 2611 N N . ILE A 1 338 ? -1.714 29.346 21.527 1.00 91.88 338 ILE A N 1
ATOM 2612 C CA . ILE A 1 338 ? -1.518 28.003 22.077 1.00 91.88 338 ILE A CA 1
ATOM 2613 C C . ILE A 1 338 ? -1.905 26.927 21.046 1.00 91.88 338 ILE A C 1
ATOM 2615 O O . ILE A 1 338 ? -2.625 27.221 20.087 1.00 91.88 338 ILE A O 1
ATOM 2619 N N . ASN A 1 339 ? -1.431 25.690 21.227 1.00 88.56 339 ASN A N 1
ATOM 2620 C CA . ASN A 1 339 ? -1.731 24.557 20.332 1.00 88.56 339 ASN A CA 1
ATOM 2621 C C . ASN A 1 339 ? -2.862 23.654 20.872 1.00 88.56 339 ASN A C 1
ATOM 2623 O O . ASN A 1 339 ? -3.392 23.881 21.961 1.00 88.56 339 ASN A O 1
ATOM 2627 N N . GLY A 1 340 ? -3.242 22.607 20.132 1.00 91.44 340 GLY A N 1
ATOM 2628 C CA . GLY A 1 340 ? -4.321 21.705 20.556 1.00 91.44 340 GLY A CA 1
ATOM 2629 C C . GLY A 1 340 ? -4.056 20.931 21.840 1.00 91.44 340 GLY A C 1
ATOM 2630 O O . GLY A 1 340 ? -4.981 20.763 22.637 1.00 91.44 340 GLY A O 1
ATOM 2631 N N . TYR A 1 341 ? -2.812 20.543 22.122 1.00 90.00 341 TYR A N 1
ATOM 2632 C CA . TYR A 1 341 ? -2.462 19.900 23.393 1.00 90.00 341 TYR A CA 1
ATOM 2633 C C . TYR A 1 341 ? -2.625 20.859 24.583 1.00 90.00 341 TYR A C 1
ATOM 2635 O O . TYR A 1 341 ? -3.081 20.451 25.653 1.00 90.00 341 TYR A O 1
ATOM 2643 N N . ASP A 1 342 ? -2.301 22.142 24.408 1.00 92.06 342 ASP A N 1
ATOM 2644 C CA . ASP A 1 342 ? -2.556 23.178 25.414 1.00 92.06 342 ASP A CA 1
ATOM 2645 C C . ASP A 1 342 ? -4.058 23.374 25.646 1.00 92.06 342 ASP A C 1
ATOM 2647 O O . ASP A 1 342 ? -4.510 23.383 26.794 1.00 92.06 342 ASP A O 1
ATOM 2651 N N . VAL A 1 343 ? -4.843 23.475 24.567 1.00 95.88 343 VAL A N 1
ATOM 2652 C CA . VAL A 1 343 ? -6.308 23.593 24.643 1.00 95.88 343 VAL A CA 1
ATOM 2653 C C . VAL A 1 343 ? -6.902 22.389 25.373 1.00 95.88 343 VAL A C 1
ATOM 2655 O O . VAL A 1 343 ? -7.692 22.573 26.297 1.00 95.88 343 VAL A O 1
ATOM 2658 N N . TYR A 1 344 ? -6.482 21.167 25.036 1.00 94.81 344 TYR A N 1
ATOM 2659 C CA . TYR A 1 344 ? -6.887 19.940 25.728 1.00 94.81 344 TYR A CA 1
ATOM 2660 C C . TYR A 1 344 ? -6.607 20.015 27.232 1.00 94.81 344 TYR A C 1
ATOM 2662 O O . TYR A 1 344 ? -7.490 19.735 28.049 1.00 94.81 344 TYR A O 1
ATOM 2670 N N . ARG A 1 345 ? -5.388 20.420 27.619 1.00 93.81 345 ARG A N 1
ATOM 2671 C CA . ARG A 1 345 ? -5.010 20.558 29.033 1.00 93.81 345 ARG A CA 1
ATOM 2672 C C . ARG A 1 345 ? -5.892 21.573 29.742 1.00 93.81 345 ARG A C 1
ATOM 2674 O O . ARG A 1 345 ? -6.408 21.256 30.809 1.00 93.81 345 ARG A O 1
ATOM 2681 N N . LEU A 1 346 ? -6.104 22.749 29.151 1.00 96.81 346 LEU A N 1
ATOM 2682 C CA . LEU A 1 346 ? -6.958 23.793 29.722 1.00 96.81 346 LEU A CA 1
ATOM 2683 C C . LEU A 1 346 ? -8.399 23.314 29.895 1.00 96.81 346 LEU A C 1
ATOM 2685 O O . LEU A 1 346 ? -8.979 23.505 30.967 1.00 96.81 346 LEU A O 1
ATOM 2689 N N . LEU A 1 347 ? -8.966 22.664 28.873 1.00 97.94 347 LEU A N 1
ATOM 2690 C CA . LEU A 1 347 ? -10.305 22.076 28.935 1.00 97.94 347 LEU A CA 1
ATOM 2691 C C . LEU A 1 347 ? -10.425 21.137 30.137 1.00 97.94 347 LEU A C 1
ATOM 2693 O O . LEU A 1 347 ? -11.356 21.290 30.929 1.00 97.94 347 LEU A O 1
ATOM 2697 N N . LYS A 1 348 ? -9.448 20.248 30.347 1.00 96.44 348 LYS A N 1
ATOM 2698 C CA . LYS A 1 348 ? -9.475 19.298 31.462 1.00 96.44 348 LYS A CA 1
ATOM 2699 C C . LYS A 1 348 ? -9.248 19.947 32.828 1.00 96.44 348 LYS A C 1
ATOM 2701 O O . LYS A 1 348 ? -10.022 19.690 33.749 1.00 96.44 348 LYS A O 1
ATOM 2706 N N . THR A 1 349 ? -8.185 20.732 32.989 1.00 96.81 349 THR A N 1
ATOM 2707 C CA . THR A 1 349 ? -7.721 21.188 34.312 1.00 96.81 349 THR A CA 1
ATOM 2708 C C . THR A 1 349 ? -8.486 22.396 34.831 1.00 96.81 349 THR A C 1
ATOM 2710 O O . THR A 1 349 ? -8.717 22.486 36.033 1.00 96.81 349 THR A O 1
ATOM 2713 N N . ARG A 1 350 ? -8.904 23.307 33.944 1.00 97.62 350 ARG A N 1
ATOM 2714 C CA . ARG A 1 350 ? -9.578 24.559 34.320 1.00 97.62 350 ARG A CA 1
ATOM 2715 C C . ARG A 1 350 ? -11.087 24.505 34.131 1.00 97.62 350 ARG A C 1
ATOM 2717 O O . ARG A 1 350 ? -11.813 25.121 34.904 1.00 97.62 350 ARG A O 1
ATOM 2724 N N . TYR A 1 351 ? -11.556 23.807 33.098 1.00 97.81 351 TYR A N 1
ATOM 2725 C CA . TYR A 1 351 ? -12.978 23.786 32.741 1.00 97.81 351 TYR A CA 1
ATOM 2726 C C . TYR A 1 351 ? -13.666 22.447 33.027 1.00 97.81 351 TYR A C 1
ATOM 2728 O O . TYR A 1 351 ? -14.879 22.353 32.856 1.00 97.81 351 TYR A O 1
ATOM 2736 N N . HIS A 1 352 ? -12.921 21.430 33.473 1.00 97.44 352 HIS A N 1
ATOM 2737 C CA . HIS A 1 352 ? -13.419 20.076 33.739 1.00 97.44 352 HIS A CA 1
ATOM 2738 C C . HIS A 1 352 ? -14.136 19.427 32.541 1.00 97.44 352 HIS A C 1
ATOM 2740 O O . HIS A 1 352 ? -15.002 18.569 32.706 1.00 97.44 352 HIS A O 1
ATOM 2746 N N . VAL A 1 353 ? -13.741 19.805 31.323 1.00 97.88 353 VAL A N 1
ATOM 2747 C CA . VAL A 1 353 ? -14.204 19.221 30.062 1.00 97.88 353 VAL A CA 1
ATOM 2748 C C . VAL A 1 353 ? -13.155 18.226 29.575 1.00 97.88 353 VAL A C 1
ATOM 2750 O O . VAL A 1 353 ? -12.030 18.595 29.248 1.00 97.88 353 VAL A O 1
ATOM 2753 N N . GLN A 1 354 ? -13.521 16.947 29.539 1.00 96.19 354 GLN A N 1
ATOM 2754 C CA . GLN A 1 354 ? -12.689 15.888 28.975 1.00 96.19 354 GLN A CA 1
ATOM 2755 C C . GLN A 1 354 ? -13.010 15.740 27.486 1.00 96.19 354 GLN A C 1
ATOM 2757 O O . GLN A 1 354 ? -14.141 15.407 27.138 1.00 96.19 354 GLN A O 1
ATOM 2762 N N . VAL A 1 355 ? -12.021 15.966 26.625 1.00 95.25 355 VAL A N 1
ATOM 2763 C CA . VAL A 1 355 ? -12.123 15.652 25.191 1.00 95.25 355 VAL A CA 1
ATOM 2764 C C . VAL A 1 355 ? -11.387 14.345 24.891 1.00 95.25 355 VAL A C 1
ATOM 2766 O O . VAL A 1 355 ? -10.684 13.821 25.757 1.00 95.25 355 VAL A O 1
ATOM 2769 N N . GLU A 1 356 ? -11.579 13.798 23.694 1.00 93.50 356 GLU A N 1
ATOM 2770 C CA . GLU A 1 356 ? -11.048 12.482 23.325 1.00 93.50 356 GLU A CA 1
ATOM 2771 C C . GLU A 1 356 ? -9.539 12.530 23.077 1.00 93.50 356 GLU A C 1
ATOM 2773 O O . GLU A 1 356 ? -8.772 11.774 23.668 1.00 93.50 356 GLU A O 1
ATOM 2778 N N . LEU A 1 357 ? -9.113 13.434 22.194 1.00 91.44 357 LEU A N 1
ATOM 2779 C CA . LEU A 1 357 ? -7.707 13.654 21.880 1.00 91.44 357 LEU A CA 1
ATOM 2780 C C . LEU A 1 357 ? -7.465 15.079 21.396 1.00 91.44 357 LEU A C 1
ATOM 2782 O O . LEU A 1 357 ? -8.403 15.836 21.123 1.00 91.44 357 LEU A O 1
ATOM 2786 N N . ALA A 1 358 ? -6.189 15.410 21.259 1.00 90.50 358 ALA A N 1
ATOM 2787 C CA . ALA A 1 358 ? -5.728 16.591 20.562 1.00 90.50 358 ALA A CA 1
ATOM 2788 C C . ALA A 1 358 ? -4.523 16.255 19.692 1.00 90.50 358 ALA A C 1
ATOM 2790 O O . ALA A 1 358 ? -3.733 15.380 20.036 1.00 90.50 358 ALA A O 1
ATOM 2791 N N . GLU A 1 359 ? -4.395 16.997 18.603 1.00 87.62 359 GLU A N 1
ATOM 2792 C CA . GLU A 1 359 ? -3.176 17.115 17.815 1.00 87.62 359 GLU A CA 1
ATOM 2793 C C . GLU A 1 359 ? -2.696 18.568 17.859 1.00 87.62 359 GLU A C 1
ATOM 2795 O O . GLU A 1 359 ? -3.278 19.419 18.536 1.00 87.62 359 GLU A O 1
ATOM 2800 N N . THR A 1 360 ? -1.639 18.885 17.115 1.00 84.94 360 THR A N 1
ATOM 2801 C CA . THR A 1 360 ? -1.071 20.242 17.091 1.00 84.94 360 THR A CA 1
ATOM 2802 C C . THR A 1 360 ? -2.121 21.305 16.727 1.00 84.94 360 THR A C 1
ATOM 2804 O O . THR A 1 360 ? -2.169 22.352 17.376 1.00 84.94 360 THR A O 1
ATOM 2807 N N . TYR A 1 361 ? -2.995 21.015 15.755 1.00 88.44 361 TYR A N 1
ATOM 2808 C CA . TYR A 1 361 ? -3.952 21.977 15.189 1.00 88.44 361 TYR A CA 1
ATOM 2809 C C . TYR A 1 361 ? -5.424 21.623 15.405 1.00 88.44 361 TYR A C 1
ATOM 2811 O O . TYR A 1 361 ? -6.294 22.388 14.999 1.00 88.44 361 TYR A O 1
ATOM 2819 N N . VAL A 1 362 ? -5.732 20.490 16.039 1.00 93.12 362 VAL A N 1
ATOM 2820 C CA . VAL A 1 362 ? -7.117 20.046 16.236 1.00 93.12 362 VAL A CA 1
ATOM 2821 C C . VAL A 1 362 ? -7.344 19.485 17.633 1.00 93.12 362 VAL A C 1
ATOM 2823 O O . VAL A 1 362 ? -6.441 18.929 18.253 1.00 93.12 362 VAL A O 1
ATOM 2826 N N . ILE A 1 363 ? -8.583 19.575 18.107 1.00 95.75 363 ILE A N 1
ATOM 2827 C CA . ILE A 1 363 ? -9.107 18.756 19.204 1.00 95.75 363 ILE A CA 1
ATOM 2828 C C . ILE A 1 363 ? -10.290 17.933 18.694 1.00 95.75 363 ILE A C 1
ATOM 2830 O O . ILE A 1 363 ? -11.059 18.391 17.845 1.00 95.75 363 ILE A O 1
ATOM 2834 N N . LEU A 1 364 ? -10.450 16.722 19.218 1.00 96.25 364 LEU A N 1
ATOM 2835 C CA . LEU A 1 364 ? -11.547 15.827 18.857 1.00 96.25 364 LEU A CA 1
ATOM 2836 C C . LEU A 1 364 ? -12.453 15.588 20.062 1.00 96.25 364 LEU A C 1
ATOM 2838 O O . LEU A 1 364 ? -11.992 15.187 21.131 1.00 96.25 364 LEU A O 1
ATOM 2842 N N . CYS A 1 365 ? -13.756 15.774 19.868 1.00 96.94 365 CYS A N 1
ATOM 2843 C CA . CYS A 1 365 ? -14.784 15.349 20.814 1.00 96.94 365 CYS A CA 1
ATOM 2844 C C . CYS A 1 365 ? -15.648 14.250 20.182 1.00 96.94 365 CYS A C 1
ATOM 2846 O O . CYS A 1 365 ? -16.019 14.342 19.011 1.00 96.94 365 CYS A O 1
ATOM 2848 N N . ILE A 1 366 ? -15.999 13.225 20.960 1.00 95.62 366 ILE A N 1
ATOM 2849 C CA . ILE A 1 366 ? -16.941 12.183 20.536 1.00 95.62 366 ILE A CA 1
ATOM 2850 C C . ILE A 1 366 ? -18.316 12.493 21.130 1.00 95.62 366 ILE A C 1
ATOM 2852 O O . ILE A 1 366 ? -18.469 12.598 22.347 1.00 95.62 366 ILE A O 1
ATOM 2856 N N . LEU A 1 367 ? -19.325 12.615 20.269 1.00 94.94 367 LEU A N 1
ATOM 2857 C CA . LEU A 1 367 ? -20.723 12.739 20.669 1.00 94.94 367 LEU A CA 1
ATOM 2858 C C . LEU A 1 367 ? -21.344 11.334 20.712 1.00 94.94 367 LEU A C 1
ATOM 2860 O O . LEU A 1 367 ? -21.758 10.798 19.690 1.00 94.94 367 LEU A O 1
ATOM 2864 N N . ALA A 1 368 ? -21.354 10.712 21.890 1.00 92.88 368 ALA A N 1
ATOM 2865 C CA . ALA A 1 368 ? -21.896 9.367 22.098 1.00 92.88 368 ALA A CA 1
ATOM 2866 C C . ALA A 1 368 ? -23.366 9.409 22.563 1.00 92.88 368 ALA A C 1
ATOM 2868 O O . ALA A 1 368 ? -23.916 10.478 22.831 1.00 92.88 368 ALA A O 1
ATOM 2869 N N . LEU A 1 369 ? -23.998 8.239 22.724 1.00 93.75 369 LEU A N 1
ATOM 2870 C CA . LEU A 1 369 ? -25.401 8.102 23.160 1.00 93.75 369 LEU A CA 1
ATOM 2871 C C . LEU A 1 369 ? -25.680 8.883 24.454 1.00 93.75 369 LEU A C 1
ATOM 2873 O O . LEU A 1 369 ? -26.722 9.517 24.584 1.00 93.75 369 LEU A O 1
ATOM 2877 N N . GLY A 1 370 ? -24.738 8.877 25.401 1.00 93.31 370 GLY A N 1
ATOM 2878 C CA . GLY A 1 370 ? -24.865 9.571 26.688 1.00 93.31 370 GLY A CA 1
ATOM 2879 C C . GLY A 1 370 ? -24.592 11.082 26.654 1.00 93.31 370 GLY A C 1
ATOM 2880 O O . GLY A 1 370 ? -24.648 11.733 27.695 1.00 93.31 370 GLY A O 1
ATOM 2881 N N . THR A 1 371 ? -24.265 11.672 25.501 1.00 95.56 371 THR A N 1
ATOM 2882 C CA . THR A 1 371 ? -23.955 13.107 25.410 1.00 95.56 371 THR A CA 1
ATOM 2883 C C . THR A 1 371 ? -25.214 13.957 25.584 1.00 95.56 371 THR A C 1
ATOM 2885 O O . THR A 1 371 ? -26.243 13.666 24.985 1.00 95.56 371 THR A O 1
ATOM 2888 N N . THR A 1 372 ? -25.142 15.031 26.377 1.00 96.06 372 THR A N 1
ATOM 2889 C CA . THR A 1 372 ? -26.275 15.919 26.694 1.00 96.06 372 THR A CA 1
ATOM 2890 C C . THR A 1 372 ? -26.004 17.366 26.269 1.00 96.06 372 THR A C 1
ATOM 2892 O O . THR A 1 372 ? -24.851 17.764 26.077 1.00 96.06 372 THR A O 1
ATOM 2895 N N . ASP A 1 373 ? -27.052 18.194 26.190 1.00 96.81 373 ASP A N 1
ATOM 2896 C CA . ASP A 1 373 ? -26.916 19.644 25.976 1.00 96.81 373 ASP A CA 1
ATOM 2897 C C . ASP A 1 373 ? -26.070 20.331 27.056 1.00 96.81 373 ASP A C 1
ATOM 2899 O O . ASP A 1 373 ? -25.353 21.287 26.762 1.00 96.81 373 ASP A O 1
ATOM 2903 N N . ALA A 1 374 ? -26.113 19.845 28.301 1.00 97.75 374 ALA A N 1
ATOM 2904 C CA . ALA A 1 374 ? -25.301 20.388 29.387 1.00 97.75 374 ALA A CA 1
ATOM 2905 C C . ALA A 1 374 ? -23.799 20.205 29.114 1.00 97.75 374 ALA A C 1
ATOM 2907 O O . ALA A 1 374 ? -23.024 21.145 29.307 1.00 97.75 374 ALA A O 1
ATOM 2908 N N . HIS A 1 375 ? -23.399 19.038 28.594 1.00 97.62 375 HIS A N 1
ATOM 2909 C CA . HIS A 1 375 ? -22.014 18.785 28.185 1.00 97.62 375 HIS A CA 1
ATOM 2910 C C . HIS A 1 375 ? -21.586 19.727 27.049 1.00 97.62 375 HIS A C 1
ATOM 2912 O O . HIS A 1 375 ? -20.521 20.343 27.129 1.00 97.62 375 HIS A O 1
ATOM 2918 N N . LEU A 1 376 ? -22.431 19.903 26.023 1.00 97.81 376 LEU A N 1
ATOM 2919 C CA . LEU A 1 376 ? -22.143 20.822 24.917 1.00 97.81 376 LEU A CA 1
ATOM 2920 C C . LEU A 1 376 ? -22.022 22.278 25.397 1.00 97.81 376 LEU A C 1
ATOM 2922 O O . LEU A 1 376 ? -21.088 22.985 25.020 1.00 97.81 376 LEU A O 1
ATOM 2926 N N . ASN A 1 377 ? -22.934 22.730 26.258 1.00 98.19 377 ASN A N 1
ATOM 2927 C CA . ASN A 1 377 ? -22.909 24.086 26.805 1.00 98.19 377 ASN A CA 1
ATOM 2928 C C . ASN A 1 377 ? -21.630 24.349 27.619 1.00 98.19 377 ASN A C 1
ATOM 2930 O O . ASN A 1 377 ? -21.057 25.437 27.520 1.00 98.19 377 ASN A O 1
ATOM 2934 N N . ALA A 1 378 ? -21.154 23.361 28.386 1.00 98.38 378 ALA A N 1
ATOM 2935 C CA . ALA A 1 378 ? -19.888 23.450 29.113 1.00 98.38 378 ALA A CA 1
ATOM 2936 C C . ALA A 1 378 ? -18.689 23.597 28.160 1.00 98.38 378 ALA A C 1
ATOM 2938 O O . ALA A 1 378 ? -17.859 24.487 28.363 1.00 98.38 378 ALA A O 1
ATOM 2939 N N . LEU A 1 379 ? -18.643 22.805 27.080 1.00 98.50 379 LEU A N 1
ATOM 2940 C CA . LEU A 1 379 ? -17.612 22.916 26.042 1.00 98.50 379 LEU A CA 1
ATOM 2941 C C . LEU A 1 379 ? -17.629 24.300 25.376 1.00 98.50 379 LEU A C 1
ATOM 2943 O O . LEU A 1 379 ? -16.601 24.969 25.331 1.00 98.50 379 LEU A O 1
ATOM 2947 N N . ILE A 1 380 ? -18.792 24.776 24.920 1.00 98.56 380 ILE A N 1
ATOM 2948 C CA . ILE A 1 380 ? -18.919 26.092 24.269 1.00 98.56 380 ILE A CA 1
ATOM 2949 C C . ILE A 1 380 ? -18.475 27.218 25.212 1.00 98.56 380 ILE A C 1
ATOM 2951 O O . ILE A 1 380 ? -17.758 28.130 24.796 1.00 98.56 380 ILE A O 1
ATOM 2955 N N . LYS A 1 381 ? -18.864 27.161 26.493 1.00 98.50 381 LYS A N 1
ATOM 2956 C CA . LYS A 1 381 ? -18.435 28.142 27.501 1.00 98.50 381 LYS A CA 1
ATOM 2957 C C . LYS A 1 381 ? -16.913 28.149 27.661 1.00 98.50 381 LYS A C 1
ATOM 2959 O O . LYS A 1 381 ? -16.319 29.227 27.706 1.00 98.50 381 LYS A O 1
ATOM 2964 N N . ALA A 1 382 ? -16.292 26.973 27.716 1.00 98.50 382 ALA A N 1
ATOM 2965 C CA . ALA A 1 382 ? -14.846 26.843 27.828 1.00 98.50 382 ALA A CA 1
ATOM 2966 C C . ALA A 1 382 ? -14.125 27.409 26.593 1.00 98.50 382 ALA A C 1
ATOM 2968 O O . ALA A 1 382 ? -13.237 28.247 26.739 1.00 98.50 382 ALA A O 1
ATOM 2969 N N . LEU A 1 383 ? -14.564 27.048 25.382 1.00 98.56 383 LEU A N 1
ATOM 2970 C CA . LEU A 1 383 ? -13.981 27.546 24.129 1.00 98.56 383 LEU A CA 1
ATOM 2971 C C . LEU A 1 383 ? -14.116 29.071 23.991 1.00 98.56 383 LEU A C 1
ATOM 2973 O O . LEU A 1 383 ? -13.154 29.733 23.610 1.00 98.56 383 LEU A O 1
ATOM 2977 N N . LYS A 1 384 ? -15.256 29.664 24.377 1.00 98.56 384 LYS A N 1
ATOM 2978 C CA . LYS A 1 384 ? -15.423 31.133 24.415 1.00 98.56 384 LYS A CA 1
ATOM 2979 C C . LYS A 1 384 ? -14.412 31.804 25.350 1.00 98.56 384 LYS A C 1
ATOM 2981 O O . LYS A 1 384 ? -13.858 32.846 25.006 1.00 98.56 384 LYS A O 1
ATOM 2986 N N . SER A 1 385 ? -14.164 31.208 26.516 1.00 98.38 385 SER A N 1
ATOM 2987 C CA . SER A 1 385 ? -13.187 31.715 27.485 1.00 98.38 385 SER A CA 1
ATOM 2988 C C . SER A 1 385 ? -11.753 31.605 26.957 1.00 98.38 385 SER A C 1
ATOM 2990 O O . SER A 1 385 ? -11.010 32.581 26.998 1.00 98.38 385 SER A O 1
ATOM 2992 N N . ILE A 1 386 ? -11.391 30.457 26.374 1.00 98.31 386 ILE A N 1
ATOM 2993 C CA . ILE A 1 386 ? -10.073 30.232 25.759 1.00 98.31 386 ILE A CA 1
ATOM 2994 C C . ILE A 1 386 ? -9.843 31.203 24.595 1.00 98.31 386 ILE A C 1
ATOM 2996 O O . ILE A 1 386 ? -8.799 31.844 24.534 1.00 98.31 386 ILE A O 1
ATOM 3000 N N . SER A 1 387 ? -10.831 31.373 23.713 1.00 98.06 387 SER A N 1
ATOM 3001 C CA . SER A 1 387 ? -10.776 32.334 22.605 1.00 98.06 387 SER A CA 1
ATOM 3002 C C . SER A 1 387 ? -10.495 33.754 23.103 1.00 98.06 387 SER A C 1
ATOM 3004 O O . SER A 1 387 ? -9.585 34.411 22.605 1.00 98.06 387 SER A O 1
ATOM 3006 N N . LYS A 1 388 ? -11.198 34.213 24.148 1.00 97.56 388 LYS A N 1
ATOM 3007 C CA . LYS A 1 388 ? -10.999 35.554 24.722 1.00 97.56 388 LYS A CA 1
ATOM 3008 C C . LYS A 1 388 ? -9.564 35.791 25.212 1.00 97.56 388 LYS A C 1
ATOM 3010 O O . LYS A 1 388 ? -9.067 36.909 25.101 1.00 97.56 388 LYS A O 1
ATOM 3015 N N . GLU A 1 389 ? -8.922 34.770 25.770 1.00 97.25 389 GLU A N 1
ATOM 3016 C CA . GLU A 1 389 ? -7.567 34.867 26.328 1.00 97.25 389 GLU A CA 1
ATOM 3017 C C . GLU A 1 389 ? -6.482 34.727 25.241 1.00 97.25 389 GLU A C 1
ATOM 3019 O O . GLU A 1 389 ? -5.528 35.512 25.201 1.00 97.25 389 GLU A O 1
ATOM 3024 N N . HIS A 1 390 ? -6.664 33.780 24.318 1.00 96.50 390 HIS A N 1
ATOM 3025 C CA . HIS A 1 390 ? -5.602 33.274 23.443 1.00 96.50 390 HIS A CA 1
ATOM 3026 C C . HIS A 1 390 ? -5.730 33.666 21.964 1.00 96.50 390 HIS A C 1
ATOM 3028 O O . HIS 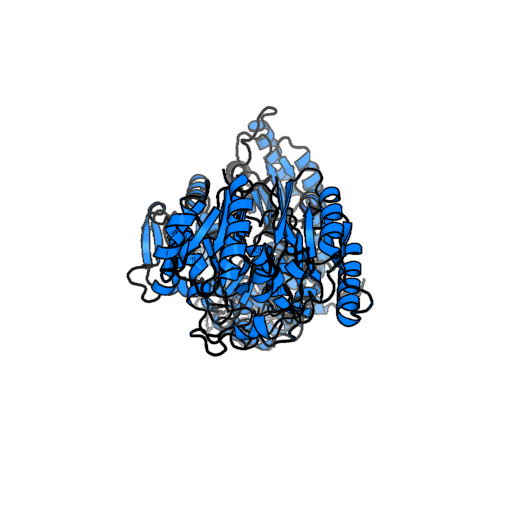A 1 390 ? -4.763 33.543 21.210 1.00 96.50 390 HIS A O 1
ATOM 3034 N N . PHE A 1 391 ? -6.890 34.150 21.507 1.00 96.00 391 PHE A N 1
ATOM 3035 C CA . PHE A 1 391 ? -7.077 34.526 20.102 1.00 96.00 391 PHE A CA 1
ATOM 3036 C C . PHE A 1 391 ? -6.357 35.830 19.757 1.00 96.00 391 PHE A C 1
ATOM 3038 O O . PHE A 1 391 ? -6.531 36.857 20.420 1.00 96.00 391 PHE A O 1
ATOM 3045 N N . LYS A 1 392 ? -5.587 35.821 18.661 1.00 93.19 392 LYS A N 1
ATOM 3046 C CA . LYS A 1 392 ? -4.871 36.998 18.146 1.00 93.19 392 LYS A CA 1
ATOM 3047 C C . LYS A 1 392 ? -5.153 37.174 16.649 1.00 93.19 392 LYS A C 1
ATOM 3049 O O . LYS A 1 392 ? -4.617 36.448 15.822 1.00 93.19 392 LYS A O 1
ATOM 3054 N N . LYS A 1 393 ? -5.929 38.202 16.273 1.00 87.94 393 LYS A N 1
ATOM 3055 C CA . LYS A 1 393 ? -6.398 38.437 14.884 1.00 87.94 393 LYS A CA 1
ATOM 3056 C C . LYS A 1 393 ? -5.294 38.400 13.813 1.00 87.94 393 LYS A C 1
ATOM 3058 O O . LYS A 1 393 ? -5.534 37.882 12.724 1.00 87.94 393 LYS A O 1
ATOM 3063 N N . ASN A 1 394 ? -4.114 38.940 14.128 1.00 87.69 394 ASN A N 1
ATOM 3064 C CA . ASN A 1 394 ? -2.983 39.075 13.202 1.00 87.69 394 ASN A CA 1
ATOM 3065 C C . ASN A 1 394 ? -1.965 37.926 13.299 1.00 87.69 394 ASN A C 1
ATOM 3067 O O . ASN A 1 394 ? -0.899 38.012 12.694 1.00 87.69 394 ASN A O 1
ATOM 3071 N N . ARG A 1 395 ? -2.244 36.877 14.081 1.00 83.69 395 ARG A N 1
ATOM 3072 C CA . ARG A 1 395 ? -1.345 35.728 14.176 1.00 83.69 395 ARG A CA 1
ATOM 3073 C C . ARG A 1 395 ? -1.439 34.896 12.906 1.00 83.69 395 ARG A C 1
ATOM 3075 O O . ARG A 1 395 ? -2.531 34.604 12.428 1.00 83.69 395 ARG A O 1
ATOM 3082 N N . THR A 1 396 ? -0.285 34.497 12.398 1.00 75.12 396 THR A N 1
ATOM 3083 C CA . THR A 1 396 ? -0.145 33.499 11.344 1.00 75.12 396 THR A CA 1
ATOM 3084 C C . THR A 1 396 ? 0.555 32.281 11.928 1.00 75.12 396 THR A C 1
ATOM 3086 O O . THR A 1 396 ? 1.425 32.411 12.795 1.00 75.12 396 THR A O 1
ATOM 3089 N N . TYR A 1 397 ? 0.159 31.090 11.490 1.00 71.19 397 TYR A N 1
ATOM 3090 C CA . TYR A 1 397 ? 0.916 29.887 11.801 1.00 71.19 397 TYR A CA 1
ATOM 3091 C C . TYR A 1 397 ? 2.110 29.762 10.854 1.00 71.19 397 TYR A C 1
ATOM 3093 O O . TYR A 1 397 ? 2.021 30.195 9.700 1.00 71.19 397 TYR A O 1
ATOM 3101 N N . PRO A 1 398 ? 3.239 29.198 11.319 1.00 65.06 398 PRO A N 1
ATOM 3102 C CA . PRO A 1 398 ? 4.292 28.781 10.409 1.00 65.06 398 PRO A CA 1
ATOM 3103 C C . PRO A 1 398 ? 3.704 27.826 9.365 1.00 65.06 398 PRO A C 1
ATOM 3105 O O . PRO A 1 398 ? 2.814 27.036 9.675 1.00 65.06 398 PRO A O 1
ATOM 3108 N N . THR A 1 399 ? 4.191 27.918 8.128 1.00 57.69 399 THR A N 1
ATOM 3109 C CA . THR A 1 399 ? 3.812 27.003 7.044 1.00 57.69 399 THR A CA 1
ATOM 3110 C C . THR A 1 399 ? 3.937 25.561 7.527 1.00 57.69 399 THR A C 1
ATOM 3112 O O . THR A 1 399 ? 5.005 25.200 8.026 1.00 57.69 399 THR A O 1
ATOM 3115 N N . HIS A 1 400 ? 2.873 24.766 7.364 1.00 59.84 400 HIS A N 1
ATOM 3116 C CA . HIS A 1 400 ? 2.846 23.340 7.694 1.00 59.84 400 HIS A CA 1
ATOM 3117 C C . HIS A 1 400 ? 4.077 22.655 7.093 1.00 59.84 400 HIS A C 1
ATOM 3119 O O . HIS A 1 400 ? 4.202 22.517 5.876 1.00 59.84 400 HIS A O 1
ATOM 3125 N N . SER A 1 401 ? 5.039 22.308 7.944 1.00 50.72 401 SER A N 1
ATOM 3126 C CA . SER A 1 401 ? 6.319 21.715 7.544 1.00 50.72 401 SER A CA 1
ATOM 3127 C C . SER A 1 401 ? 6.420 20.250 7.956 1.00 50.72 401 SER A C 1
ATOM 3129 O O . SER A 1 401 ? 7.449 19.611 7.721 1.00 50.72 401 SER A O 1
ATOM 3131 N N . PHE A 1 402 ? 5.356 19.698 8.549 1.00 55.94 402 PHE A N 1
ATOM 3132 C CA . PHE A 1 402 ? 5.352 18.337 9.049 1.00 55.94 402 PHE A CA 1
ATOM 3133 C C . PHE A 1 402 ? 5.255 17.331 7.898 1.00 55.94 402 PHE A C 1
ATOM 3135 O O . PHE A 1 402 ? 4.194 17.046 7.344 1.00 55.94 402 PHE A O 1
ATOM 3142 N N . SER A 1 403 ? 6.404 16.775 7.521 1.00 57.78 403 SER A N 1
ATOM 3143 C CA . SER A 1 403 ? 6.485 15.666 6.578 1.00 57.78 403 SER A CA 1
ATOM 3144 C C . SER A 1 403 ? 6.172 14.359 7.307 1.00 57.78 403 SER A C 1
ATOM 3146 O O . SER A 1 403 ? 7.078 13.681 7.800 1.00 57.78 403 SER A O 1
ATOM 3148 N N . PHE A 1 404 ? 4.898 13.974 7.335 1.00 67.44 404 PHE A N 1
ATOM 3149 C CA . PHE A 1 404 ? 4.493 12.658 7.819 1.00 67.44 404 PHE A CA 1
ATOM 3150 C C . PHE A 1 404 ? 5.074 11.569 6.894 1.00 67.44 404 PHE A C 1
ATOM 3152 O O . PHE A 1 404 ? 4.672 11.439 5.737 1.00 67.44 404 PHE A O 1
ATOM 3159 N N . LYS A 1 405 ? 6.036 10.780 7.389 1.00 76.19 405 LYS A N 1
ATOM 3160 C CA . LYS A 1 405 ? 6.597 9.623 6.669 1.00 76.19 405 LYS A CA 1
ATOM 3161 C C . LYS A 1 405 ? 6.573 8.377 7.532 1.00 76.19 405 LYS A C 1
ATOM 3163 O O . LYS A 1 405 ? 7.065 8.405 8.655 1.00 76.19 405 LYS A O 1
ATOM 3168 N N . TYR A 1 406 ? 6.090 7.281 6.956 1.00 84.12 406 TYR A N 1
ATOM 3169 C CA . TYR A 1 406 ? 6.188 5.950 7.545 1.00 84.12 406 TYR A CA 1
ATOM 3170 C C . TYR A 1 406 ? 7.543 5.297 7.257 1.00 84.12 406 TYR A C 1
ATOM 3172 O O . TYR A 1 406 ? 8.172 5.554 6.220 1.00 84.12 406 TYR A O 1
ATOM 3180 N N . GLY A 1 407 ? 7.965 4.411 8.161 1.00 85.75 407 GLY A N 1
ATOM 3181 C CA . GLY A 1 407 ? 9.198 3.643 8.036 1.00 85.75 407 GLY A CA 1
ATOM 3182 C C . GLY A 1 407 ? 9.223 2.740 6.798 1.00 85.75 407 GLY A C 1
ATOM 3183 O O . GLY A 1 407 ? 8.196 2.328 6.255 1.00 85.75 407 GLY A O 1
ATOM 3184 N N . PHE A 1 408 ? 10.426 2.421 6.322 1.00 89.31 408 PHE A N 1
ATOM 3185 C CA . PHE A 1 408 ? 10.597 1.452 5.242 1.00 89.31 408 PHE A CA 1
ATOM 3186 C C . PHE A 1 408 ? 10.581 0.031 5.803 1.00 89.31 408 PHE A C 1
ATOM 3188 O O . PHE A 1 408 ? 11.512 -0.362 6.503 1.00 89.31 408 PHE A O 1
ATOM 3195 N N . MET A 1 409 ? 9.546 -0.742 5.467 1.00 91.62 409 MET A N 1
ATOM 3196 C CA . MET A 1 409 ? 9.397 -2.145 5.869 1.00 91.62 409 MET A CA 1
ATOM 3197 C C . MET A 1 409 ? 10.458 -3.027 5.192 1.00 91.62 409 MET A C 1
ATOM 3199 O O . MET A 1 409 ? 10.301 -3.477 4.046 1.00 91.62 409 MET A O 1
ATOM 3203 N N . LEU A 1 410 ? 11.565 -3.272 5.897 1.00 91.88 410 LEU A N 1
ATOM 3204 C CA . LEU A 1 410 ? 12.668 -4.093 5.402 1.00 91.88 410 LEU A CA 1
ATOM 3205 C C . LEU A 1 410 ? 12.345 -5.583 5.533 1.00 91.88 410 LEU A C 1
ATOM 3207 O O . LEU A 1 410 ? 12.586 -6.355 4.600 1.00 91.88 410 LEU A O 1
ATOM 3211 N N . THR A 1 411 ? 11.785 -5.976 6.675 1.00 92.44 411 THR A N 1
ATOM 3212 C CA . THR A 1 411 ? 11.357 -7.347 6.970 1.00 92.44 411 THR A CA 1
ATOM 3213 C C . THR A 1 411 ? 9.981 -7.354 7.628 1.00 92.44 411 THR A C 1
ATOM 3215 O O . THR A 1 411 ? 9.527 -6.339 8.133 1.00 92.44 411 THR A O 1
ATOM 3218 N N . ARG A 1 412 ? 9.290 -8.495 7.601 1.00 92.94 412 ARG A N 1
ATOM 3219 C CA . ARG A 1 412 ? 7.913 -8.610 8.110 1.00 92.94 412 ARG A CA 1
ATOM 3220 C C . ARG A 1 412 ? 7.869 -8.455 9.638 1.00 92.94 412 ARG A C 1
ATOM 3222 O O . ARG A 1 412 ? 8.786 -8.969 10.288 1.00 92.94 412 ARG A O 1
ATOM 3229 N N . PRO A 1 413 ? 6.767 -7.936 10.217 1.00 94.56 413 PRO A N 1
ATOM 3230 C CA . PRO A 1 413 ? 6.619 -7.788 11.667 1.00 94.56 413 PRO A CA 1
ATOM 3231 C C . PRO A 1 413 ? 6.930 -9.062 12.458 1.00 94.56 413 PRO A C 1
ATOM 3233 O O . PRO A 1 413 ? 7.732 -9.031 13.388 1.00 94.56 413 PRO A O 1
ATOM 3236 N N . ARG A 1 414 ? 6.403 -10.221 12.032 1.00 95.31 414 ARG A N 1
ATOM 3237 C CA . ARG A 1 414 ? 6.716 -11.516 12.666 1.00 95.31 414 ARG A CA 1
ATOM 3238 C C . ARG A 1 414 ? 8.212 -11.832 12.655 1.00 95.31 414 ARG A C 1
ATOM 3240 O O . ARG A 1 414 ? 8.754 -12.317 13.639 1.00 95.31 414 ARG A O 1
ATOM 3247 N N . THR A 1 415 ? 8.881 -11.600 11.527 1.00 94.62 415 THR A N 1
ATOM 3248 C CA . THR A 1 415 ? 10.309 -11.902 11.386 1.00 94.62 415 THR A CA 1
ATOM 3249 C C . THR A 1 415 ? 11.153 -10.999 12.281 1.00 94.62 415 THR A C 1
ATOM 3251 O O . THR A 1 415 ? 12.085 -11.497 12.904 1.00 94.62 415 THR A O 1
ATOM 3254 N N . ALA A 1 416 ? 10.809 -9.715 12.382 1.00 95.19 416 ALA A N 1
ATOM 3255 C CA . ALA A 1 416 ? 11.476 -8.782 13.284 1.00 95.19 416 ALA A CA 1
ATOM 3256 C C . ALA A 1 416 ? 11.255 -9.135 14.760 1.00 95.19 416 ALA A C 1
ATOM 3258 O O . ALA A 1 416 ? 12.215 -9.167 15.525 1.00 95.19 416 ALA A O 1
ATOM 3259 N N . PHE A 1 417 ? 10.020 -9.480 15.138 1.00 94.50 417 PHE A N 1
ATOM 3260 C CA . PHE A 1 417 ? 9.662 -9.837 16.512 1.00 94.50 417 PHE A CA 1
ATOM 3261 C C . PHE A 1 417 ? 10.519 -10.992 17.064 1.00 94.50 417 PHE A C 1
ATOM 3263 O O . PHE A 1 417 ? 11.028 -10.913 18.180 1.00 94.50 417 PHE A O 1
ATOM 3270 N N . PHE A 1 418 ? 10.742 -12.040 16.259 1.00 94.94 418 PHE A N 1
ATOM 3271 C CA . PHE A 1 418 ? 11.555 -13.206 16.639 1.00 94.94 418 PHE A CA 1
ATOM 3272 C C . PHE A 1 418 ? 13.056 -13.073 16.319 1.00 94.94 418 PHE A C 1
ATOM 3274 O O . PHE A 1 418 ? 13.821 -14.007 16.570 1.00 94.94 418 PHE A O 1
ATOM 3281 N N . ALA A 1 419 ? 13.509 -11.951 15.754 1.00 96.19 419 ALA A N 1
ATOM 3282 C CA . ALA A 1 419 ? 14.928 -11.731 15.486 1.00 96.19 419 ALA A CA 1
ATOM 3283 C C . ALA A 1 419 ? 15.706 -11.467 16.794 1.00 96.19 419 ALA A C 1
ATOM 3285 O O . ALA A 1 419 ? 15.142 -10.940 17.763 1.00 96.19 419 ALA A O 1
ATOM 3286 N N . PRO A 1 420 ? 17.012 -11.795 16.866 1.00 97.31 420 PRO A N 1
ATOM 3287 C CA . PRO A 1 420 ? 17.843 -11.337 17.977 1.00 97.31 420 PRO A CA 1
ATOM 3288 C C . PRO A 1 420 ? 17.853 -9.804 17.997 1.00 97.31 420 PRO A C 1
ATOM 3290 O O . PRO A 1 420 ? 17.756 -9.167 16.951 1.00 97.31 420 PRO A O 1
ATOM 3293 N N . GLY A 1 421 ? 17.917 -9.207 19.184 1.00 96.81 421 GLY A N 1
ATOM 3294 C CA . GLY A 1 421 ? 17.848 -7.755 19.334 1.00 96.81 421 GLY A CA 1
ATOM 3295 C C . GLY A 1 421 ? 18.827 -7.225 20.360 1.00 96.81 421 GLY A C 1
ATOM 3296 O O . GLY A 1 421 ? 19.337 -7.987 21.183 1.00 96.81 421 GLY A O 1
ATOM 3297 N N . LYS A 1 422 ? 19.051 -5.917 20.299 1.00 96.81 422 LYS A N 1
ATOM 3298 C CA . LYS A 1 422 ? 19.808 -5.144 21.279 1.00 96.81 422 LYS A CA 1
ATOM 3299 C C . LYS A 1 422 ? 19.137 -3.791 21.492 1.00 96.81 422 LYS A C 1
ATOM 3301 O O . LYS A 1 422 ? 18.503 -3.263 20.581 1.00 96.81 422 LYS A O 1
ATOM 3306 N N . THR A 1 423 ? 19.304 -3.243 22.683 1.00 97.75 423 THR A N 1
ATOM 3307 C CA . THR A 1 423 ? 18.745 -1.949 23.072 1.00 97.75 423 THR A CA 1
ATOM 3308 C C . THR A 1 423 ? 19.788 -0.855 22.849 1.00 97.75 423 THR A C 1
ATOM 3310 O O . THR A 1 423 ? 20.954 -1.029 23.206 1.00 97.75 423 THR A O 1
ATOM 3313 N N . VAL A 1 424 ? 19.386 0.261 22.243 1.00 97.31 424 VAL A N 1
ATOM 3314 C CA . VAL A 1 424 ? 20.257 1.412 21.946 1.00 97.31 424 VAL A CA 1
ATOM 3315 C C . VAL A 1 424 ? 19.539 2.726 22.265 1.00 97.31 424 VAL A C 1
ATOM 3317 O O . VAL A 1 424 ? 18.312 2.760 22.221 1.00 97.31 424 VAL A O 1
ATOM 3320 N N . PRO A 1 425 ? 20.247 3.833 22.552 1.00 97.38 425 PRO A N 1
ATOM 3321 C CA . PRO A 1 425 ? 19.628 5.157 22.617 1.00 97.38 425 PRO A CA 1
ATOM 3322 C C . PRO A 1 425 ? 18.885 5.498 21.318 1.00 97.38 425 PRO A C 1
ATOM 3324 O O . PRO A 1 425 ? 19.395 5.200 20.237 1.00 97.38 425 PRO A O 1
ATOM 3327 N N . LEU A 1 426 ? 17.734 6.180 21.390 1.00 95.56 426 LEU A N 1
ATOM 3328 C CA . LEU A 1 426 ? 16.890 6.481 20.214 1.00 95.56 426 LEU A CA 1
ATOM 3329 C C . LEU A 1 426 ? 17.675 7.091 19.039 1.00 95.56 426 LEU A C 1
ATOM 3331 O O . LEU A 1 426 ? 17.538 6.666 17.895 1.00 95.56 426 LEU A O 1
ATOM 3335 N N . ARG A 1 427 ? 18.565 8.049 19.317 1.00 95.19 427 ARG A N 1
ATOM 3336 C CA . ARG A 1 427 ? 19.393 8.695 18.281 1.00 95.19 427 ARG A CA 1
ATOM 3337 C C . ARG A 1 427 ? 20.407 7.756 17.626 1.00 95.19 427 ARG A C 1
ATOM 3339 O O . ARG A 1 427 ? 20.797 7.991 16.486 1.00 95.19 427 ARG A O 1
ATOM 3346 N N . GLN A 1 428 ? 20.826 6.706 18.329 1.00 96.94 428 GLN A N 1
ATOM 3347 C CA . GLN A 1 428 ? 21.712 5.667 17.798 1.00 96.94 428 GLN A CA 1
ATOM 3348 C C . GLN A 1 428 ? 20.950 4.602 17.003 1.00 96.94 428 GLN A C 1
ATOM 3350 O O . GLN A 1 428 ? 21.581 3.783 16.347 1.00 96.94 428 GLN A O 1
ATOM 3355 N N . ALA A 1 429 ? 19.614 4.618 17.015 1.00 96.69 429 ALA A N 1
ATOM 3356 C CA . ALA A 1 429 ? 18.808 3.696 16.225 1.00 96.69 429 ALA A CA 1
ATOM 3357 C C . ALA A 1 429 ? 18.776 4.057 14.732 1.00 96.69 429 ALA A C 1
ATOM 3359 O O . ALA A 1 429 ? 18.351 3.234 13.928 1.00 96.69 429 ALA A O 1
ATOM 3360 N N . LEU A 1 430 ? 19.224 5.258 14.340 1.00 96.19 430 LEU A N 1
ATOM 3361 C CA . LEU A 1 430 ? 19.233 5.705 12.945 1.00 96.19 430 LEU A CA 1
ATOM 3362 C C . LEU A 1 430 ? 19.862 4.644 12.030 1.00 96.19 430 LEU A C 1
ATOM 3364 O O . LEU A 1 430 ? 20.978 4.195 12.275 1.00 96.19 430 LEU A O 1
ATOM 3368 N N . ASN A 1 431 ? 19.161 4.303 10.946 1.00 94.94 431 ASN A N 1
ATOM 3369 C CA . ASN A 1 431 ? 19.542 3.299 9.948 1.00 94.94 431 ASN A CA 1
ATOM 3370 C C . ASN A 1 431 ? 19.518 1.836 10.421 1.00 94.94 431 ASN A C 1
ATOM 3372 O O . ASN A 1 431 ? 19.807 0.952 9.615 1.00 94.94 431 ASN A O 1
ATOM 3376 N N . HIS A 1 432 ? 19.124 1.562 11.665 1.00 96.12 432 HIS A N 1
ATOM 3377 C CA . HIS A 1 432 ? 18.898 0.205 12.154 1.00 96.12 432 HIS A CA 1
ATOM 3378 C C . HIS A 1 432 ? 17.442 -0.232 11.986 1.00 96.12 432 HIS A C 1
ATOM 3380 O O . HIS A 1 432 ? 16.521 0.578 11.847 1.00 96.12 432 HIS A O 1
ATOM 3386 N N . ILE A 1 433 ? 17.233 -1.547 11.990 1.00 97.12 433 ILE A N 1
ATOM 3387 C CA . ILE A 1 433 ? 15.908 -2.157 11.868 1.00 97.12 433 ILE A CA 1
ATOM 3388 C C . ILE A 1 433 ? 15.260 -2.201 13.249 1.00 97.12 433 ILE A C 1
ATOM 3390 O O . ILE A 1 433 ? 15.828 -2.787 14.171 1.00 97.12 433 ILE A O 1
ATOM 3394 N N . SER A 1 434 ? 14.063 -1.641 13.385 1.00 97.00 434 SER A N 1
ATOM 3395 C CA . SER A 1 434 ? 13.291 -1.704 14.621 1.00 97.00 434 SER A CA 1
ATOM 3396 C C . SER A 1 434 ? 12.891 -3.136 14.944 1.00 97.00 434 SER A C 1
ATOM 3398 O O . SER A 1 434 ? 12.388 -3.866 14.083 1.00 97.00 434 SER A O 1
ATOM 3400 N N . LYS A 1 435 ? 13.086 -3.540 16.198 1.00 96.31 435 LYS A N 1
ATOM 3401 C CA . LYS A 1 435 ? 12.573 -4.805 16.733 1.00 96.31 435 LYS A CA 1
ATOM 3402 C C . LYS A 1 435 ? 11.233 -4.615 17.442 1.00 96.31 435 LYS A C 1
ATOM 3404 O O . LYS A 1 435 ? 10.420 -5.538 17.460 1.00 96.31 435 LYS A O 1
ATOM 3409 N N . GLU A 1 436 ? 10.986 -3.429 17.984 1.00 94.00 436 GLU A N 1
ATOM 3410 C CA . GLU A 1 436 ? 9.712 -3.058 18.597 1.00 94.00 436 GLU A CA 1
ATOM 3411 C C . GLU A 1 436 ? 8.838 -2.218 17.654 1.00 94.00 436 GLU A C 1
ATOM 3413 O O . GLU A 1 436 ? 9.274 -1.780 16.587 1.00 94.00 436 GLU A O 1
ATOM 3418 N N . SER A 1 437 ? 7.581 -2.005 18.041 1.00 93.50 437 SER A N 1
ATOM 3419 C CA . SER A 1 437 ? 6.721 -1.007 17.401 1.00 93.50 437 SER A CA 1
ATOM 3420 C C . SER A 1 437 ? 6.513 0.143 18.374 1.00 93.50 437 SER A C 1
ATOM 3422 O O . SER A 1 437 ? 6.095 -0.100 19.503 1.00 93.50 437 SER A O 1
ATOM 3424 N N . ILE A 1 438 ? 6.772 1.374 17.935 1.00 94.19 438 ILE A N 1
ATOM 3425 C CA . ILE A 1 438 ? 6.599 2.577 18.756 1.00 94.19 438 ILE A CA 1
ATOM 3426 C C . ILE A 1 438 ? 5.327 3.277 18.302 1.00 94.19 438 ILE A C 1
ATOM 3428 O O . ILE A 1 438 ? 5.138 3.557 17.114 1.00 94.19 438 ILE A O 1
ATOM 3432 N N . VAL A 1 439 ? 4.434 3.527 19.253 1.00 91.81 439 VAL A N 1
ATOM 3433 C CA . VAL A 1 439 ? 3.062 3.965 18.991 1.00 91.81 439 VAL A CA 1
ATOM 3434 C C . VAL A 1 439 ? 2.778 5.250 19.755 1.00 91.81 439 VAL A C 1
ATOM 3436 O O . VAL A 1 439 ? 2.944 5.283 20.971 1.00 91.81 439 VAL A O 1
ATOM 3439 N N . ILE A 1 440 ? 2.282 6.279 19.067 1.00 85.88 440 ILE A N 1
ATOM 3440 C CA . ILE A 1 440 ? 1.710 7.463 19.723 1.00 85.88 440 ILE A CA 1
ATOM 3441 C C . ILE A 1 440 ? 0.237 7.170 20.039 1.00 85.88 440 ILE A C 1
ATOM 3443 O O . ILE A 1 440 ? -0.508 6.663 19.191 1.00 85.88 440 ILE A O 1
ATOM 3447 N N . TYR A 1 441 ? -0.170 7.421 21.284 1.00 78.25 441 TYR A N 1
ATOM 3448 C CA . TYR A 1 441 ? -1.503 7.111 21.793 1.00 78.25 441 TYR A CA 1
ATOM 3449 C C . TYR A 1 441 ? -2.145 8.318 22.495 1.00 78.25 441 TYR A C 1
ATOM 3451 O O . TYR A 1 441 ? -1.487 8.955 23.320 1.00 78.25 441 TYR A O 1
ATOM 3459 N N . PRO A 1 442 ? -3.446 8.576 22.268 1.00 67.62 442 PRO A N 1
ATOM 3460 C CA . PRO A 1 442 ? -4.293 8.070 21.169 1.00 67.62 442 PRO A CA 1
ATOM 3461 C C . PRO A 1 442 ? -3.831 8.609 19.790 1.00 67.62 442 PRO A C 1
ATOM 3463 O O . PRO A 1 442 ? -3.044 9.548 19.764 1.00 67.62 442 PRO A O 1
ATOM 3466 N N . PRO A 1 443 ? -4.255 8.029 18.643 1.00 72.44 443 PRO A N 1
ATOM 3467 C CA . PRO A 1 443 ? -5.208 6.923 18.478 1.00 72.44 443 PRO A CA 1
ATOM 3468 C C . PRO A 1 443 ? -4.586 5.517 18.548 1.00 72.44 443 PRO A C 1
ATOM 3470 O O . PRO A 1 443 ? -5.301 4.522 18.437 1.00 72.44 443 PRO A O 1
ATOM 3473 N N . GLY A 1 444 ? -3.268 5.391 18.719 1.00 78.75 444 GLY A N 1
ATOM 3474 C CA . GLY A 1 444 ? -2.606 4.085 18.752 1.00 78.75 444 GLY A CA 1
ATOM 3475 C C . GLY A 1 444 ? -2.116 3.589 17.391 1.00 78.75 444 GLY A C 1
ATOM 3476 O O . GLY A 1 444 ? -2.100 2.377 17.149 1.00 78.75 444 GLY A O 1
ATOM 3477 N N . ILE A 1 445 ? -1.715 4.518 16.518 1.00 86.06 445 ILE A N 1
ATOM 3478 C CA . ILE A 1 445 ? -1.095 4.228 15.220 1.00 86.06 445 ILE A CA 1
ATOM 3479 C C . ILE A 1 445 ? 0.429 4.123 15.403 1.00 86.06 445 ILE A C 1
ATOM 3481 O O . ILE A 1 445 ? 1.038 5.022 15.990 1.00 86.06 445 ILE A O 1
ATOM 3485 N N . PRO A 1 446 ? 1.078 3.051 14.911 1.00 89.81 446 PRO A N 1
ATOM 3486 C CA . PRO A 1 446 ? 2.529 2.934 14.978 1.00 89.81 446 PRO A CA 1
ATOM 3487 C C . PRO A 1 446 ? 3.236 3.972 14.100 1.00 89.81 446 PRO A C 1
ATOM 3489 O O . PRO A 1 446 ? 3.082 3.953 12.871 1.00 89.81 446 PRO A O 1
ATOM 3492 N N . VAL A 1 447 ? 4.072 4.797 14.737 1.00 90.62 447 VAL A N 1
ATOM 3493 C CA . VAL A 1 447 ? 5.043 5.679 14.069 1.00 90.62 447 VAL A CA 1
ATOM 3494 C C . VAL A 1 447 ? 6.052 4.816 13.318 1.00 90.62 447 VAL A C 1
ATOM 3496 O O . VAL A 1 447 ? 6.255 4.977 12.117 1.00 90.62 447 VAL A O 1
ATOM 3499 N N . ILE A 1 448 ? 6.590 3.810 14.009 1.00 93.50 448 ILE A N 1
ATOM 3500 C CA . ILE A 1 448 ? 7.412 2.753 13.425 1.00 93.50 448 ILE A CA 1
ATOM 3501 C C . ILE A 1 448 ? 6.887 1.386 13.862 1.00 93.50 448 ILE A C 1
ATOM 3503 O O . ILE A 1 448 ? 6.498 1.192 15.015 1.00 93.50 448 ILE A O 1
ATOM 3507 N N . GLN A 1 449 ? 6.849 0.441 12.929 1.00 94.56 449 GLN A N 1
ATOM 3508 C CA . GLN A 1 449 ? 6.519 -0.959 13.184 1.00 94.56 449 GLN A CA 1
ATOM 3509 C C . GLN A 1 449 ? 7.787 -1.813 13.249 1.00 94.56 449 GLN A C 1
ATOM 3511 O O . GLN A 1 449 ? 8.787 -1.528 12.589 1.00 94.56 449 GLN A O 1
ATOM 3516 N N . ALA A 1 450 ? 7.724 -2.912 14.001 1.00 95.00 450 ALA A N 1
ATOM 3517 C CA . ALA A 1 450 ? 8.795 -3.902 14.013 1.00 95.00 450 ALA A CA 1
ATOM 3518 C C . ALA A 1 450 ? 9.090 -4.383 12.578 1.00 95.00 450 ALA A C 1
ATOM 3520 O O . ALA A 1 450 ? 8.183 -4.783 11.847 1.00 95.00 450 ALA A O 1
ATOM 3521 N N . GLY A 1 451 ? 10.362 -4.351 12.182 1.00 95.12 451 GLY A N 1
ATOM 3522 C CA . GLY A 1 451 ? 10.828 -4.691 10.835 1.00 95.12 451 GLY A CA 1
ATOM 3523 C C . GLY A 1 451 ? 11.018 -3.500 9.897 1.00 95.12 451 GLY A C 1
ATOM 3524 O O . GLY A 1 451 ? 11.613 -3.666 8.825 1.00 95.12 451 GLY A O 1
ATOM 3525 N N . GLU A 1 452 ? 10.579 -2.306 10.295 1.00 95.75 452 GLU A N 1
ATOM 3526 C CA . GLU A 1 452 ? 10.887 -1.060 9.597 1.00 95.75 452 GLU A CA 1
ATOM 3527 C C . GLU A 1 452 ? 12.255 -0.497 9.999 1.00 95.75 452 GLU A C 1
ATOM 3529 O O . GLU A 1 452 ? 12.777 -0.791 11.072 1.00 95.75 452 GLU A O 1
ATOM 3534 N N . VAL A 1 453 ? 12.851 0.319 9.129 1.00 95.75 453 VAL A N 1
ATOM 3535 C CA . VAL A 1 453 ? 14.138 0.983 9.388 1.00 95.75 453 VAL A CA 1
ATOM 3536 C C . VAL A 1 453 ? 13.912 2.367 9.994 1.00 95.75 453 VAL A C 1
ATOM 3538 O O . VAL A 1 453 ? 13.177 3.178 9.423 1.00 95.75 453 VAL A O 1
ATOM 3541 N N . PHE A 1 454 ? 14.593 2.663 11.101 1.00 95.19 454 PHE A N 1
ATOM 3542 C CA . PHE A 1 454 ? 14.619 3.999 11.693 1.00 95.19 454 PHE A CA 1
ATOM 3543 C C . PHE A 1 454 ? 15.259 5.004 10.731 1.00 95.19 454 PHE A C 1
ATOM 3545 O O . PHE A 1 454 ? 16.414 4.860 10.325 1.00 95.19 454 PHE A O 1
ATOM 3552 N N . SER A 1 455 ? 14.514 6.052 10.389 1.00 92.31 455 SER A N 1
ATOM 3553 C CA . SER A 1 455 ? 15.004 7.200 9.624 1.00 92.31 455 SER A CA 1
ATOM 3554 C C . SER A 1 455 ? 15.107 8.439 10.514 1.00 92.31 455 SER A C 1
ATOM 3556 O O . SER A 1 455 ? 14.592 8.460 11.634 1.00 92.31 455 SER A O 1
ATOM 3558 N N . LYS A 1 456 ? 15.737 9.503 10.001 1.00 90.81 456 LYS A N 1
ATOM 3559 C CA . LYS A 1 456 ? 15.765 10.805 10.685 1.00 90.81 456 LYS A CA 1
ATOM 3560 C C . LYS A 1 456 ? 14.354 11.341 10.938 1.00 90.81 456 LYS A C 1
ATOM 3562 O O . LYS A 1 456 ? 14.092 11.828 12.028 1.00 90.81 456 LYS A O 1
ATOM 3567 N N . ASP A 1 457 ? 13.459 11.188 9.961 1.00 88.12 457 ASP A N 1
ATOM 3568 C CA . ASP A 1 457 ? 12.069 11.642 10.063 1.00 88.12 457 ASP A CA 1
ATOM 3569 C C . ASP A 1 457 ? 11.313 10.884 11.164 1.00 88.12 457 ASP A C 1
ATOM 3571 O O . ASP A 1 457 ? 10.604 11.496 11.952 1.00 88.12 457 ASP A O 1
ATOM 3575 N N . ILE A 1 458 ? 11.512 9.565 11.273 1.00 91.94 458 ILE A N 1
ATOM 3576 C CA . ILE A 1 458 ? 10.893 8.751 12.329 1.00 91.94 458 ILE A CA 1
ATOM 3577 C C . ILE A 1 458 ? 11.410 9.144 13.714 1.00 91.94 458 ILE A C 1
ATOM 3579 O O . ILE A 1 458 ? 10.619 9.316 14.638 1.00 91.94 458 ILE A O 1
ATOM 3583 N N . ILE A 1 459 ? 12.728 9.301 13.866 1.00 93.38 459 ILE A N 1
ATOM 3584 C CA . ILE A 1 459 ? 13.324 9.722 15.141 1.00 93.38 459 ILE A CA 1
ATOM 3585 C C . ILE A 1 459 ? 12.794 11.102 15.536 1.00 93.38 459 ILE A C 1
ATOM 3587 O O . ILE A 1 459 ? 12.371 11.281 16.675 1.00 93.38 459 ILE A O 1
ATOM 3591 N N . PHE A 1 460 ? 12.740 12.039 14.586 1.00 90.50 460 PHE A N 1
ATOM 3592 C CA . PHE A 1 460 ? 12.183 13.369 14.809 1.00 90.50 460 PHE A CA 1
ATOM 3593 C C . PHE A 1 460 ? 10.714 13.314 15.246 1.00 90.50 460 PHE A C 1
ATOM 3595 O O . PHE A 1 460 ? 10.355 13.984 16.205 1.00 90.50 460 PHE A O 1
ATOM 3602 N N . GLN A 1 461 ? 9.875 12.492 14.606 1.00 88.19 461 GLN A N 1
ATOM 3603 C CA . GLN A 1 461 ? 8.467 12.328 15.000 1.00 88.19 461 GLN A CA 1
ATOM 3604 C C . GLN A 1 461 ? 8.321 11.803 16.438 1.00 88.19 461 GLN A C 1
ATOM 3606 O O . GLN A 1 461 ? 7.452 12.263 17.178 1.00 88.19 461 GLN A O 1
ATOM 3611 N N . ILE A 1 462 ? 9.179 10.865 16.857 1.00 91.44 462 ILE A N 1
ATOM 3612 C CA . ILE A 1 462 ? 9.183 10.346 18.234 1.00 91.44 462 ILE A CA 1
ATOM 3613 C C . ILE A 1 462 ? 9.620 11.444 19.218 1.00 91.44 462 ILE A C 1
ATOM 3615 O O . ILE A 1 462 ? 8.943 11.668 20.221 1.00 91.44 462 ILE A O 1
ATOM 3619 N N . GLU A 1 463 ? 10.715 12.154 18.931 1.00 91.25 463 GLU A N 1
ATOM 3620 C CA . GLU A 1 463 ? 11.208 13.260 19.768 1.00 91.25 463 GLU A CA 1
ATOM 3621 C C . GLU A 1 463 ? 10.186 14.409 19.872 1.00 91.25 463 GLU A C 1
ATOM 3623 O O . GLU A 1 463 ? 9.958 14.941 20.961 1.00 91.25 463 GLU A O 1
ATOM 3628 N N . ASP A 1 464 ? 9.526 14.759 18.767 1.00 86.06 464 ASP A N 1
ATOM 3629 C CA . ASP A 1 464 ? 8.469 15.771 18.717 1.00 86.06 464 ASP A CA 1
ATOM 3630 C C . ASP A 1 464 ? 7.270 15.364 19.587 1.00 86.06 464 ASP A C 1
ATOM 3632 O O . ASP A 1 464 ? 6.845 16.140 20.449 1.00 86.06 464 ASP A O 1
ATOM 3636 N N . GLY A 1 465 ? 6.801 14.116 19.471 1.00 85.50 465 GLY A N 1
ATOM 3637 C CA . GLY A 1 465 ? 5.748 13.569 20.331 1.00 85.50 465 GLY A CA 1
ATOM 3638 C C . GLY A 1 465 ? 6.106 13.621 21.822 1.00 85.50 465 GLY A C 1
ATOM 3639 O O . GLY A 1 465 ? 5.276 14.016 22.647 1.00 85.50 465 GLY A O 1
ATOM 3640 N N . LEU A 1 466 ? 7.357 13.304 22.179 1.00 87.38 466 LEU A N 1
ATOM 3641 C CA . LEU A 1 466 ? 7.859 13.412 23.556 1.00 87.38 466 LEU A CA 1
ATOM 3642 C C . LEU A 1 466 ? 7.874 14.859 24.056 1.00 87.38 466 LEU A C 1
ATOM 3644 O O . LEU A 1 466 ? 7.512 15.106 25.210 1.00 87.38 466 LEU A O 1
ATOM 3648 N N . SER A 1 467 ? 8.275 15.810 23.208 1.00 86.38 467 SER A N 1
ATOM 3649 C CA . SER A 1 467 ? 8.310 17.239 23.548 1.00 86.38 467 SER A CA 1
ATOM 3650 C C . SER A 1 467 ? 6.911 17.803 23.823 1.00 86.38 467 SER A C 1
ATOM 3652 O O . SER A 1 467 ? 6.734 18.632 24.716 1.00 86.38 467 SER A O 1
ATOM 3654 N N . LYS A 1 468 ? 5.902 17.271 23.124 1.00 80.50 468 LYS A N 1
ATOM 3655 C CA . LYS A 1 468 ? 4.478 17.610 23.268 1.00 80.50 468 LYS A CA 1
ATOM 3656 C C . LYS A 1 468 ? 3.787 16.886 24.429 1.00 80.50 468 LYS A C 1
ATOM 3658 O O . LYS A 1 468 ? 2.611 17.138 24.682 1.00 80.50 468 LYS A O 1
ATOM 3663 N N . GLN A 1 469 ? 4.515 16.039 25.166 1.00 81.88 469 GLN A N 1
ATOM 3664 C CA . GLN A 1 469 ? 4.001 15.203 26.261 1.00 81.88 469 GLN A CA 1
ATOM 3665 C C . GLN A 1 469 ? 2.925 14.201 25.807 1.00 81.88 469 GLN A C 1
ATOM 3667 O O . GLN A 1 469 ? 2.014 13.870 26.567 1.00 81.88 469 GLN A O 1
ATOM 3672 N N . CYS A 1 470 ? 3.027 13.704 24.570 1.00 82.62 470 CYS A N 1
ATOM 3673 C CA . CYS A 1 470 ? 2.163 12.629 24.091 1.00 82.62 470 CYS A CA 1
ATOM 3674 C C . CYS A 1 470 ? 2.435 11.333 24.868 1.00 82.62 470 CYS A C 1
ATOM 3676 O O . CYS A 1 470 ? 3.566 11.071 25.288 1.00 82.62 470 CYS A O 1
ATOM 3678 N N . THR A 1 471 ? 1.416 10.481 25.015 1.00 84.50 471 THR A N 1
ATOM 3679 C CA . THR A 1 471 ? 1.652 9.120 25.512 1.00 84.50 471 THR A CA 1
ATOM 3680 C C . THR A 1 471 ? 2.281 8.307 24.390 1.00 84.50 471 THR A C 1
ATOM 3682 O O . THR A 1 471 ? 1.685 8.142 23.326 1.00 84.50 471 THR A O 1
ATOM 3685 N N . ILE A 1 472 ? 3.485 7.793 24.627 1.00 88.75 472 ILE A N 1
ATOM 3686 C CA . ILE A 1 472 ? 4.184 6.921 23.685 1.00 88.75 472 ILE A CA 1
ATOM 3687 C C . ILE A 1 472 ? 4.266 5.527 24.291 1.00 88.75 472 ILE A C 1
ATOM 3689 O O . ILE A 1 472 ? 4.772 5.349 25.397 1.00 88.75 472 ILE A O 1
ATOM 3693 N N . LEU A 1 473 ? 3.753 4.540 23.562 1.00 89.44 473 LEU A N 1
ATOM 3694 C CA . LEU A 1 473 ? 3.893 3.133 23.905 1.00 89.44 473 LEU A CA 1
ATOM 3695 C C . LEU A 1 473 ? 5.146 2.597 23.211 1.00 89.44 473 LEU A C 1
ATOM 3697 O O . LEU A 1 473 ? 5.221 2.566 21.982 1.00 89.44 473 LEU A O 1
ATOM 3701 N N . SER A 1 474 ? 6.107 2.185 24.026 1.00 91.69 474 SER A N 1
ATOM 3702 C CA . SER A 1 474 ? 7.362 1.528 23.660 1.00 91.69 474 SER A CA 1
ATOM 3703 C C . SER A 1 474 ? 7.703 0.523 24.759 1.00 91.69 474 SER A C 1
ATOM 3705 O O . SER A 1 474 ? 7.140 0.584 25.856 1.00 91.69 474 SER A O 1
ATOM 3707 N N . ASN A 1 475 ? 8.617 -0.401 24.474 1.00 89.06 475 ASN A N 1
ATOM 3708 C CA . ASN A 1 475 ? 9.173 -1.317 25.466 1.00 89.06 475 ASN A CA 1
ATOM 3709 C C . ASN A 1 475 ? 9.935 -0.582 26.582 1.00 89.06 475 ASN A C 1
ATOM 3711 O O . ASN A 1 475 ? 10.118 -1.140 27.663 1.00 89.06 475 ASN A O 1
ATOM 3715 N N . HIS A 1 476 ? 10.366 0.659 26.331 1.00 88.44 476 HIS A N 1
ATOM 3716 C CA . HIS A 1 476 ? 11.205 1.447 27.231 1.00 88.44 476 HIS A CA 1
ATOM 3717 C C . HIS A 1 476 ? 10.539 2.764 27.626 1.00 88.44 476 HIS A C 1
ATOM 3719 O O . HIS A 1 476 ? 9.774 3.363 26.864 1.00 88.44 476 HIS A O 1
ATOM 3725 N N . ASN A 1 477 ? 10.860 3.246 28.827 1.00 81.62 477 ASN A N 1
ATOM 3726 C CA . ASN A 1 477 ? 10.286 4.482 29.345 1.00 81.62 477 ASN A CA 1
ATOM 3727 C C . ASN A 1 477 ? 10.683 5.682 28.469 1.00 81.62 477 ASN A C 1
ATOM 3729 O O . ASN A 1 477 ? 11.863 5.894 28.190 1.00 81.62 477 ASN A O 1
ATOM 3733 N N . ARG A 1 478 ? 9.682 6.457 28.029 1.00 80.88 478 ARG A N 1
ATOM 3734 C CA . ARG A 1 478 ? 9.833 7.671 27.202 1.00 80.88 478 ARG A CA 1
ATOM 3735 C C . ARG A 1 478 ? 10.738 7.519 25.967 1.00 80.88 478 ARG A C 1
ATOM 3737 O O . ARG A 1 478 ? 11.271 8.519 25.499 1.00 80.88 478 ARG A O 1
ATOM 3744 N N . CYS A 1 479 ? 10.913 6.306 25.437 1.00 87.00 479 CYS A N 1
ATOM 3745 C CA . CYS A 1 479 ? 11.814 6.027 24.312 1.00 87.00 479 CYS A CA 1
ATOM 3746 C C . CYS A 1 479 ? 13.238 6.597 24.486 1.00 87.00 479 CYS A C 1
ATOM 3748 O O . CYS A 1 479 ? 13.871 6.965 23.497 1.00 87.00 479 CYS A O 1
ATOM 3750 N N . GLU A 1 480 ? 13.763 6.685 25.717 1.00 86.94 480 GLU A N 1
ATOM 3751 C CA . GLU A 1 480 ? 15.174 7.056 25.939 1.00 86.94 480 GLU A CA 1
ATOM 3752 C C . GLU A 1 480 ? 16.104 6.070 25.217 1.00 86.94 480 GLU A C 1
ATOM 3754 O O . GLU A 1 480 ? 17.083 6.446 24.562 1.00 86.94 480 GLU A O 1
ATOM 3759 N N . THR A 1 481 ? 15.715 4.799 25.269 1.00 94.69 481 THR A N 1
ATOM 3760 C CA . THR A 1 481 ? 16.271 3.702 24.489 1.00 94.69 481 THR A CA 1
ATOM 3761 C C . THR A 1 481 ? 15.184 3.004 23.681 1.00 94.69 481 THR A C 1
ATOM 3763 O O . THR A 1 481 ? 14.004 3.095 24.008 1.00 94.69 481 THR A O 1
ATOM 3766 N N . VAL A 1 482 ? 15.591 2.303 22.625 1.00 96.75 482 VAL A N 1
ATOM 3767 C CA . VAL A 1 482 ? 14.723 1.509 21.752 1.00 96.75 482 VAL A CA 1
ATOM 3768 C C . VAL A 1 482 ? 15.390 0.188 21.375 1.00 96.75 482 VAL A C 1
ATOM 3770 O O . VAL A 1 482 ? 16.621 0.080 21.346 1.00 96.75 482 VAL A O 1
ATOM 3773 N N . ASP A 1 483 ? 14.582 -0.816 21.057 1.00 97.19 483 ASP A N 1
ATOM 3774 C CA . ASP A 1 483 ? 15.040 -2.125 20.607 1.00 97.19 483 ASP A CA 1
ATOM 3775 C C . ASP A 1 483 ? 15.220 -2.167 19.088 1.00 97.19 483 ASP A C 1
ATOM 3777 O O . ASP A 1 483 ? 14.281 -1.985 18.306 1.00 97.19 483 ASP A O 1
ATOM 3781 N N . ILE A 1 484 ? 16.433 -2.515 18.666 1.00 97.69 484 ILE A N 1
ATOM 3782 C CA . ILE A 1 484 ? 16.782 -2.782 17.270 1.00 97.69 484 ILE A CA 1
ATOM 3783 C C . ILE A 1 484 ? 17.143 -4.255 17.075 1.00 97.69 484 ILE A C 1
ATOM 3785 O O . ILE A 1 484 ? 17.493 -4.965 18.023 1.00 97.69 484 ILE A O 1
ATOM 3789 N N . ILE A 1 485 ? 17.076 -4.734 15.835 1.00 97.56 485 ILE A N 1
ATOM 3790 C CA . ILE A 1 485 ? 17.578 -6.064 15.476 1.00 97.56 485 ILE A CA 1
ATOM 3791 C C . ILE A 1 485 ? 19.106 -6.081 15.606 1.00 97.56 485 ILE A C 1
ATOM 3793 O O . ILE A 1 485 ? 19.805 -5.192 15.123 1.00 97.56 485 ILE A O 1
ATOM 3797 N N . ASP A 1 486 ? 19.632 -7.128 16.238 1.00 97.12 486 ASP A N 1
ATOM 3798 C CA . ASP A 1 486 ? 21.066 -7.395 16.300 1.00 97.12 486 ASP A CA 1
ATOM 3799 C C . ASP A 1 486 ? 21.512 -8.061 14.988 1.00 97.12 486 ASP A C 1
ATOM 3801 O O . ASP A 1 486 ? 21.467 -9.283 14.824 1.00 97.12 486 ASP A O 1
ATOM 3805 N N . GLU A 1 487 ? 21.889 -7.220 14.025 1.00 94.12 487 GLU A N 1
ATOM 3806 C CA . GLU A 1 487 ? 22.311 -7.599 12.671 1.00 94.12 487 GLU A CA 1
ATOM 3807 C C . GLU A 1 487 ? 23.498 -8.578 12.653 1.00 94.12 487 GLU A C 1
ATOM 3809 O O . GLU A 1 487 ? 23.590 -9.410 11.750 1.00 94.12 487 GLU A O 1
ATOM 3814 N N . GLU A 1 488 ? 24.379 -8.522 13.658 1.00 93.69 488 GLU A N 1
ATOM 3815 C CA . GLU A 1 488 ? 25.560 -9.389 13.767 1.00 93.69 488 GLU A CA 1
ATOM 3816 C C . GLU A 1 488 ? 25.184 -10.800 14.226 1.00 93.69 488 GLU A C 1
ATOM 3818 O O . GLU A 1 488 ? 25.721 -11.792 13.729 1.00 93.69 488 GLU A O 1
ATOM 3823 N N . LYS A 1 489 ? 24.221 -10.910 15.149 1.00 95.75 489 LYS A N 1
ATOM 3824 C CA . LYS A 1 489 ? 23.736 -12.205 15.655 1.00 95.75 489 LYS A CA 1
ATOM 3825 C C . LYS A 1 489 ? 22.655 -12.826 14.778 1.00 95.75 489 LYS A C 1
ATOM 3827 O O . LYS A 1 489 ? 22.339 -14.011 14.922 1.00 95.75 489 LYS A O 1
ATOM 3832 N N . TRP A 1 490 ? 22.057 -12.060 13.869 1.00 94.81 490 TRP A N 1
ATOM 3833 C CA . TRP A 1 490 ? 20.974 -12.552 13.032 1.00 94.81 490 TRP A CA 1
ATOM 3834 C C . TRP A 1 490 ? 21.496 -13.290 11.795 1.00 94.81 490 TRP A C 1
ATOM 3836 O O . TRP A 1 490 ? 21.776 -12.694 10.760 1.00 94.81 490 TRP A O 1
ATOM 3846 N N . LYS A 1 491 ? 21.533 -14.630 11.860 1.00 91.06 491 LYS A N 1
ATOM 3847 C CA . LYS A 1 491 ? 21.987 -15.502 10.751 1.00 91.06 491 LYS A CA 1
ATOM 3848 C C . LYS A 1 491 ? 21.348 -15.174 9.391 1.00 91.06 491 LYS A C 1
ATOM 3850 O O . LYS A 1 491 ? 22.004 -15.280 8.359 1.00 91.06 491 LYS A O 1
ATOM 3855 N N . ASN A 1 492 ? 20.083 -14.746 9.386 1.00 87.88 492 ASN A N 1
ATOM 3856 C CA . ASN A 1 492 ? 19.338 -14.434 8.163 1.00 87.88 492 ASN A CA 1
ATOM 3857 C C . ASN A 1 492 ? 19.543 -12.994 7.660 1.00 87.88 492 ASN A C 1
ATOM 3859 O O . ASN A 1 492 ? 19.011 -12.645 6.606 1.00 87.88 492 ASN A O 1
ATOM 3863 N N . PHE A 1 493 ? 20.309 -12.151 8.358 1.00 91.69 493 PHE A N 1
ATOM 3864 C CA . PHE A 1 493 ? 20.504 -10.754 7.967 1.00 91.69 493 PHE A CA 1
ATOM 3865 C C . PHE A 1 493 ? 21.168 -10.600 6.593 1.00 91.69 493 PHE A C 1
ATOM 3867 O O . PHE A 1 493 ? 20.878 -9.648 5.869 1.00 91.69 493 PHE A O 1
ATOM 3874 N N . ASN A 1 494 ? 21.978 -11.575 6.166 1.00 89.12 494 ASN A N 1
ATOM 3875 C CA . ASN A 1 494 ? 22.613 -11.572 4.843 1.00 89.12 494 ASN A CA 1
ATOM 3876 C C . ASN A 1 494 ? 21.609 -11.426 3.682 1.00 89.12 494 ASN A C 1
ATOM 3878 O O . ASN A 1 494 ? 21.945 -10.803 2.676 1.00 89.12 494 ASN A O 1
ATOM 3882 N N . PHE A 1 495 ? 20.368 -11.910 3.833 1.00 87.31 495 PHE A N 1
ATOM 3883 C CA . PHE A 1 495 ? 19.307 -11.729 2.831 1.00 87.31 495 PHE A CA 1
ATOM 3884 C C . PHE A 1 495 ? 18.809 -10.277 2.728 1.00 87.31 495 PHE A C 1
ATOM 3886 O O . PHE A 1 495 ? 18.315 -9.865 1.680 1.00 87.31 495 PHE A O 1
ATOM 3893 N N . TYR A 1 496 ? 18.955 -9.491 3.796 1.00 89.31 496 TYR A N 1
ATOM 3894 C CA . TYR A 1 496 ? 18.453 -8.118 3.901 1.00 89.31 496 TYR A CA 1
ATOM 3895 C C . TYR A 1 496 ? 19.555 -7.063 3.763 1.00 89.31 496 TYR A C 1
ATOM 3897 O O . TYR A 1 496 ? 19.259 -5.927 3.397 1.00 89.31 496 TYR A O 1
ATOM 3905 N N . LYS A 1 497 ? 20.822 -7.434 3.990 1.00 90.31 497 LYS A N 1
ATOM 3906 C CA . LYS A 1 497 ? 21.981 -6.529 4.035 1.00 90.31 497 LYS A CA 1
ATOM 3907 C C . LYS A 1 497 ? 22.076 -5.591 2.833 1.00 90.31 497 LYS A C 1
ATOM 3909 O O . LYS A 1 497 ? 22.254 -4.390 3.008 1.00 90.31 497 LYS A O 1
ATOM 3914 N N . LYS A 1 498 ? 21.927 -6.120 1.612 1.00 85.69 498 LYS A N 1
ATOM 3915 C CA . LYS A 1 498 ? 21.966 -5.299 0.389 1.00 85.69 498 LYS A CA 1
ATOM 3916 C C . LYS A 1 498 ? 20.819 -4.286 0.364 1.00 85.69 498 LYS A C 1
ATOM 3918 O O . LYS A 1 498 ? 21.056 -3.110 0.130 1.00 85.69 498 LYS A O 1
ATOM 3923 N N . ARG A 1 499 ? 19.596 -4.734 0.657 1.00 84.81 499 ARG A N 1
ATOM 3924 C CA . ARG A 1 499 ? 18.397 -3.888 0.644 1.00 84.81 499 ARG A CA 1
ATOM 3925 C C . ARG A 1 499 ? 18.455 -2.797 1.717 1.00 84.81 499 ARG A C 1
ATOM 3927 O O . ARG A 1 499 ? 18.072 -1.668 1.434 1.00 84.81 499 ARG A O 1
ATOM 3934 N N . LEU A 1 500 ? 18.971 -3.111 2.910 1.00 90.62 500 LEU A N 1
ATOM 3935 C CA . LEU A 1 500 ? 19.202 -2.111 3.954 1.00 90.62 500 LEU A CA 1
ATOM 3936 C C . LEU A 1 500 ? 20.260 -1.100 3.513 1.00 90.62 500 LEU A C 1
ATOM 3938 O O . LEU A 1 500 ? 20.019 0.095 3.601 1.00 90.62 500 LEU A O 1
ATOM 3942 N N . HIS A 1 501 ? 21.398 -1.564 2.992 1.00 89.31 501 HIS A N 1
ATOM 3943 C CA . HIS A 1 501 ? 22.448 -0.680 2.488 1.00 89.31 501 HIS A CA 1
ATOM 3944 C C . HIS A 1 501 ? 21.935 0.247 1.377 1.00 89.31 501 HIS A C 1
ATOM 3946 O O . HIS A 1 501 ? 22.242 1.434 1.389 1.00 89.31 501 HIS A O 1
ATOM 3952 N N . ASP A 1 502 ? 21.141 -0.265 0.436 1.00 84.62 502 ASP A N 1
ATOM 3953 C CA . ASP A 1 502 ? 20.585 0.535 -0.658 1.00 84.62 502 ASP A CA 1
ATOM 3954 C C . ASP A 1 502 ? 19.595 1.593 -0.142 1.00 84.62 502 ASP A C 1
ATOM 3956 O O . ASP A 1 502 ? 19.648 2.742 -0.583 1.00 84.62 502 ASP A O 1
ATOM 3960 N N . TYR A 1 503 ? 18.765 1.252 0.846 1.00 86.00 503 TYR A N 1
ATOM 3961 C CA . TYR A 1 503 ? 17.896 2.217 1.522 1.00 86.00 503 TYR A CA 1
ATOM 3962 C C . TYR A 1 503 ? 18.697 3.262 2.315 1.00 86.00 503 TYR A C 1
ATOM 3964 O O . TYR A 1 503 ? 18.494 4.455 2.140 1.00 86.00 503 TYR A O 1
ATOM 3972 N N . VAL A 1 504 ? 19.652 2.842 3.144 1.00 87.75 504 VAL A N 1
ATOM 3973 C CA . VAL A 1 504 ? 20.414 3.734 4.035 1.00 87.75 504 VAL A CA 1
ATOM 3974 C C . VAL A 1 504 ? 21.355 4.655 3.263 1.00 87.75 504 VAL A C 1
ATOM 3976 O O . VAL A 1 504 ? 21.456 5.841 3.561 1.00 87.75 504 VAL A O 1
ATOM 3979 N N . LYS A 1 505 ? 22.077 4.115 2.277 1.00 84.94 505 LYS A N 1
ATOM 3980 C CA . LYS A 1 505 ? 23.101 4.866 1.544 1.00 84.94 505 LYS A CA 1
ATOM 3981 C C . LYS A 1 505 ? 22.507 5.748 0.456 1.00 84.94 505 LYS A C 1
ATOM 3983 O O . LYS A 1 505 ? 23.043 6.818 0.184 1.00 84.94 505 LYS A O 1
ATOM 3988 N N . ASN A 1 506 ? 21.464 5.265 -0.212 1.00 79.00 506 ASN A N 1
ATOM 3989 C CA . ASN A 1 506 ? 20.952 5.892 -1.424 1.00 79.00 506 ASN A CA 1
ATOM 3990 C C . ASN A 1 506 ? 19.486 6.324 -1.304 1.00 79.00 506 ASN A C 1
ATOM 3992 O O . ASN A 1 506 ? 18.964 6.852 -2.280 1.00 79.00 506 ASN A O 1
ATOM 3996 N N . GLU A 1 507 ? 18.814 6.098 -0.169 1.00 76.38 507 GLU A N 1
ATOM 3997 C CA . GLU A 1 507 ? 17.371 6.339 -0.009 1.00 76.38 507 GLU A CA 1
ATOM 3998 C C . GLU A 1 507 ? 16.573 5.704 -1.157 1.00 76.38 507 GLU A C 1
ATOM 4000 O O . GLU A 1 507 ? 15.737 6.349 -1.785 1.00 76.38 507 GLU A O 1
ATOM 4005 N N . LEU A 1 508 ? 16.917 4.461 -1.517 1.00 79.25 508 LEU A N 1
ATOM 4006 C CA . LEU A 1 508 ? 16.233 3.733 -2.585 1.00 79.25 508 LEU A CA 1
ATOM 4007 C C . LEU A 1 508 ? 15.069 2.937 -1.994 1.00 79.25 508 LEU A C 1
ATOM 4009 O O . LEU A 1 508 ? 15.286 1.943 -1.294 1.00 79.25 508 LEU A O 1
ATOM 4013 N N . THR A 1 509 ? 13.839 3.358 -2.304 1.00 83.56 509 THR A N 1
ATOM 4014 C CA . THR A 1 509 ? 12.622 2.579 -2.036 1.00 83.56 509 THR A CA 1
ATOM 4015 C C . THR A 1 509 ? 12.059 2.001 -3.339 1.00 83.56 509 THR A C 1
ATOM 4017 O O . THR A 1 509 ? 12.511 0.958 -3.810 1.00 83.56 509 THR A O 1
ATOM 4020 N N . THR A 1 510 ? 11.099 2.685 -3.951 1.00 85.75 510 THR A N 1
ATOM 4021 C CA . THR A 1 510 ? 10.603 2.451 -5.309 1.00 85.75 510 THR A CA 1
ATOM 4022 C C . THR A 1 510 ? 10.633 3.778 -6.058 1.00 85.75 510 THR A C 1
ATOM 4024 O O . THR A 1 510 ? 10.413 4.815 -5.425 1.00 85.75 510 THR A O 1
ATOM 4027 N N . PRO A 1 511 ? 10.827 3.773 -7.386 1.00 92.00 511 PRO A N 1
ATOM 4028 C CA . PRO A 1 511 ? 10.895 5.007 -8.160 1.00 92.00 511 PRO A CA 1
ATOM 4029 C C . PRO A 1 511 ? 9.744 5.983 -7.906 1.00 92.00 511 PRO A C 1
ATOM 4031 O O . PRO A 1 511 ? 9.996 7.147 -7.598 1.00 92.00 511 PRO A O 1
ATOM 4034 N N . ARG A 1 512 ? 8.492 5.505 -7.941 1.00 87.69 512 ARG A N 1
ATOM 4035 C CA . ARG A 1 512 ? 7.303 6.336 -7.701 1.00 87.69 512 ARG A CA 1
ATOM 4036 C C . ARG A 1 512 ? 7.276 6.956 -6.302 1.00 87.69 512 ARG A C 1
ATOM 4038 O O . ARG A 1 512 ? 6.990 8.144 -6.182 1.00 87.69 512 ARG A O 1
ATOM 4045 N N . ARG A 1 513 ? 7.607 6.186 -5.254 1.00 82.69 513 ARG A N 1
ATOM 4046 C CA . ARG A 1 513 ? 7.672 6.691 -3.865 1.00 82.69 513 ARG A CA 1
ATOM 4047 C C . ARG A 1 513 ? 8.763 7.748 -3.696 1.00 82.69 513 ARG A C 1
ATOM 4049 O O . ARG A 1 513 ? 8.564 8.717 -2.972 1.00 82.69 513 ARG A O 1
ATOM 4056 N N . ASP A 1 514 ? 9.867 7.596 -4.418 1.00 87.69 514 ASP A N 1
ATOM 4057 C CA . ASP A 1 514 ? 10.984 8.542 -4.404 1.00 87.69 514 ASP A CA 1
ATOM 4058 C C . ASP A 1 514 ? 10.766 9.726 -5.383 1.00 87.69 514 ASP A C 1
ATOM 4060 O O . ASP A 1 514 ? 11.642 10.578 -5.543 1.00 87.69 514 ASP A O 1
ATOM 4064 N N . GLY A 1 515 ? 9.600 9.802 -6.044 1.00 90.19 515 GLY A N 1
ATOM 4065 C CA . GLY A 1 515 ? 9.199 10.904 -6.925 1.00 90.19 515 GLY A CA 1
ATOM 4066 C C . GLY A 1 515 ? 9.847 10.904 -8.315 1.00 90.19 515 GLY A C 1
ATOM 4067 O O . GLY A 1 515 ? 9.915 11.960 -8.951 1.00 90.19 515 GLY A O 1
ATOM 4068 N N . TYR A 1 516 ? 10.345 9.754 -8.774 1.00 95.44 516 TYR A N 1
ATOM 4069 C CA . TYR A 1 516 ? 10.945 9.570 -10.098 1.00 95.44 516 TYR A CA 1
ATOM 4070 C C . TYR A 1 516 ? 9.914 9.087 -11.121 1.00 95.44 516 TYR A C 1
ATOM 4072 O O . TYR A 1 516 ? 9.060 8.259 -10.808 1.00 95.44 516 TYR A O 1
ATOM 4080 N N . TYR A 1 517 ? 10.040 9.579 -12.351 1.00 96.62 517 TYR A N 1
ATOM 4081 C CA . TYR A 1 517 ? 9.226 9.213 -13.508 1.00 96.62 517 TYR A CA 1
ATOM 4082 C C . TYR A 1 517 ? 10.101 9.029 -14.756 1.00 96.62 517 TYR A C 1
ATOM 4084 O O . TYR A 1 517 ? 11.218 9.549 -14.833 1.00 96.62 517 TYR A O 1
ATOM 4092 N N . LEU A 1 518 ? 9.602 8.269 -15.727 1.00 97.38 518 LEU A N 1
ATOM 4093 C CA . LEU A 1 518 ? 10.244 8.030 -17.014 1.00 97.38 518 LEU A CA 1
ATOM 4094 C C . LEU A 1 518 ? 10.049 9.264 -17.913 1.00 97.38 518 LEU A C 1
ATOM 4096 O O . LEU A 1 518 ? 8.904 9.580 -18.241 1.00 97.38 518 LEU A O 1
ATOM 4100 N N . PRO A 1 519 ? 11.120 9.987 -18.289 1.00 97.00 519 PRO A N 1
ATOM 4101 C CA . PRO A 1 519 ? 11.006 11.180 -19.121 1.00 97.00 519 PRO A CA 1
ATOM 4102 C C . PRO A 1 519 ? 10.699 10.830 -20.581 1.00 97.00 519 PRO A C 1
ATOM 4104 O O . PRO A 1 519 ? 10.958 9.715 -21.035 1.00 97.00 519 PRO A O 1
ATOM 4107 N N . PHE A 1 520 ? 10.193 11.814 -21.326 1.00 97.31 520 PHE A N 1
ATOM 4108 C CA . PHE A 1 520 ? 10.018 11.703 -22.771 1.00 97.31 520 PHE A CA 1
ATOM 4109 C C . PHE A 1 520 ? 11.383 11.546 -23.449 1.00 97.31 520 PHE A C 1
ATOM 4111 O O . PHE A 1 520 ? 12.323 12.261 -23.109 1.00 97.31 520 PHE A O 1
ATOM 4118 N N . GLU A 1 521 ? 11.508 10.637 -24.419 1.00 95.88 521 GLU A N 1
ATOM 4119 C CA . GLU A 1 521 ? 12.769 10.471 -25.153 1.00 95.88 521 GLU A CA 1
ATOM 4120 C C . GLU A 1 521 ? 13.149 11.728 -25.940 1.00 95.88 521 GLU A C 1
ATOM 4122 O O . GLU A 1 521 ? 14.317 12.070 -26.010 1.00 95.88 521 GLU A O 1
ATOM 4127 N N . GLY A 1 522 ? 12.185 12.464 -26.495 1.00 95.94 522 GLY A N 1
ATOM 4128 C CA . GLY A 1 522 ? 12.488 13.685 -27.245 1.00 95.94 522 GLY A CA 1
ATOM 4129 C C . GLY A 1 522 ? 12.912 14.881 -26.385 1.00 95.94 522 GLY A C 1
ATOM 4130 O O . GLY A 1 522 ? 13.034 15.975 -26.937 1.00 95.94 522 GLY A O 1
ATOM 4131 N N . ASP A 1 523 ? 13.106 14.703 -25.075 1.00 95.62 523 ASP A N 1
ATOM 4132 C CA . ASP A 1 523 ? 13.675 15.713 -24.186 1.00 95.62 523 ASP A CA 1
ATOM 4133 C C . ASP A 1 523 ? 15.190 15.881 -24.407 1.00 95.62 523 ASP A C 1
ATOM 4135 O O . ASP A 1 523 ? 15.866 15.145 -25.122 1.00 95.62 523 ASP A O 1
ATOM 4139 N N . LYS A 1 524 ? 15.765 16.879 -23.735 1.00 95.50 524 LYS A N 1
ATOM 4140 C CA . LYS A 1 524 ? 17.206 17.111 -23.733 1.00 95.50 524 LYS A CA 1
ATOM 4141 C C . LYS A 1 524 ? 17.968 15.970 -23.060 1.00 95.50 524 LYS A C 1
ATOM 4143 O O . LYS A 1 524 ? 17.640 15.556 -21.943 1.00 95.50 524 LYS A O 1
ATOM 4148 N N . HIS A 1 525 ? 19.071 15.556 -23.674 1.00 96.12 525 HIS A N 1
ATOM 4149 C CA . HIS A 1 525 ? 19.942 14.505 -23.152 1.00 96.12 525 HIS A CA 1
ATOM 4150 C C . HIS A 1 525 ? 21.223 15.036 -22.498 1.00 96.12 525 HIS A C 1
ATOM 4152 O O . HIS A 1 525 ? 21.734 16.120 -22.799 1.00 96.12 525 HIS A O 1
ATOM 4158 N N . GLN A 1 526 ? 21.772 14.230 -21.593 1.00 94.75 526 GLN A N 1
ATOM 4159 C CA . GLN A 1 526 ? 23.167 14.299 -21.167 1.00 94.75 526 GLN A CA 1
ATOM 4160 C C . GLN A 1 526 ? 24.079 13.492 -22.105 1.00 94.75 526 GLN A C 1
ATOM 4162 O O . GLN A 1 526 ? 25.236 13.877 -22.300 1.00 94.75 526 GLN A O 1
ATOM 4167 N N . GLY A 1 527 ? 23.569 12.402 -22.680 1.00 96.62 527 GLY A N 1
ATOM 4168 C CA . GLY A 1 527 ? 24.252 11.618 -23.703 1.00 96.62 527 GLY A CA 1
ATOM 4169 C C . GLY A 1 527 ? 23.497 10.352 -24.100 1.00 96.62 527 GLY A C 1
ATOM 4170 O O . GLY A 1 527 ? 22.458 10.046 -23.526 1.00 96.62 527 GLY A O 1
ATOM 4171 N N . THR A 1 528 ? 24.061 9.591 -25.033 1.00 98.19 528 THR A N 1
ATOM 4172 C CA . THR A 1 528 ? 23.523 8.312 -25.525 1.00 98.19 528 THR A CA 1
ATOM 4173 C C . THR A 1 528 ? 24.453 7.152 -25.159 1.00 98.19 528 THR A C 1
ATOM 4175 O O . THR A 1 528 ? 25.672 7.310 -25.168 1.00 98.19 528 THR A O 1
ATOM 4178 N N . ILE A 1 529 ? 23.918 5.963 -24.890 1.00 98.38 529 ILE A N 1
ATOM 4179 C CA . ILE A 1 529 ? 24.672 4.706 -24.782 1.00 98.38 529 ILE A CA 1
ATOM 4180 C C . ILE A 1 529 ? 24.488 3.897 -26.068 1.00 98.38 529 ILE A C 1
ATOM 4182 O O . ILE A 1 529 ? 23.363 3.718 -26.529 1.00 98.38 529 ILE A O 1
ATOM 4186 N N . VAL A 1 530 ? 25.589 3.376 -26.614 1.00 98.38 530 VAL A N 1
ATOM 4187 C CA . VAL A 1 530 ? 25.606 2.435 -27.748 1.00 98.38 530 VAL A CA 1
ATOM 4188 C C . VAL A 1 530 ? 26.551 1.280 -27.424 1.00 98.38 530 VAL A C 1
ATOM 4190 O O . VAL A 1 530 ? 27.620 1.498 -26.858 1.00 98.38 530 VAL A O 1
ATOM 4193 N N . LEU A 1 531 ? 26.200 0.050 -27.794 1.00 98.31 531 LEU A N 1
ATOM 4194 C CA . LEU A 1 531 ? 27.060 -1.130 -27.639 1.00 98.31 531 LEU A CA 1
ATOM 4195 C C . LEU A 1 531 ? 27.605 -1.553 -29.005 1.00 98.31 531 LEU A C 1
ATOM 4197 O O . LEU A 1 531 ? 26.847 -1.634 -29.961 1.00 98.31 531 LEU A O 1
ATOM 4201 N N . LEU A 1 532 ? 28.904 -1.835 -29.141 1.00 97.88 532 LEU A N 1
ATOM 4202 C CA . LEU A 1 532 ? 29.438 -2.253 -30.445 1.00 97.88 532 LEU A CA 1
ATOM 4203 C C . LEU A 1 532 ? 29.084 -3.711 -30.787 1.00 97.88 532 LEU A C 1
ATOM 4205 O O . LEU A 1 532 ? 29.229 -4.593 -29.934 1.00 97.88 532 LEU A O 1
ATOM 4209 N N . PRO A 1 533 ? 28.728 -4.013 -32.047 1.00 96.69 533 PRO A N 1
ATOM 4210 C CA . PRO A 1 533 ? 28.488 -5.381 -32.478 1.00 96.69 533 PRO A CA 1
ATOM 4211 C C . PRO A 1 533 ? 29.802 -6.171 -32.527 1.00 96.69 533 PRO A C 1
ATOM 4213 O O . PRO A 1 533 ? 30.852 -5.671 -32.941 1.00 96.69 533 PRO A O 1
ATOM 4216 N N . PHE A 1 534 ? 29.761 -7.432 -32.094 1.00 94.00 534 PHE A N 1
ATOM 4217 C CA . PHE A 1 534 ? 30.937 -8.316 -32.128 1.00 94.00 534 PHE A CA 1
ATOM 4218 C C . PHE A 1 534 ? 30.614 -9.799 -32.343 1.00 94.00 534 PHE A C 1
ATOM 4220 O O . PHE A 1 534 ? 31.502 -10.572 -32.722 1.00 94.00 534 PHE A O 1
ATOM 4227 N N . ARG A 1 535 ? 29.367 -10.206 -32.084 1.00 91.19 535 ARG A N 1
ATOM 4228 C CA . ARG A 1 535 ? 28.876 -11.572 -32.278 1.00 91.19 535 ARG A CA 1
ATOM 4229 C C . ARG A 1 535 ? 28.965 -11.996 -33.742 1.00 91.19 535 ARG A C 1
ATOM 4231 O O . ARG A 1 535 ? 28.637 -11.230 -34.637 1.00 91.19 535 ARG A O 1
ATOM 4238 N N . ARG A 1 536 ? 29.382 -13.238 -33.986 1.00 91.44 536 ARG A N 1
ATOM 4239 C CA . ARG A 1 536 ? 29.496 -13.809 -35.345 1.00 91.44 536 ARG A CA 1
ATOM 4240 C C . ARG A 1 536 ? 28.234 -14.554 -35.783 1.00 91.44 536 ARG A C 1
ATOM 4242 O O . ARG A 1 536 ? 28.065 -14.824 -36.965 1.00 91.44 536 ARG A O 1
ATOM 4249 N N . ASP A 1 537 ? 27.390 -14.905 -34.818 1.00 90.38 537 ASP A N 1
ATOM 4250 C CA . ASP A 1 537 ? 26.125 -15.627 -34.974 1.00 90.38 537 ASP A CA 1
ATOM 4251 C C . ASP A 1 537 ? 24.909 -14.706 -35.147 1.00 90.38 537 ASP A C 1
ATOM 4253 O O . ASP A 1 537 ? 23.805 -15.187 -35.363 1.00 90.38 537 ASP A O 1
ATOM 4257 N N . VAL A 1 538 ? 25.126 -13.387 -35.098 1.00 90.56 538 VAL A N 1
ATOM 4258 C CA . VAL A 1 538 ? 24.114 -12.347 -35.359 1.00 90.56 538 VAL A CA 1
ATOM 4259 C C . VAL A 1 538 ? 24.589 -11.414 -36.472 1.00 90.56 538 VAL A C 1
ATOM 4261 O O . VAL A 1 538 ? 23.865 -11.166 -37.430 1.00 90.56 538 VAL A O 1
ATOM 4264 N N . TRP A 1 539 ? 25.840 -10.948 -36.388 1.00 93.00 539 TRP A N 1
ATOM 4265 C CA . TRP A 1 539 ? 26.401 -9.964 -37.310 1.00 93.00 539 TRP A CA 1
ATOM 4266 C C . TRP A 1 539 ? 27.299 -10.635 -38.354 1.00 93.00 539 TRP A C 1
ATOM 4268 O O . TRP A 1 539 ? 28.279 -11.310 -38.011 1.00 93.00 539 TRP A O 1
ATOM 4278 N N . ARG A 1 540 ? 26.988 -10.430 -39.639 1.00 93.56 540 ARG A N 1
ATOM 4279 C CA . ARG A 1 540 ? 27.698 -11.087 -40.744 1.00 93.56 540 ARG A CA 1
ATOM 4280 C C . ARG A 1 540 ? 29.167 -10.665 -40.858 1.00 93.56 540 ARG A C 1
ATOM 4282 O O . ARG A 1 540 ? 29.571 -9.634 -40.323 1.00 93.56 540 ARG A O 1
ATOM 4289 N N . ASN A 1 541 ? 29.975 -11.513 -41.500 1.00 93.62 541 ASN A N 1
ATOM 4290 C CA . ASN A 1 541 ? 31.403 -11.314 -41.789 1.00 93.62 541 ASN A CA 1
ATOM 4291 C C . ASN A 1 541 ? 32.197 -10.764 -40.589 1.00 93.62 541 ASN A C 1
ATOM 4293 O O . ASN A 1 541 ? 32.971 -9.810 -40.691 1.00 93.62 541 ASN A O 1
ATOM 4297 N N . HIS A 1 542 ? 31.998 -11.384 -39.422 1.00 90.88 542 HIS A N 1
ATOM 4298 C CA . HIS A 1 542 ? 32.623 -10.990 -38.154 1.00 90.88 542 HIS A CA 1
ATOM 4299 C C . HIS A 1 542 ? 32.277 -9.563 -37.689 1.00 90.88 542 HIS A C 1
ATOM 4301 O O . HIS A 1 542 ? 33.138 -8.861 -37.146 1.00 90.88 542 HIS A O 1
ATOM 4307 N N . ALA A 1 543 ? 31.017 -9.159 -37.873 1.00 93.94 543 ALA A N 1
ATOM 4308 C CA . ALA A 1 543 ? 30.464 -7.849 -37.526 1.00 93.94 543 ALA A CA 1
ATOM 4309 C C . ALA A 1 543 ? 31.070 -6.659 -38.289 1.00 93.94 543 ALA A C 1
ATOM 4311 O O . ALA A 1 543 ? 30.906 -5.516 -37.857 1.00 93.94 543 ALA A O 1
ATOM 4312 N N . LYS A 1 544 ? 31.786 -6.890 -39.397 1.00 95.12 544 LYS A N 1
ATOM 4313 C CA . LYS A 1 544 ? 32.494 -5.829 -40.127 1.00 95.12 544 LYS A CA 1
ATOM 4314 C C . LYS A 1 544 ? 31.526 -4.773 -40.665 1.00 95.12 544 LYS A C 1
ATOM 4316 O O . LYS A 1 544 ? 31.729 -3.588 -40.425 1.00 95.12 544 LYS A O 1
ATOM 4321 N N . GLU A 1 545 ? 30.473 -5.195 -41.350 1.00 95.31 545 GLU A N 1
ATOM 4322 C CA . GLU A 1 545 ? 29.514 -4.311 -42.017 1.00 95.31 545 GLU A CA 1
ATOM 4323 C C . GLU A 1 545 ? 28.639 -3.578 -41.003 1.00 95.31 545 GLU A C 1
ATOM 4325 O O . GLU A 1 545 ? 28.482 -2.359 -41.091 1.00 95.31 545 GLU A O 1
ATOM 4330 N N . ALA A 1 546 ? 28.179 -4.288 -39.968 1.00 96.19 546 ALA A N 1
ATOM 4331 C CA . ALA A 1 546 ? 27.492 -3.677 -38.837 1.00 96.19 546 ALA A CA 1
ATOM 4332 C C . ALA A 1 546 ? 28.377 -2.620 -38.152 1.00 96.19 546 ALA A C 1
ATOM 4334 O O . ALA A 1 546 ? 27.921 -1.512 -37.892 1.00 96.19 546 ALA A O 1
ATOM 4335 N N . THR A 1 547 ? 29.670 -2.896 -37.937 1.00 96.75 547 THR A N 1
ATOM 4336 C CA . THR A 1 547 ? 30.599 -1.924 -37.328 1.00 96.75 547 THR A CA 1
ATOM 4337 C C . THR A 1 547 ? 30.694 -0.625 -38.137 1.00 96.75 547 THR A C 1
ATOM 4339 O O . THR A 1 547 ? 30.775 0.448 -37.540 1.00 96.75 547 THR A O 1
ATOM 4342 N N . GLU A 1 548 ? 30.659 -0.677 -39.472 1.00 96.50 548 GLU A N 1
ATOM 4343 C CA . GLU A 1 548 ? 30.676 0.538 -40.300 1.00 96.50 548 GLU A CA 1
ATOM 4344 C C . GLU A 1 548 ? 29.378 1.352 -40.183 1.00 96.50 548 GLU A C 1
ATOM 4346 O O . GLU A 1 548 ? 29.438 2.580 -40.091 1.00 96.50 548 GLU A O 1
ATOM 4351 N N . GLN A 1 549 ? 28.212 0.706 -40.087 1.00 97.00 549 GLN A N 1
ATOM 4352 C CA . GLN A 1 549 ? 26.953 1.424 -39.834 1.00 97.00 549 GLN A CA 1
ATOM 4353 C C . GLN A 1 549 ? 26.894 2.007 -38.415 1.00 97.00 549 GLN A C 1
ATOM 4355 O O . GLN A 1 549 ? 26.524 3.169 -38.246 1.00 97.00 549 GLN A O 1
ATOM 4360 N N . PHE A 1 550 ? 27.372 1.272 -37.406 1.00 97.81 550 PHE A N 1
ATOM 4361 C CA . PHE A 1 550 ? 27.519 1.788 -36.040 1.00 97.81 550 PHE A CA 1
ATOM 4362 C C . PHE A 1 550 ? 28.481 2.983 -35.978 1.00 97.81 550 PHE A C 1
ATOM 4364 O O . PHE A 1 550 ? 28.206 3.944 -35.266 1.00 97.81 550 PHE A O 1
ATOM 4371 N N . LYS A 1 551 ? 29.579 2.990 -36.748 1.00 97.12 551 LYS A N 1
ATOM 4372 C CA . LYS A 1 551 ? 30.452 4.174 -36.879 1.00 97.12 551 LYS A CA 1
ATOM 4373 C C . LYS A 1 551 ? 29.693 5.382 -37.425 1.00 97.12 551 LYS A C 1
ATOM 4375 O O . LYS A 1 551 ? 29.905 6.488 -36.930 1.00 97.12 551 LYS A O 1
ATOM 4380 N N . GLY A 1 552 ? 28.843 5.186 -38.434 1.00 96.81 552 GLY A N 1
ATOM 4381 C CA . GLY A 1 552 ? 27.984 6.236 -38.990 1.00 96.81 552 GLY A CA 1
ATOM 4382 C C . GLY A 1 552 ? 27.022 6.805 -37.946 1.00 96.81 552 GLY A C 1
ATOM 4383 O O . GLY A 1 552 ? 26.998 8.017 -37.737 1.00 96.81 552 GLY A O 1
ATOM 4384 N N . LEU A 1 553 ? 26.318 5.926 -37.229 1.00 98.12 553 LEU A N 1
ATOM 4385 C CA . LEU A 1 553 ? 25.421 6.277 -36.123 1.00 98.12 553 LEU A CA 1
ATOM 4386 C C . LEU A 1 553 ? 26.143 7.056 -35.014 1.00 98.12 553 LEU A C 1
ATOM 4388 O O . LEU A 1 553 ? 25.709 8.142 -34.634 1.00 98.12 553 LEU A O 1
ATOM 4392 N N . ILE A 1 554 ? 27.277 6.535 -34.536 1.00 98.44 554 ILE A N 1
ATOM 4393 C CA . ILE A 1 554 ? 28.077 7.152 -33.469 1.00 98.44 554 ILE A CA 1
ATOM 4394 C C . ILE A 1 554 ? 28.518 8.557 -33.877 1.00 98.44 554 ILE A C 1
ATOM 4396 O O . ILE A 1 554 ? 28.358 9.494 -33.102 1.00 98.44 554 ILE A O 1
ATOM 4400 N N . LYS A 1 555 ? 29.034 8.727 -35.102 1.00 97.69 555 LYS A N 1
ATOM 4401 C CA . LYS A 1 555 ? 29.432 10.045 -35.617 1.00 97.69 555 LYS A CA 1
ATOM 4402 C C . LYS A 1 555 ? 28.246 10.998 -35.732 1.00 97.69 555 LYS A C 1
ATOM 4404 O O . LYS A 1 555 ? 28.411 12.175 -35.431 1.00 97.69 555 LYS A O 1
ATOM 4409 N N . ALA A 1 556 ? 27.081 10.514 -36.162 1.00 97.56 556 ALA A N 1
ATOM 4410 C CA . ALA A 1 556 ? 25.886 11.339 -36.302 1.00 97.56 556 ALA A CA 1
ATOM 4411 C C . ALA A 1 556 ? 25.419 11.893 -34.948 1.00 97.56 556 ALA A C 1
ATOM 4413 O O . ALA A 1 556 ? 25.221 13.099 -34.830 1.00 97.56 556 ALA A O 1
ATOM 4414 N N . ILE A 1 557 ? 25.331 11.046 -33.919 1.00 98.12 557 ILE A N 1
ATOM 4415 C CA . ILE A 1 557 ? 24.912 11.445 -32.564 1.00 98.12 557 ILE A CA 1
ATOM 4416 C C . ILE A 1 557 ? 25.970 12.329 -31.888 1.00 98.12 557 ILE A C 1
ATOM 4418 O O . ILE A 1 557 ? 25.638 13.349 -31.281 1.00 98.12 557 ILE A O 1
ATOM 4422 N N . ALA A 1 558 ? 27.254 11.994 -32.050 1.00 97.62 558 ALA A N 1
ATOM 4423 C CA . ALA A 1 558 ? 28.376 12.716 -31.446 1.00 97.62 558 ALA A CA 1
ATOM 4424 C C . ALA A 1 558 ? 28.470 14.198 -31.858 1.00 97.62 558 ALA A C 1
ATOM 4426 O O . ALA A 1 558 ? 29.109 14.994 -31.165 1.00 97.62 558 ALA A O 1
ATOM 4427 N N . ARG A 1 559 ? 27.821 14.594 -32.964 1.00 96.62 559 ARG A N 1
ATOM 4428 C CA . ARG A 1 559 ? 27.683 16.003 -33.378 1.00 96.62 559 ARG A CA 1
ATOM 4429 C C . ARG A 1 559 ? 26.880 16.837 -32.378 1.00 96.62 559 ARG A C 1
ATOM 4431 O O . ARG A 1 559 ? 27.090 18.044 -32.301 1.00 96.62 559 ARG A O 1
ATOM 4438 N N . PHE A 1 560 ? 25.976 16.213 -31.624 1.00 96.44 560 PHE A N 1
ATOM 4439 C CA . PHE A 1 560 ? 25.042 16.909 -30.742 1.00 96.44 560 PHE A CA 1
ATOM 4440 C C . PHE A 1 560 ? 25.341 16.644 -29.275 1.00 96.44 560 PHE A C 1
ATOM 4442 O O . PHE A 1 560 ? 25.298 17.578 -28.472 1.00 96.44 560 PHE A O 1
ATOM 4449 N N . GLU A 1 561 ? 25.635 15.402 -28.906 1.00 96.75 561 GLU A N 1
ATOM 4450 C CA . GLU A 1 561 ? 25.738 15.000 -27.505 1.00 96.75 561 GLU A CA 1
ATOM 4451 C C . GLU A 1 561 ? 26.855 13.992 -27.241 1.00 96.75 561 GLU A C 1
ATOM 4453 O O . GLU A 1 561 ? 27.462 13.436 -28.156 1.00 96.75 561 GLU A O 1
ATOM 4458 N N . LYS A 1 562 ? 27.155 13.785 -25.953 1.00 97.25 562 LYS A N 1
ATOM 4459 C CA . LYS A 1 562 ? 28.119 12.771 -25.520 1.00 97.25 562 LYS A CA 1
ATOM 4460 C C . LYS A 1 562 ? 27.583 11.386 -25.847 1.00 97.25 562 LYS A C 1
ATOM 4462 O O . LYS A 1 562 ? 26.406 11.116 -25.635 1.00 97.25 562 LYS A O 1
ATOM 4467 N N . ILE A 1 563 ? 28.458 10.490 -26.278 1.00 97.88 563 ILE A N 1
ATOM 4468 C CA . ILE A 1 563 ? 28.099 9.101 -26.546 1.00 97.88 563 ILE A CA 1
ATOM 4469 C C . ILE A 1 563 ? 29.026 8.151 -25.793 1.00 97.88 563 ILE A C 1
ATOM 4471 O O . ILE A 1 563 ? 30.247 8.184 -25.931 1.00 97.88 563 ILE A O 1
ATOM 4475 N N . TYR A 1 564 ? 28.431 7.296 -24.973 1.00 98.06 564 TYR A N 1
ATOM 4476 C CA . TYR A 1 564 ? 29.099 6.255 -24.211 1.00 98.06 564 TYR A CA 1
ATOM 4477 C C . TYR A 1 564 ? 29.057 4.961 -25.017 1.00 98.06 564 TYR A C 1
ATOM 4479 O O . TYR A 1 564 ? 28.007 4.337 -25.161 1.00 98.06 564 TYR A O 1
ATOM 4487 N N . VAL A 1 565 ? 30.202 4.556 -25.558 1.00 98.44 565 VAL A N 1
ATOM 4488 C CA . VAL A 1 565 ? 30.283 3.384 -26.432 1.00 98.44 565 VAL A CA 1
ATOM 4489 C C . VAL A 1 565 ? 30.783 2.192 -25.627 1.00 98.44 565 VAL A C 1
ATOM 4491 O O . VAL A 1 565 ? 31.966 2.106 -25.303 1.00 98.44 565 VAL A O 1
ATOM 4494 N N . GLY A 1 566 ? 29.889 1.266 -25.290 1.00 97.81 566 GLY A N 1
ATOM 4495 C CA . GLY A 1 566 ? 30.236 -0.011 -24.679 1.00 97.81 566 GLY A CA 1
ATOM 4496 C C . GLY A 1 566 ? 30.957 -0.909 -25.679 1.00 97.81 566 GLY A C 1
ATOM 4497 O O . GLY A 1 566 ? 30.467 -1.170 -26.775 1.00 97.81 566 GLY A O 1
ATOM 4498 N N . VAL A 1 567 ? 32.145 -1.382 -25.308 1.00 98.06 567 VAL A N 1
ATOM 4499 C CA . VAL A 1 567 ? 33.000 -2.184 -26.184 1.00 98.06 567 VAL A CA 1
ATOM 4500 C C . VAL A 1 567 ? 33.413 -3.469 -25.478 1.00 98.06 567 VAL A C 1
ATOM 4502 O O . VAL A 1 567 ? 34.103 -3.442 -24.449 1.00 98.06 567 VAL A O 1
ATOM 4505 N N . HIS A 1 568 ? 33.019 -4.603 -26.064 1.00 97.31 568 HIS A N 1
ATOM 4506 C CA . HIS A 1 568 ? 33.328 -5.921 -25.522 1.00 97.31 568 HIS A CA 1
ATOM 4507 C C . HIS A 1 568 ? 34.855 -6.137 -25.435 1.00 97.31 568 HIS A C 1
ATOM 4509 O O . HIS A 1 568 ? 35.586 -5.750 -26.357 1.00 97.31 568 HIS A O 1
ATOM 4515 N N . PRO A 1 569 ? 35.392 -6.783 -24.374 1.00 96.94 569 PRO A N 1
ATOM 4516 C CA . PRO A 1 569 ? 36.835 -6.953 -24.199 1.00 96.94 569 PRO A CA 1
ATOM 4517 C C . PRO A 1 569 ? 37.564 -7.593 -25.387 1.00 96.94 569 PRO A C 1
ATOM 4519 O O . PRO A 1 569 ? 38.722 -7.254 -25.620 1.00 96.94 569 PRO A O 1
ATOM 4522 N N . SER A 1 570 ? 36.900 -8.474 -26.146 1.00 95.62 570 SER A N 1
ATOM 4523 C CA . SER A 1 570 ? 37.482 -9.128 -27.331 1.00 95.62 570 SER A CA 1
ATOM 4524 C C . SER A 1 570 ? 37.727 -8.178 -28.508 1.00 95.62 570 SER A C 1
ATOM 4526 O O . SER A 1 570 ? 38.549 -8.478 -29.370 1.00 95.62 570 SER A O 1
ATOM 4528 N N . ILE A 1 571 ? 37.038 -7.034 -28.551 1.00 96.25 571 ILE A N 1
ATOM 4529 C CA . ILE A 1 571 ? 37.155 -6.045 -29.629 1.00 96.25 571 ILE A CA 1
ATOM 4530 C C . ILE A 1 571 ? 37.693 -4.689 -29.150 1.00 96.25 571 ILE A C 1
ATOM 4532 O O . ILE A 1 571 ? 37.945 -3.811 -29.968 1.00 96.25 571 ILE A O 1
ATOM 4536 N N . TYR A 1 572 ? 37.950 -4.528 -27.848 1.00 97.19 572 TYR A N 1
ATOM 4537 C CA . TYR A 1 572 ? 38.370 -3.256 -27.249 1.00 97.19 572 TYR A CA 1
ATOM 4538 C C . TYR A 1 572 ? 39.618 -2.652 -27.901 1.00 97.19 572 TYR A C 1
ATOM 4540 O O . TYR A 1 572 ? 39.580 -1.521 -28.378 1.00 97.19 572 TYR A O 1
ATOM 4548 N N . LYS A 1 573 ? 40.708 -3.428 -27.992 1.00 96.38 573 LYS A N 1
ATOM 4549 C CA . LYS A 1 573 ? 41.990 -2.942 -28.530 1.00 96.38 573 LYS A CA 1
ATOM 4550 C C . LYS A 1 573 ? 41.893 -2.481 -29.989 1.00 96.38 573 LYS A C 1
ATOM 4552 O O . LYS A 1 573 ? 42.545 -1.511 -30.350 1.00 96.38 573 LYS A O 1
ATOM 4557 N N . LYS A 1 574 ? 41.084 -3.158 -30.816 1.00 95.94 574 LYS A N 1
ATOM 4558 C CA . LYS A 1 574 ? 40.916 -2.800 -32.236 1.00 95.94 574 LYS A CA 1
ATOM 4559 C C . LYS A 1 574 ? 39.968 -1.618 -32.447 1.00 95.94 574 LYS A C 1
ATOM 4561 O O . LYS A 1 574 ? 40.100 -0.918 -33.446 1.00 95.94 574 LYS A O 1
ATOM 4566 N N . SER A 1 575 ? 39.010 -1.411 -31.541 1.00 96.81 575 SER A N 1
ATOM 4567 C CA . SER A 1 575 ? 38.001 -0.359 -31.693 1.00 96.81 575 SER A CA 1
ATOM 4568 C C . SER A 1 575 ? 38.434 0.985 -31.114 1.00 96.81 575 SER A C 1
ATOM 4570 O O . SER A 1 575 ? 38.032 2.028 -31.624 1.00 96.81 575 SER A O 1
ATOM 4572 N N . LEU A 1 576 ? 39.279 0.971 -30.082 1.00 96.56 576 LEU A N 1
ATOM 4573 C CA . LEU A 1 576 ? 39.705 2.176 -29.372 1.00 96.56 576 LEU A CA 1
ATOM 4574 C C . LEU A 1 576 ? 40.304 3.269 -30.288 1.00 96.56 576 LEU A C 1
ATOM 4576 O O . LEU A 1 576 ? 39.819 4.397 -30.214 1.00 96.56 576 LEU A O 1
ATOM 4580 N N . PRO A 1 577 ? 41.239 2.971 -31.222 1.00 97.12 577 PRO A N 1
ATOM 4581 C CA . PRO A 1 577 ? 41.923 4.021 -31.985 1.00 97.12 577 PRO A CA 1
ATOM 4582 C C . PRO A 1 577 ? 41.012 4.868 -32.877 1.00 97.12 577 PRO A C 1
ATOM 4584 O O . PRO A 1 577 ? 41.339 6.014 -33.173 1.00 97.12 577 PRO A O 1
ATOM 4587 N N . TRP A 1 578 ? 39.896 4.314 -33.364 1.00 96.50 578 TRP A N 1
ATOM 4588 C CA . TRP A 1 578 ? 38.956 5.077 -34.187 1.00 96.50 578 TRP A CA 1
ATOM 4589 C C . TRP A 1 578 ? 37.850 5.733 -33.358 1.00 96.50 578 TRP A C 1
ATOM 4591 O O . TRP A 1 578 ? 37.335 6.760 -33.790 1.00 96.50 578 TRP A O 1
ATOM 4601 N N . LEU A 1 579 ? 37.510 5.186 -32.186 1.00 97.31 579 LEU A N 1
ATOM 4602 C CA . LEU A 1 579 ? 36.567 5.808 -31.252 1.00 97.31 579 LEU A CA 1
ATOM 4603 C C . LEU A 1 579 ? 37.143 7.103 -30.670 1.00 97.31 579 LEU A C 1
ATOM 4605 O O . LEU A 1 579 ? 36.457 8.116 -30.666 1.00 97.31 579 LEU A O 1
ATOM 4609 N N . GLU A 1 580 ? 38.417 7.098 -30.268 1.00 95.12 580 GLU A N 1
ATOM 4610 C CA . GLU A 1 580 ? 39.104 8.270 -29.693 1.00 95.12 580 GLU A CA 1
ATOM 4611 C C . GLU A 1 580 ? 39.270 9.432 -30.684 1.00 95.12 580 GLU A C 1
ATOM 4613 O O . GLU A 1 580 ? 39.459 10.576 -30.281 1.00 95.12 580 GLU A O 1
ATOM 4618 N N . ARG A 1 581 ? 39.174 9.160 -31.991 1.00 96.38 581 ARG A N 1
ATOM 4619 C CA . ARG A 1 581 ? 39.233 10.188 -33.044 1.00 96.38 581 ARG A CA 1
ATOM 4620 C C . ARG A 1 581 ? 37.905 10.909 -33.263 1.00 96.38 581 ARG A C 1
ATOM 4622 O O . ARG A 1 581 ? 37.874 11.884 -34.008 1.00 96.38 581 ARG A O 1
ATOM 4629 N N . ILE A 1 582 ? 36.809 10.414 -32.691 1.00 96.81 582 ILE A N 1
ATOM 4630 C CA . ILE A 1 582 ? 35.487 11.022 -32.834 1.00 96.81 582 ILE A CA 1
ATOM 4631 C C . ILE A 1 582 ? 35.239 11.883 -31.583 1.00 96.81 582 ILE A C 1
ATOM 4633 O O . ILE A 1 582 ? 35.232 11.346 -30.473 1.00 96.81 582 ILE A O 1
ATOM 4637 N N . PRO A 1 583 ? 35.028 13.206 -31.725 1.00 93.62 583 PRO A N 1
ATOM 4638 C CA . PRO A 1 583 ? 34.698 14.074 -30.596 1.00 93.62 583 PRO A CA 1
ATOM 4639 C C . PRO A 1 583 ? 33.471 13.568 -29.831 1.00 93.62 583 PRO A C 1
ATOM 4641 O O . PRO A 1 583 ? 32.613 12.914 -30.410 1.00 93.62 583 PRO A O 1
ATOM 4644 N N . ASN A 1 584 ? 33.361 13.887 -28.539 1.00 96.19 584 ASN A N 1
ATOM 4645 C CA . ASN A 1 584 ? 32.226 13.511 -27.679 1.00 96.19 584 ASN A CA 1
ATOM 4646 C C . ASN A 1 584 ? 32.012 11.997 -27.451 1.00 96.19 584 ASN A C 1
ATOM 4648 O O . ASN A 1 584 ? 31.074 11.629 -26.740 1.00 96.19 584 ASN A O 1
ATOM 4652 N N . VAL A 1 585 ? 32.879 11.119 -27.971 1.00 98.12 585 VAL A N 1
ATOM 4653 C CA . VAL A 1 585 ? 32.835 9.669 -27.723 1.00 98.12 585 VAL A CA 1
ATOM 4654 C C . VAL A 1 585 ? 33.614 9.295 -26.462 1.00 98.12 585 VAL A C 1
ATOM 4656 O O . VAL A 1 585 ? 34.771 9.669 -26.291 1.00 98.12 585 VAL A O 1
ATOM 4659 N N . ILE A 1 586 ? 32.995 8.490 -25.599 1.00 97.50 586 ILE A N 1
ATOM 4660 C CA . ILE A 1 586 ? 33.596 7.918 -24.391 1.00 97.50 586 ILE A CA 1
ATOM 4661 C C . ILE A 1 586 ? 33.537 6.384 -24.497 1.00 97.50 586 ILE A C 1
ATOM 4663 O O . ILE A 1 586 ? 32.473 5.795 -24.287 1.00 97.50 586 ILE A O 1
ATOM 4667 N N . PRO A 1 587 ? 34.649 5.700 -24.819 1.00 97.31 587 PRO A N 1
ATOM 4668 C CA . PRO A 1 587 ? 34.683 4.243 -24.879 1.00 97.31 587 PRO A CA 1
ATOM 4669 C C . PRO A 1 587 ? 34.654 3.625 -23.472 1.00 97.31 587 PRO A C 1
ATOM 4671 O O . PRO A 1 587 ? 35.447 3.973 -22.598 1.00 97.31 587 PRO A O 1
ATOM 4674 N N . ILE A 1 588 ? 33.769 2.652 -23.252 1.00 96.50 588 ILE A N 1
ATOM 4675 C CA . ILE A 1 588 ? 33.630 1.910 -21.995 1.00 96.50 588 ILE A CA 1
ATOM 4676 C C . ILE A 1 588 ? 33.950 0.438 -22.244 1.00 96.50 588 ILE A C 1
ATOM 4678 O O . ILE A 1 588 ? 33.211 -0.277 -22.917 1.00 96.50 588 ILE A O 1
ATOM 4682 N N . ARG A 1 589 ? 35.030 -0.061 -21.637 1.00 97.31 589 ARG A N 1
ATOM 4683 C CA . ARG A 1 589 ? 35.328 -1.501 -21.632 1.00 97.31 589 ARG A CA 1
ATOM 4684 C C . ARG A 1 589 ? 34.348 -2.239 -20.716 1.00 97.31 589 ARG A C 1
ATOM 4686 O O . ARG A 1 589 ? 34.446 -2.104 -19.494 1.00 97.31 589 ARG A O 1
ATOM 4693 N N . VAL A 1 590 ? 33.444 -3.040 -21.282 1.00 96.50 590 VAL A N 1
ATOM 4694 C CA . VAL A 1 590 ? 32.400 -3.762 -20.528 1.00 96.50 590 VAL A CA 1
ATOM 4695 C C . VAL A 1 590 ? 32.016 -5.072 -21.220 1.00 96.50 590 VAL A C 1
ATOM 4697 O O . VAL A 1 590 ? 32.033 -5.149 -22.443 1.00 96.50 590 VAL A O 1
ATOM 4700 N N . LYS A 1 591 ? 31.725 -6.122 -20.440 1.00 95.88 591 LYS A N 1
ATOM 4701 C CA . LYS A 1 591 ? 31.206 -7.399 -20.954 1.00 95.88 591 LYS A CA 1
ATOM 4702 C C . LYS A 1 591 ? 29.685 -7.329 -21.111 1.00 95.88 591 LYS A C 1
ATOM 4704 O O . LYS A 1 591 ? 29.018 -6.850 -20.197 1.00 95.88 591 LYS A O 1
ATOM 4709 N N . TYR A 1 592 ? 29.202 -7.840 -22.232 1.00 96.06 592 TYR A N 1
ATOM 4710 C CA . TYR A 1 592 ? 27.808 -8.003 -22.645 1.00 96.06 592 TYR A CA 1
ATOM 4711 C C . TYR A 1 592 ? 27.781 -9.113 -23.704 1.00 96.06 592 TYR A C 1
ATOM 4713 O O . TYR A 1 592 ? 28.835 -9.427 -24.273 1.00 96.06 592 TYR A O 1
ATOM 4721 N N . ASN A 1 593 ? 26.625 -9.713 -23.961 1.00 94.19 593 ASN A N 1
ATOM 4722 C CA . ASN A 1 593 ? 26.475 -10.706 -25.015 1.00 94.19 593 ASN A CA 1
ATOM 4723 C C . ASN A 1 593 ? 26.120 -10.038 -26.344 1.00 94.19 593 ASN A C 1
ATOM 4725 O O . ASN A 1 593 ? 26.766 -10.372 -27.335 1.00 94.19 593 ASN A O 1
ATOM 4729 N N . ASP A 1 594 ? 25.185 -9.081 -26.383 1.00 92.62 594 ASP A N 1
ATOM 4730 C CA . ASP A 1 594 ? 24.734 -8.469 -27.646 1.00 92.62 594 ASP A CA 1
ATOM 4731 C C . ASP A 1 594 ? 24.534 -6.939 -27.622 1.00 92.62 594 ASP A C 1
ATOM 4733 O O . ASP A 1 594 ? 24.515 -6.298 -26.575 1.00 92.62 594 ASP A O 1
ATOM 4737 N N . ALA A 1 595 ? 24.439 -6.330 -28.806 1.00 95.00 595 ALA A N 1
ATOM 4738 C CA . ALA A 1 595 ? 24.600 -4.890 -29.024 1.00 95.00 595 ALA A CA 1
ATOM 4739 C C . ALA A 1 595 ? 23.312 -4.040 -28.896 1.00 95.00 595 ALA A C 1
ATOM 4741 O O . ALA A 1 595 ? 23.278 -2.894 -29.349 1.00 95.00 595 ALA A O 1
ATOM 4742 N N . TRP A 1 596 ? 22.266 -4.571 -28.265 1.00 96.06 596 TRP A N 1
ATOM 4743 C CA . TRP A 1 596 ? 20.938 -3.950 -28.182 1.00 96.06 596 TRP A CA 1
ATOM 4744 C C . TRP A 1 596 ? 20.805 -3.059 -26.951 1.00 96.06 596 TRP A C 1
ATOM 4746 O O . TRP A 1 596 ? 20.116 -3.397 -25.989 1.00 96.06 596 TRP A O 1
ATOM 4756 N N . ALA A 1 597 ? 21.503 -1.919 -26.981 1.00 97.19 597 ALA A N 1
ATOM 4757 C CA . ALA A 1 597 ? 21.618 -1.020 -25.834 1.00 97.19 597 ALA A CA 1
ATOM 4758 C C . ALA A 1 597 ? 20.257 -0.603 -25.247 1.00 97.19 597 ALA A C 1
ATOM 4760 O O . ALA A 1 597 ? 20.161 -0.370 -24.044 1.00 97.19 597 ALA A O 1
ATOM 4761 N N . ARG A 1 598 ? 19.204 -0.526 -26.068 1.00 97.12 598 ARG A N 1
ATOM 4762 C CA . ARG A 1 598 ? 17.839 -0.216 -25.629 1.00 97.12 598 ARG A CA 1
ATOM 4763 C C . ARG A 1 598 ? 17.290 -1.226 -24.620 1.00 97.12 598 ARG A C 1
ATOM 4765 O O . ARG A 1 598 ? 16.597 -0.844 -23.681 1.00 97.12 598 ARG A O 1
ATOM 4772 N N . ASP A 1 599 ? 17.610 -2.499 -24.810 1.00 95.56 599 ASP A N 1
ATOM 4773 C CA . ASP A 1 599 ? 16.910 -3.606 -24.161 1.00 95.56 599 ASP A CA 1
ATOM 4774 C C . ASP A 1 599 ? 17.697 -4.209 -23.005 1.00 95.56 599 ASP A C 1
ATOM 4776 O O . ASP A 1 599 ? 17.107 -4.625 -22.013 1.00 95.56 599 ASP A O 1
ATOM 4780 N N . ASN A 1 600 ? 19.028 -4.223 -23.101 1.00 93.75 600 ASN A N 1
ATOM 4781 C CA . ASN A 1 600 ? 19.895 -4.859 -22.107 1.00 93.75 600 ASN A CA 1
ATOM 4782 C C . ASN A 1 600 ? 20.665 -3.871 -21.211 1.00 93.75 600 ASN A C 1
ATOM 4784 O O . ASN A 1 600 ? 21.541 -4.285 -20.448 1.00 93.75 600 ASN A O 1
ATOM 4788 N N . THR A 1 601 ? 20.373 -2.565 -21.288 1.00 95.12 601 THR A N 1
ATOM 4789 C CA . THR A 1 601 ? 20.979 -1.556 -20.399 1.00 95.12 601 THR A CA 1
ATOM 4790 C C . THR A 1 601 ? 19.999 -1.048 -19.334 1.00 95.12 601 THR A C 1
ATOM 4792 O O . THR A 1 601 ? 19.230 -1.816 -18.771 1.00 95.12 601 THR A O 1
ATOM 4795 N N . LEU A 1 602 ? 20.096 0.229 -18.962 1.00 94.62 602 LEU A N 1
ATOM 4796 C CA . LEU A 1 602 ? 19.383 0.840 -17.845 1.00 94.62 602 LEU A CA 1
ATOM 4797 C C . LEU A 1 602 ? 18.221 1.684 -18.356 1.00 94.62 602 LEU A C 1
ATOM 4799 O O . LEU A 1 602 ? 18.396 2.457 -19.294 1.00 94.62 602 LEU A O 1
ATOM 4803 N N . ILE A 1 603 ? 17.085 1.640 -17.661 1.00 97.38 603 ILE A N 1
ATOM 4804 C CA . ILE A 1 603 ? 15.996 2.594 -17.885 1.00 97.38 603 ILE A CA 1
ATOM 4805 C C . ILE A 1 603 ? 16.223 3.810 -16.993 1.00 97.38 603 ILE A C 1
ATOM 4807 O O . ILE A 1 603 ? 16.193 3.695 -15.769 1.00 97.38 603 ILE A O 1
ATOM 4811 N N . PHE A 1 604 ? 16.480 4.976 -17.579 1.00 97.38 604 PHE A N 1
ATOM 4812 C CA . PHE A 1 604 ? 16.761 6.196 -16.823 1.00 97.38 604 PHE A CA 1
ATOM 4813 C C . PHE A 1 604 ? 15.483 6.955 -16.466 1.00 97.38 604 PHE A C 1
ATOM 4815 O O . PHE A 1 604 ? 14.614 7.170 -17.303 1.00 97.38 604 PHE A O 1
ATOM 4822 N N . LEU A 1 605 ? 15.403 7.409 -15.219 1.00 97.00 605 LEU A N 1
ATOM 4823 C CA . LEU A 1 605 ? 14.286 8.156 -14.658 1.00 97.00 605 LEU A CA 1
ATOM 4824 C C . LEU A 1 605 ? 14.749 9.522 -14.163 1.00 97.00 605 LEU A C 1
ATOM 4826 O O . LEU A 1 605 ? 15.898 9.688 -13.747 1.00 97.00 605 LEU A O 1
ATOM 4830 N N . ARG A 1 606 ? 13.822 10.476 -14.118 1.00 95.31 606 ARG A N 1
ATOM 4831 C CA . ARG A 1 606 ? 14.044 11.840 -13.633 1.00 95.31 606 ARG A CA 1
ATOM 4832 C C . ARG A 1 606 ? 13.024 12.184 -12.551 1.00 95.31 606 ARG A C 1
ATOM 4834 O O . ARG A 1 606 ? 11.882 11.751 -12.626 1.00 95.31 606 ARG A O 1
ATOM 4841 N N . ASN A 1 607 ? 13.410 12.959 -11.542 1.00 93.75 607 ASN A N 1
ATOM 4842 C CA . ASN A 1 607 ? 12.460 13.525 -10.573 1.00 93.75 607 ASN A CA 1
ATOM 4843 C C . ASN A 1 607 ? 12.157 15.007 -10.875 1.00 93.75 607 ASN A C 1
ATOM 4845 O O . ASN A 1 607 ? 12.774 15.623 -11.744 1.00 93.75 607 ASN A O 1
ATOM 4849 N N . LYS A 1 608 ? 11.230 15.626 -10.131 1.00 88.88 608 LYS A N 1
ATOM 4850 C CA . LYS A 1 608 ? 10.882 17.057 -10.304 1.00 88.88 608 LYS A CA 1
ATOM 4851 C C . LYS A 1 608 ? 12.049 18.025 -10.068 1.00 88.88 608 LYS A C 1
ATOM 4853 O O . LYS A 1 608 ? 12.004 19.154 -10.543 1.00 88.88 608 LYS A O 1
ATOM 4858 N N . ARG A 1 609 ? 13.086 17.606 -9.335 1.00 88.44 609 ARG A N 1
ATOM 4859 C CA . ARG A 1 609 ? 14.297 18.410 -9.116 1.00 88.44 609 ARG A CA 1
ATOM 4860 C C . ARG A 1 609 ? 15.273 18.307 -10.290 1.00 88.44 609 ARG A C 1
ATOM 4862 O O . ARG A 1 609 ? 16.146 19.154 -10.386 1.00 88.44 609 ARG A O 1
ATOM 4869 N N . GLY A 1 610 ? 15.118 17.335 -11.187 1.00 88.75 610 GLY A N 1
ATOM 4870 C CA . GLY A 1 610 ? 16.061 17.068 -12.274 1.00 88.75 610 GLY A CA 1
ATOM 4871 C C . GLY A 1 610 ? 17.185 16.097 -11.897 1.00 88.75 610 GLY A C 1
ATOM 4872 O O . GLY A 1 610 ? 18.136 15.961 -12.660 1.00 88.75 610 GLY A O 1
ATOM 4873 N N . ASP A 1 611 ? 17.092 15.416 -10.752 1.00 92.69 611 ASP A N 1
ATOM 4874 C CA . ASP A 1 611 ? 18.022 14.337 -10.403 1.00 92.69 611 ASP A CA 1
ATOM 4875 C C . ASP A 1 611 ? 17.714 13.102 -11.262 1.00 92.69 611 ASP A C 1
ATOM 4877 O O . ASP A 1 611 ? 16.542 12.813 -11.535 1.00 92.69 611 ASP A O 1
ATOM 4881 N N . ILE A 1 612 ? 18.754 12.355 -11.650 1.00 94.44 612 ILE A N 1
ATOM 4882 C CA . ILE A 1 612 ? 18.628 11.134 -12.454 1.00 94.44 612 ILE A CA 1
ATOM 4883 C C . ILE A 1 612 ? 18.922 9.894 -11.610 1.00 94.44 612 ILE A C 1
ATOM 4885 O O . ILE A 1 612 ? 19.931 9.813 -10.907 1.00 94.44 612 ILE A O 1
ATOM 4889 N N . ARG A 1 613 ? 18.052 8.894 -11.737 1.00 95.06 613 ARG A N 1
ATOM 4890 C CA . ARG A 1 613 ? 18.277 7.514 -11.284 1.00 95.06 613 ARG A CA 1
ATOM 4891 C C . ARG A 1 613 ? 18.004 6.563 -12.439 1.00 95.06 613 ARG A C 1
ATOM 4893 O O . ARG A 1 613 ? 17.545 6.976 -13.497 1.00 95.06 613 ARG A O 1
ATOM 4900 N N . SER A 1 614 ? 18.288 5.286 -12.246 1.00 95.44 614 SER A N 1
ATOM 4901 C CA . SER A 1 614 ? 17.959 4.245 -13.218 1.00 95.44 614 SER A CA 1
ATOM 4902 C C . SER A 1 614 ? 17.193 3.093 -12.587 1.00 95.44 614 SER A C 1
ATOM 4904 O O . SER A 1 614 ? 17.224 2.920 -11.371 1.00 95.44 614 SER A O 1
ATOM 4906 N N . VAL A 1 615 ? 16.541 2.285 -13.410 1.00 95.81 615 VAL A N 1
ATOM 4907 C CA . VAL A 1 615 ? 16.025 0.970 -13.039 1.00 95.81 615 VAL A CA 1
ATOM 4908 C C . VAL A 1 615 ? 16.757 -0.082 -13.859 1.00 95.81 615 VAL A C 1
ATOM 4910 O O . VAL A 1 615 ? 16.918 0.053 -15.071 1.00 95.81 615 VAL A O 1
ATOM 4913 N N . ASP A 1 616 ? 17.224 -1.106 -13.161 1.00 94.56 616 ASP A N 1
ATOM 4914 C CA . ASP A 1 616 ? 17.881 -2.293 -13.688 1.00 94.56 616 ASP A CA 1
ATOM 4915 C C . ASP A 1 616 ? 16.877 -3.454 -13.579 1.00 94.56 616 ASP A C 1
ATOM 4917 O O . ASP A 1 616 ? 16.697 -4.052 -12.507 1.00 94.56 616 ASP A O 1
ATOM 4921 N N . PHE A 1 617 ? 16.132 -3.681 -14.662 1.00 95.50 617 PHE A N 1
ATOM 4922 C CA . PHE A 1 617 ? 15.178 -4.785 -14.788 1.00 95.50 617 PHE A CA 1
ATOM 4923 C C . PHE A 1 617 ? 15.906 -6.092 -15.107 1.00 95.50 617 PHE A C 1
ATOM 4925 O O . PHE A 1 617 ? 17.086 -6.095 -15.457 1.00 95.50 617 PHE A O 1
ATOM 4932 N N . ARG A 1 618 ? 15.223 -7.229 -14.955 1.00 94.69 618 ARG A N 1
ATOM 4933 C CA . ARG A 1 618 ? 15.777 -8.497 -15.429 1.00 94.69 618 ARG A CA 1
ATOM 4934 C C . ARG A 1 618 ? 15.719 -8.541 -16.951 1.00 94.69 618 ARG A C 1
ATOM 4936 O O . ARG A 1 618 ? 14.669 -8.281 -17.529 1.00 94.69 618 ARG A O 1
ATOM 4943 N N . PHE A 1 619 ? 16.809 -8.977 -17.565 1.00 95.44 619 PHE A N 1
ATOM 4944 C CA . PHE A 1 619 ? 16.854 -9.292 -18.988 1.00 95.44 619 PHE A CA 1
ATOM 4945 C C . PHE A 1 619 ? 16.974 -10.807 -19.185 1.00 95.44 619 PHE A C 1
ATOM 4947 O O . PHE A 1 619 ? 17.692 -11.489 -18.446 1.00 95.44 619 PHE A O 1
ATOM 4954 N N . ASN A 1 620 ? 16.253 -11.358 -20.164 1.00 94.19 620 ASN A N 1
ATOM 4955 C CA . ASN A 1 620 ? 16.276 -12.796 -20.446 1.00 94.19 620 ASN A CA 1
ATOM 4956 C C . ASN A 1 620 ? 16.325 -13.155 -21.938 1.00 94.19 620 ASN A C 1
ATOM 4958 O O . ASN A 1 620 ? 15.788 -14.188 -22.326 1.00 94.19 620 ASN A O 1
ATOM 4962 N N . ALA A 1 621 ? 16.965 -12.327 -22.769 1.00 94.00 621 ALA A N 1
ATOM 4963 C CA . ALA A 1 621 ? 17.072 -12.556 -24.215 1.00 94.00 621 ALA A CA 1
ATOM 4964 C C . ALA A 1 621 ? 15.715 -12.644 -24.932 1.00 94.00 621 ALA A C 1
ATOM 4966 O O . ALA A 1 621 ? 15.511 -13.513 -25.776 1.00 94.00 621 ALA A O 1
ATOM 4967 N N . TRP A 1 622 ? 14.809 -11.731 -24.596 1.00 93.44 622 TRP A N 1
ATOM 4968 C CA . TRP A 1 622 ? 13.475 -11.604 -25.178 1.00 93.44 622 TRP A CA 1
ATOM 4969 C C . TRP A 1 622 ? 12.504 -12.780 -24.961 1.00 93.44 622 TRP A C 1
ATOM 4971 O O . TRP A 1 622 ? 11.620 -12.989 -25.774 1.00 93.44 622 TRP A O 1
ATOM 4981 N N . GLY A 1 623 ? 12.639 -13.564 -23.882 1.00 88.44 623 GLY A N 1
ATOM 4982 C CA . GLY A 1 623 ? 11.697 -14.668 -23.612 1.00 88.44 623 GLY A CA 1
ATOM 4983 C C . GLY A 1 623 ? 12.278 -15.904 -22.922 1.00 88.44 623 GLY A C 1
ATOM 4984 O O . GLY A 1 623 ? 11.564 -16.890 -22.725 1.00 88.44 623 GLY A O 1
ATOM 4985 N N . GLY A 1 624 ? 13.561 -15.878 -22.550 1.00 88.25 624 GLY A N 1
ATOM 4986 C CA . GLY A 1 624 ? 14.233 -16.946 -21.809 1.00 88.25 624 GLY A CA 1
ATOM 4987 C C . GLY A 1 624 ? 14.154 -18.298 -22.515 1.00 88.25 624 GLY A C 1
ATOM 4988 O O . GLY A 1 624 ? 14.349 -18.393 -23.722 1.00 88.25 624 GLY A O 1
ATOM 4989 N N . ASP A 1 625 ? 13.834 -19.347 -21.761 1.00 85.38 625 ASP A N 1
ATOM 4990 C CA . ASP A 1 625 ? 13.731 -20.715 -22.287 1.00 85.38 625 ASP A CA 1
ATOM 4991 C C . ASP A 1 625 ? 12.459 -20.969 -23.119 1.00 85.38 625 ASP A C 1
ATOM 4993 O O . ASP A 1 625 ? 12.317 -22.046 -23.698 1.00 85.38 625 ASP A O 1
ATOM 4997 N N . TYR A 1 626 ? 11.519 -20.016 -23.156 1.00 87.12 626 TYR A N 1
ATOM 4998 C CA . TYR A 1 626 ? 10.254 -20.156 -23.879 1.00 87.12 626 TYR A CA 1
ATOM 4999 C C . TYR A 1 626 ? 10.387 -19.627 -25.315 1.00 87.12 626 TYR A C 1
ATOM 5001 O O . TYR A 1 626 ? 10.433 -20.422 -26.252 1.00 87.12 626 TYR A O 1
ATOM 5009 N N . ASP A 1 627 ? 10.556 -18.311 -25.476 1.00 84.75 627 ASP A N 1
ATOM 5010 C CA . ASP A 1 627 ? 10.653 -17.657 -26.792 1.00 84.75 627 ASP A CA 1
ATOM 5011 C C . ASP A 1 627 ? 12.028 -17.016 -27.059 1.00 84.75 627 ASP A C 1
ATOM 5013 O O . ASP A 1 627 ? 12.268 -16.491 -28.149 1.00 84.75 627 ASP A O 1
ATOM 5017 N N . GLY A 1 628 ? 12.976 -17.110 -26.118 1.00 87.25 628 GLY A N 1
ATOM 5018 C CA . GLY A 1 628 ? 14.218 -16.337 -26.150 1.00 87.25 628 GLY A CA 1
ATOM 5019 C C . GLY A 1 628 ? 15.133 -16.606 -27.350 1.00 87.25 628 GLY A C 1
ATOM 5020 O O . GLY A 1 628 ? 15.140 -17.681 -27.957 1.00 87.25 628 GLY A O 1
ATOM 5021 N N . LEU A 1 629 ? 15.933 -15.600 -27.713 1.00 90.38 629 LEU A N 1
ATOM 5022 C CA . LEU A 1 629 ? 16.750 -15.607 -28.936 1.00 90.38 629 LEU A CA 1
ATOM 5023 C C . LEU A 1 629 ? 18.111 -16.297 -28.785 1.00 90.38 629 LEU A C 1
ATOM 5025 O O . LEU A 1 629 ? 18.731 -16.646 -29.794 1.00 90.38 629 LEU A O 1
ATOM 5029 N N . TYR A 1 630 ? 18.592 -16.474 -27.553 1.00 90.56 630 TYR A N 1
ATOM 5030 C CA . TYR A 1 630 ? 19.853 -17.143 -27.210 1.00 90.56 630 TYR A CA 1
ATOM 5031 C C . TYR A 1 630 ? 19.869 -17.518 -25.719 1.00 90.56 630 TYR A C 1
ATOM 5033 O O . TYR A 1 630 ? 19.163 -16.913 -24.920 1.00 90.56 630 TYR A O 1
ATOM 5041 N N . THR A 1 631 ? 20.676 -18.507 -25.322 1.00 83.56 631 THR A N 1
ATOM 5042 C CA . THR A 1 631 ? 20.599 -19.132 -23.979 1.00 83.56 631 THR A CA 1
ATOM 5043 C C . THR A 1 631 ? 21.655 -18.641 -22.980 1.00 83.56 631 THR A C 1
ATOM 5045 O O . THR A 1 631 ? 21.501 -18.797 -21.770 1.00 83.56 631 THR A O 1
ATOM 5048 N N . ASN A 1 632 ? 22.740 -18.025 -23.459 1.00 86.00 632 ASN A N 1
ATOM 5049 C CA . ASN A 1 632 ? 23.851 -17.533 -22.633 1.00 86.00 632 ASN A CA 1
ATOM 5050 C C . ASN A 1 632 ? 23.820 -15.997 -22.532 1.00 86.00 632 ASN A C 1
ATOM 5052 O O . ASN A 1 632 ? 24.686 -15.328 -23.091 1.00 86.00 632 ASN A O 1
ATOM 5056 N N . TYR A 1 633 ? 22.783 -15.444 -21.895 1.00 91.75 633 TYR A N 1
ATOM 5057 C CA . TYR A 1 633 ? 22.522 -13.997 -21.774 1.00 91.75 633 TYR A CA 1
ATOM 5058 C C . TYR A 1 633 ? 22.920 -13.382 -20.421 1.00 91.75 633 TYR A C 1
ATOM 5060 O O . TYR A 1 633 ? 22.557 -12.250 -20.104 1.00 91.75 633 TYR A O 1
ATOM 5068 N N . GLN A 1 634 ? 23.655 -14.112 -19.583 1.00 92.12 634 GLN A N 1
ATOM 5069 C CA . GLN A 1 634 ? 23.976 -13.692 -18.215 1.00 92.12 634 GLN A CA 1
ATOM 5070 C C . GLN A 1 634 ? 24.846 -12.427 -18.172 1.00 92.12 634 GLN A C 1
ATOM 5072 O O . GLN A 1 634 ? 24.795 -11.680 -17.194 1.00 92.12 634 GLN A O 1
ATOM 5077 N N . ASP A 1 635 ? 25.657 -12.174 -19.207 1.00 94.94 635 ASP A N 1
ATOM 5078 C CA . ASP A 1 635 ? 26.441 -10.941 -19.292 1.00 94.94 635 ASP A CA 1
ATOM 5079 C C . ASP A 1 635 ? 25.570 -9.725 -19.644 1.00 94.94 635 ASP A C 1
ATOM 5081 O O . ASP A 1 635 ? 25.904 -8.630 -19.189 1.00 94.94 635 ASP A O 1
ATOM 5085 N N . ASP A 1 636 ? 24.465 -9.919 -20.371 1.00 95.44 636 ASP A N 1
ATOM 5086 C CA . ASP A 1 636 ? 23.453 -8.890 -20.643 1.00 95.44 636 ASP A CA 1
ATOM 5087 C C . ASP A 1 636 ? 22.577 -8.602 -19.420 1.00 95.44 636 ASP A C 1
ATOM 5089 O O . ASP A 1 636 ? 22.448 -7.446 -19.034 1.00 95.44 636 ASP A O 1
ATOM 5093 N N . ASP A 1 637 ? 22.077 -9.622 -18.715 1.00 94.56 637 ASP A N 1
ATOM 5094 C CA . ASP A 1 637 ? 21.310 -9.407 -17.467 1.00 94.56 637 ASP A CA 1
ATOM 5095 C C . ASP A 1 637 ? 22.146 -8.721 -16.366 1.00 94.56 637 ASP A C 1
ATOM 5097 O O . ASP A 1 637 ? 21.631 -8.006 -15.501 1.00 94.56 637 ASP A O 1
ATOM 5101 N N . ALA A 1 638 ? 23.471 -8.896 -16.409 1.00 93.81 638 ALA A N 1
ATOM 5102 C CA . ALA A 1 638 ? 24.412 -8.220 -15.522 1.00 93.81 638 ALA A CA 1
ATOM 5103 C C . ALA A 1 638 ? 24.905 -6.855 -16.049 1.00 93.81 638 ALA A C 1
ATOM 5105 O O . ALA A 1 638 ? 25.638 -6.163 -15.327 1.00 93.81 638 ALA A O 1
ATOM 5106 N N . LEU A 1 639 ? 24.571 -6.465 -17.285 1.00 95.69 639 LEU A N 1
ATOM 5107 C CA . LEU A 1 639 ? 25.126 -5.281 -17.945 1.00 95.69 639 LEU A CA 1
ATOM 5108 C C . LEU A 1 639 ? 24.694 -3.986 -17.258 1.00 95.69 639 LEU A C 1
ATOM 5110 O O . LEU A 1 639 ? 25.561 -3.163 -16.948 1.00 95.69 639 LEU A O 1
ATOM 5114 N N . GLY A 1 640 ? 23.404 -3.828 -16.947 1.00 92.31 640 GLY A N 1
ATOM 5115 C CA . GLY A 1 640 ? 22.879 -2.657 -16.234 1.00 92.31 640 GLY A CA 1
ATOM 5116 C C . GLY A 1 640 ? 23.663 -2.376 -14.949 1.00 92.31 640 GLY A C 1
ATOM 5117 O O . GLY A 1 640 ? 24.284 -1.321 -14.795 1.00 92.31 640 GLY A O 1
ATOM 5118 N N . SER A 1 641 ? 23.785 -3.381 -14.081 1.00 87.38 641 SER A N 1
ATOM 5119 C CA . SER A 1 641 ? 24.585 -3.326 -12.847 1.00 87.38 641 SER A CA 1
ATOM 5120 C C . SER A 1 641 ? 26.078 -2.993 -13.057 1.00 87.38 641 SER A C 1
ATOM 5122 O O . SER A 1 641 ? 26.719 -2.411 -12.173 1.00 87.38 641 SER A O 1
ATOM 5124 N N . ARG A 1 642 ? 26.676 -3.338 -14.208 1.00 93.88 642 ARG A N 1
ATOM 5125 C CA . ARG A 1 642 ? 28.060 -2.947 -14.559 1.00 93.88 642 ARG A CA 1
ATOM 5126 C C . ARG A 1 642 ? 28.131 -1.489 -15.005 1.00 93.88 642 ARG A C 1
ATOM 5128 O O . ARG A 1 642 ? 29.064 -0.786 -14.607 1.00 93.88 642 ARG A O 1
ATOM 5135 N N . LEU A 1 643 ? 27.160 -1.036 -15.796 1.00 94.25 643 LEU A N 1
ATOM 5136 C CA . LEU A 1 643 ? 27.070 0.338 -16.291 1.00 94.25 643 LEU A CA 1
ATOM 5137 C C . LEU A 1 643 ? 26.779 1.332 -15.169 1.00 94.25 643 LEU A C 1
ATOM 5139 O O . LEU A 1 643 ? 27.414 2.380 -15.141 1.00 94.25 643 LEU A O 1
ATOM 5143 N N . VAL A 1 644 ? 25.953 0.969 -14.184 1.00 90.56 644 VAL A N 1
ATOM 5144 C CA . VAL A 1 644 ? 25.717 1.749 -12.953 1.00 90.56 644 VAL A CA 1
ATOM 5145 C C . VAL A 1 644 ? 27.029 2.232 -12.331 1.00 90.56 644 VAL A C 1
ATOM 5147 O O . VAL A 1 644 ? 27.209 3.421 -12.072 1.00 90.56 644 VAL A O 1
ATOM 5150 N N . LYS A 1 645 ? 28.003 1.324 -12.178 1.00 86.19 645 LYS A N 1
ATOM 5151 C CA . LYS A 1 645 ? 29.319 1.641 -11.600 1.00 86.19 645 LYS A CA 1
ATOM 5152 C C . LYS A 1 645 ? 30.166 2.543 -12.497 1.00 86.19 645 LYS A C 1
ATOM 5154 O O . LYS A 1 645 ? 30.955 3.328 -11.987 1.00 86.19 645 LYS A O 1
ATOM 5159 N N . LYS A 1 646 ? 30.051 2.397 -13.819 1.00 90.69 646 LYS A N 1
ATOM 5160 C CA . LYS A 1 646 ? 30.831 3.165 -14.804 1.00 90.69 646 LYS A CA 1
ATOM 5161 C C . LYS A 1 646 ? 30.277 4.571 -15.021 1.00 90.69 646 LYS A C 1
ATOM 5163 O O . LYS A 1 646 ? 31.059 5.486 -15.244 1.00 90.69 646 LYS A O 1
ATOM 5168 N N . LEU A 1 647 ? 28.957 4.720 -14.959 1.00 90.62 647 LEU A N 1
ATOM 5169 C CA . LEU A 1 647 ? 28.247 5.980 -15.170 1.00 90.62 647 LEU A CA 1
ATOM 5170 C C . LEU A 1 647 ? 28.072 6.782 -13.874 1.00 90.62 647 LEU A C 1
ATOM 5172 O O . LEU A 1 647 ? 27.795 7.973 -13.941 1.00 90.62 647 LEU A O 1
ATOM 5176 N N . GLY A 1 648 ? 28.234 6.151 -12.705 1.00 88.94 648 GLY A N 1
ATOM 5177 C CA . GLY A 1 648 ? 28.067 6.817 -11.411 1.00 88.94 648 GLY A CA 1
ATOM 5178 C C . GLY A 1 648 ? 26.611 7.176 -11.095 1.00 88.94 648 GLY A C 1
ATOM 5179 O O . GLY A 1 648 ? 26.368 8.110 -10.339 1.00 88.94 648 GLY A O 1
ATOM 5180 N N . VAL A 1 649 ? 25.646 6.452 -11.673 1.00 89.38 649 VAL A N 1
ATOM 5181 C CA . VAL A 1 649 ? 24.206 6.681 -11.475 1.00 89.38 649 VAL A CA 1
ATOM 5182 C C . VAL A 1 649 ? 23.656 5.741 -10.402 1.00 89.38 649 VAL A C 1
ATOM 5184 O O . VAL A 1 649 ? 24.022 4.571 -10.356 1.00 89.38 649 VAL A O 1
ATOM 5187 N N . GLN A 1 650 ? 22.763 6.214 -9.533 1.00 91.19 650 GLN A N 1
ATOM 5188 C CA . GLN A 1 650 ? 22.042 5.334 -8.603 1.00 91.19 650 GLN A CA 1
ATOM 5189 C C . GLN A 1 650 ? 20.997 4.492 -9.356 1.00 91.19 650 GLN A C 1
ATOM 5191 O O . GLN A 1 650 ? 20.428 4.947 -10.351 1.00 91.19 650 GLN A O 1
ATOM 5196 N N . SER A 1 651 ? 20.728 3.269 -8.889 1.00 92.00 651 SER A N 1
ATOM 5197 C CA . SER A 1 651 ? 19.830 2.345 -9.590 1.00 92.00 651 SER A CA 1
ATOM 5198 C C . SER A 1 651 ? 18.957 1.509 -8.664 1.00 92.00 651 SER A C 1
ATOM 5200 O O . SER A 1 651 ? 19.445 0.976 -7.667 1.00 92.00 651 SER A O 1
ATOM 5202 N N . TYR A 1 652 ? 17.685 1.355 -9.026 1.00 92.62 652 TYR A N 1
ATOM 5203 C CA . TYR A 1 652 ? 16.774 0.375 -8.439 1.00 92.62 652 TYR A CA 1
ATOM 5204 C C . TYR A 1 652 ? 16.924 -0.949 -9.193 1.00 92.62 652 TYR A C 1
ATOM 5206 O O . TYR A 1 652 ? 16.710 -0.985 -10.399 1.00 92.62 652 TYR A O 1
ATOM 5214 N N . ARG A 1 653 ? 17.240 -2.055 -8.510 1.00 88.50 653 ARG A N 1
ATOM 5215 C CA . ARG A 1 653 ? 17.243 -3.389 -9.141 1.00 88.50 653 ARG A CA 1
ATOM 5216 C C . ARG A 1 653 ? 15.896 -4.073 -8.921 1.00 88.50 653 ARG A C 1
ATOM 5218 O O . ARG A 1 653 ? 15.489 -4.245 -7.771 1.00 88.50 653 ARG A O 1
ATOM 5225 N N . LEU A 1 654 ? 15.263 -4.541 -9.995 1.00 89.19 654 LEU A N 1
ATOM 5226 C CA . LEU A 1 654 ? 14.053 -5.369 -9.945 1.00 89.19 654 LEU A CA 1
ATOM 5227 C C . LEU A 1 654 ? 14.290 -6.707 -10.671 1.00 89.19 654 LEU A C 1
ATOM 5229 O O . LEU A 1 654 ? 13.917 -6.866 -11.828 1.00 89.19 654 LEU A O 1
ATOM 5233 N N . PRO A 1 655 ? 14.911 -7.704 -10.010 1.00 85.69 655 PRO A N 1
ATOM 5234 C CA . PRO A 1 655 ? 15.309 -8.954 -10.663 1.00 85.69 655 PRO A CA 1
ATOM 5235 C C . PRO A 1 655 ? 14.141 -9.935 -10.873 1.00 85.69 655 PRO A C 1
ATOM 5237 O O . PRO A 1 655 ? 14.316 -10.981 -11.493 1.00 85.69 655 PRO A O 1
ATOM 5240 N N . SER A 1 656 ? 12.969 -9.641 -10.311 1.00 85.19 656 SER A N 1
ATOM 5241 C CA . SER A 1 656 ? 11.766 -10.472 -10.404 1.00 85.19 656 SER A CA 1
ATOM 5242 C C . SER A 1 656 ? 10.837 -10.075 -11.551 1.00 85.19 656 SER A C 1
ATOM 5244 O O . SER A 1 656 ? 9.772 -10.667 -11.667 1.00 85.19 656 SER A O 1
ATOM 5246 N N . PHE A 1 657 ? 11.200 -9.066 -12.347 1.00 93.44 657 PHE A N 1
ATOM 5247 C CA . PHE A 1 657 ? 10.376 -8.550 -13.436 1.00 93.44 657 PHE A CA 1
ATOM 5248 C C . PHE A 1 657 ? 11.219 -8.426 -14.700 1.00 93.44 657 PHE A C 1
ATOM 5250 O O . PHE A 1 657 ? 12.257 -7.756 -14.681 1.00 93.44 657 PHE A O 1
ATOM 5257 N N . VAL A 1 658 ? 10.785 -9.099 -15.763 1.00 95.50 658 VAL A N 1
ATOM 5258 C CA . VAL A 1 658 ? 11.431 -9.060 -17.078 1.00 95.50 658 VAL A CA 1
ATOM 5259 C C . VAL A 1 658 ? 10.836 -7.914 -17.880 1.00 95.50 658 VAL A C 1
ATOM 5261 O O . VAL A 1 658 ? 9.612 -7.848 -18.026 1.00 95.50 658 VAL A O 1
ATOM 5264 N N . MET A 1 659 ? 11.691 -7.009 -18.356 1.00 95.00 659 MET A N 1
ATOM 5265 C CA . MET A 1 659 ? 11.287 -5.851 -19.151 1.00 95.00 659 MET A CA 1
ATOM 5266 C C . MET A 1 659 ? 12.471 -5.287 -19.937 1.00 95.00 659 MET A C 1
ATOM 5268 O O . MET A 1 659 ? 13.568 -5.140 -19.398 1.00 95.00 659 MET A O 1
ATOM 5272 N N . GLU A 1 660 ? 12.208 -4.926 -21.190 1.00 95.38 660 GLU A N 1
ATOM 5273 C CA . GLU A 1 660 ? 13.152 -4.290 -22.106 1.00 95.38 660 GLU A CA 1
ATOM 5274 C C . GLU A 1 660 ? 12.720 -2.866 -22.467 1.00 95.38 660 GLU A C 1
ATOM 5276 O O . GLU A 1 660 ? 11.528 -2.564 -22.530 1.00 95.38 660 GLU A O 1
ATOM 5281 N N . GLY A 1 661 ? 13.670 -1.984 -22.782 1.00 95.38 661 GLY A N 1
ATOM 5282 C CA . GLY A 1 661 ? 13.350 -0.612 -23.174 1.00 95.38 661 GLY A CA 1
ATOM 5283 C C . GLY A 1 661 ? 12.513 -0.503 -24.451 1.00 95.38 661 GLY A C 1
ATOM 5284 O O . GLY A 1 661 ? 11.672 0.386 -24.520 1.00 95.38 661 GLY A O 1
ATOM 5285 N N . GLY A 1 662 ? 12.690 -1.394 -25.433 1.00 96.19 662 GLY A N 1
ATOM 5286 C CA . GLY A 1 662 ? 11.925 -1.383 -26.688 1.00 96.19 662 GLY A CA 1
ATOM 5287 C C . GLY A 1 662 ? 10.472 -1.837 -26.523 1.00 96.19 662 GLY A C 1
ATOM 5288 O O . GLY A 1 662 ? 9.618 -1.527 -27.353 1.00 96.19 662 GLY A O 1
ATOM 5289 N N . SER A 1 663 ? 10.154 -2.505 -25.408 1.00 96.75 663 SER A N 1
ATOM 5290 C CA . SER A 1 663 ? 8.788 -2.934 -25.084 1.00 96.75 663 SER A CA 1
ATOM 5291 C C . SER A 1 663 ? 7.862 -1.776 -24.681 1.00 96.75 663 SER A C 1
ATOM 5293 O O . SER A 1 663 ? 6.647 -1.968 -24.591 1.00 96.75 663 SER A O 1
ATOM 5295 N N . ILE A 1 664 ? 8.405 -0.567 -24.470 1.00 97.56 664 ILE A N 1
ATOM 5296 C CA . ILE A 1 664 ? 7.657 0.610 -24.014 1.00 97.56 664 ILE A CA 1
ATOM 5297 C C . ILE A 1 664 ? 7.969 1.880 -24.821 1.00 97.56 664 ILE A C 1
ATOM 5299 O O . ILE A 1 664 ? 9.056 2.066 -25.356 1.00 97.56 664 ILE A O 1
ATOM 5303 N N . THR A 1 665 ? 7.027 2.821 -24.819 1.00 97.50 665 THR A N 1
ATOM 5304 C CA . THR A 1 665 ? 7.250 4.223 -25.211 1.00 97.50 665 THR A CA 1
ATOM 5305 C C . THR A 1 665 ? 6.429 5.135 -24.298 1.00 97.50 665 THR A C 1
ATOM 5307 O O . THR A 1 665 ? 5.366 4.733 -23.826 1.00 97.50 665 THR A O 1
ATOM 5310 N N . THR A 1 666 ? 6.912 6.341 -23.993 1.00 97.94 666 THR A N 1
ATOM 5311 C CA . THR A 1 666 ? 6.264 7.263 -23.040 1.00 97.94 666 THR A CA 1
ATOM 5312 C C . THR A 1 666 ? 6.190 8.681 -23.584 1.00 97.94 666 THR A C 1
ATOM 5314 O O . THR A 1 666 ? 7.069 9.099 -24.336 1.00 97.94 666 THR A O 1
ATOM 5317 N N . ASP A 1 667 ? 5.174 9.432 -23.165 1.00 97.56 667 ASP A N 1
ATOM 5318 C CA . ASP A 1 667 ? 5.067 10.872 -23.413 1.00 97.56 667 ASP A CA 1
ATOM 5319 C C . ASP A 1 667 ? 5.842 11.724 -22.396 1.00 97.56 667 ASP A C 1
ATOM 5321 O O . ASP A 1 667 ? 5.918 12.938 -22.548 1.00 97.56 667 ASP A O 1
ATOM 5325 N N . GLY A 1 668 ? 6.392 11.116 -21.340 1.00 96.25 668 GLY A N 1
ATOM 5326 C CA . GLY A 1 668 ? 7.062 11.827 -20.246 1.00 96.25 668 GLY A CA 1
ATOM 5327 C C . GLY A 1 668 ? 6.137 12.599 -19.299 1.00 96.25 668 GLY A C 1
ATOM 5328 O O . GLY A 1 668 ? 6.619 13.196 -18.336 1.00 96.25 668 GLY A O 1
ATOM 5329 N N . GLU A 1 669 ? 4.824 12.574 -19.530 1.00 96.69 669 GLU A N 1
ATOM 5330 C CA . GLU A 1 669 ? 3.794 13.268 -18.745 1.00 96.69 669 GLU A CA 1
ATOM 5331 C C . GLU A 1 669 ? 2.837 12.307 -18.023 1.00 96.69 669 GLU A C 1
ATOM 5333 O O . GLU A 1 669 ? 1.872 12.735 -17.378 1.00 96.69 669 GLU A O 1
ATOM 5338 N N . GLY A 1 670 ? 3.166 11.016 -18.052 1.00 95.62 670 GLY A N 1
ATOM 5339 C CA . GLY A 1 670 ? 2.514 9.961 -17.286 1.00 95.62 670 GLY A CA 1
ATOM 5340 C C . GLY A 1 670 ? 1.810 8.915 -18.141 1.00 95.62 670 GLY A C 1
ATOM 5341 O O . GLY A 1 670 ? 1.207 8.017 -17.559 1.00 95.62 670 GLY A O 1
ATOM 5342 N N . THR A 1 671 ? 1.889 8.997 -19.469 1.00 98.25 671 THR A N 1
ATOM 5343 C CA . THR A 1 671 ? 1.281 8.029 -20.390 1.00 98.25 671 THR A CA 1
ATOM 5344 C C . THR A 1 671 ? 2.346 7.125 -20.978 1.00 98.25 671 THR A C 1
ATOM 5346 O O . THR A 1 671 ? 3.322 7.594 -21.560 1.00 98.25 671 THR A O 1
ATOM 5349 N N . LEU A 1 672 ? 2.125 5.820 -20.884 1.00 98.31 672 LEU A N 1
ATOM 5350 C CA . LEU A 1 672 ? 2.959 4.800 -21.508 1.00 98.31 672 LEU A CA 1
ATOM 5351 C C . LEU A 1 672 ? 2.145 4.026 -22.549 1.00 98.31 672 LEU A C 1
ATOM 5353 O O . LEU A 1 672 ? 0.954 3.804 -22.357 1.00 98.31 672 LEU A O 1
ATOM 5357 N N . ILE A 1 673 ? 2.768 3.596 -23.642 1.00 98.50 673 ILE A N 1
ATOM 5358 C CA . ILE A 1 673 ? 2.170 2.665 -24.609 1.00 98.50 673 ILE A CA 1
ATOM 5359 C C . ILE A 1 673 ? 3.013 1.393 -24.608 1.00 98.50 673 ILE A C 1
ATOM 5361 O O . ILE A 1 673 ? 4.243 1.464 -24.615 1.00 98.50 673 ILE A O 1
ATOM 5365 N N . ALA A 1 674 ? 2.342 0.244 -24.579 1.00 98.12 674 ALA A N 1
ATOM 5366 C CA . ALA A 1 674 ? 2.957 -1.079 -24.587 1.00 98.12 674 ALA A CA 1
ATOM 5367 C C . ALA A 1 674 ? 2.079 -2.086 -25.346 1.00 98.12 674 ALA A C 1
ATOM 5369 O O . ALA A 1 674 ? 0.869 -1.882 -25.502 1.00 98.12 674 ALA A O 1
ATOM 5370 N N . THR A 1 675 ? 2.680 -3.185 -25.805 1.00 98.00 675 THR A N 1
ATOM 5371 C CA . THR A 1 675 ? 1.967 -4.265 -26.501 1.00 98.00 675 THR A CA 1
ATOM 5372 C C . THR A 1 675 ? 1.569 -5.384 -25.538 1.00 98.00 675 THR A C 1
ATOM 5374 O O . THR A 1 675 ? 2.334 -5.774 -24.652 1.00 98.00 675 THR A O 1
ATOM 5377 N N . GLU A 1 676 ? 0.358 -5.921 -25.703 1.00 97.12 676 GLU A N 1
ATOM 5378 C CA . GLU A 1 676 ? -0.092 -7.097 -24.946 1.00 97.12 676 GLU A CA 1
ATOM 5379 C C . GLU A 1 676 ? 0.703 -8.344 -25.339 1.00 97.12 676 GLU A C 1
ATOM 5381 O O . GLU A 1 676 ? 1.088 -9.109 -24.457 1.00 97.12 676 GLU A O 1
ATOM 5386 N N . ALA A 1 677 ? 0.985 -8.514 -26.636 1.00 95.75 677 ALA A N 1
ATOM 5387 C CA . ALA A 1 677 ? 1.785 -9.619 -27.160 1.00 95.75 677 ALA A CA 1
ATOM 5388 C C . ALA A 1 677 ? 3.134 -9.775 -26.431 1.00 95.75 677 ALA A C 1
ATOM 5390 O O . ALA A 1 677 ? 3.465 -10.882 -26.007 1.00 95.75 677 ALA A O 1
ATOM 5391 N N . CYS A 1 678 ? 3.845 -8.667 -26.189 1.00 95.81 678 CYS A N 1
ATOM 5392 C CA . CYS A 1 678 ? 5.129 -8.687 -25.494 1.00 95.81 678 CYS A CA 1
ATOM 5393 C C . CYS A 1 678 ? 4.962 -8.996 -24.003 1.00 95.81 678 CYS A C 1
ATOM 5395 O O . CYS A 1 678 ? 5.466 -9.998 -23.496 1.00 95.81 678 CYS A O 1
ATOM 5397 N N . PHE A 1 679 ? 4.221 -8.162 -23.271 1.00 95.50 679 PHE A N 1
ATOM 5398 C CA . PHE A 1 679 ? 4.190 -8.262 -21.810 1.00 95.50 679 PHE A CA 1
ATOM 5399 C C . PHE A 1 679 ? 3.446 -9.493 -21.282 1.00 95.50 679 PHE A C 1
ATOM 5401 O O . PHE A 1 679 ? 3.759 -9.955 -20.182 1.00 95.50 679 PHE A O 1
ATOM 5408 N N . LEU A 1 680 ? 2.483 -10.032 -22.038 1.00 94.75 680 LEU A N 1
ATOM 5409 C CA . LEU A 1 680 ? 1.725 -11.232 -21.663 1.00 94.75 680 LEU A CA 1
ATOM 5410 C C . LEU A 1 680 ? 2.329 -12.529 -22.221 1.00 94.75 680 LEU A C 1
ATOM 5412 O O . LEU A 1 680 ? 1.765 -13.604 -22.000 1.00 94.75 680 LEU A O 1
ATOM 5416 N N . SER A 1 681 ? 3.477 -12.457 -22.905 1.00 93.50 681 SER A N 1
ATOM 5417 C CA . SER A 1 681 ? 4.227 -13.646 -23.310 1.00 93.50 681 SER A CA 1
ATOM 5418 C C . SER A 1 681 ? 4.638 -14.471 -22.083 1.00 93.50 681 SER A C 1
ATOM 5420 O O . SER A 1 681 ? 5.093 -13.956 -21.053 1.00 93.50 681 SER A O 1
ATOM 5422 N N . LYS A 1 682 ? 4.509 -15.801 -22.198 1.00 91.50 682 LYS A N 1
ATOM 5423 C CA . LYS A 1 682 ? 4.903 -16.749 -21.140 1.00 91.50 682 LYS A CA 1
ATOM 5424 C C . LYS A 1 682 ? 6.410 -16.718 -20.874 1.00 91.50 682 LYS A C 1
ATOM 5426 O O . LYS A 1 682 ? 6.838 -17.133 -19.799 1.00 91.50 682 LYS A O 1
ATOM 5431 N N . GLY A 1 683 ? 7.199 -16.206 -21.819 1.00 91.31 683 GLY A N 1
ATOM 5432 C CA . GLY A 1 683 ? 8.635 -16.005 -21.663 1.00 91.31 683 GLY A CA 1
ATOM 5433 C C . GLY A 1 683 ? 9.013 -14.809 -20.787 1.00 91.31 683 GLY A C 1
ATOM 5434 O O . GLY A 1 683 ? 10.191 -14.659 -20.463 1.00 91.31 683 GLY A O 1
ATOM 5435 N N . ARG A 1 684 ? 8.059 -13.948 -20.396 1.00 91.62 684 ARG A N 1
ATOM 5436 C CA . ARG A 1 684 ? 8.332 -12.697 -19.665 1.00 91.62 684 ARG A CA 1
ATOM 5437 C C . ARG A 1 684 ? 8.027 -12.808 -18.184 1.00 91.62 684 ARG A C 1
ATOM 5439 O O . ARG A 1 684 ? 8.913 -13.080 -17.377 1.00 91.62 684 ARG A O 1
ATOM 5446 N N . ASN A 1 685 ? 6.760 -12.616 -17.836 1.00 92.94 685 ASN A N 1
ATOM 5447 C CA . ASN A 1 685 ? 6.286 -12.543 -16.460 1.00 92.94 685 ASN A CA 1
ATOM 5448 C C . ASN A 1 685 ? 5.143 -13.558 -16.245 1.00 92.94 685 ASN A C 1
ATOM 5450 O O . ASN A 1 685 ? 4.038 -13.163 -15.885 1.00 92.94 685 ASN A O 1
ATOM 5454 N N . PRO A 1 686 ? 5.372 -14.873 -16.463 1.00 89.00 686 PRO A N 1
ATOM 5455 C CA . PRO A 1 686 ? 4.306 -15.882 -16.564 1.00 89.00 686 PRO A CA 1
ATOM 5456 C C . PRO A 1 686 ? 3.489 -16.085 -15.283 1.00 89.00 686 PRO A C 1
ATOM 5458 O O . PRO A 1 686 ? 2.400 -16.650 -15.330 1.00 89.00 686 PRO A O 1
ATOM 5461 N N . SER A 1 687 ? 4.013 -15.661 -14.133 1.00 83.56 687 SER A N 1
ATOM 5462 C CA . SER A 1 687 ? 3.315 -15.718 -12.847 1.00 83.56 687 SER A CA 1
ATOM 5463 C C . SER A 1 687 ? 2.496 -14.464 -12.537 1.00 83.56 687 SER A C 1
ATOM 5465 O O . SER A 1 687 ? 1.924 -14.394 -11.452 1.00 83.56 687 SER A O 1
ATOM 5467 N N . MET A 1 688 ? 2.476 -13.473 -13.434 1.00 84.19 688 MET A N 1
ATOM 5468 C CA . MET A 1 688 ? 1.804 -12.190 -13.240 1.00 84.19 688 MET A CA 1
ATOM 5469 C C . MET A 1 688 ? 0.643 -12.022 -14.221 1.00 84.19 688 MET A C 1
ATOM 5471 O O . MET A 1 688 ? 0.738 -12.320 -15.408 1.00 84.19 688 MET A O 1
ATOM 5475 N N . SER A 1 689 ? -0.460 -11.492 -13.715 1.00 84.50 689 SER A N 1
ATOM 5476 C CA . SER A 1 689 ? -1.580 -10.994 -14.504 1.00 84.50 689 SER A CA 1
ATOM 5477 C C . SER A 1 689 ? -1.242 -9.662 -15.186 1.00 84.50 689 SER A C 1
ATOM 5479 O O . SER A 1 689 ? -0.353 -8.924 -14.755 1.00 84.50 689 SER A O 1
ATOM 5481 N N . LYS A 1 690 ? -2.017 -9.295 -16.217 1.00 88.94 690 LYS A N 1
ATOM 5482 C CA . LYS A 1 690 ? -1.898 -7.993 -16.900 1.00 88.94 690 LYS A CA 1
ATOM 5483 C C . LYS A 1 690 ? -1.936 -6.810 -15.923 1.00 88.94 690 LYS A C 1
ATOM 5485 O O . LYS A 1 690 ? -1.164 -5.869 -16.067 1.00 88.94 690 LYS A O 1
ATOM 5490 N N . ALA A 1 691 ? -2.802 -6.876 -14.911 1.00 78.81 691 ALA A N 1
ATOM 5491 C CA . ALA A 1 691 ? -2.945 -5.814 -13.920 1.00 78.81 691 ALA A CA 1
ATOM 5492 C C . ALA A 1 691 ? -1.712 -5.691 -12.999 1.00 78.81 691 ALA A C 1
ATOM 5494 O O . ALA A 1 691 ? -1.280 -4.582 -12.688 1.00 78.81 691 ALA A O 1
ATOM 5495 N N . GLU A 1 692 ? -1.096 -6.814 -12.614 1.00 78.31 692 GLU A N 1
ATOM 5496 C CA . GLU A 1 692 ? 0.154 -6.826 -11.840 1.00 78.31 692 GLU A CA 1
ATOM 5497 C C . GLU A 1 692 ? 1.334 -6.255 -12.637 1.00 78.31 692 GLU A C 1
ATOM 5499 O O . GLU A 1 692 ? 2.183 -5.551 -12.078 1.00 78.31 692 GLU A O 1
ATOM 5504 N N . ILE A 1 693 ? 1.382 -6.543 -13.941 1.00 90.81 693 ILE A N 1
ATOM 5505 C CA . ILE A 1 693 ? 2.381 -5.999 -14.869 1.00 90.81 693 ILE A CA 1
ATOM 5506 C C . ILE A 1 693 ? 2.197 -4.487 -15.002 1.00 90.81 693 ILE A C 1
ATOM 5508 O O . ILE A 1 693 ? 3.149 -3.739 -14.784 1.00 90.81 693 ILE A O 1
ATOM 5512 N N . GLU A 1 694 ? 0.977 -4.035 -15.303 1.00 92.69 694 GLU A N 1
ATOM 5513 C CA . GLU A 1 694 ? 0.646 -2.614 -15.437 1.00 92.69 694 GLU A CA 1
ATOM 5514 C C . GLU A 1 694 ? 1.051 -1.819 -14.194 1.00 92.69 694 GLU A C 1
ATOM 5516 O O . GLU A 1 694 ? 1.714 -0.789 -14.300 1.00 92.69 694 GLU A O 1
ATOM 5521 N N . GLU A 1 695 ? 0.723 -2.309 -13.002 1.00 81.88 695 GLU A N 1
ATOM 5522 C CA . GLU A 1 695 ? 1.074 -1.595 -11.778 1.00 81.88 695 GLU A CA 1
ATOM 5523 C C . GLU A 1 695 ? 2.579 -1.635 -11.487 1.00 81.88 695 GLU A C 1
ATOM 5525 O O . GLU A 1 695 ? 3.145 -0.649 -11.016 1.00 81.88 695 GLU A O 1
ATOM 5530 N N . THR A 1 696 ? 3.266 -2.736 -11.808 1.00 89.56 696 THR A N 1
ATOM 5531 C CA . THR A 1 696 ? 4.735 -2.783 -11.722 1.00 89.56 696 THR A CA 1
ATOM 5532 C C . THR A 1 696 ? 5.369 -1.709 -12.599 1.00 89.56 696 THR A C 1
ATOM 5534 O O . THR A 1 696 ? 6.245 -0.980 -12.127 1.00 89.56 696 THR A O 1
ATOM 5537 N N . LEU A 1 697 ? 4.877 -1.549 -13.829 1.00 95.31 697 LEU A N 1
ATOM 5538 C CA . LEU A 1 697 ? 5.304 -0.489 -14.738 1.00 95.31 697 LEU A CA 1
ATOM 5539 C C . LEU A 1 697 ? 4.985 0.900 -14.163 1.00 95.31 697 LEU A C 1
ATOM 5541 O O . LEU A 1 697 ? 5.879 1.739 -14.104 1.00 95.31 697 LEU A O 1
ATOM 5545 N N . LYS A 1 698 ? 3.778 1.145 -13.636 1.00 92.31 698 LYS A N 1
ATOM 5546 C CA . LYS A 1 698 ? 3.424 2.428 -12.987 1.00 92.31 698 LYS A CA 1
ATOM 5547 C C . LYS A 1 698 ? 4.339 2.764 -11.805 1.00 92.31 698 LYS A C 1
ATOM 5549 O O . LYS A 1 698 ? 4.793 3.899 -11.671 1.00 92.31 698 LYS A O 1
ATOM 5554 N N . VAL A 1 699 ? 4.664 1.788 -10.957 1.00 88.12 699 VAL A N 1
ATOM 5555 C CA . VAL A 1 699 ? 5.528 1.980 -9.775 1.00 88.12 699 VAL A CA 1
ATOM 5556 C C . VAL A 1 699 ? 6.989 2.209 -10.153 1.00 88.12 699 VAL A C 1
ATOM 5558 O O . VAL A 1 699 ? 7.644 3.068 -9.556 1.00 88.12 699 VAL A O 1
ATOM 5561 N N . TYR A 1 700 ? 7.516 1.436 -11.103 1.00 95.06 700 TYR A N 1
ATOM 5562 C CA . TYR A 1 700 ? 8.939 1.472 -11.444 1.00 95.06 700 TYR A CA 1
ATOM 5563 C C . TYR A 1 700 ? 9.285 2.453 -12.562 1.00 95.06 700 TYR A C 1
ATOM 5565 O O . TYR A 1 700 ? 10.435 2.863 -12.653 1.00 95.06 700 TYR A O 1
ATOM 5573 N N . LEU A 1 701 ? 8.317 2.887 -13.365 1.00 96.94 701 LEU A N 1
ATOM 5574 C CA . LEU A 1 701 ? 8.507 3.910 -14.397 1.00 96.94 701 LEU A CA 1
ATOM 5575 C C . LEU A 1 701 ? 7.864 5.248 -14.017 1.00 96.94 701 LEU A C 1
ATOM 5577 O O . LEU A 1 701 ? 8.050 6.229 -14.727 1.00 96.94 701 LEU A O 1
ATOM 5581 N N . GLY A 1 702 ? 7.119 5.321 -12.909 1.00 94.56 702 GLY A N 1
ATOM 5582 C CA . GLY A 1 702 ? 6.474 6.553 -12.442 1.00 94.56 702 GLY A CA 1
ATOM 5583 C C . GLY A 1 702 ? 5.452 7.125 -13.428 1.00 94.56 702 GLY A C 1
ATOM 5584 O O . GLY A 1 702 ? 5.289 8.342 -13.503 1.00 94.56 702 GLY A O 1
ATOM 5585 N N . VAL A 1 703 ? 4.794 6.253 -14.194 1.00 95.75 703 VAL A N 1
ATOM 5586 C CA . VAL A 1 703 ? 3.700 6.600 -15.113 1.00 95.75 703 VAL A CA 1
ATOM 5587 C C . VAL A 1 703 ? 2.344 6.435 -14.418 1.00 95.75 703 VAL A C 1
ATOM 5589 O O . VAL A 1 703 ? 2.230 5.723 -13.418 1.00 95.75 703 VAL A O 1
ATOM 5592 N N . ASN A 1 704 ? 1.317 7.109 -14.928 1.00 90.00 704 ASN A N 1
ATOM 5593 C CA . ASN A 1 704 ? -0.039 7.090 -14.376 1.00 90.00 704 ASN A CA 1
ATOM 5594 C C . ASN A 1 704 ? -0.943 6.118 -15.136 1.00 90.00 704 ASN A C 1
ATOM 5596 O O . ASN A 1 704 ? -1.671 5.353 -14.503 1.00 90.00 704 ASN A O 1
ATOM 5600 N N . ASP A 1 705 ? -0.834 6.098 -16.466 1.00 92.50 705 ASP A N 1
ATOM 5601 C CA . ASP A 1 705 ? -1.705 5.332 -17.355 1.00 92.50 705 ASP A CA 1
ATOM 5602 C C . ASP A 1 705 ? -0.910 4.585 -18.423 1.00 92.50 705 ASP A C 1
ATOM 5604 O O . ASP A 1 705 ? 0.162 5.021 -18.851 1.00 92.50 705 ASP A O 1
ATOM 5608 N N . ILE A 1 706 ? -1.449 3.436 -18.840 1.00 97.06 706 ILE A N 1
ATOM 5609 C CA . ILE A 1 706 ? -0.872 2.593 -19.888 1.00 97.06 706 ILE A CA 1
ATOM 5610 C C . ILE A 1 706 ? -1.926 2.339 -20.963 1.00 97.06 706 ILE A C 1
ATOM 5612 O O . ILE A 1 706 ? -2.999 1.805 -20.686 1.00 97.06 706 ILE A O 1
ATOM 5616 N N . ILE A 1 707 ? -1.602 2.688 -22.204 1.00 98.00 707 ILE A N 1
ATOM 5617 C CA . ILE A 1 707 ? -2.391 2.344 -23.382 1.00 98.00 707 ILE A CA 1
ATOM 5618 C C . ILE A 1 707 ? -1.869 1.009 -23.912 1.00 98.00 707 ILE A C 1
ATOM 5620 O O . ILE A 1 707 ? -0.763 0.919 -24.449 1.00 98.00 707 ILE A O 1
ATOM 5624 N N . TRP A 1 708 ? -2.679 -0.034 -23.759 1.00 97.88 708 TRP A N 1
ATOM 5625 C CA . TRP A 1 708 ? -2.373 -1.369 -24.261 1.00 97.88 708 TRP A CA 1
ATOM 5626 C C . TRP A 1 708 ? -2.837 -1.519 -25.708 1.00 97.88 708 TRP A C 1
ATOM 5628 O O . TRP A 1 708 ? -4.034 -1.428 -25.988 1.00 97.88 708 TRP A O 1
ATOM 5638 N N . ILE A 1 709 ? -1.904 -1.794 -26.619 1.00 97.56 709 ILE A N 1
ATOM 5639 C CA . ILE A 1 709 ? -2.234 -2.228 -27.981 1.00 97.56 709 ILE A CA 1
ATOM 5640 C C . ILE A 1 709 ? -2.073 -3.757 -28.088 1.00 97.56 709 ILE A C 1
ATOM 5642 O O . ILE A 1 709 ? -1.120 -4.298 -27.533 1.00 97.56 709 ILE A O 1
ATOM 5646 N N . PRO A 1 710 ? -2.968 -4.491 -28.776 1.00 96.62 710 PRO A N 1
ATOM 5647 C CA . PRO A 1 710 ? -2.916 -5.956 -28.778 1.00 96.62 710 PRO A CA 1
ATOM 5648 C C . PRO A 1 710 ? -1.631 -6.528 -29.386 1.00 96.62 710 PRO A C 1
ATOM 5650 O O . PRO A 1 710 ? -1.087 -7.500 -28.874 1.00 96.62 710 PRO A O 1
ATOM 5653 N N . HIS A 1 711 ? -1.154 -5.904 -30.465 1.00 97.19 711 HIS A N 1
ATOM 5654 C CA . HIS A 1 711 ? -0.063 -6.406 -31.292 1.00 97.19 711 HIS A CA 1
ATOM 5655 C C . HIS A 1 711 ? 0.881 -5.287 -31.726 1.00 97.19 711 HIS A C 1
ATOM 5657 O O . HIS A 1 711 ? 0.444 -4.151 -31.948 1.00 97.19 711 HIS A O 1
ATOM 5663 N N . GLY A 1 712 ? 2.156 -5.638 -31.869 1.00 95.50 712 GLY A N 1
ATOM 5664 C CA . GLY A 1 712 ? 3.190 -4.821 -32.497 1.00 95.50 712 GLY A CA 1
ATOM 5665 C C . GLY A 1 712 ? 3.320 -5.137 -33.992 1.00 95.50 712 GLY A C 1
ATOM 5666 O O . GLY A 1 712 ? 2.324 -5.249 -34.717 1.00 95.50 712 GLY A O 1
ATOM 5667 N N . ILE A 1 713 ? 4.560 -5.283 -34.468 1.00 95.31 713 ILE A N 1
ATOM 5668 C CA . ILE A 1 713 ? 4.832 -5.852 -35.794 1.00 95.31 713 ILE A CA 1
ATOM 5669 C C . ILE A 1 713 ? 4.817 -7.380 -35.691 1.00 95.31 713 ILE A C 1
ATOM 5671 O O . ILE A 1 713 ? 5.625 -7.973 -34.984 1.00 95.31 713 ILE A O 1
ATOM 5675 N N . ILE A 1 714 ? 3.895 -8.028 -36.401 1.00 92.81 714 ILE A N 1
ATOM 5676 C CA . ILE A 1 714 ? 3.697 -9.476 -36.352 1.00 92.81 714 ILE A CA 1
ATOM 5677 C C . ILE A 1 714 ? 4.936 -10.199 -36.889 1.00 92.81 714 ILE A C 1
ATOM 5679 O O . ILE A 1 714 ? 5.392 -9.948 -38.006 1.00 92.81 714 ILE A O 1
ATOM 5683 N N . GLY A 1 715 ? 5.440 -11.148 -36.099 1.00 87.88 715 GLY A N 1
ATOM 5684 C CA . GLY A 1 715 ? 6.636 -11.928 -36.418 1.00 87.88 715 GLY A CA 1
ATOM 5685 C C . GLY A 1 715 ? 7.950 -11.282 -35.977 1.00 87.88 715 GLY A C 1
ATOM 5686 O O . GLY A 1 715 ? 9.004 -11.849 -36.262 1.00 87.88 715 GLY A O 1
ATOM 5687 N N . ASP A 1 716 ? 7.894 -10.130 -35.301 1.00 89.75 716 ASP A N 1
ATOM 5688 C CA . ASP A 1 716 ? 9.041 -9.537 -34.612 1.00 89.75 716 ASP A CA 1
ATOM 5689 C C . ASP A 1 716 ? 9.597 -10.524 -33.575 1.00 89.75 716 ASP A C 1
ATOM 5691 O O . ASP A 1 716 ? 8.856 -11.142 -32.809 1.00 89.75 716 ASP A O 1
ATOM 5695 N N . GLU A 1 717 ? 10.918 -10.688 -33.575 1.00 87.00 717 GLU A N 1
ATOM 5696 C CA . GLU A 1 717 ? 11.630 -11.664 -32.753 1.00 87.00 717 GLU A CA 1
ATOM 5697 C C . GLU A 1 717 ? 11.740 -11.258 -31.270 1.00 87.00 717 GLU A C 1
ATOM 5699 O O . GLU A 1 717 ? 12.258 -12.021 -30.460 1.00 87.00 717 GLU A O 1
ATOM 5704 N N . THR A 1 718 ? 11.212 -10.087 -30.908 1.00 88.50 718 THR A N 1
ATOM 5705 C CA . THR A 1 718 ? 11.192 -9.529 -29.544 1.00 88.50 718 THR A CA 1
ATOM 5706 C C . THR A 1 718 ? 9.838 -9.663 -28.822 1.00 88.50 718 THR A C 1
ATOM 5708 O O . THR A 1 718 ? 9.591 -8.991 -27.819 1.00 88.50 718 THR A O 1
ATOM 5711 N N . ASP A 1 719 ? 8.956 -10.540 -29.312 1.00 90.00 719 ASP A N 1
ATOM 5712 C CA . ASP A 1 719 ? 7.541 -10.644 -28.916 1.00 90.00 719 ASP A CA 1
ATOM 5713 C C . ASP A 1 719 ? 6.733 -9.374 -29.252 1.00 90.00 719 ASP A C 1
ATOM 5715 O O . ASP A 1 719 ? 5.870 -8.941 -28.492 1.00 90.00 719 ASP A O 1
ATOM 5719 N N . GLU A 1 720 ? 6.992 -8.780 -30.422 1.00 94.12 720 GLU A N 1
ATOM 5720 C CA . GLU A 1 720 ? 6.273 -7.603 -30.929 1.00 94.12 720 GLU A CA 1
ATOM 5721 C C . GLU A 1 720 ? 6.463 -6.350 -30.055 1.00 94.12 720 GLU A C 1
ATOM 5723 O O . GLU A 1 720 ? 5.498 -5.775 -29.536 1.00 94.12 720 GLU A O 1
ATOM 5728 N N . HIS A 1 721 ? 7.712 -5.901 -29.897 1.00 95.94 721 HIS A N 1
ATOM 5729 C CA . HIS A 1 721 ? 8.030 -4.650 -29.208 1.00 95.94 721 HIS A CA 1
ATOM 5730 C C . HIS A 1 721 ? 7.253 -3.450 -29.775 1.00 95.94 721 HIS A C 1
ATOM 5732 O O . HIS A 1 721 ? 6.985 -3.333 -30.978 1.00 95.94 721 HIS A O 1
ATOM 5738 N N . VAL A 1 722 ? 6.872 -2.529 -28.883 1.00 97.25 722 VAL A N 1
ATOM 5739 C CA . VAL A 1 722 ? 6.057 -1.368 -29.259 1.00 97.25 722 VAL A CA 1
ATOM 5740 C C . VAL A 1 722 ? 6.848 -0.366 -30.091 1.00 97.25 722 VAL A C 1
ATOM 5742 O O . VAL A 1 722 ? 6.257 0.273 -30.951 1.00 97.25 722 VAL A O 1
ATOM 5745 N N . ASP A 1 723 ? 8.164 -0.252 -29.906 1.00 95.38 723 ASP A N 1
ATOM 5746 C CA . ASP A 1 723 ? 9.010 0.719 -30.616 1.00 95.38 723 ASP A CA 1
ATOM 5747 C C . ASP A 1 723 ? 9.104 0.483 -32.137 1.00 95.38 723 ASP A C 1
ATOM 5749 O O . ASP A 1 723 ? 9.398 1.404 -32.903 1.00 95.38 723 ASP A O 1
ATOM 5753 N N . ASN A 1 724 ? 8.772 -0.725 -32.595 1.00 94.69 724 ASN A N 1
ATOM 5754 C CA . ASN A 1 724 ? 8.587 -1.060 -34.004 1.00 94.69 724 ASN A CA 1
ATOM 5755 C C . ASN A 1 724 ? 7.186 -0.731 -34.537 1.00 94.69 724 ASN A C 1
ATOM 5757 O O . ASN A 1 724 ? 6.997 -0.733 -35.754 1.00 94.69 724 ASN A O 1
ATOM 5761 N N . MET A 1 725 ? 6.216 -0.441 -33.663 1.00 96.31 725 MET A N 1
ATOM 5762 C CA . MET A 1 725 ? 4.801 -0.259 -34.005 1.00 96.31 725 MET A CA 1
ATOM 5763 C C . MET A 1 725 ? 4.252 1.153 -33.728 1.00 96.31 725 MET A C 1
ATOM 5765 O O . MET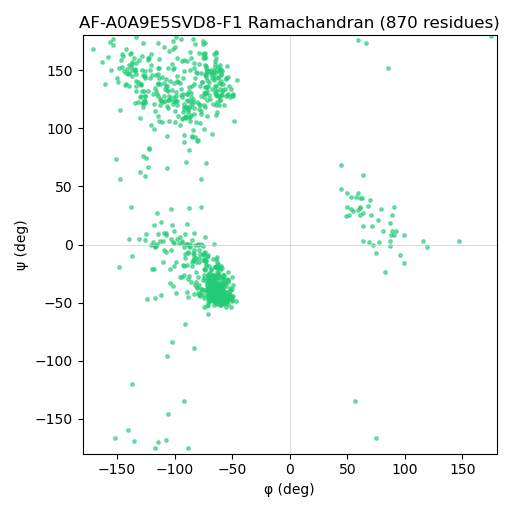 A 1 725 ? 3.597 1.737 -34.597 1.00 96.31 725 MET A O 1
ATOM 5769 N N . VAL A 1 726 ? 4.535 1.725 -32.557 1.00 97.94 726 VAL A N 1
ATOM 5770 C CA . VAL A 1 726 ? 4.099 3.059 -32.122 1.00 97.94 726 VAL A CA 1
ATOM 5771 C C . VAL A 1 726 ? 5.198 3.740 -31.309 1.00 97.94 726 VAL A C 1
ATOM 5773 O O . VAL A 1 726 ? 5.780 3.138 -30.415 1.00 97.94 726 VAL A O 1
ATOM 5776 N N . THR A 1 727 ? 5.429 5.031 -31.545 1.00 97.44 727 THR A N 1
ATOM 5777 C CA . THR A 1 727 ? 6.283 5.852 -30.670 1.00 97.44 727 THR A CA 1
ATOM 5778 C C . THR A 1 727 ? 5.762 7.280 -30.550 1.00 97.44 727 THR A C 1
ATOM 5780 O O . THR A 1 727 ? 5.145 7.797 -31.483 1.00 97.44 727 THR A O 1
ATOM 5783 N N . PHE A 1 728 ? 5.989 7.940 -29.414 1.00 98.06 728 PHE A N 1
ATOM 5784 C CA . PHE A 1 728 ? 5.615 9.345 -29.239 1.00 98.06 728 PHE A CA 1
ATOM 5785 C C . PHE A 1 728 ? 6.539 10.279 -30.036 1.00 98.06 728 PHE A C 1
ATOM 5787 O O . PHE A 1 728 ? 7.764 10.219 -29.922 1.00 98.06 728 PHE A O 1
ATOM 5794 N N . SER A 1 729 ? 5.959 11.204 -30.807 1.00 97.06 729 SER A N 1
ATOM 5795 C CA . SER A 1 729 ? 6.695 12.331 -31.411 1.00 97.06 729 SER A CA 1
ATOM 5796 C C . SER A 1 729 ? 6.763 13.540 -30.473 1.00 97.06 729 SER A C 1
ATOM 5798 O O . SER A 1 729 ? 7.695 14.343 -30.568 1.00 97.06 729 SER A O 1
ATOM 5800 N N . ARG A 1 730 ? 5.770 13.677 -29.584 1.00 96.62 730 ARG A N 1
ATOM 5801 C CA . ARG A 1 730 ? 5.648 14.656 -28.488 1.00 96.62 730 ARG A CA 1
ATOM 5802 C C . ARG A 1 730 ? 4.450 14.275 -27.601 1.00 96.62 730 ARG A C 1
ATOM 5804 O O . ARG A 1 730 ? 3.643 13.449 -28.029 1.00 96.62 730 ARG A O 1
ATOM 5811 N N . PRO A 1 731 ? 4.271 14.876 -26.411 1.00 96.56 731 PRO A N 1
ATOM 5812 C CA . PRO A 1 731 ? 3.093 14.599 -25.596 1.00 96.56 731 PRO A CA 1
ATOM 5813 C C . PRO A 1 731 ? 1.776 14.807 -26.357 1.00 96.56 731 PRO A C 1
ATOM 5815 O O . PRO A 1 731 ? 1.580 15.836 -27.005 1.00 96.56 731 PRO A O 1
ATOM 5818 N N . GLY A 1 732 ? 0.895 13.803 -26.310 1.00 96.06 732 GLY A N 1
ATOM 5819 C CA . GLY A 1 732 ? -0.378 13.781 -27.040 1.00 96.06 732 GLY A CA 1
ATOM 5820 C C . GLY A 1 732 ? -0.296 13.455 -28.543 1.00 96.06 732 GLY A C 1
ATOM 5821 O O . GLY A 1 732 ? -1.333 13.449 -29.205 1.00 96.06 732 GLY A O 1
ATOM 5822 N N . GLU A 1 733 ? 0.883 13.169 -29.113 1.00 98.00 733 GLU A N 1
ATOM 5823 C CA . GLU A 1 733 ? 1.039 12.801 -30.530 1.00 98.00 733 GLU A CA 1
ATOM 5824 C C . GLU A 1 733 ? 1.953 11.580 -30.720 1.00 98.00 733 GLU A C 1
ATOM 5826 O O . GLU A 1 733 ? 3.062 11.512 -30.184 1.00 98.00 733 GLU A O 1
ATOM 5831 N N . VAL A 1 734 ? 1.499 10.621 -31.527 1.00 98.44 734 VAL A N 1
ATOM 5832 C CA . VAL A 1 734 ? 2.212 9.367 -31.804 1.00 98.44 734 VAL A CA 1
ATOM 5833 C C . VAL A 1 734 ? 2.414 9.138 -33.298 1.00 98.44 734 VAL A C 1
ATOM 5835 O O . VAL A 1 734 ? 1.582 9.513 -34.128 1.00 98.44 734 VAL A O 1
ATOM 5838 N N . LEU A 1 735 ? 3.509 8.465 -33.637 1.00 98.56 735 LEU A N 1
ATOM 5839 C CA . LEU A 1 735 ? 3.792 7.928 -34.963 1.00 98.56 735 LEU A CA 1
ATOM 5840 C C . LEU A 1 735 ? 3.438 6.440 -34.977 1.00 98.56 735 LEU A C 1
ATOM 5842 O O . LEU A 1 735 ? 3.906 5.693 -34.123 1.00 98.56 735 LEU A O 1
ATOM 5846 N N . LEU A 1 736 ? 2.627 6.018 -35.945 1.00 98.44 736 LEU A N 1
ATOM 5847 C CA . LEU A 1 736 ? 2.169 4.637 -36.116 1.00 98.44 736 LEU A CA 1
ATOM 5848 C C . LEU A 1 736 ? 2.767 4.051 -37.398 1.00 98.44 736 LEU A C 1
ATOM 5850 O O . LEU A 1 736 ? 2.564 4.617 -38.478 1.00 98.44 736 LEU A O 1
ATOM 5854 N N . ALA A 1 737 ? 3.452 2.908 -37.300 1.00 97.38 737 ALA A N 1
ATOM 5855 C CA . ALA A 1 737 ? 3.891 2.160 -38.476 1.00 97.38 737 ALA A CA 1
ATOM 5856 C C . ALA A 1 737 ? 2.675 1.719 -39.298 1.00 97.38 737 ALA A C 1
ATOM 5858 O O . ALA A 1 737 ? 1.795 1.001 -38.820 1.00 97.38 737 ALA A O 1
ATOM 5859 N N . TRP A 1 738 ? 2.618 2.170 -40.549 1.00 97.19 738 TRP A N 1
ATOM 5860 C CA . TRP A 1 738 ? 1.477 1.950 -41.422 1.00 97.19 738 TRP A CA 1
ATOM 5861 C C . TRP A 1 738 ? 1.852 1.043 -42.602 1.00 97.19 738 TRP A C 1
ATOM 5863 O O . TRP A 1 738 ? 2.555 1.490 -43.520 1.00 97.19 738 TRP A O 1
ATOM 5873 N N . PRO A 1 739 ? 1.407 -0.227 -42.596 1.00 94.50 739 PRO A N 1
ATOM 5874 C CA . PRO A 1 739 ? 1.724 -1.191 -43.643 1.00 94.50 739 PRO A CA 1
ATOM 5875 C C . PRO A 1 739 ? 0.925 -0.931 -44.925 1.00 94.50 739 PRO A C 1
ATOM 5877 O O . PRO A 1 739 ? -0.101 -0.245 -44.939 1.00 94.50 739 PRO A O 1
ATOM 5880 N N . SER A 1 740 ? 1.380 -1.539 -46.021 1.00 89.19 740 SER A N 1
ATOM 5881 C CA . SER A 1 740 ? 0.589 -1.649 -47.250 1.00 89.19 740 SER A CA 1
ATOM 5882 C C . SER A 1 740 ? -0.633 -2.547 -47.029 1.00 89.19 740 SER A C 1
ATOM 5884 O O . SER A 1 740 ? -0.556 -3.535 -46.305 1.00 89.19 740 SER A O 1
ATOM 5886 N N . THR A 1 741 ? -1.737 -2.275 -47.727 1.00 87.50 741 THR A N 1
ATOM 5887 C CA . THR A 1 741 ? -2.937 -3.136 -47.724 1.00 87.50 741 THR A CA 1
ATOM 5888 C C . THR A 1 741 ? -2.682 -4.537 -48.294 1.00 87.50 741 THR A C 1
ATOM 5890 O O . THR A 1 741 ? -3.496 -5.437 -48.095 1.00 87.50 741 THR A O 1
ATOM 5893 N N . ALA A 1 742 ? -1.554 -4.740 -48.987 1.00 88.00 742 ALA A N 1
ATOM 5894 C CA . ALA A 1 742 ? -1.110 -6.056 -49.441 1.00 88.00 742 ALA A CA 1
ATOM 5895 C C . ALA A 1 742 ? -0.710 -6.984 -48.276 1.00 88.00 742 ALA A C 1
ATOM 5897 O O . ALA A 1 742 ? -0.913 -8.195 -48.368 1.00 88.00 742 ALA A O 1
ATOM 5898 N N . ASP A 1 743 ? -0.195 -6.433 -47.172 1.00 88.56 743 ASP A N 1
ATOM 5899 C CA . ASP A 1 743 ? 0.093 -7.182 -45.947 1.00 88.56 743 ASP A CA 1
ATOM 5900 C C . ASP A 1 743 ? -1.156 -7.211 -45.060 1.00 88.56 743 ASP A C 1
ATOM 5902 O O . ASP A 1 743 ? -1.332 -6.405 -44.146 1.00 88.56 743 ASP A O 1
ATOM 5906 N N . LYS A 1 744 ? -2.072 -8.134 -45.370 1.00 92.06 744 LYS A N 1
ATOM 5907 C CA . LYS A 1 744 ? -3.371 -8.225 -44.685 1.00 92.06 744 LYS A CA 1
ATOM 5908 C C . LYS A 1 744 ? -3.230 -8.434 -43.175 1.00 92.06 744 LYS A C 1
ATOM 5910 O O . LYS A 1 744 ? -4.056 -7.922 -42.424 1.00 92.06 744 LYS A O 1
ATOM 5915 N N . VAL A 1 745 ? -2.216 -9.182 -42.736 1.00 92.88 745 VAL A N 1
ATOM 5916 C CA . VAL A 1 745 ? -2.026 -9.526 -41.320 1.00 92.88 745 VAL A CA 1
ATOM 5917 C C . VAL A 1 745 ? -1.571 -8.293 -40.546 1.00 92.88 745 VAL A C 1
ATOM 5919 O O . VAL A 1 745 ? -2.250 -7.890 -39.596 1.00 92.88 745 VAL A O 1
ATOM 5922 N N . GLN A 1 746 ? -0.505 -7.628 -41.001 1.00 94.69 746 GLN A N 1
ATOM 5923 C CA . GLN A 1 746 ? -0.020 -6.421 -40.333 1.00 94.69 746 GLN A CA 1
ATOM 5924 C C . GLN A 1 746 ? -1.015 -5.262 -40.457 1.00 94.69 746 GLN A C 1
ATOM 5926 O O . GLN A 1 746 ? -1.184 -4.489 -39.516 1.00 94.69 746 GLN A O 1
ATOM 5931 N N . TYR A 1 747 ? -1.726 -5.143 -41.583 1.00 95.31 747 TYR A N 1
ATOM 5932 C CA . TYR A 1 747 ? -2.732 -4.093 -41.781 1.00 95.31 747 TYR A CA 1
ATOM 5933 C C . TYR A 1 747 ? -3.890 -4.195 -40.782 1.00 95.31 747 TYR A C 1
ATOM 5935 O O . TYR A 1 747 ? -4.350 -3.176 -40.258 1.00 95.31 747 TYR A O 1
ATOM 5943 N N . VAL A 1 748 ? -4.333 -5.413 -40.453 1.00 96.31 748 VAL A N 1
ATOM 5944 C CA . VAL A 1 748 ? -5.346 -5.635 -39.409 1.00 96.31 748 VAL A CA 1
ATOM 5945 C C . VAL A 1 748 ? -4.810 -5.242 -38.030 1.00 96.31 748 VAL A C 1
ATOM 5947 O O . VAL A 1 748 ? -5.516 -4.551 -37.292 1.00 96.31 748 VAL A O 1
ATOM 5950 N N . ALA A 1 749 ? -3.576 -5.628 -37.688 1.00 95.56 749 ALA A N 1
ATOM 5951 C CA . ALA A 1 749 ? -2.942 -5.239 -36.425 1.00 95.56 749 ALA A CA 1
ATOM 5952 C C . ALA A 1 749 ? -2.827 -3.706 -36.299 1.00 95.56 749 ALA A C 1
ATOM 5954 O O . ALA A 1 749 ? -3.281 -3.127 -35.309 1.00 95.56 749 ALA A O 1
ATOM 5955 N N . ALA A 1 750 ? -2.347 -3.030 -37.348 1.00 97.06 750 ALA A N 1
ATOM 5956 C CA . ALA A 1 750 ? -2.212 -1.575 -37.382 1.00 97.06 750 ALA A CA 1
ATOM 5957 C C . ALA A 1 750 ? -3.542 -0.824 -37.323 1.00 97.06 750 ALA A C 1
ATOM 5959 O O . ALA A 1 750 ? -3.646 0.199 -36.647 1.00 97.06 750 ALA A O 1
ATOM 5960 N N . THR A 1 751 ? -4.586 -1.351 -37.960 1.00 97.62 751 THR A N 1
ATOM 5961 C CA . THR A 1 751 ? -5.931 -0.763 -37.888 1.00 97.62 751 THR A CA 1
ATOM 5962 C C . THR A 1 751 ? -6.518 -0.866 -36.477 1.00 97.62 751 THR A C 1
ATOM 5964 O O . THR A 1 751 ? -7.154 0.077 -36.005 1.00 97.62 751 THR A O 1
ATOM 5967 N N . LYS A 1 752 ? -6.284 -1.980 -35.768 1.00 97.56 752 LYS A N 1
ATOM 5968 C CA . LYS A 1 752 ? -6.702 -2.129 -34.364 1.00 97.56 752 LYS A CA 1
ATOM 5969 C C . LYS A 1 752 ? -5.961 -1.153 -33.450 1.00 97.56 752 LYS A C 1
ATOM 5971 O O . LYS A 1 752 ? -6.611 -0.487 -32.647 1.00 97.56 752 LYS A O 1
ATOM 5976 N N . ALA A 1 753 ? -4.639 -1.039 -33.601 1.00 97.81 753 ALA A N 1
ATOM 5977 C CA . ALA A 1 753 ? -3.833 -0.082 -32.843 1.00 97.81 753 ALA A CA 1
ATOM 5978 C C . ALA A 1 753 ? -4.309 1.361 -33.078 1.00 97.81 753 ALA A C 1
ATOM 5980 O O . ALA A 1 753 ? -4.553 2.082 -32.115 1.00 97.81 753 ALA A O 1
ATOM 5981 N N . LEU A 1 754 ? -4.542 1.750 -34.340 1.00 98.38 754 LEU A N 1
ATOM 5982 C CA . LEU A 1 754 ? -5.087 3.064 -34.698 1.00 98.38 754 LEU A CA 1
ATOM 5983 C C . LEU A 1 754 ? -6.399 3.360 -33.961 1.00 98.38 754 LEU A C 1
ATOM 5985 O O . LEU A 1 754 ? -6.511 4.399 -33.319 1.00 98.38 754 LEU A O 1
ATOM 5989 N N . LYS A 1 755 ? -7.362 2.431 -34.007 1.00 98.00 755 LYS A N 1
ATOM 5990 C CA . LYS A 1 755 ? -8.672 2.607 -33.365 1.00 98.00 755 LYS A CA 1
ATOM 5991 C C . LYS A 1 755 ? -8.547 2.812 -31.853 1.00 98.00 755 LYS A C 1
ATOM 5993 O O . LYS A 1 755 ? -9.245 3.652 -31.293 1.00 98.00 755 LYS A O 1
ATOM 5998 N N . ILE A 1 756 ? -7.672 2.050 -31.195 1.00 98.00 756 ILE A N 1
ATOM 5999 C CA . ILE A 1 756 ? -7.426 2.190 -29.755 1.00 98.00 756 ILE A CA 1
ATOM 6000 C C . ILE A 1 756 ? -6.844 3.570 -29.464 1.00 98.00 756 ILE A C 1
ATOM 6002 O O . ILE A 1 756 ? -7.413 4.290 -28.647 1.00 98.00 756 ILE A O 1
ATOM 6006 N N . LEU A 1 757 ? -5.782 3.962 -30.173 1.00 97.81 757 LEU A N 1
ATOM 6007 C CA . LEU A 1 757 ? -5.118 5.252 -29.988 1.00 97.81 757 LEU A CA 1
ATOM 6008 C C . LEU A 1 757 ? -6.089 6.425 -30.187 1.00 97.81 757 LEU A C 1
ATOM 6010 O O . LEU A 1 757 ? -6.177 7.280 -29.316 1.00 97.81 757 LEU A O 1
ATOM 6014 N N . GLU A 1 758 ? -6.879 6.431 -31.264 1.00 97.06 758 GLU A N 1
ATOM 6015 C CA . GLU A 1 758 ? -7.845 7.504 -31.563 1.00 97.06 758 GLU A CA 1
ATOM 6016 C C . GLU A 1 758 ? -9.004 7.584 -30.551 1.00 97.06 758 GLU A C 1
ATOM 6018 O O . GLU A 1 758 ? -9.585 8.651 -30.358 1.00 97.06 758 GLU A O 1
ATOM 6023 N N . SER A 1 759 ? -9.348 6.470 -29.897 1.00 96.31 759 SER A N 1
ATOM 6024 C CA . SER A 1 759 ? -10.420 6.415 -28.888 1.00 96.31 759 SER A CA 1
ATOM 6025 C C . SER A 1 759 ? -9.951 6.669 -27.452 1.00 96.31 759 SER A C 1
ATOM 6027 O O . SER A 1 759 ? -10.782 6.861 -26.562 1.00 96.31 759 SER A O 1
ATOM 6029 N N . THR A 1 760 ? -8.638 6.672 -27.217 1.00 95.19 760 THR A N 1
ATOM 6030 C CA . THR A 1 760 ? -8.045 6.777 -25.879 1.00 95.19 760 THR A CA 1
ATOM 6031 C C . THR A 1 760 ? -7.544 8.197 -25.618 1.00 95.19 760 THR A C 1
ATOM 6033 O O . THR A 1 760 ? -7.161 8.930 -26.532 1.00 95.19 760 THR A O 1
ATOM 6036 N N . LYS A 1 761 ? -7.552 8.599 -24.345 1.00 95.94 761 LYS A N 1
ATOM 6037 C CA . LYS A 1 761 ? -6.932 9.839 -23.874 1.00 95.94 761 LYS A CA 1
ATOM 6038 C C . LYS A 1 761 ? -5.649 9.526 -23.122 1.00 95.94 761 LYS A C 1
ATOM 6040 O O . LYS A 1 761 ? -5.524 8.463 -22.523 1.00 95.94 761 LYS A O 1
ATOM 6045 N N . ASP A 1 762 ? -4.719 10.464 -23.146 1.00 96.12 762 ASP A N 1
ATOM 6046 C CA . ASP A 1 762 ? -3.499 10.375 -22.353 1.00 96.12 762 ASP A CA 1
ATOM 6047 C C . ASP A 1 762 ? -3.755 10.664 -20.858 1.00 96.12 762 ASP A C 1
ATOM 6049 O O . ASP A 1 762 ? -4.859 11.055 -20.464 1.00 96.12 762 ASP A O 1
ATOM 6053 N N . ALA A 1 763 ? -2.727 10.519 -20.018 1.00 93.69 763 ALA A N 1
ATOM 6054 C CA . ALA A 1 763 ? -2.803 10.738 -18.568 1.00 93.69 763 ALA A CA 1
ATOM 6055 C C . ALA A 1 763 ? -3.141 12.190 -18.161 1.00 93.69 763 ALA A C 1
ATOM 6057 O O . ALA A 1 763 ? -3.400 12.478 -16.990 1.00 93.69 763 ALA A O 1
ATOM 6058 N N . LYS A 1 764 ? -3.117 13.136 -19.109 1.00 95.12 764 LYS A N 1
ATOM 6059 C CA . LYS A 1 764 ? -3.541 14.534 -18.933 1.00 95.12 764 LYS A CA 1
ATOM 6060 C C . LYS A 1 764 ? -4.938 14.797 -19.500 1.00 95.12 764 LYS A C 1
ATOM 6062 O O . LYS A 1 764 ? -5.414 15.929 -19.437 1.00 95.12 764 LYS A O 1
ATOM 6067 N N . GLY A 1 765 ? -5.610 13.774 -20.026 1.00 94.25 765 GLY A N 1
ATOM 6068 C CA . GLY A 1 765 ? -6.948 13.858 -20.601 1.00 94.25 765 GLY A CA 1
ATOM 6069 C C . GLY A 1 765 ? -6.994 14.389 -22.038 1.00 94.25 765 GLY A C 1
ATOM 6070 O O . GLY A 1 765 ? -8.089 14.700 -22.521 1.00 94.25 765 GLY A O 1
ATOM 6071 N N . ARG A 1 766 ? -5.855 14.499 -22.736 1.00 96.31 766 ARG A N 1
ATOM 6072 C CA . ARG A 1 766 ? -5.793 14.952 -24.136 1.00 96.31 766 ARG A CA 1
ATOM 6073 C C . ARG A 1 766 ? -6.100 13.790 -25.090 1.00 96.31 766 ARG A C 1
ATOM 6075 O O . ARG A 1 766 ? -5.688 12.663 -24.817 1.00 96.31 766 ARG A O 1
ATOM 6082 N N . PRO A 1 767 ? -6.803 14.031 -26.210 1.00 96.94 767 PRO A N 1
ATOM 6083 C CA . PRO A 1 767 ? -6.934 13.031 -27.268 1.00 96.94 767 PRO A CA 1
ATOM 6084 C C . PRO A 1 767 ? -5.578 12.781 -27.945 1.00 96.94 767 PRO A C 1
ATOM 6086 O O . PRO A 1 767 ? -4.810 13.722 -28.151 1.00 96.94 767 PRO A O 1
ATOM 6089 N N . ILE A 1 768 ? -5.301 11.532 -28.322 1.00 97.88 768 ILE A N 1
ATOM 6090 C CA . ILE A 1 768 ? -4.061 11.175 -29.023 1.00 97.88 768 ILE A CA 1
ATOM 6091 C C . ILE A 1 768 ? -4.179 11.500 -30.515 1.00 97.88 768 ILE A C 1
ATOM 6093 O O . ILE A 1 768 ? -5.032 10.962 -31.224 1.00 97.88 768 ILE A O 1
ATOM 6097 N N . LYS A 1 769 ? -3.273 12.336 -31.026 1.00 98.00 769 LYS A N 1
ATOM 6098 C CA . LYS A 1 769 ? -3.104 12.560 -32.467 1.00 98.00 769 LYS A CA 1
ATOM 6099 C C . LYS A 1 769 ? -2.200 11.478 -33.059 1.00 98.00 769 LYS A C 1
ATOM 6101 O O . LYS A 1 769 ? -1.048 11.346 -32.657 1.00 98.00 769 LYS A O 1
ATOM 6106 N N . VAL A 1 770 ? -2.696 10.739 -34.049 1.00 98.50 770 VAL A N 1
ATOM 6107 C CA . VAL A 1 770 ? -1.941 9.657 -34.704 1.00 98.50 770 VAL A CA 1
ATOM 6108 C C . VAL A 1 770 ? -1.453 10.093 -36.086 1.00 98.50 770 VAL A C 1
ATOM 6110 O O . VAL A 1 770 ? -2.251 10.460 -36.948 1.00 98.50 770 VAL A O 1
ATOM 6113 N N . ILE A 1 771 ? -0.144 10.010 -36.330 1.00 98.25 771 ILE A N 1
ATOM 6114 C CA . ILE A 1 771 ? 0.468 10.225 -37.647 1.00 98.25 771 ILE A CA 1
ATOM 6115 C C . ILE A 1 771 ? 0.909 8.876 -38.214 1.00 98.25 771 ILE A C 1
ATOM 6117 O O . ILE A 1 771 ? 1.750 8.180 -37.649 1.00 98.25 771 ILE A O 1
ATOM 6121 N N . LYS A 1 772 ? 0.351 8.507 -39.366 1.00 98.06 772 LYS A N 1
ATOM 6122 C CA . LYS A 1 772 ? 0.686 7.261 -40.066 1.00 98.06 772 LYS A CA 1
ATOM 6123 C C . LYS A 1 772 ? 2.007 7.423 -40.814 1.00 98.06 772 LYS A C 1
ATOM 6125 O O . LYS A 1 772 ? 2.114 8.275 -41.696 1.00 98.06 772 LYS A O 1
ATOM 6130 N N . VAL A 1 773 ? 2.992 6.590 -40.496 1.00 97.62 773 VAL A N 1
ATOM 6131 C CA . VAL A 1 773 ? 4.298 6.553 -41.166 1.00 97.62 773 VAL A CA 1
ATOM 6132 C C . VAL A 1 773 ? 4.353 5.318 -42.048 1.00 97.62 773 VAL A C 1
ATOM 6134 O O . VAL A 1 773 ? 4.258 4.192 -41.564 1.00 97.62 773 VAL A O 1
ATOM 6137 N N . LYS A 1 774 ? 4.493 5.521 -43.358 1.00 94.56 774 LYS A N 1
ATOM 6138 C CA . LYS A 1 774 ? 4.493 4.425 -44.332 1.00 94.56 774 LYS A CA 1
ATOM 6139 C C . LYS A 1 774 ? 5.663 3.466 -44.069 1.00 94.56 774 LYS A C 1
ATOM 6141 O O . LYS A 1 774 ? 6.811 3.898 -44.030 1.00 94.56 774 LYS A O 1
ATOM 6146 N N . MET A 1 775 ? 5.379 2.170 -43.952 1.00 94.88 775 MET A N 1
ATOM 6147 C CA . MET A 1 775 ? 6.410 1.128 -43.904 1.00 94.88 775 MET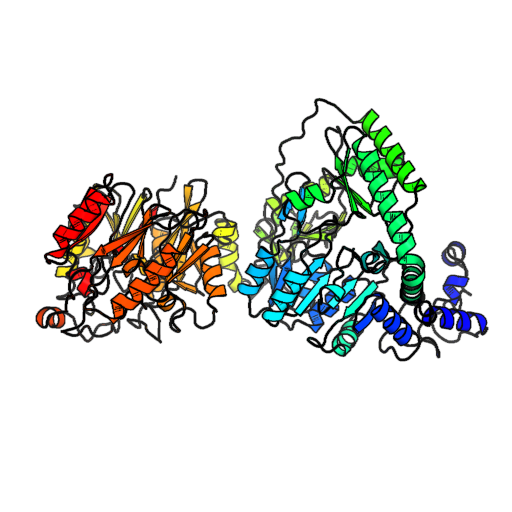 A CA 1
ATOM 6148 C C . MET A 1 775 ? 7.057 0.921 -45.288 1.00 94.88 775 MET A C 1
ATOM 6150 O O . MET A 1 775 ? 6.379 1.070 -46.313 1.00 94.88 775 MET A O 1
ATOM 6154 N N . PRO A 1 776 ? 8.351 0.560 -45.351 1.00 93.31 776 PRO A N 1
ATOM 6155 C CA . PRO A 1 776 ? 8.971 0.122 -46.596 1.00 93.31 776 PRO A CA 1
ATOM 6156 C C . PRO A 1 776 ? 8.319 -1.176 -47.097 1.00 93.31 776 PRO A C 1
ATOM 6158 O O . PRO A 1 776 ? 7.688 -1.914 -46.338 1.00 93.31 776 PRO A O 1
ATOM 6161 N N . ASN A 1 777 ? 8.486 -1.479 -48.387 1.00 89.50 777 ASN A N 1
ATOM 6162 C CA . ASN A 1 777 ? 8.140 -2.816 -48.879 1.00 89.50 777 ASN A CA 1
ATOM 6163 C C . ASN A 1 777 ? 8.981 -3.882 -48.149 1.00 89.50 777 ASN A C 1
ATOM 6165 O O . ASN A 1 777 ? 10.119 -3.575 -47.780 1.00 89.50 777 ASN A O 1
ATOM 6169 N N . PRO A 1 778 ? 8.468 -5.118 -47.971 1.00 90.50 778 PRO A N 1
ATOM 6170 C CA . PRO A 1 778 ? 9.181 -6.175 -47.260 1.00 90.50 778 PRO A CA 1
ATOM 6171 C C . PRO A 1 778 ? 10.613 -6.362 -47.766 1.00 90.50 778 PRO A C 1
ATOM 6173 O O . PRO A 1 778 ? 10.854 -6.508 -48.967 1.00 90.50 778 PRO A O 1
ATOM 6176 N N . ILE A 1 779 ? 11.558 -6.358 -46.829 1.00 92.38 779 ILE A N 1
ATOM 6177 C CA . ILE A 1 779 ? 12.986 -6.515 -47.101 1.00 92.38 779 ILE A CA 1
ATOM 6178 C C . ILE A 1 779 ? 13.391 -7.889 -46.599 1.00 92.38 779 ILE A C 1
ATOM 6180 O O . ILE A 1 779 ? 13.199 -8.204 -45.428 1.00 92.38 779 ILE A O 1
ATOM 6184 N N . TYR A 1 780 ? 13.959 -8.701 -47.482 1.00 94.12 780 TYR A N 1
ATOM 6185 C CA . TYR A 1 780 ? 14.328 -10.073 -47.164 1.00 94.12 780 TYR A CA 1
ATOM 6186 C C . TYR A 1 780 ? 15.837 -10.232 -47.047 1.00 94.12 780 TYR A C 1
ATOM 6188 O O . TYR A 1 780 ? 16.594 -9.667 -47.840 1.00 94.12 780 TYR A O 1
ATOM 6196 N N . LEU A 1 781 ? 16.263 -11.063 -46.096 1.00 94.00 781 LEU A N 1
ATOM 6197 C CA . LEU A 1 781 ? 17.654 -11.479 -45.972 1.00 94.00 781 LEU A CA 1
ATOM 6198 C C . LEU A 1 781 ? 18.070 -12.278 -47.213 1.00 94.00 781 LEU A C 1
ATOM 6200 O O . LEU A 1 781 ? 17.499 -13.331 -47.509 1.00 94.00 781 LEU A O 1
ATOM 6204 N N . SER A 1 782 ? 19.074 -11.808 -47.947 1.00 94.94 782 SER A N 1
ATOM 6205 C CA . SER A 1 782 ? 19.570 -12.510 -49.133 1.00 94.94 782 SER A CA 1
ATOM 6206 C C . SER A 1 782 ? 20.378 -13.764 -48.772 1.00 94.94 782 SER A C 1
ATOM 6208 O O . SER A 1 782 ? 20.839 -13.951 -47.643 1.00 94.94 782 SER A O 1
ATOM 6210 N N . LYS A 1 783 ? 20.599 -14.641 -49.762 1.00 94.12 783 LYS A N 1
ATOM 6211 C CA . LYS A 1 783 ? 21.454 -15.832 -49.597 1.00 94.12 783 LYS A CA 1
ATOM 6212 C C . LYS A 1 783 ? 22.899 -15.471 -49.253 1.00 94.12 783 LYS A C 1
ATOM 6214 O O . LYS A 1 783 ? 23.536 -16.208 -48.510 1.00 94.12 783 LYS A O 1
ATOM 6219 N N . GLU A 1 784 ? 23.420 -14.382 -49.809 1.00 92.88 784 GLU A N 1
ATOM 6220 C CA . GLU A 1 784 ? 24.782 -13.920 -49.535 1.00 92.88 784 GLU A CA 1
ATOM 6221 C C . GLU A 1 784 ? 24.905 -13.380 -48.109 1.00 92.88 784 GLU A C 1
ATOM 6223 O O . GLU A 1 784 ? 25.787 -13.809 -47.367 1.00 92.88 784 GLU A O 1
ATOM 6228 N N . GLU A 1 785 ? 23.972 -12.521 -47.695 1.00 94.38 785 GLU A N 1
ATOM 6229 C CA . GLU A 1 785 ? 23.954 -11.959 -46.341 1.00 94.38 785 GLU A CA 1
ATOM 6230 C C . GLU A 1 785 ? 23.824 -13.062 -45.283 1.00 94.38 785 GLU A C 1
ATOM 6232 O O . GLU A 1 785 ? 24.590 -13.073 -44.322 1.00 94.38 785 GLU A O 1
ATOM 6237 N N . ALA A 1 786 ? 22.934 -14.040 -45.496 1.00 92.31 786 ALA A N 1
ATOM 6238 C CA . ALA A 1 786 ? 22.762 -15.174 -44.587 1.00 92.31 786 ALA A CA 1
ATOM 6239 C C . ALA A 1 786 ? 24.022 -16.055 -44.475 1.00 92.31 786 ALA A C 1
ATOM 6241 O O . ALA A 1 786 ? 24.349 -16.513 -43.384 1.00 92.31 786 ALA A O 1
ATOM 6242 N N . ARG A 1 787 ? 24.766 -16.279 -45.573 1.00 90.88 787 ARG A N 1
ATOM 6243 C CA . ARG A 1 787 ? 26.031 -17.050 -45.546 1.00 90.88 787 ARG A CA 1
ATOM 6244 C C . ARG A 1 787 ? 27.115 -16.378 -44.711 1.00 90.88 787 ARG A C 1
ATOM 6246 O O . ARG A 1 787 ? 27.975 -17.072 -44.177 1.00 90.88 787 ARG A O 1
ATOM 6253 N N . GLY A 1 788 ? 27.090 -15.051 -44.614 1.00 90.31 788 GLY A N 1
ATOM 6254 C CA . GLY A 1 788 ? 28.038 -14.305 -43.794 1.00 90.31 788 GLY A CA 1
ATOM 6255 C C . GLY A 1 788 ? 27.804 -14.462 -42.286 1.00 90.31 788 GLY A C 1
ATOM 6256 O O . GLY A 1 788 ? 28.659 -14.038 -41.509 1.00 90.31 788 GLY A O 1
ATOM 6257 N N . ILE A 1 789 ? 26.679 -15.052 -41.859 1.00 91.25 789 ILE A N 1
ATOM 6258 C CA . ILE A 1 789 ? 26.301 -15.249 -40.452 1.00 91.25 789 ILE A CA 1
ATOM 6259 C C . ILE A 1 789 ? 26.604 -16.695 -40.041 1.00 91.25 789 ILE A C 1
ATOM 6261 O O . ILE A 1 789 ? 26.175 -17.654 -40.683 1.00 91.25 789 ILE A O 1
ATOM 6265 N N . TYR A 1 790 ? 27.347 -16.873 -38.950 1.00 84.19 790 TYR A N 1
ATOM 6266 C CA . TYR A 1 790 ? 27.767 -18.198 -38.496 1.00 84.19 790 TYR A CA 1
ATOM 6267 C C . TYR A 1 790 ? 26.622 -18.928 -37.788 1.00 84.19 790 TYR A C 1
ATOM 6269 O O . TYR A 1 790 ? 26.166 -18.502 -36.733 1.00 84.19 790 TYR A O 1
ATOM 6277 N N . SER A 1 791 ? 26.217 -20.088 -38.308 1.00 69.00 791 SER A N 1
ATOM 6278 C CA . SER A 1 791 ? 25.096 -20.872 -37.764 1.00 69.00 791 SER A CA 1
ATOM 6279 C C . SER A 1 791 ? 25.385 -21.592 -36.435 1.00 69.00 791 SER A C 1
ATOM 6281 O O . SER A 1 791 ? 24.454 -22.046 -35.777 1.00 69.00 791 SER A O 1
ATOM 6283 N N . LYS A 1 792 ? 26.657 -21.706 -36.025 1.00 66.94 792 LYS A N 1
ATOM 6284 C CA . LYS A 1 792 ? 27.093 -22.299 -34.747 1.00 66.94 792 LYS A CA 1
ATOM 6285 C C . LYS A 1 792 ? 27.907 -21.283 -33.942 1.00 66.94 792 LYS A C 1
ATOM 6287 O O . LYS A 1 792 ? 29.136 -21.261 -34.009 1.00 66.94 792 LYS A O 1
ATOM 6292 N N . GLY A 1 793 ? 27.209 -20.406 -33.226 1.00 63.12 793 GLY A N 1
ATOM 6293 C CA . GLY A 1 793 ? 27.800 -19.412 -32.327 1.00 63.12 793 GLY A CA 1
ATOM 6294 C C . GLY A 1 793 ? 27.993 -19.910 -30.898 1.00 63.12 793 GLY A C 1
ATOM 6295 O O . GLY A 1 793 ? 27.295 -20.810 -30.443 1.00 63.12 793 GLY A O 1
ATOM 6296 N N . HIS A 1 794 ? 28.905 -19.268 -30.161 1.00 67.81 794 HIS A N 1
ATOM 6297 C CA . HIS A 1 794 ? 29.163 -19.545 -28.740 1.00 67.81 794 HIS A CA 1
ATOM 6298 C C . HIS A 1 794 ? 27.954 -19.263 -27.827 1.00 67.81 794 HIS A C 1
ATOM 6300 O O . HIS A 1 794 ? 27.891 -19.783 -26.717 1.00 67.81 794 HIS A O 1
ATOM 6306 N N . TYR A 1 795 ? 27.002 -18.445 -28.286 1.00 73.50 795 TYR A N 1
ATOM 6307 C CA . TYR A 1 795 ? 25.858 -17.998 -27.492 1.00 73.50 795 TYR A CA 1
ATOM 6308 C C . TYR A 1 795 ? 24.548 -18.716 -27.848 1.00 73.50 795 TYR A C 1
ATOM 6310 O O . TYR A 1 795 ? 23.554 -18.505 -27.163 1.00 73.50 795 TYR A O 1
ATOM 6318 N N . GLY A 1 796 ? 24.536 -19.573 -28.879 1.00 75.75 796 GLY A N 1
ATOM 6319 C CA . GLY A 1 796 ? 23.347 -20.342 -29.264 1.00 75.75 796 GLY A CA 1
ATOM 6320 C C . GLY A 1 796 ? 22.217 -19.496 -29.862 1.00 75.75 796 GLY A C 1
ATOM 6321 O O . GLY A 1 796 ? 21.059 -19.747 -29.551 1.00 75.75 796 GLY A O 1
ATOM 6322 N N . ALA A 1 797 ? 22.542 -18.485 -30.682 1.00 84.19 797 ALA A N 1
ATOM 6323 C CA . ALA A 1 797 ? 21.530 -17.660 -31.350 1.00 84.19 797 ALA A CA 1
ATOM 6324 C C . ALA A 1 797 ? 20.609 -18.483 -32.266 1.00 84.19 797 ALA A C 1
ATOM 6326 O O . ALA A 1 797 ? 21.070 -19.419 -32.931 1.00 84.19 797 ALA A O 1
ATOM 6327 N N . LYS A 1 798 ? 19.338 -18.078 -32.384 1.00 85.12 798 LYS A N 1
ATOM 6328 C CA . LYS A 1 798 ? 18.441 -18.604 -33.424 1.00 85.12 798 LYS A CA 1
ATOM 6329 C C . LYS A 1 798 ? 19.058 -18.392 -34.826 1.00 85.12 798 LYS A C 1
ATOM 6331 O O . LYS A 1 798 ? 19.540 -17.299 -35.124 1.00 85.12 798 LYS A O 1
ATOM 6336 N N . PRO A 1 799 ? 19.056 -19.407 -35.717 1.00 84.62 799 PRO A N 1
ATOM 6337 C CA . PRO A 1 799 ? 19.644 -19.268 -37.049 1.00 84.62 799 PRO A CA 1
ATOM 6338 C C . PRO A 1 799 ? 18.917 -18.235 -37.922 1.00 84.62 799 PRO A C 1
ATOM 6340 O O . PRO A 1 799 ? 17.709 -18.341 -38.134 1.00 84.62 799 PRO A O 1
ATOM 6343 N N . ARG A 1 800 ? 19.668 -17.307 -38.526 1.00 88.19 800 ARG A N 1
ATOM 6344 C CA . ARG A 1 800 ? 19.154 -16.335 -39.507 1.00 88.19 800 ARG A CA 1
ATOM 6345 C C . ARG A 1 800 ? 19.183 -16.932 -40.918 1.00 88.19 800 ARG A C 1
ATOM 6347 O O . ARG A 1 800 ? 20.250 -17.177 -41.478 1.00 88.19 800 ARG A O 1
ATOM 6354 N N . LYS A 1 801 ? 18.007 -17.228 -41.482 1.00 90.12 801 LYS A N 1
ATOM 6355 C CA . LYS A 1 801 ? 17.857 -17.937 -42.766 1.00 90.12 801 LYS A CA 1
ATOM 6356 C C . LYS A 1 801 ? 17.628 -16.963 -43.922 1.00 90.12 801 LYS A C 1
ATOM 6358 O O . LYS A 1 801 ? 16.940 -15.958 -43.784 1.00 90.12 801 LYS A O 1
ATOM 6363 N N . ALA A 1 802 ? 18.169 -17.291 -45.093 1.00 93.25 802 ALA A N 1
ATOM 6364 C CA . ALA A 1 802 ? 17.850 -16.553 -46.312 1.00 93.25 802 ALA A CA 1
ATOM 6365 C C . ALA A 1 802 ? 16.333 -16.596 -46.577 1.00 93.25 802 ALA A C 1
ATOM 6367 O O . ALA A 1 802 ? 15.710 -17.646 -46.422 1.00 93.25 802 ALA A O 1
ATOM 6368 N N . GLY A 1 803 ? 15.758 -15.469 -46.989 1.00 92.44 803 GLY A N 1
ATOM 6369 C CA . GLY A 1 803 ? 14.316 -15.306 -47.177 1.00 92.44 803 GLY A CA 1
ATOM 6370 C C . GLY A 1 803 ? 13.548 -14.890 -45.919 1.00 92.44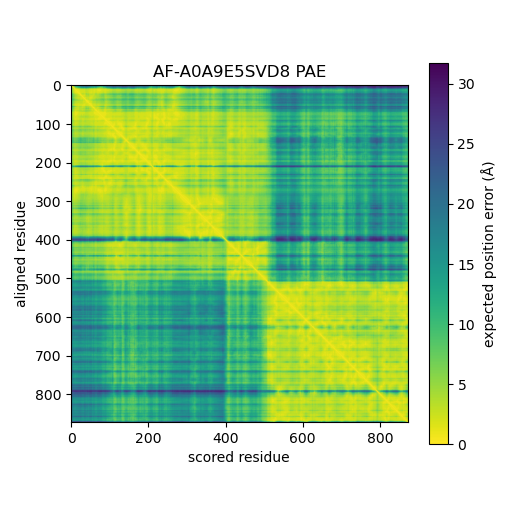 803 GLY A C 1
ATOM 6371 O O . GLY A 1 803 ? 12.343 -14.681 -46.012 1.00 92.44 803 GLY A O 1
ATOM 6372 N N . THR A 1 804 ? 14.202 -14.726 -44.763 1.00 90.94 804 THR A N 1
ATOM 6373 C CA . THR A 1 804 ? 13.573 -14.111 -43.584 1.00 90.94 804 THR A CA 1
ATOM 6374 C C . THR A 1 804 ? 13.228 -12.647 -43.875 1.00 90.94 804 THR A C 1
ATOM 6376 O O . THR A 1 804 ? 14.080 -11.902 -44.363 1.00 90.94 804 THR A O 1
ATOM 6379 N N . ASN A 1 805 ? 11.987 -12.240 -43.588 1.00 91.94 805 ASN A N 1
ATOM 6380 C CA . ASN A 1 805 ? 11.576 -10.836 -43.618 1.00 91.94 805 ASN A CA 1
ATOM 6381 C C . ASN A 1 805 ? 12.232 -10.101 -42.443 1.00 91.94 805 ASN A C 1
ATOM 6383 O O . ASN A 1 805 ? 12.137 -10.556 -41.310 1.00 91.94 805 ASN A O 1
ATOM 6387 N N . LEU A 1 806 ? 12.895 -8.985 -42.723 1.00 91.94 806 LEU A N 1
ATOM 6388 C CA . LEU A 1 806 ? 13.636 -8.199 -41.741 1.00 91.94 806 LEU A CA 1
ATOM 6389 C C . LEU A 1 806 ? 12.767 -7.160 -41.008 1.00 91.94 806 LEU A C 1
ATOM 6391 O O . LEU A 1 806 ? 13.291 -6.421 -40.187 1.00 91.94 806 LEU A O 1
ATOM 6395 N N . LEU A 1 807 ? 11.466 -7.082 -41.325 1.00 91.06 807 LEU A N 1
ATOM 6396 C CA . LEU A 1 807 ? 10.461 -6.286 -40.597 1.00 91.06 807 LEU A CA 1
ATOM 6397 C C . LEU A 1 807 ? 10.844 -4.805 -40.408 1.00 91.06 807 LEU A C 1
ATOM 6399 O O . LEU A 1 807 ? 10.626 -4.202 -39.364 1.00 91.06 807 LEU A O 1
ATOM 6403 N N . ALA A 1 808 ? 11.409 -4.206 -41.458 1.00 93.44 808 ALA A N 1
ATOM 6404 C CA . ALA A 1 808 ? 11.867 -2.822 -41.462 1.00 93.44 808 ALA A CA 1
ATOM 6405 C C . ALA A 1 808 ? 10.741 -1.816 -41.157 1.00 93.44 808 ALA A C 1
ATOM 6407 O O . ALA A 1 808 ? 9.723 -1.788 -41.852 1.00 93.44 808 ALA A O 1
ATOM 6408 N N . THR A 1 809 ? 10.967 -0.917 -40.195 1.00 95.31 809 THR A N 1
ATOM 6409 C CA . THR A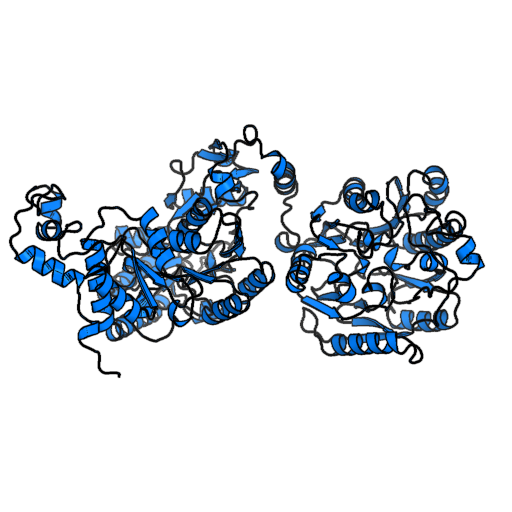 1 809 ? 10.097 0.237 -39.924 1.00 95.31 809 THR A CA 1
ATOM 6410 C C . THR A 1 809 ? 10.917 1.516 -39.754 1.00 95.31 809 THR A C 1
ATOM 6412 O O . THR A 1 809 ? 12.046 1.492 -39.263 1.00 95.31 809 THR A O 1
ATOM 6415 N N . TYR A 1 810 ? 10.354 2.655 -40.169 1.00 97.06 810 TYR A N 1
ATOM 6416 C CA . TYR A 1 810 ? 10.994 3.962 -39.975 1.00 97.06 810 TYR A CA 1
ATOM 6417 C C . TYR A 1 810 ? 10.740 4.564 -38.596 1.00 97.06 810 TYR A C 1
ATOM 6419 O O . TYR A 1 810 ? 11.400 5.532 -38.231 1.00 97.06 810 TYR A O 1
ATOM 6427 N N . ILE A 1 811 ? 9.780 4.018 -37.845 1.00 95.75 811 ILE A N 1
ATOM 6428 C CA . ILE A 1 811 ? 9.461 4.502 -36.500 1.00 95.75 811 ILE A CA 1
ATOM 6429 C C . ILE A 1 811 ? 10.457 4.010 -35.441 1.00 95.75 811 ILE A C 1
ATOM 6431 O O . ILE A 1 811 ? 10.544 4.620 -34.383 1.00 95.75 811 ILE A O 1
ATOM 6435 N N . ASN A 1 812 ? 11.276 3.001 -35.760 1.00 96.44 812 ASN A N 1
ATOM 6436 C CA . ASN A 1 812 ? 12.434 2.595 -34.963 1.00 96.44 812 ASN A CA 1
ATOM 6437 C C . ASN A 1 812 ? 13.618 3.574 -35.180 1.00 96.44 812 ASN A C 1
ATOM 6439 O O . ASN A 1 812 ? 14.702 3.200 -35.640 1.00 96.44 812 ASN A O 1
ATOM 6443 N N . PHE A 1 813 ? 13.374 4.864 -34.929 1.00 97.88 813 PHE A N 1
ATOM 6444 C CA . PHE A 1 813 ? 14.348 5.961 -34.975 1.00 97.88 813 PHE A CA 1
ATOM 6445 C C . PHE A 1 813 ? 14.740 6.390 -33.560 1.00 97.88 813 PHE A C 1
ATOM 6447 O O . PHE A 1 813 ? 14.061 6.068 -32.592 1.00 97.88 813 PHE A O 1
ATOM 6454 N N . TYR A 1 814 ? 15.812 7.169 -33.449 1.00 98.12 814 TYR A N 1
ATOM 6455 C CA . TYR A 1 814 ? 16.232 7.765 -32.180 1.00 98.12 814 TYR A CA 1
ATOM 6456 C C . TYR A 1 814 ? 16.079 9.285 -32.216 1.00 98.12 814 TYR A C 1
ATOM 6458 O O . TYR A 1 814 ? 16.422 9.903 -33.228 1.00 98.12 814 TYR A O 1
ATOM 6466 N N . GLN A 1 815 ? 15.579 9.903 -31.144 1.00 97.56 815 GLN A N 1
ATOM 6467 C CA . GLN A 1 815 ? 15.389 11.358 -31.073 1.00 97.56 815 GLN A CA 1
ATOM 6468 C C . GLN A 1 815 ? 15.952 11.985 -29.802 1.00 97.56 815 GLN A C 1
ATOM 6470 O O . GLN A 1 815 ? 16.100 11.322 -28.788 1.00 97.56 815 GLN A O 1
ATOM 6475 N N . SER A 1 816 ? 16.206 13.289 -29.873 1.00 96.81 816 SER A N 1
ATOM 6476 C CA . SER A 1 816 ? 16.451 14.181 -28.732 1.00 96.81 816 SER A CA 1
ATOM 6477 C C . SER A 1 816 ? 15.661 15.480 -28.912 1.00 96.81 816 SER A C 1
ATOM 6479 O O . SER A 1 816 ? 14.854 15.597 -29.841 1.00 96.81 816 SER A O 1
ATOM 6481 N N . ASP A 1 817 ? 15.934 16.494 -28.092 1.00 96.00 817 ASP A N 1
ATOM 6482 C CA . ASP A 1 817 ? 15.416 17.853 -28.272 1.00 96.00 817 ASP A CA 1
ATOM 6483 C C . ASP A 1 817 ? 15.875 18.523 -29.581 1.00 96.00 817 ASP A C 1
ATOM 6485 O O . ASP A 1 817 ? 15.184 19.407 -30.081 1.00 96.00 817 ASP A O 1
ATOM 6489 N N . ARG A 1 818 ? 17.009 18.101 -30.160 1.00 96.75 818 ARG A N 1
ATOM 6490 C CA . ARG A 1 818 ? 17.654 18.792 -31.298 1.00 96.75 818 ARG A CA 1
ATOM 6491 C C . ARG A 1 818 ? 17.755 17.991 -32.588 1.00 96.75 818 ARG A C 1
ATOM 6493 O O . ARG A 1 818 ? 17.948 18.590 -33.643 1.00 96.75 818 ARG A O 1
ATOM 6500 N N . PHE A 1 819 ? 17.681 16.665 -32.534 1.00 97.88 819 PHE A N 1
ATOM 6501 C CA . PHE A 1 819 ? 17.894 15.830 -33.719 1.00 97.88 819 PHE A CA 1
ATOM 6502 C C . PHE A 1 819 ? 17.006 14.588 -33.736 1.00 97.88 819 PHE A C 1
ATOM 6504 O O . PHE A 1 819 ? 16.481 14.155 -32.708 1.00 97.88 819 PHE A O 1
ATOM 6511 N N . VAL A 1 820 ? 16.883 14.003 -34.927 1.00 98.44 820 VAL A N 1
ATOM 6512 C CA . VAL A 1 820 ? 16.316 12.674 -35.169 1.00 98.44 820 VAL A CA 1
ATOM 6513 C C . VAL A 1 820 ? 17.283 11.882 -36.044 1.00 98.44 820 VAL A C 1
ATOM 6515 O O . VAL A 1 820 ? 17.661 12.344 -37.121 1.00 98.44 820 VAL A O 1
ATOM 6518 N N . ILE A 1 821 ? 17.666 10.682 -35.608 1.00 98.44 821 ILE A N 1
ATOM 6519 C CA . ILE A 1 821 ? 18.417 9.725 -36.424 1.00 98.44 821 ILE A CA 1
ATOM 6520 C C . ILE A 1 821 ? 17.434 8.745 -37.060 1.00 98.44 821 ILE A C 1
ATOM 6522 O O . ILE A 1 821 ? 16.937 7.833 -36.401 1.00 98.44 821 ILE A O 1
ATOM 6526 N N . LEU A 1 822 ? 17.161 8.948 -38.346 1.00 98.19 822 LEU A N 1
ATOM 6527 C CA . LEU A 1 822 ? 16.183 8.189 -39.121 1.00 98.19 822 LEU A CA 1
ATOM 6528 C C . LEU A 1 822 ? 16.872 7.031 -39.871 1.00 98.19 822 LEU A C 1
ATOM 6530 O O . LEU A 1 822 ? 17.842 7.276 -40.595 1.00 98.19 822 LEU A O 1
ATOM 6534 N N . PRO A 1 823 ? 16.395 5.778 -39.773 1.00 97.50 823 PRO A N 1
ATOM 6535 C CA . PRO A 1 823 ? 16.903 4.700 -40.619 1.00 97.50 823 PRO A CA 1
ATOM 6536 C C . PRO A 1 823 ? 16.620 4.913 -42.116 1.00 97.50 823 PRO A C 1
ATOM 6538 O O . PRO A 1 823 ? 15.596 5.467 -42.517 1.00 97.50 823 PRO A O 1
ATOM 6541 N N . SER A 1 824 ? 17.526 4.413 -42.954 1.00 96.81 824 SER A N 1
ATOM 6542 C CA . SER A 1 824 ? 17.336 4.186 -44.391 1.00 96.81 824 SER A CA 1
ATOM 6543 C C . SER A 1 824 ? 17.687 2.744 -44.745 1.00 96.81 824 SER A C 1
ATOM 6545 O O . SER A 1 824 ? 18.604 2.145 -44.161 1.00 96.81 824 SER A O 1
ATOM 6547 N N . PHE A 1 825 ? 16.945 2.194 -45.706 1.00 95.56 825 PHE A N 1
ATOM 6548 C CA . PHE A 1 825 ? 17.035 0.796 -46.121 1.00 95.56 825 PHE A CA 1
ATOM 6549 C C . PHE A 1 825 ? 17.495 0.601 -47.573 1.00 95.56 825 PHE A C 1
ATOM 6551 O O . PHE A 1 825 ? 17.645 -0.538 -48.016 1.00 95.56 825 PHE A O 1
ATOM 6558 N N . GLY A 1 826 ? 17.742 1.685 -48.312 1.00 93.62 826 GLY A N 1
ATOM 6559 C CA . GLY A 1 826 ? 18.102 1.652 -49.730 1.00 93.62 826 GLY A CA 1
ATOM 6560 C C . GLY A 1 826 ? 16.894 1.458 -50.648 1.00 93.62 826 GLY A C 1
ATOM 6561 O O . GLY A 1 826 ? 17.020 0.846 -51.707 1.00 93.62 826 GLY A O 1
ATOM 6562 N N . VAL A 1 827 ? 15.719 1.943 -50.237 1.00 94.56 827 VAL A N 1
ATOM 6563 C CA . VAL A 1 827 ? 14.452 1.810 -50.977 1.00 94.56 827 VAL A CA 1
ATOM 6564 C C . VAL A 1 827 ? 13.848 3.180 -51.279 1.00 94.56 827 VAL A C 1
ATOM 6566 O O . VAL A 1 827 ? 14.154 4.169 -50.619 1.00 94.56 827 VAL A O 1
ATOM 6569 N N . LYS A 1 828 ? 12.944 3.252 -52.264 1.00 92.88 828 LYS A N 1
ATOM 6570 C CA . LYS A 1 828 ? 12.300 4.517 -52.671 1.00 92.88 828 LYS A CA 1
ATOM 6571 C C . LYS A 1 828 ? 11.505 5.187 -51.541 1.00 92.88 828 LYS A C 1
ATOM 6573 O O . LYS A 1 828 ? 11.354 6.407 -51.537 1.00 92.88 828 LYS A O 1
ATOM 6578 N N . GLU A 1 829 ? 10.988 4.404 -50.593 1.00 95.25 829 GLU A N 1
ATOM 6579 C CA . GLU A 1 829 ? 10.279 4.909 -49.417 1.00 95.25 829 GLU A CA 1
ATOM 6580 C C . GLU A 1 829 ? 11.171 5.768 -48.505 1.00 95.25 829 GLU A C 1
ATOM 6582 O O . GLU A 1 829 ? 10.642 6.659 -47.841 1.00 95.25 829 GLU A O 1
ATOM 6587 N N . ASP A 1 830 ? 12.502 5.607 -48.545 1.00 96.50 830 ASP A N 1
ATOM 6588 C CA . ASP A 1 830 ? 13.436 6.365 -47.702 1.00 96.50 830 ASP A CA 1
ATOM 6589 C C . ASP A 1 830 ? 13.293 7.879 -47.915 1.00 96.50 830 ASP A C 1
ATOM 6591 O O . ASP A 1 830 ? 13.267 8.648 -46.953 1.00 96.50 830 ASP A O 1
ATOM 6595 N N . THR A 1 831 ? 13.154 8.318 -49.171 1.00 96.12 831 THR A N 1
ATOM 6596 C CA . THR A 1 831 ? 13.004 9.740 -49.522 1.00 96.12 831 THR A CA 1
ATOM 6597 C C . THR A 1 831 ? 11.634 10.288 -49.124 1.00 96.12 831 THR A C 1
ATOM 6599 O O . THR A 1 831 ? 11.525 11.439 -48.698 1.00 96.12 831 THR A O 1
ATOM 6602 N N . ILE A 1 832 ? 10.588 9.464 -49.237 1.00 95.19 832 ILE A N 1
ATOM 6603 C CA . ILE A 1 832 ? 9.215 9.838 -48.872 1.00 95.19 832 ILE A CA 1
ATOM 6604 C C . ILE A 1 832 ? 9.142 10.089 -47.368 1.00 95.19 832 ILE A C 1
ATOM 6606 O O . ILE A 1 832 ? 8.661 11.135 -46.931 1.00 95.19 832 ILE A O 1
ATOM 6610 N N . VAL A 1 833 ? 9.663 9.150 -46.581 1.00 96.62 833 VAL A N 1
ATOM 6611 C CA . VAL A 1 833 ? 9.615 9.239 -45.123 1.00 96.62 833 VAL A CA 1
ATOM 6612 C C . VAL A 1 833 ? 10.565 10.312 -44.600 1.00 96.62 833 VAL A C 1
ATOM 6614 O O . VAL A 1 833 ? 10.198 11.029 -43.676 1.00 96.62 833 VAL A O 1
ATOM 6617 N N . LEU A 1 834 ? 11.720 10.538 -45.236 1.00 97.44 834 LEU A N 1
ATOM 6618 C CA . LEU A 1 834 ? 12.584 11.672 -44.892 1.00 97.44 834 LEU A CA 1
ATOM 6619 C C . LEU A 1 834 ? 11.853 13.017 -45.020 1.00 97.44 834 LEU A C 1
ATOM 6621 O O . LEU A 1 834 ? 11.980 13.870 -44.141 1.00 97.44 834 LEU A O 1
ATOM 6625 N N . LYS A 1 835 ? 11.078 13.218 -46.095 1.00 97.19 835 LYS A N 1
ATOM 6626 C CA . LYS A 1 835 ? 10.267 14.434 -46.254 1.00 97.19 835 LYS A CA 1
ATOM 6627 C C . LYS A 1 835 ? 9.214 14.537 -45.149 1.00 97.19 835 LYS A C 1
ATOM 6629 O O . LYS A 1 835 ? 9.106 15.583 -44.518 1.00 97.19 835 LYS A O 1
ATOM 6634 N N . GLN A 1 836 ? 8.513 13.440 -44.871 1.00 97.44 836 GLN A N 1
ATOM 6635 C CA . GLN A 1 836 ? 7.510 13.382 -43.809 1.00 97.44 836 GLN A CA 1
ATOM 6636 C C . GLN A 1 836 ? 8.109 13.718 -42.431 1.00 97.44 836 GLN A C 1
ATOM 6638 O O . GLN A 1 836 ? 7.530 14.492 -41.679 1.00 97.44 836 GLN A O 1
ATOM 6643 N N . PHE A 1 837 ? 9.292 13.197 -42.098 1.00 98.00 837 PHE A N 1
ATOM 6644 C CA . PHE A 1 837 ? 9.951 13.466 -40.815 1.00 98.00 837 PHE A CA 1
ATOM 6645 C C . PHE A 1 837 ? 10.393 14.923 -40.661 1.00 98.00 837 PHE A C 1
ATOM 6647 O O . PHE A 1 837 ? 10.325 15.452 -39.554 1.00 98.00 837 PHE A O 1
ATOM 6654 N N . LYS A 1 838 ? 10.783 15.597 -41.750 1.00 97.44 838 LYS A N 1
ATOM 6655 C CA . LYS A 1 838 ? 11.056 17.045 -41.730 1.00 97.44 838 LYS A CA 1
ATOM 6656 C C . LYS A 1 838 ? 9.802 17.869 -41.424 1.00 97.44 838 LYS A C 1
ATOM 6658 O O . LYS A 1 838 ? 9.906 18.904 -40.781 1.00 97.44 838 LYS A O 1
ATOM 6663 N N . GLU A 1 839 ? 8.630 17.407 -41.857 1.00 97.12 839 GLU A N 1
ATOM 6664 C CA . GLU A 1 839 ? 7.343 18.044 -41.543 1.00 97.12 839 GLU A CA 1
ATOM 6665 C C . GLU A 1 839 ? 6.887 17.734 -40.108 1.00 97.12 839 GLU A C 1
ATOM 6667 O O . GLU A 1 839 ? 6.355 18.606 -39.427 1.00 97.12 839 GLU A O 1
ATOM 6672 N N . ILE A 1 840 ? 7.119 16.507 -39.626 1.00 97.12 840 ILE A N 1
ATOM 6673 C CA . ILE A 1 840 ? 6.789 16.103 -38.251 1.00 97.12 840 ILE A CA 1
ATOM 6674 C C . ILE A 1 840 ? 7.676 16.842 -37.243 1.00 97.12 840 ILE A C 1
ATOM 6676 O O . ILE A 1 840 ? 7.182 17.253 -36.195 1.00 97.12 840 ILE A O 1
ATOM 6680 N N . PHE A 1 841 ? 8.966 17.012 -37.533 1.00 97.38 841 PHE A N 1
ATOM 6681 C CA . PHE A 1 841 ? 9.958 17.583 -36.620 1.00 97.38 841 PHE A CA 1
ATOM 6682 C C . PHE A 1 841 ? 10.658 18.810 -37.236 1.00 97.38 841 PHE A C 1
ATOM 6684 O O . PHE A 1 841 ? 11.863 18.761 -37.483 1.00 97.38 841 PHE A O 1
ATOM 6691 N N . PRO A 1 842 ? 9.941 19.925 -37.463 1.00 95.88 842 PRO A N 1
ATOM 6692 C CA . PRO A 1 842 ? 10.499 21.091 -38.155 1.00 95.88 842 PRO A CA 1
ATOM 6693 C C . PRO A 1 842 ? 11.656 21.755 -37.391 1.00 95.88 842 PRO A C 1
ATOM 6695 O O . PRO A 1 842 ? 12.537 22.348 -38.002 1.00 95.88 842 PRO A O 1
ATOM 6698 N N . GLU A 1 843 ? 11.672 21.610 -36.064 1.00 95.69 843 GLU A N 1
ATOM 6699 C CA . GLU A 1 843 ? 12.679 22.191 -35.166 1.00 95.69 843 GLU A CA 1
ATOM 6700 C C . GLU A 1 843 ? 13.910 21.288 -34.952 1.00 95.69 843 GLU A C 1
ATOM 6702 O O . GLU A 1 843 ? 14.857 21.687 -34.274 1.00 95.69 843 GLU A O 1
ATOM 6707 N N . LYS A 1 844 ? 13.906 20.050 -35.475 1.00 97.12 844 LYS A N 1
ATOM 6708 C CA . LYS A 1 844 ? 14.984 19.070 -35.251 1.00 97.12 844 LYS A CA 1
ATOM 6709 C C . LYS A 1 844 ? 15.769 18.810 -36.534 1.00 97.12 844 LYS A C 1
ATOM 6711 O O . LYS A 1 844 ? 15.204 18.703 -37.621 1.00 97.12 844 LYS A O 1
ATOM 6716 N N . GLU A 1 845 ? 17.079 18.609 -36.410 1.00 98.00 845 GLU A N 1
ATOM 6717 C CA . GLU A 1 845 ? 17.888 18.141 -37.537 1.00 98.00 845 GLU A CA 1
ATOM 6718 C C . GLU A 1 845 ? 17.607 16.656 -37.814 1.00 98.00 845 GLU A C 1
ATOM 6720 O O . GLU A 1 845 ? 17.851 15.797 -36.964 1.00 98.00 845 GLU A O 1
ATOM 6725 N N . ILE A 1 846 ? 17.108 16.340 -39.013 1.00 98.31 846 ILE A N 1
ATOM 6726 C CA . ILE A 1 846 ? 16.830 14.957 -39.428 1.00 98.31 846 ILE A CA 1
ATOM 6727 C C . ILE A 1 846 ? 18.039 14.386 -40.161 1.00 98.31 846 ILE A C 1
ATOM 6729 O O . ILE A 1 846 ? 18.366 14.817 -41.269 1.00 98.31 846 ILE A O 1
ATOM 6733 N N . ILE A 1 847 ? 18.676 13.385 -39.560 1.00 98.06 847 ILE A N 1
ATOM 6734 C CA . ILE A 1 847 ? 19.858 12.717 -40.102 1.00 98.06 847 ILE A CA 1
ATOM 6735 C C . ILE A 1 847 ? 19.465 11.304 -40.490 1.00 98.06 847 ILE A C 1
ATOM 6737 O O . ILE A 1 847 ? 19.287 10.433 -39.640 1.00 98.06 847 ILE A O 1
ATOM 6741 N N . GLN A 1 848 ? 19.335 11.078 -41.792 1.00 97.56 848 GLN A N 1
ATOM 6742 C CA . GLN A 1 848 ? 19.043 9.754 -42.314 1.00 97.56 848 GLN A CA 1
ATOM 6743 C C . GLN A 1 848 ? 20.340 8.961 -42.500 1.00 97.56 848 GLN A C 1
ATOM 6745 O O . GLN A 1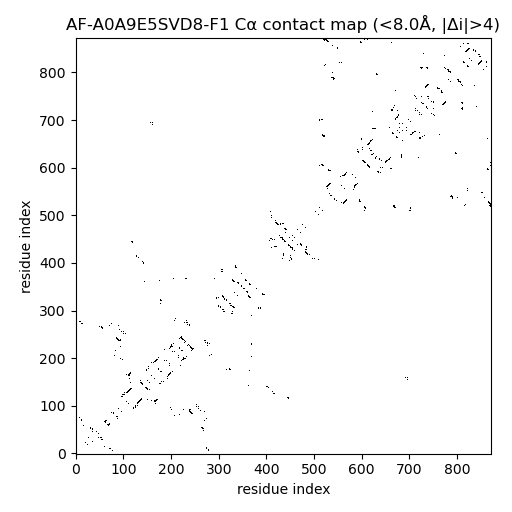 848 ? 21.264 9.442 -43.159 1.00 97.56 848 GLN A O 1
ATOM 6750 N N . ILE A 1 849 ? 20.416 7.755 -41.930 1.00 97.12 849 ILE A N 1
ATOM 6751 C CA . ILE A 1 849 ? 21.600 6.888 -42.027 1.00 97.12 849 ILE A CA 1
ATOM 6752 C C . ILE A 1 849 ? 21.251 5.489 -42.554 1.00 97.12 849 ILE A C 1
ATOM 6754 O O . ILE A 1 849 ? 20.206 4.940 -42.196 1.00 97.12 849 ILE A O 1
ATOM 6758 N N . PRO A 1 850 ? 22.121 4.866 -43.373 1.00 96.88 850 PRO A N 1
ATOM 6759 C CA . PRO A 1 850 ? 21.951 3.472 -43.767 1.00 96.88 850 PRO A CA 1
ATOM 6760 C C . PRO A 1 850 ? 21.956 2.549 -42.544 1.00 96.88 850 PRO A C 1
ATOM 6762 O O . PRO A 1 850 ? 22.879 2.606 -41.731 1.00 96.88 850 PRO A O 1
ATOM 6765 N N . SER A 1 851 ? 20.944 1.687 -42.442 1.00 95.81 851 SER A N 1
ATOM 6766 C CA . SER A 1 851 ? 20.704 0.845 -41.256 1.00 95.81 851 SER A CA 1
ATOM 6767 C C . SER A 1 851 ? 20.468 -0.638 -41.563 1.00 95.81 851 SER A C 1
ATOM 6769 O O . SER A 1 851 ? 20.205 -1.433 -40.665 1.00 95.81 851 SER A O 1
ATOM 6771 N N . LYS A 1 852 ? 20.589 -1.049 -42.834 1.00 94.38 852 LYS A N 1
ATOM 6772 C CA . LYS A 1 852 ? 20.313 -2.429 -43.270 1.00 94.38 852 LYS A CA 1
ATOM 6773 C C . LYS A 1 852 ? 21.117 -3.496 -42.508 1.00 94.38 852 LYS A C 1
ATOM 6775 O O . LYS A 1 852 ? 20.593 -4.570 -42.249 1.00 94.38 852 LYS A O 1
ATOM 6780 N N . GLU A 1 853 ? 22.363 -3.220 -42.130 1.00 94.81 853 GLU A N 1
ATOM 6781 C CA . GLU A 1 853 ? 23.200 -4.177 -41.389 1.00 94.81 853 GLU A CA 1
ATOM 6782 C C . GLU A 1 853 ? 22.789 -4.282 -39.924 1.00 94.81 853 GLU A C 1
ATOM 6784 O O . GLU A 1 853 ? 22.917 -5.351 -39.331 1.00 94.81 853 GLU A O 1
ATOM 6789 N N . ILE A 1 854 ? 22.268 -3.191 -39.355 1.00 95.69 854 ILE A N 1
ATOM 6790 C CA . ILE A 1 854 ? 21.636 -3.201 -38.034 1.00 95.69 854 ILE A CA 1
ATOM 6791 C C . ILE A 1 854 ? 20.362 -4.053 -38.100 1.00 95.69 854 ILE A C 1
ATOM 6793 O O . ILE A 1 854 ? 20.191 -4.967 -37.295 1.00 95.69 854 ILE A O 1
ATOM 6797 N N . LEU A 1 855 ? 19.553 -3.841 -39.143 1.00 94.25 855 LEU A N 1
ATOM 6798 C CA . LEU A 1 855 ? 18.316 -4.574 -39.403 1.00 94.25 855 LEU A CA 1
ATOM 6799 C C . LEU A 1 855 ? 18.519 -6.084 -39.580 1.00 94.25 855 LEU A C 1
ATOM 6801 O O . LEU A 1 855 ? 17.755 -6.874 -39.036 1.00 94.25 855 LEU A O 1
ATOM 6805 N N . ILE A 1 856 ? 19.578 -6.510 -40.277 1.00 93.44 856 ILE A N 1
ATOM 6806 C CA . ILE A 1 856 ? 19.945 -7.935 -40.380 1.00 93.44 856 ILE A CA 1
ATOM 6807 C C . ILE A 1 856 ? 20.133 -8.561 -38.991 1.00 93.44 856 ILE A C 1
ATOM 6809 O O . ILE A 1 856 ? 19.808 -9.736 -38.806 1.00 93.44 856 ILE A O 1
ATOM 6813 N N . GLY A 1 857 ? 20.624 -7.782 -38.024 1.00 90.06 857 GLY A N 1
ATOM 6814 C CA . GLY A 1 857 ? 20.800 -8.199 -36.639 1.00 90.06 857 GLY A CA 1
ATOM 6815 C C . GLY A 1 857 ? 19.500 -8.401 -35.862 1.00 90.06 857 GLY A C 1
ATOM 6816 O O . GLY A 1 857 ? 19.550 -9.118 -34.866 1.00 90.06 857 GLY A O 1
ATOM 6817 N N . GLY A 1 858 ? 18.364 -7.858 -36.318 1.00 89.12 858 GLY A N 1
ATOM 6818 C CA . GLY A 1 858 ? 17.045 -8.081 -35.705 1.00 89.12 858 GLY A CA 1
ATOM 6819 C C . GLY A 1 858 ? 16.310 -6.856 -35.165 1.00 89.12 858 GLY A C 1
ATOM 6820 O O . GLY A 1 858 ? 15.189 -6.978 -34.694 1.00 89.12 858 GLY A O 1
ATOM 6821 N N . GLY A 1 859 ? 16.918 -5.675 -35.236 1.00 91.50 859 GLY A N 1
ATOM 6822 C CA . GLY A 1 859 ? 16.343 -4.425 -34.737 1.00 91.50 859 GLY A CA 1
ATOM 6823 C C . GLY A 1 859 ? 16.874 -3.236 -35.525 1.00 91.50 859 GLY A C 1
ATOM 6824 O O . GLY A 1 859 ? 17.484 -3.413 -36.576 1.00 91.50 859 GLY A O 1
ATOM 6825 N N . ASN A 1 860 ? 16.675 -2.009 -35.052 1.00 94.88 860 ASN A N 1
ATOM 6826 C CA . ASN A 1 860 ? 17.132 -0.831 -35.791 1.00 94.88 860 ASN A CA 1
ATOM 6827 C C . ASN A 1 860 ? 17.703 0.259 -34.868 1.00 94.88 860 ASN A C 1
ATOM 6829 O O . ASN A 1 860 ? 18.172 -0.047 -33.771 1.00 94.88 860 ASN A O 1
ATOM 6833 N N . ILE A 1 861 ? 17.755 1.509 -35.341 1.00 97.25 861 ILE A N 1
ATOM 6834 C CA . ILE A 1 861 ? 18.430 2.628 -34.675 1.00 97.25 861 ILE A CA 1
ATOM 6835 C C . ILE A 1 861 ? 17.988 2.777 -33.219 1.00 97.25 8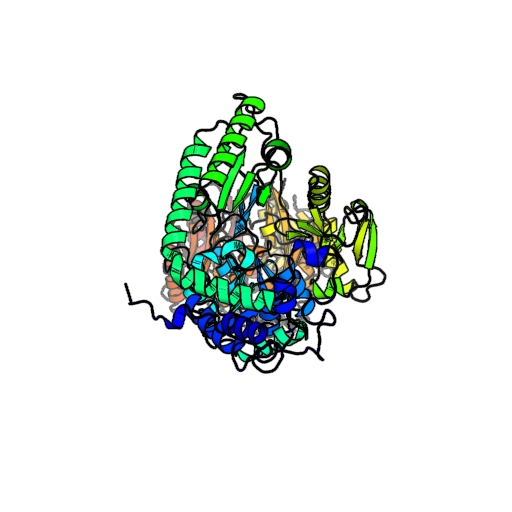61 ILE A C 1
ATOM 6837 O O . ILE A 1 861 ? 18.854 2.886 -32.355 1.00 97.25 861 ILE A O 1
ATOM 6841 N N . HIS A 1 862 ? 16.684 2.723 -32.934 1.00 96.62 862 HIS A N 1
ATOM 6842 C CA . HIS A 1 862 ? 16.173 2.849 -31.568 1.00 96.62 862 HIS A CA 1
ATOM 6843 C C . HIS A 1 862 ? 16.688 1.722 -30.662 1.00 96.62 862 HIS A C 1
ATOM 6845 O O . HIS A 1 862 ? 17.114 1.995 -29.539 1.00 96.62 862 HIS A O 1
ATOM 6851 N N . CYS A 1 863 ? 16.729 0.481 -31.165 1.00 96.06 863 CYS A N 1
ATOM 6852 C CA . CYS A 1 863 ? 17.143 -0.710 -30.413 1.00 96.06 863 CYS A CA 1
ATOM 6853 C C . CYS A 1 863 ? 18.626 -0.688 -29.992 1.00 96.06 863 CYS A C 1
ATOM 6855 O O . CYS A 1 863 ? 19.015 -1.302 -28.995 1.00 96.06 863 CYS A O 1
ATOM 6857 N N . VAL A 1 864 ? 19.485 0.004 -30.744 1.00 97.62 864 VAL A N 1
ATOM 6858 C CA . VAL A 1 864 ? 20.937 0.066 -30.476 1.00 97.62 864 VAL A CA 1
ATOM 6859 C C . VAL A 1 864 ? 21.356 1.308 -29.685 1.00 97.62 864 VAL A C 1
ATOM 6861 O O . VAL A 1 864 ? 22.543 1.480 -29.397 1.00 97.62 864 VAL A O 1
ATOM 6864 N N . THR A 1 865 ? 20.395 2.155 -29.311 1.00 98.12 865 THR A N 1
ATOM 6865 C CA . THR A 1 865 ? 20.605 3.401 -28.561 1.00 98.12 865 THR A CA 1
ATOM 6866 C C . THR A 1 865 ? 19.824 3.406 -27.251 1.00 98.12 865 THR A C 1
ATOM 6868 O O . THR A 1 865 ? 18.691 2.944 -27.204 1.00 98.12 865 THR A O 1
ATOM 6871 N N . MET A 1 866 ? 20.402 3.980 -26.197 1.00 97.75 866 MET A N 1
ATOM 6872 C CA . MET A 1 866 ? 19.693 4.300 -24.953 1.00 97.75 866 MET A CA 1
ATOM 6873 C C . MET A 1 866 ? 20.049 5.718 -24.508 1.00 97.75 866 MET A C 1
ATOM 6875 O O . MET A 1 866 ? 21.222 6.027 -24.292 1.00 97.75 866 MET A O 1
ATOM 6879 N N . GLN A 1 867 ? 19.052 6.585 -24.359 1.00 97.06 867 GLN A N 1
ATOM 6880 C CA . GLN A 1 867 ? 19.234 7.949 -23.874 1.00 97.06 867 GLN A CA 1
ATOM 6881 C C . GLN A 1 867 ? 19.563 7.993 -22.382 1.00 97.06 867 GLN A C 1
ATOM 6883 O O . GLN A 1 867 ? 18.973 7.293 -21.562 1.00 97.06 867 GLN A O 1
ATOM 6888 N N . ILE A 1 868 ? 20.459 8.907 -22.024 1.00 96.81 868 ILE A N 1
ATOM 6889 C CA . ILE A 1 868 ? 20.653 9.392 -20.664 1.00 96.81 868 ILE A CA 1
ATOM 6890 C C . ILE A 1 868 ? 20.026 10.791 -20.619 1.00 96.81 868 ILE A C 1
ATOM 6892 O O . ILE A 1 868 ? 20.603 11.728 -21.186 1.00 96.81 868 ILE A O 1
ATOM 6896 N N . PRO A 1 869 ? 18.859 10.969 -19.977 1.00 95.38 869 PRO A N 1
ATOM 6897 C CA . PRO A 1 869 ? 18.195 12.264 -19.890 1.00 95.38 869 PRO A CA 1
ATOM 6898 C C . PRO A 1 869 ? 19.091 13.292 -19.192 1.00 95.38 869 PRO A C 1
ATOM 6900 O O . PRO A 1 869 ? 19.912 12.955 -18.336 1.00 95.38 869 PRO A O 1
ATOM 6903 N N . ARG A 1 870 ? 18.942 14.568 -19.555 1.00 91.69 870 ARG A N 1
ATOM 6904 C CA . ARG A 1 870 ? 19.686 15.666 -18.928 1.00 91.69 870 ARG A CA 1
ATOM 6905 C C . ARG A 1 870 ? 19.313 15.773 -17.443 1.00 91.69 870 ARG A C 1
ATOM 6907 O O . ARG A 1 870 ? 18.178 16.122 -17.119 1.00 91.69 870 ARG A O 1
ATOM 6914 N N . GLY A 1 871 ? 20.283 15.498 -16.571 1.00 82.06 871 GLY A N 1
ATOM 6915 C CA . GLY A 1 871 ? 20.212 15.807 -15.142 1.00 82.06 871 GLY A CA 1
ATOM 6916 C C . GLY A 1 871 ? 20.626 17.246 -14.813 1.00 82.06 871 GLY A C 1
ATOM 6917 O O . GLY A 1 871 ? 21.032 17.999 -15.709 1.00 82.06 871 GLY A O 1
ATOM 6918 N N . ARG A 1 872 ? 20.514 17.613 -13.531 1.00 70.12 872 ARG A N 1
ATOM 6919 C CA . ARG A 1 872 ? 21.074 18.858 -12.975 1.00 70.12 872 ARG A CA 1
ATOM 6920 C C . ARG A 1 872 ? 22.588 18.954 -13.121 1.00 70.12 872 ARG A C 1
ATOM 6922 O O . ARG A 1 872 ? 23.269 17.916 -12.969 1.00 70.12 872 ARG A O 1
#